Protein AF-0000000078068021 (afdb_homodimer)

pLDDT: mean 86.02, std 16.8, range [26.55, 98.88]

InterPro domains:
  IPR001138 Zn(2)Cys(6) fungal-type DNA-binding domain [SM00066] (8-51)
  IPR001138 Zn(2)Cys(6) fungal-type DNA-binding domain [cd00067] (9-42)
  IPR036864 Zn(2)-C6 fungal-type DNA-binding domain superfamily [SSF57701] (2-45)
  IPR053157 Sterol Uptake Control Transcription Regulator [PTHR47784] (2-380)

Foldseek 3Di:
DPPDPPQQQDPFFFPVQHSGPFPVPDVVGPVCLLVVPARRHGPPDPPPPPPCDPLNVVLLVVLLVLQLPPQLQLVFFDPLSNVCSNPVQVVVCVVPVLSSLLSSLSSLLCCLQVNDDDSDDPPSNLVSLRSSVVSNSVSVVSLVVCVVPDDLVCLQSNLVSLVSVLLSLLSNCVRPSCVVSDDDLLVSVLVSLVSLQVSVVSCVVNVVSNCDDSNVSVNVLLVVLCVVCVPPDQDDDPLVVVLLVLLVVLLVVQLVDDQPPPPDDPVNSVLVNLLSVQLSVLLVVLNRVVSSSSTADSLSCSSVSSDDSLSVCSNVVPLSSLLSVLSSLLNLLVSLVSRVSSPCSSVSSLVSSLVVLVDDDPSCPSSVDPSNLSNSQSSCVSNPHDRPPPDPPD/DPPPPPQQQDCFFFPVQHRGPFPVPDVVGPVCLLVVPARRHGPPDPPPPPPCDPLNVVLLVVLLVLQLPPQLQLVFFDPLSNVCSNPVQVVVCVVPVLSSLLSSLSSLLCCLQVNDDDSDDPPSNLVSLRSSVVSNSVSVVSLVVCVVPDDLVCLQSNLVSLVSVLLSLLSNCVRPSCVVSDDDLLVSVLVSLVSLQVSVVSCVVNVVSNCDDSNVSVNVLLVVLCVVCVPPDQDDDPLVVLLLVLLVVLLVVVLVDDQPPPPDDPVNSVLVNLLSVQLSVLLVVLNRVVSSSSTADSLSCSSVSSDDSLSVCSNVVPLSSLLSVLSSLLSLLVSLVSRVSSPCSSVSSLVSSLVVLVDDDPSCPSSVDPSNLSNSQSSCVSNPHDRPPPDPPD

Structure (mmCIF, N/CA/C/O backbone):
data_AF-0000000078068021-model_v1
#
loop_
_entity.id
_entity.type
_entity.pdbx_description
1 polymer 'Zn(2)-C6 fungal-type domain-containing protein'
#
loop_
_atom_site.group_PDB
_atom_site.id
_atom_site.type_symbol
_atom_site.label_atom_id
_atom_site.label_alt_id
_atom_site.label_comp_id
_atom_site.label_asym_id
_atom_site.label_entity_id
_atom_site.label_seq_id
_atom_site.pdbx_PDB_ins_code
_atom_site.Cartn_x
_atom_site.Cartn_y
_atom_site.Cartn_z
_atom_site.occupancy
_atom_site.B_iso_or_equiv
_atom_site.auth_seq_id
_atom_site.auth_comp_id
_atom_site.auth_asym_id
_atom_site.auth_atom_id
_atom_site.pdbx_PDB_model_num
ATOM 1 N N . MET A 1 1 ? -47.062 49.438 3.688 1 26.55 1 MET A N 1
ATOM 2 C CA . MET A 1 1 ? -47.156 48.188 4.461 1 26.55 1 MET A CA 1
ATOM 3 C C . MET A 1 1 ? -46.219 47.125 3.9 1 26.55 1 MET A C 1
ATOM 5 O O . MET A 1 1 ? -46.469 46.562 2.838 1 26.55 1 MET A O 1
ATOM 9 N N . MET A 1 2 ? -44.969 47.156 4.141 1 28.94 2 MET A N 1
ATOM 10 C CA . MET A 1 2 ? -43.906 46.375 3.512 1 28.94 2 MET A CA 1
ATOM 11 C C . MET A 1 2 ? -44.062 44.875 3.828 1 28.94 2 MET A C 1
ATOM 13 O O . MET A 1 2 ? -44.281 44.5 4.98 1 28.94 2 MET A O 1
ATOM 17 N N . LYS A 1 3 ? -44.438 44.125 2.75 1 36.81 3 LYS A N 1
ATOM 18 C CA . LYS A 1 3 ? -44.656 42.688 2.895 1 36.81 3 LYS A CA 1
ATOM 19 C C . LYS A 1 3 ? -43.562 42.031 3.727 1 36.81 3 LYS A C 1
ATOM 21 O O . LYS A 1 3 ? -42.375 42.219 3.457 1 36.81 3 LYS A O 1
ATOM 26 N N . ARG A 1 4 ? -43.875 41.656 5.02 1 37.69 4 ARG A N 1
ATOM 27 C CA . ARG A 1 4 ? -43.031 40.906 5.953 1 37.69 4 ARG A CA 1
ATOM 28 C C . ARG A 1 4 ? -42.344 39.719 5.27 1 37.69 4 ARG A C 1
ATOM 30 O O . ARG A 1 4 ? -43 38.969 4.535 1 37.69 4 ARG A O 1
ATOM 37 N N . LYS A 1 5 ? -41.125 39.812 5.008 1 42.5 5 LYS A N 1
ATOM 38 C CA . LYS A 1 5 ? -40.312 38.75 4.438 1 42.5 5 LYS A CA 1
ATOM 39 C C . LYS A 1 5 ? -40.594 37.406 5.133 1 42.5 5 LYS A C 1
ATOM 41 O O . LYS A 1 5 ? -40.5 37.312 6.359 1 42.5 5 LYS A O 1
ATOM 46 N N . THR A 1 6 ? -41.531 36.594 4.617 1 40.84 6 THR A N 1
ATOM 47 C CA . THR A 1 6 ? -41.906 35.25 5.094 1 40.84 6 THR A CA 1
ATOM 48 C C . THR A 1 6 ? -40.688 34.406 5.348 1 40.84 6 THR A C 1
ATOM 50 O O . THR A 1 6 ? -39.781 34.344 4.508 1 40.84 6 THR A O 1
ATOM 53 N N . HIS A 1 7 ? -40.219 34.375 6.543 1 40.62 7 HIS A N 1
ATOM 54 C CA . HIS A 1 7 ? -39.156 33.469 6.98 1 40.62 7 HIS A CA 1
ATOM 55 C C . HIS A 1 7 ? -39.438 32.031 6.602 1 40.62 7 HIS A C 1
ATOM 57 O O . HIS A 1 7 ? -40.531 31.516 6.883 1 40.62 7 HIS A O 1
ATOM 63 N N . SER A 1 8 ? -39 31.594 5.465 1 43.75 8 SER A N 1
ATOM 64 C CA . SER A 1 8 ? -39.219 30.234 5.012 1 43.75 8 SER A CA 1
ATOM 65 C C . SER A 1 8 ? -38.625 29.219 6 1 43.75 8 SER A C 1
ATOM 67 O O . SER A 1 8 ? -37.438 29.281 6.324 1 43.75 8 SER A O 1
ATOM 69 N N . LYS A 1 9 ? -39.344 28.797 6.988 1 49.19 9 LYS A N 1
ATOM 70 C CA . LYS A 1 9 ? -39.094 27.688 7.891 1 49.19 9 LYS A CA 1
ATOM 71 C C . LYS A 1 9 ? -38.75 26.422 7.113 1 49.19 9 LYS A C 1
ATOM 73 O O . LYS A 1 9 ? -39.406 26.078 6.125 1 49.19 9 LYS A O 1
ATOM 78 N N . SER A 1 10 ? -37.438 26 7.266 1 52.78 10 SER A N 1
ATOM 79 C CA . SER A 1 10 ? -37.062 24.734 6.637 1 52.78 10 SER A CA 1
ATOM 80 C C . SER A 1 10 ? -37.625 23.547 7.391 1 52.78 10 SER A C 1
ATOM 82 O O . SER A 1 10 ? -37.625 23.516 8.625 1 52.78 10 SER A O 1
ATOM 84 N N . ARG A 1 11 ? -38.5 22.734 7.043 1 60.44 11 ARG A N 1
ATOM 85 C CA . ARG A 1 11 ? -39.219 21.625 7.648 1 60.44 11 ARG A CA 1
ATOM 86 C C . ARG A 1 11 ? -38.25 20.562 8.172 1 60.44 11 ARG A C 1
ATOM 88 O O . ARG A 1 11 ? -38.594 19.781 9.062 1 60.44 11 ARG A O 1
ATOM 95 N N . ASN A 1 12 ? -37.062 20.391 7.656 1 59.09 12 ASN A N 1
ATOM 96 C CA . ASN A 1 12 ? -36.125 19.297 7.957 1 59.09 12 ASN A CA 1
ATOM 97 C C . ASN A 1 12 ? -34.75 19.812 8.391 1 59.09 12 ASN A C 1
ATOM 99 O O . ASN A 1 12 ? -33.719 19.25 8.023 1 59.09 12 ASN A O 1
ATOM 103 N N . GLY A 1 13 ? -34.688 20.875 9.156 1 61.62 13 GLY A N 1
ATOM 104 C CA . GLY A 1 13 ? -33.469 21.531 9.609 1 61.62 13 GLY A CA 1
ATOM 105 C C . GLY A 1 13 ? -32.688 20.703 10.609 1 61.62 13 GLY A C 1
ATOM 106 O O . GLY A 1 13 ? -33.25 19.797 11.242 1 61.62 13 GLY A O 1
ATOM 107 N N . CYS A 1 14 ? -31.344 20.969 10.672 1 66.06 14 CYS A N 1
ATOM 108 C CA . CYS A 1 14 ? -30.484 20.219 11.57 1 66.06 14 CYS A CA 1
ATOM 109 C C . CYS A 1 14 ? -30.766 20.578 13.023 1 66.06 14 CYS A C 1
ATOM 111 O O . CYS A 1 14 ? -31.484 21.531 13.305 1 66.06 14 CYS A O 1
ATOM 113 N N . ARG A 1 15 ? -30.312 19.766 13.961 1 68.56 15 ARG A N 1
ATOM 114 C CA . ARG A 1 15 ? -30.578 19.922 15.383 1 68.56 15 ARG A CA 1
ATOM 115 C C . ARG A 1 15 ? -30.172 21.312 15.859 1 68.56 15 ARG A C 1
ATOM 117 O O . ARG A 1 15 ? -30.797 21.875 16.766 1 68.56 15 ARG A O 1
ATOM 124 N N . ASN A 1 16 ? -29.094 21.828 15.281 1 69.62 16 ASN A N 1
ATOM 125 C CA . ASN A 1 16 ? -28.594 23.125 15.719 1 69.62 16 ASN A CA 1
ATOM 126 C C . ASN A 1 16 ? -29.438 24.266 15.156 1 69.62 16 ASN A C 1
ATOM 128 O O . ASN A 1 16 ? -29.719 25.25 15.859 1 69.62 16 ASN A O 1
ATOM 132 N N . CYS A 1 17 ? -29.703 24.078 13.938 1 66.75 17 CYS A N 1
ATOM 133 C CA . CYS A 1 17 ? -30.375 25.188 13.266 1 66.75 17 CYS A CA 1
ATOM 134 C C . CYS A 1 17 ? -31.891 25.078 13.383 1 66.75 17 CYS A C 1
ATOM 136 O O . CYS A 1 17 ? -32.594 26.047 13.156 1 66.75 17 CYS A O 1
ATOM 138 N N . LYS A 1 18 ? -32.344 24.094 13.992 1 59.97 18 LYS A N 1
ATOM 139 C CA . LYS A 1 18 ? -33.812 23.859 14 1 59.97 18 LYS A CA 1
ATOM 140 C C . LYS A 1 18 ? -34.438 24.406 12.727 1 59.97 18 LYS A C 1
ATOM 142 O O . LYS A 1 18 ? -33.75 24.703 11.75 1 59.97 18 LYS A O 1
ATOM 147 N N . LYS A 1 19 ? -35.781 24.719 12.688 1 55.09 19 LYS A N 1
ATOM 148 C CA . LYS A 1 19 ? -36.625 25.172 11.578 1 55.09 19 LYS A CA 1
ATOM 149 C C . LYS A 1 19 ? -36.188 26.562 11.102 1 55.09 19 LYS A C 1
ATOM 151 O O . LYS A 1 19 ? -36.625 27.016 10.047 1 55.09 19 LYS A O 1
ATOM 156 N N . ARG A 1 20 ? -35.25 27.094 11.781 1 58.53 20 ARG A N 1
ATOM 157 C CA . ARG A 1 20 ? -34.969 28.469 11.375 1 58.53 20 ARG A CA 1
ATOM 158 C C . ARG A 1 20 ? -33.562 28.578 10.75 1 58.53 20 ARG A C 1
ATOM 160 O O . ARG A 1 20 ? -32.594 28.125 11.328 1 58.53 20 ARG A O 1
ATOM 167 N N . HIS A 1 21 ? -33.281 29.047 9.586 1 63.25 21 HIS A N 1
ATOM 168 C CA . HIS A 1 21 ? -32.188 29.453 8.742 1 63.25 21 HIS A CA 1
ATOM 169 C C . HIS A 1 21 ? -31.312 28.25 8.344 1 63.25 21 HIS A C 1
ATOM 171 O O . HIS A 1 21 ? -30.141 28.422 7.988 1 63.25 21 HIS A O 1
ATOM 177 N N . CYS A 1 22 ? -31.734 26.922 8.602 1 63.03 22 CYS A N 1
ATOM 178 C CA . CYS A 1 22 ? -31.016 25.766 8.078 1 63.03 22 CYS A CA 1
ATOM 179 C C . CYS A 1 22 ? -31.188 25.641 6.57 1 63.03 22 CYS A C 1
ATOM 181 O O . CYS A 1 22 ? -32.312 25.734 6.062 1 63.03 22 CYS A O 1
ATOM 183 N N . ASP A 1 23 ? -30.344 25.703 5.852 1 68 23 ASP A N 1
ATOM 184 C CA . ASP A 1 23 ? -30.484 25.547 4.406 1 68 23 ASP A CA 1
ATOM 185 C C . ASP A 1 23 ? -30.656 24.078 4.027 1 68 23 ASP A C 1
ATOM 187 O O . ASP A 1 23 ? -30.719 23.75 2.842 1 68 23 ASP A O 1
ATOM 191 N N . GLU A 1 24 ? -30.828 23.094 5.043 1 64.75 24 GLU A N 1
ATOM 192 C CA . GLU A 1 24 ? -31.031 21.656 4.922 1 64.75 24 GLU A CA 1
ATOM 193 C C . GLU A 1 24 ? -30 21.031 3.992 1 64.75 24 GLU A C 1
ATOM 195 O O . GLU A 1 24 ? -30.203 19.922 3.486 1 64.75 24 GLU A O 1
ATOM 200 N N . GLN A 1 25 ? -28.953 21.844 3.781 1 61.31 25 GLN A N 1
ATOM 201 C CA . GLN A 1 25 ? -27.812 21.344 3.01 1 61.31 25 GLN A CA 1
ATOM 202 C C . GLN A 1 25 ? -26.625 21.031 3.916 1 61.31 25 GLN A C 1
ATOM 204 O O . GLN A 1 25 ? -26.078 21.922 4.566 1 61.31 25 GLN A O 1
ATOM 209 N N . GLY A 1 26 ? -26.5 19.406 4.566 1 58.31 26 GLY A N 1
ATOM 210 C CA . GLY A 1 26 ? -25.531 18.938 5.555 1 58.31 26 GLY A CA 1
ATOM 211 C C . GLY A 1 26 ? -25.938 17.609 6.18 1 58.31 26 GLY A C 1
ATOM 212 O O . GLY A 1 26 ? -26.703 16.844 5.594 1 58.31 26 GLY A O 1
ATOM 213 N N . PRO A 1 27 ? -25.422 17.188 7.309 1 61.38 27 PRO A N 1
ATOM 214 C CA . PRO A 1 27 ? -24.594 17.844 8.312 1 61.38 27 PRO A CA 1
ATOM 215 C C . PRO A 1 27 ? -23.125 17.953 7.895 1 61.38 27 PRO A C 1
ATOM 217 O O . PRO A 1 27 ? -22.609 17.078 7.207 1 61.38 27 PRO A O 1
ATOM 220 N N . PRO A 1 28 ? -22.625 19.172 8.523 1 62.22 28 PRO A N 1
ATOM 221 C CA . PRO A 1 28 ? -23.359 20.328 9.062 1 62.22 28 PRO A CA 1
ATOM 222 C C . PRO A 1 28 ? -23.953 21.203 7.973 1 62.22 28 PRO A C 1
ATOM 224 O O . PRO A 1 28 ? -23.406 21.281 6.867 1 62.22 28 PRO A O 1
ATOM 227 N N . CYS A 1 29 ? -25.094 21.719 8.109 1 65.19 29 CYS A N 1
ATOM 228 C CA . CYS A 1 29 ? -25.688 22.703 7.219 1 65.19 29 CYS A CA 1
ATOM 229 C C . CYS A 1 29 ? -24.828 23.953 7.141 1 65.19 29 CYS A C 1
ATOM 231 O O . CYS A 1 29 ? -23.984 24.188 8 1 65.19 29 CYS A O 1
ATOM 233 N N . THR A 1 30 ? -24.922 24.672 5.98 1 68 30 THR A N 1
ATOM 234 C CA . THR A 1 30 ? -24.125 25.875 5.73 1 68 30 THR A CA 1
ATOM 235 C C . THR A 1 30 ? -24.156 26.797 6.941 1 68 30 THR A C 1
ATOM 237 O O . THR A 1 30 ? -23.172 27.5 7.219 1 68 30 THR A O 1
ATOM 240 N N . HIS A 1 31 ? -25.125 26.75 7.668 1 67.38 31 HIS A N 1
ATOM 241 C CA . HIS A 1 31 ? -25.297 27.641 8.805 1 67.38 31 HIS A CA 1
ATOM 242 C C . HIS A 1 31 ? -24.547 27.141 10.023 1 67.38 31 HIS A C 1
ATOM 244 O O . HIS A 1 31 ? -23.891 27.922 10.734 1 67.38 31 HIS A O 1
ATOM 250 N N . CYS A 1 32 ? -24.625 25.875 10.281 1 65.88 32 CYS A N 1
ATOM 251 C CA . CYS A 1 32 ? -23.859 25.297 11.383 1 65.88 32 CYS A CA 1
ATOM 252 C C . CYS A 1 32 ? -22.359 25.391 11.117 1 65.88 32 CYS A C 1
ATOM 254 O O . CYS A 1 32 ? -21.594 25.656 12.031 1 65.88 32 CYS A O 1
ATOM 256 N N . LEU A 1 33 ? -22.047 25.266 9.859 1 67.81 33 LEU A N 1
ATOM 257 C CA . LEU A 1 33 ? -20.656 25.406 9.438 1 67.81 33 LEU A CA 1
ATOM 258 C C . LEU A 1 33 ? -20.172 26.828 9.617 1 67.81 33 LEU A C 1
ATOM 260 O O . LEU A 1 33 ? -19.062 27.062 10.094 1 67.81 33 LEU A O 1
ATOM 264 N N . ALA A 1 34 ? -20.969 27.828 9.305 1 66.44 34 ALA A N 1
ATOM 265 C CA . ALA A 1 34 ? -20.609 29.234 9.391 1 66.44 34 ALA A CA 1
ATOM 266 C C . ALA A 1 34 ? -20.516 29.688 10.844 1 66.44 34 ALA A C 1
ATOM 268 O O . ALA A 1 34 ? -19.703 30.562 11.172 1 66.44 34 ALA A O 1
ATOM 269 N N . ARG A 1 35 ? -21.266 29.125 11.727 1 65.38 35 ARG A N 1
ATOM 270 C CA . ARG A 1 35 ? -21.328 29.547 13.125 1 65.38 35 ARG A CA 1
ATOM 271 C C . ARG A 1 35 ? -20.531 28.609 14.016 1 65.38 35 ARG A C 1
ATOM 273 O O . ARG A 1 35 ? -20.531 28.75 15.242 1 65.38 35 ARG A O 1
ATOM 280 N N . ASN A 1 36 ? -19.812 27.719 13.469 1 55.59 36 ASN A N 1
ATOM 281 C CA . ASN A 1 36 ? -18.984 26.734 14.156 1 55.59 36 ASN A CA 1
ATOM 282 C C . ASN A 1 36 ? -19.75 26.031 15.266 1 55.59 36 ASN A C 1
ATOM 284 O O . ASN A 1 36 ? -19.266 25.891 16.391 1 55.59 36 ASN A O 1
ATOM 288 N N . LEU A 1 37 ? -21 25.797 14.977 1 63.84 37 LEU A N 1
ATOM 289 C CA . LEU A 1 37 ? -21.812 25.062 15.938 1 63.84 37 LEU A CA 1
ATOM 290 C C . LEU A 1 37 ? -21.562 23.562 15.812 1 63.84 37 LEU A C 1
ATOM 292 O O . LEU A 1 37 ? -21.547 23.016 14.711 1 63.84 37 LEU A O 1
ATOM 296 N N . GLU A 1 38 ? -21.25 22.922 16.922 1 63.03 38 GLU A N 1
ATOM 297 C CA . GLU A 1 38 ? -21.062 21.484 16.984 1 63.03 38 GLU A CA 1
ATOM 298 C C . GLU A 1 38 ? -22.406 20.766 17.078 1 63.03 38 GLU A C 1
ATOM 300 O O . GLU A 1 38 ? -23.391 21.344 17.516 1 63.03 38 GLU A O 1
ATOM 305 N N . GLY A 1 39 ? -22.672 19.562 16.562 1 59.59 39 GLY A N 1
ATOM 306 C CA . GLY A 1 39 ? -23.859 18.734 16.719 1 59.59 39 GLY A CA 1
ATOM 307 C C . GLY A 1 39 ? -24.906 18.984 15.656 1 59.59 39 GLY A C 1
ATOM 308 O O . GLY A 1 39 ? -26.109 18.844 15.914 1 59.59 39 GLY A O 1
ATOM 309 N N . CYS A 1 40 ? -24.516 19.609 14.602 1 60.94 40 CYS A N 1
ATOM 310 C CA . CYS A 1 40 ? -25.516 19.75 13.547 1 60.94 40 CYS A CA 1
ATOM 311 C C . CYS A 1 40 ? -26.016 18.391 13.078 1 60.94 40 CYS A C 1
ATOM 313 O O . CYS A 1 40 ? -25.25 17.594 12.523 1 60.94 40 CYS A O 1
ATOM 315 N N . SER A 1 41 ? -27.031 17.859 13.602 1 57.91 41 SER A N 1
ATOM 316 C CA . SER A 1 41 ? -27.672 16.594 13.258 1 57.91 41 SER A CA 1
ATOM 317 C C . SER A 1 41 ? -29.141 16.797 12.906 1 57.91 41 SER A C 1
ATOM 319 O O . SER A 1 41 ? -29.797 17.703 13.43 1 57.91 41 SER A O 1
ATOM 321 N N . TYR A 1 42 ? -29.594 16.406 11.773 1 50.81 42 TYR A N 1
ATOM 322 C CA . TYR A 1 42 ? -31.031 16.344 11.484 1 50.81 42 TYR A CA 1
ATOM 323 C C . TYR A 1 42 ? -31.672 15.18 12.219 1 50.81 42 TYR A C 1
ATOM 325 O O . TYR A 1 42 ? -31.031 14.164 12.484 1 50.81 42 TYR A O 1
ATOM 333 N N . LEU A 1 43 ? -32.719 15.43 12.984 1 45.06 43 LEU A N 1
ATOM 334 C CA . LEU A 1 43 ? -33.406 14.297 13.586 1 45.06 43 LEU A CA 1
ATOM 335 C C . LEU A 1 43 ? -33.406 13.102 12.648 1 45.06 43 LEU A C 1
ATOM 337 O O . LEU A 1 43 ? -34.406 12.789 12.031 1 45.06 43 LEU A O 1
ATOM 341 N N . THR A 1 44 ? -32.406 12.992 11.844 1 38.72 44 THR A N 1
ATOM 342 C CA . THR A 1 44 ? -32.531 11.75 11.086 1 38.72 44 THR A CA 1
ATOM 343 C C . THR A 1 44 ? -32.719 10.562 12.031 1 38.72 44 THR A C 1
ATOM 345 O O . THR A 1 44 ? -32.219 10.555 13.148 1 38.72 44 THR A O 1
ATOM 348 N N . GLU A 1 45 ? -33.875 9.727 11.844 1 35.5 45 GLU A N 1
ATOM 349 C CA . GLU A 1 45 ? -33.875 8.352 12.336 1 35.5 45 GLU A CA 1
ATOM 350 C C . GLU A 1 45 ? -32.469 7.859 12.656 1 35.5 45 GLU A C 1
ATOM 352 O O . GLU A 1 45 ? -31.5 8.32 12.062 1 35.5 45 GLU A O 1
ATOM 357 N N . PRO A 1 46 ? -32.312 7.18 13.859 1 32.25 46 PRO A N 1
ATOM 358 C CA . PRO A 1 46 ? -30.984 6.633 14.148 1 32.25 46 PRO A CA 1
ATOM 359 C C . PRO A 1 46 ? -30.125 6.43 12.898 1 32.25 46 PRO A C 1
ATOM 361 O O . PRO A 1 46 ? -30.672 6.156 11.82 1 32.25 46 PRO A O 1
ATOM 364 N N . LEU A 1 47 ? -29.016 7.172 12.734 1 32.06 47 LEU A N 1
ATOM 365 C CA . LEU A 1 47 ? -28.047 6.883 11.68 1 32.06 47 LEU A CA 1
ATOM 366 C C . LEU A 1 47 ? -28.141 5.426 11.234 1 32.06 47 LEU A C 1
ATOM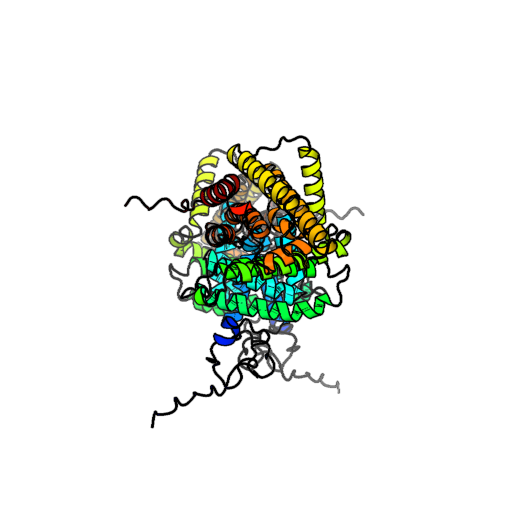 368 O O . LEU A 1 47 ? -27.734 4.523 11.969 1 32.06 47 LEU A O 1
ATOM 372 N N . ALA A 1 48 ? -29.25 4.988 10.898 1 32.19 48 ALA A N 1
ATOM 373 C CA . ALA A 1 48 ? -29.203 3.732 10.156 1 32.19 48 ALA A CA 1
ATOM 374 C C . ALA A 1 48 ? -27.844 3.547 9.484 1 32.19 48 ALA A C 1
ATOM 376 O O . ALA A 1 48 ? -27.297 4.484 8.898 1 32.19 48 ALA A O 1
ATOM 377 N N . GLN A 1 49 ? -26.969 2.779 10.07 1 35.34 49 GLN A N 1
ATOM 378 C CA . GLN A 1 49 ? -25.75 2.355 9.375 1 35.34 49 GLN A CA 1
ATOM 379 C C . GLN A 1 49 ? -25.828 2.668 7.883 1 35.34 49 GLN A C 1
ATOM 381 O O . GLN A 1 49 ? -26.859 2.422 7.246 1 35.34 49 GLN A O 1
ATOM 386 N N . LEU A 1 50 ? -25.391 3.893 7.461 1 37.16 50 LEU A N 1
ATOM 387 C CA . LEU A 1 50 ? -25.344 4.094 6.016 1 37.16 50 LEU A CA 1
ATOM 388 C C . LEU A 1 50 ? -25.578 2.781 5.277 1 37.16 50 LEU A C 1
ATOM 390 O O . LEU A 1 50 ? -24.844 1.812 5.477 1 37.16 50 LEU A O 1
ATOM 394 N N . PRO A 1 51 ? -26.719 2.293 5.273 1 42.97 51 PRO A N 1
ATOM 395 C CA . PRO A 1 51 ? -26.719 1.174 4.328 1 42.97 51 PRO A CA 1
ATOM 396 C C . PRO A 1 51 ? -25.625 1.292 3.268 1 42.97 51 PRO A C 1
ATOM 398 O O . PRO A 1 51 ? -25.5 2.338 2.625 1 42.97 51 PRO A O 1
ATOM 401 N N . ALA A 1 52 ? -24.531 0.797 3.627 1 53.31 52 ALA A N 1
ATOM 402 C CA . ALA A 1 52 ? -23.438 0.92 2.66 1 53.31 52 ALA A CA 1
ATOM 403 C C . ALA A 1 52 ? -23.969 0.885 1.229 1 53.31 52 ALA A C 1
ATOM 405 O O . ALA A 1 52 ? -24.516 -0.131 0.786 1 53.31 52 ALA A O 1
ATOM 406 N N . THR A 1 53 ? -24.422 2.176 0.751 1 76.69 53 THR A N 1
ATOM 407 C CA . THR A 1 53 ? -24.641 2.225 -0.69 1 76.69 53 THR A CA 1
ATOM 408 C C . THR A 1 53 ? -23.422 1.719 -1.443 1 76.69 53 THR A C 1
ATOM 410 O O . THR A 1 53 ? -22.328 1.617 -0.872 1 76.69 53 THR A O 1
ATOM 413 N N . GLU A 1 54 ? -23.719 1.089 -2.395 1 84.81 54 GLU A N 1
ATOM 414 C CA . GLU A 1 54 ? -22.672 0.57 -3.271 1 84.81 54 GLU A CA 1
ATOM 415 C C . GLU A 1 54 ? -21.609 1.627 -3.543 1 84.81 54 GLU A C 1
ATOM 417 O O . GLU A 1 54 ? -20.422 1.317 -3.57 1 84.81 54 GLU A O 1
ATOM 422 N N . THR A 1 55 ? -22.062 2.836 -3.547 1 90.12 55 THR A N 1
ATOM 423 C CA . THR A 1 55 ? -21.125 3.91 -3.83 1 90.12 55 THR A CA 1
ATOM 424 C C . THR A 1 55 ? -20.234 4.18 -2.619 1 90.12 55 THR A C 1
ATOM 426 O O . THR A 1 55 ? -19.016 4.352 -2.758 1 90.12 55 THR A O 1
ATOM 429 N N . ARG A 1 56 ? -20.812 4.215 -1.406 1 92.06 56 ARG A N 1
ATOM 430 C CA . ARG A 1 56 ? -20.047 4.445 -0.184 1 92.06 56 ARG A CA 1
ATOM 431 C C . ARG A 1 56 ? -19.031 3.332 0.042 1 92.06 56 ARG A C 1
ATOM 433 O O . ARG A 1 56 ? -17.906 3.592 0.462 1 92.06 56 ARG A O 1
ATOM 440 N N . ARG A 1 57 ? -19.5 2.168 -0.244 1 94.19 57 ARG A N 1
ATOM 441 C CA . ARG A 1 57 ? -18.609 1.014 -0.147 1 94.19 57 ARG A CA 1
ATOM 442 C C . ARG A 1 57 ? -17.391 1.188 -1.039 1 94.19 57 ARG A C 1
ATOM 444 O O . ARG A 1 57 ? -16.25 1.029 -0.583 1 94.19 57 ARG A O 1
ATOM 451 N N . ARG A 1 58 ? -17.547 1.595 -2.268 1 96.12 58 ARG A N 1
ATOM 452 C CA . ARG A 1 58 ? -16.469 1.771 -3.221 1 96.12 58 ARG A CA 1
ATOM 453 C C . ARG A 1 58 ? -15.555 2.926 -2.811 1 96.12 58 ARG A C 1
ATOM 455 O O . ARG A 1 58 ? -14.336 2.848 -2.965 1 96.12 58 ARG A O 1
ATOM 462 N N . ILE A 1 59 ? -16.156 3.908 -2.24 1 97.44 59 ILE A N 1
ATOM 463 C CA . ILE A 1 59 ? -15.391 5.078 -1.816 1 97.44 59 ILE A CA 1
ATOM 464 C C . ILE A 1 59 ? -14.477 4.703 -0.654 1 97.44 59 ILE A C 1
ATOM 466 O O . ILE A 1 59 ? -13.305 5.082 -0.631 1 97.44 59 ILE A O 1
ATOM 470 N N . GLU A 1 60 ? -15.016 3.975 0.301 1 98 60 GLU A N 1
ATOM 471 C CA . GLU A 1 60 ? -14.195 3.58 1.441 1 98 60 GLU A CA 1
ATOM 472 C C . GLU A 1 60 ? -13.039 2.686 1.006 1 98 60 GLU A C 1
ATOM 474 O O . GLU A 1 60 ? -11.938 2.775 1.552 1 98 60 GLU A O 1
ATOM 479 N N . LEU A 1 61 ? -13.289 1.841 0.008 1 98.56 61 LEU A N 1
ATOM 480 C CA . LEU A 1 61 ? -12.211 1.016 -0.534 1 98.56 61 LEU A CA 1
ATOM 481 C C . LEU A 1 61 ? -11.148 1.88 -1.208 1 98.56 61 LEU A C 1
ATOM 483 O O . LEU A 1 61 ? -9.953 1.624 -1.065 1 98.56 61 LEU A O 1
ATOM 487 N N . GLU A 1 62 ? -11.602 2.889 -1.918 1 98.62 62 GLU A N 1
ATOM 488 C CA . GLU A 1 62 ? -10.68 3.838 -2.529 1 98.62 62 GLU A CA 1
ATOM 489 C C . GLU A 1 62 ? -9.836 4.543 -1.472 1 98.62 62 GLU A C 1
ATOM 491 O O . GLU A 1 62 ? -8.617 4.691 -1.633 1 98.62 62 GLU A O 1
ATOM 496 N N . LEU A 1 63 ? -10.477 4.953 -0.407 1 98.81 63 LEU A N 1
ATOM 497 C CA . LEU A 1 63 ? -9.789 5.695 0.647 1 98.81 63 LEU A CA 1
ATOM 498 C C . LEU A 1 63 ? -8.797 4.801 1.382 1 98.81 63 LEU A C 1
ATOM 500 O O . LEU A 1 63 ? -7.703 5.242 1.737 1 98.81 63 LEU A O 1
ATOM 504 N N . MET A 1 64 ? -9.18 3.527 1.628 1 98.75 64 MET A N 1
ATOM 505 C CA . MET A 1 64 ? -8.266 2.584 2.262 1 98.75 64 MET A CA 1
ATOM 506 C C . MET A 1 64 ? -7.051 2.322 1.374 1 98.75 64 MET A C 1
ATOM 508 O O . MET A 1 64 ? -5.918 2.281 1.857 1 98.75 64 MET A O 1
ATOM 512 N N . HIS A 1 65 ? -7.301 2.146 0.076 1 98.75 65 HIS A N 1
ATOM 513 C CA . HIS A 1 65 ? -6.199 1.955 -0.863 1 98.75 65 HIS A CA 1
ATOM 514 C C . HIS A 1 65 ? -5.273 3.166 -0.879 1 98.75 65 HIS A C 1
ATOM 516 O O . HIS A 1 65 ? -4.051 3.016 -0.896 1 98.75 65 HIS A O 1
ATOM 522 N N . ARG A 1 66 ? -5.863 4.352 -0.878 1 98.44 66 ARG A N 1
ATOM 523 C CA . ARG A 1 66 ? -5.086 5.586 -0.871 1 98.44 66 ARG A CA 1
ATOM 524 C C . ARG A 1 66 ? -4.215 5.676 0.377 1 98.44 66 ARG A C 1
ATOM 526 O O . ARG A 1 66 ? -3.035 6.02 0.292 1 98.44 66 ARG A O 1
ATOM 533 N N . TRP A 1 67 ? -4.801 5.348 1.513 1 98.75 67 TRP A N 1
ATOM 534 C CA . TRP A 1 67 ? -4.012 5.34 2.74 1 98.75 67 TRP A CA 1
ATOM 535 C C . TRP A 1 67 ? -2.809 4.414 2.605 1 98.75 67 TRP A C 1
ATOM 537 O O . TRP A 1 67 ? -1.679 4.809 2.906 1 98.75 67 TRP A O 1
ATOM 547 N N . SER A 1 68 ? -3.084 3.193 2.119 1 98.56 68 SER A N 1
ATOM 548 C CA . SER A 1 68 ? -2.119 2.098 2.131 1 98.56 68 SER A CA 1
ATOM 549 C C . SER A 1 68 ? -0.995 2.34 1.131 1 98.56 68 SER A C 1
ATOM 551 O O . SER A 1 68 ? 0.065 1.716 1.219 1 98.56 68 SER A O 1
ATOM 553 N N . THR A 1 69 ? -1.227 3.297 0.194 1 98.19 69 THR A N 1
ATOM 554 C CA . THR A 1 69 ? -0.239 3.414 -0.873 1 98.19 69 THR A CA 1
ATOM 555 C C . THR A 1 69 ? 0.39 4.805 -0.877 1 98.19 69 THR A C 1
ATOM 557 O O . THR A 1 69 ? 1.52 4.98 -1.34 1 98.19 69 THR A O 1
ATOM 560 N N . SER A 1 70 ? -0.365 5.809 -0.342 1 97.81 70 SER A N 1
ATOM 561 C CA . SER A 1 70 ? 0.14 7.164 -0.535 1 97.81 70 SER A CA 1
ATOM 562 C C . SER A 1 70 ? -0.022 8 0.731 1 97.81 70 SER A C 1
ATOM 564 O O . SER A 1 70 ? 0.948 8.57 1.232 1 97.81 70 SER A O 1
ATOM 566 N N . THR A 1 71 ? -1.177 8.039 1.343 1 98.38 71 THR A N 1
ATOM 567 C CA . THR A 1 71 ? -1.555 8.992 2.377 1 98.38 71 THR A CA 1
ATOM 568 C C . THR A 1 71 ? -0.629 8.875 3.586 1 98.38 71 THR A C 1
ATOM 570 O O . THR A 1 71 ? -0.208 9.891 4.152 1 98.38 71 THR A O 1
ATOM 573 N N . TYR A 1 72 ? -0.315 7.668 3.984 1 98.19 72 TYR A N 1
ATOM 574 C CA . TYR A 1 72 ? 0.443 7.441 5.211 1 98.19 72 TYR A CA 1
ATOM 575 C C . TYR A 1 72 ? 1.827 8.078 5.121 1 98.19 72 TYR A C 1
ATOM 577 O O . TYR A 1 72 ? 2.402 8.469 6.137 1 98.19 72 TYR A O 1
ATOM 585 N N . LYS A 1 73 ? 2.4 8.227 3.918 1 98 73 LYS A N 1
ATOM 586 C CA . LYS A 1 73 ? 3.77 8.695 3.705 1 98 73 LYS A CA 1
ATOM 587 C C . LYS A 1 73 ? 3.941 10.133 4.184 1 98 73 LYS A C 1
ATOM 589 O O . LYS A 1 73 ? 5.02 10.516 4.641 1 98 73 LYS A O 1
ATOM 594 N N . SER A 1 74 ? 2.893 10.875 4.062 1 97.38 74 SER A N 1
ATOM 595 C CA . SER A 1 74 ? 2.963 12.297 4.398 1 97.38 74 SER A CA 1
ATOM 596 C C . SER A 1 74 ? 3.059 12.5 5.906 1 97.38 74 SER A C 1
ATOM 598 O O . SER A 1 74 ? 3.406 13.586 6.371 1 97.38 74 SER A O 1
ATOM 600 N N . LEU A 1 75 ? 2.824 11.461 6.703 1 97.44 75 LEU A N 1
ATOM 601 C CA . LEU A 1 75 ? 2.832 11.57 8.156 1 97.44 75 LEU A CA 1
ATOM 602 C C . LEU A 1 75 ? 4.172 11.109 8.727 1 97.44 75 LEU A C 1
ATOM 604 O O . LEU A 1 75 ? 4.438 11.289 9.922 1 97.44 75 LEU A O 1
ATOM 608 N N . ALA A 1 76 ? 5.012 10.547 7.918 1 96.88 76 ALA A N 1
ATOM 609 C CA . ALA A 1 76 ? 6.281 9.992 8.383 1 96.88 76 ALA A CA 1
ATOM 610 C C . ALA A 1 76 ? 7.293 11.102 8.664 1 96.88 76 ALA A C 1
ATOM 612 O O . ALA A 1 76 ? 7.492 11.992 7.836 1 96.88 76 ALA A O 1
ATOM 613 N N . SER A 1 77 ? 7.902 11.023 9.828 1 95.31 77 SER A N 1
ATOM 614 C CA . SER A 1 77 ? 8.961 11.961 10.188 1 95.31 77 SER A CA 1
ATOM 615 C C . SER A 1 77 ? 10.336 11.406 9.836 1 95.31 77 SER A C 1
ATOM 617 O O . SER A 1 77 ? 11.266 12.164 9.539 1 95.31 77 SER A O 1
ATOM 619 N N . ILE A 1 78 ? 10.461 10.117 9.984 1 95.25 78 ILE A N 1
ATOM 620 C CA . ILE A 1 78 ? 11.664 9.367 9.617 1 95.25 78 ILE A CA 1
ATOM 621 C C . ILE A 1 78 ? 11.273 8.133 8.82 1 95.25 78 ILE A C 1
ATOM 623 O O . ILE A 1 78 ? 10.125 7.688 8.859 1 95.25 78 ILE A O 1
ATOM 627 N N . PRO A 1 79 ? 12.156 7.551 8.109 1 95.44 79 PRO A N 1
ATOM 628 C CA . PRO A 1 79 ? 11.82 6.41 7.25 1 95.44 79 PRO A CA 1
ATOM 629 C C . PRO A 1 7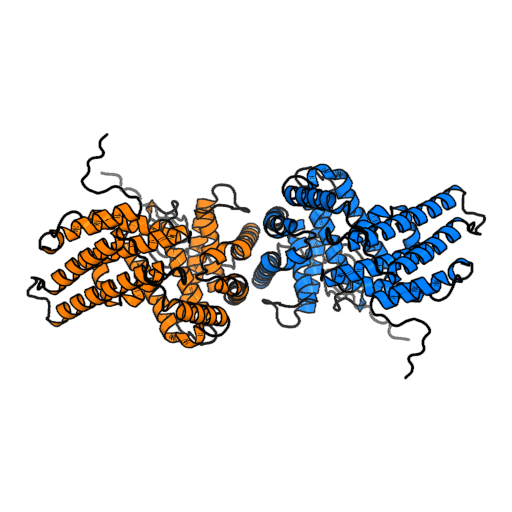9 ? 11.219 5.246 8.031 1 95.44 79 PRO A C 1
ATOM 631 O O . PRO A 1 79 ? 10.336 4.547 7.52 1 95.44 79 PRO A O 1
ATOM 634 N N . GLU A 1 80 ? 11.609 5.047 9.258 1 95.62 80 GLU A N 1
ATOM 635 C CA . GLU A 1 80 ? 11.18 3.92 10.078 1 95.62 80 GLU A CA 1
ATOM 636 C C . GLU A 1 80 ? 9.703 4.051 10.461 1 95.62 80 GLU A C 1
ATOM 638 O O . GLU A 1 80 ? 9.078 3.08 10.891 1 95.62 80 GLU A O 1
ATOM 643 N N . ASP A 1 81 ? 9.156 5.246 10.258 1 96.31 81 ASP A N 1
ATOM 644 C CA . ASP A 1 81 ? 7.746 5.453 10.57 1 96.31 81 ASP A CA 1
ATOM 645 C C . ASP A 1 81 ? 6.852 4.766 9.539 1 96.31 81 ASP A C 1
ATOM 647 O O . ASP A 1 81 ? 5.684 4.48 9.82 1 96.31 81 ASP A O 1
ATOM 651 N N . ASN A 1 82 ? 7.324 4.562 8.375 1 97.25 82 ASN A N 1
ATOM 652 C CA . ASN A 1 82 ? 6.512 4.086 7.258 1 97.25 82 ASN A CA 1
ATOM 653 C C . ASN A 1 82 ? 5.867 2.738 7.566 1 97.25 82 ASN A C 1
ATOM 655 O O . ASN A 1 82 ? 4.699 2.52 7.254 1 97.25 82 ASN A O 1
ATOM 659 N N . GLN A 1 83 ? 6.602 1.933 8.211 1 95.06 83 GLN A N 1
ATOM 660 C CA . GLN A 1 83 ? 6.121 0.573 8.43 1 95.06 83 GLN A CA 1
ATOM 661 C C . GLN A 1 83 ? 4.863 0.57 9.297 1 95.06 83 GLN A C 1
ATOM 663 O O . GLN A 1 83 ? 3.834 0.014 8.898 1 95.06 83 GLN A O 1
ATOM 668 N N . TRP A 1 84 ? 4.914 1.193 10.438 1 95.62 84 TRP A N 1
ATOM 669 C CA . TRP A 1 84 ? 3.762 1.114 11.328 1 95.62 84 TRP A CA 1
ATOM 670 C C . TRP A 1 84 ? 2.637 2.025 10.844 1 95.62 84 TRP A C 1
ATOM 672 O O . TRP A 1 84 ? 1.458 1.727 11.047 1 95.62 84 TRP A O 1
ATOM 682 N N . LEU A 1 85 ? 2.912 3.111 10.141 1 97.75 85 LEU A N 1
ATOM 683 C CA . LEU A 1 85 ? 1.874 3.971 9.578 1 97.75 85 LEU A CA 1
ATOM 684 C C . LEU A 1 85 ? 1.107 3.25 8.477 1 97.75 85 LEU A C 1
ATOM 686 O O . LEU A 1 85 ? -0.107 3.418 8.352 1 97.75 85 LEU A O 1
ATOM 690 N N . GLN A 1 86 ? 1.786 2.461 7.727 1 98.06 86 GLN A N 1
ATOM 691 C CA . GLN A 1 86 ? 1.183 1.759 6.598 1 98.06 86 GLN A CA 1
ATOM 692 C C . GLN A 1 86 ? 0.445 0.505 7.059 1 98.06 86 GLN A C 1
ATOM 694 O O . GLN A 1 86 ? -0.613 0.168 6.523 1 98.06 86 GLN A O 1
ATOM 699 N N . ASP A 1 87 ? 1.016 -0.165 8.016 1 96.44 87 ASP A N 1
ATOM 700 C CA . ASP A 1 87 ? 0.51 -1.497 8.328 1 96.44 87 ASP A CA 1
ATOM 701 C C . ASP A 1 87 ? -0.267 -1.492 9.648 1 96.44 87 ASP A C 1
ATOM 703 O O . ASP A 1 87 ? -1.417 -1.932 9.695 1 96.44 87 ASP A O 1
ATOM 707 N N . ASP A 1 88 ? 0.321 -0.966 10.719 1 95.44 88 ASP A N 1
ATOM 708 C CA . ASP A 1 88 ? -0.302 -1.031 12.039 1 95.44 88 ASP A CA 1
ATOM 709 C C . ASP A 1 88 ? -1.517 -0.11 12.117 1 95.44 88 ASP A C 1
ATOM 711 O O . ASP A 1 88 ? -2.537 -0.469 12.711 1 95.44 88 ASP A O 1
ATOM 715 N N . MET A 1 89 ? -1.406 1.081 11.523 1 97.19 89 MET A N 1
ATOM 716 C CA . MET A 1 89 ? -2.486 2.061 11.617 1 97.19 89 MET A CA 1
ATOM 717 C C . MET A 1 89 ? -3.777 1.503 11.023 1 97.19 89 MET A C 1
ATOM 719 O O . MET A 1 89 ? -4.828 1.544 11.664 1 97.19 89 MET A O 1
ATOM 723 N N . PRO A 1 90 ? -3.754 0.97 9.805 1 98.19 90 PRO A N 1
ATOM 724 C CA . PRO A 1 90 ? -4.98 0.365 9.281 1 98.19 90 PRO A CA 1
ATOM 725 C C . PRO A 1 90 ? -5.473 -0.802 10.133 1 98.19 90 PRO A C 1
ATOM 727 O O . PRO A 1 90 ? -6.68 -0.961 10.336 1 98.19 90 PRO A O 1
ATOM 730 N N . ARG A 1 91 ? -4.562 -1.598 10.68 1 96.62 91 ARG A N 1
ATOM 731 C CA . ARG A 1 91 ? -4.953 -2.695 11.562 1 96.62 91 ARG A CA 1
ATOM 732 C C . ARG A 1 91 ? -5.68 -2.174 12.797 1 96.62 91 ARG A C 1
ATOM 734 O O . ARG A 1 91 ? -6.703 -2.727 13.203 1 96.62 91 ARG A O 1
ATOM 741 N N . TRP A 1 92 ? -5.141 -1.102 13.375 1 96.62 92 TRP A N 1
ATOM 742 C CA . TRP A 1 92 ? -5.805 -0.458 14.508 1 96.62 92 TRP A CA 1
ATOM 743 C C . TRP A 1 92 ? -7.156 0.111 14.094 1 96.62 92 TRP A C 1
ATOM 745 O O . TRP A 1 92 ? -8.148 -0.03 14.812 1 96.62 92 TRP A O 1
ATOM 755 N N . GLY A 1 93 ? -7.145 0.788 12.922 1 97.38 93 GLY A N 1
ATOM 756 C CA . GLY A 1 93 ? -8.375 1.393 12.43 1 97.38 93 GLY A CA 1
ATOM 757 C C . GLY A 1 93 ? -9.492 0.389 12.227 1 97.38 93 GLY A C 1
ATOM 758 O O . GLY A 1 93 ? -10.656 0.691 12.492 1 97.38 93 GLY A O 1
ATOM 759 N N . LEU A 1 94 ? -9.188 -0.79 11.797 1 97.31 94 LEU A N 1
ATOM 760 C CA . LEU A 1 94 ? -10.18 -1.822 11.539 1 97.31 94 LEU A CA 1
ATOM 761 C C . LEU A 1 94 ? -10.812 -2.309 12.836 1 97.31 94 LEU A C 1
ATOM 763 O O . LEU A 1 94 ? -11.914 -2.865 12.828 1 97.31 94 LEU A O 1
ATOM 767 N N . LYS A 1 95 ? -10.133 -2.082 13.93 1 94.31 95 LYS A N 1
ATOM 768 C CA . LYS A 1 95 ? -10.633 -2.502 15.234 1 94.31 95 LYS A CA 1
ATOM 769 C C . LYS A 1 95 ? -11.227 -1.324 16 1 94.31 95 LYS A C 1
ATOM 771 O O . LYS A 1 95 ? -11.984 -1.517 16.953 1 94.31 95 LYS A O 1
ATOM 776 N N . HIS A 1 96 ? -10.828 -0.105 15.641 1 94.19 96 HIS A N 1
ATOM 777 C CA . HIS A 1 96 ? -11.305 1.122 16.266 1 94.19 96 HIS A CA 1
ATOM 778 C C . HIS A 1 96 ? -11.891 2.08 15.242 1 94.19 96 HIS A C 1
ATOM 780 O O . HIS A 1 96 ? -11.156 2.842 14.602 1 94.19 96 HIS A O 1
ATOM 786 N N . GLU A 1 97 ? -13.141 2.182 15.227 1 93.56 97 GLU A N 1
ATOM 787 C CA . GLU A 1 97 ? -13.852 2.852 14.133 1 93.56 97 GLU A CA 1
ATOM 788 C C . GLU A 1 97 ? -13.516 4.34 14.102 1 93.56 97 GLU A C 1
ATOM 790 O O . GLU A 1 97 ? -13.461 4.941 13.023 1 93.56 97 GLU A O 1
ATOM 795 N N . TYR A 1 98 ? -13.359 4.996 15.273 1 96 98 TYR A N 1
ATOM 796 C CA . TYR A 1 98 ? -13.031 6.414 15.273 1 96 98 TYR A CA 1
ATOM 797 C C . TYR A 1 98 ? -11.719 6.668 14.539 1 96 98 TYR A C 1
ATOM 799 O O . TYR A 1 98 ? -11.594 7.652 13.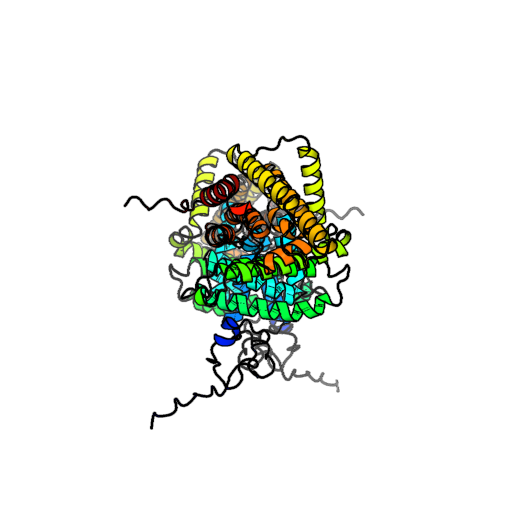805 1 96 98 TYR A O 1
ATOM 807 N N . LEU A 1 99 ? -10.727 5.77 14.742 1 97.94 99 LEU A N 1
ATOM 808 C CA . LEU A 1 99 ? -9.453 5.898 14.047 1 97.94 99 LEU A CA 1
ATOM 809 C C . LEU A 1 99 ? -9.625 5.66 12.555 1 97.94 99 LEU A C 1
ATOM 811 O O . LEU A 1 99 ? -9.047 6.383 11.734 1 97.94 99 LEU A O 1
ATOM 815 N N . LEU A 1 100 ? -10.484 4.676 12.203 1 98.25 100 LEU A N 1
ATOM 816 C CA . LEU A 1 100 ? -10.758 4.379 10.805 1 98.25 100 LEU A CA 1
ATOM 817 C C . LEU A 1 100 ? -11.391 5.574 10.109 1 98.25 100 LEU A C 1
ATOM 819 O O . LEU A 1 100 ? -10.992 5.941 9 1 98.25 100 LEU A O 1
ATOM 823 N N . HIS A 1 101 ? -12.328 6.152 10.742 1 97.88 101 HIS A N 1
ATOM 824 C CA . HIS A 1 101 ? -12.992 7.324 10.18 1 97.88 101 HIS A CA 1
ATOM 825 C C . HIS A 1 101 ? -12.031 8.5 10.055 1 97.88 101 HIS A C 1
ATOM 827 O O . HIS A 1 101 ? -12.109 9.273 9.102 1 97.88 101 HIS A O 1
ATOM 833 N N . GLY A 1 102 ? -11.141 8.656 11.078 1 98.56 102 GLY A N 1
ATOM 834 C CA . GLY A 1 102 ? -10.102 9.664 10.961 1 98.56 102 GLY A CA 1
ATOM 835 C C . GLY A 1 102 ? -9.195 9.453 9.758 1 98.56 102 GLY A C 1
ATOM 836 O O . GLY A 1 102 ? -8.859 10.406 9.055 1 98.56 102 GLY A O 1
ATOM 837 N N . MET A 1 103 ? -8.836 8.18 9.508 1 98.81 103 MET A N 1
ATOM 838 C CA . MET A 1 103 ? -8.016 7.824 8.359 1 98.81 103 MET A CA 1
ATOM 839 C C . MET A 1 103 ? -8.742 8.148 7.055 1 98.81 103 MET A C 1
ATOM 841 O O . MET A 1 103 ? -8.141 8.688 6.121 1 98.81 103 MET A O 1
ATOM 845 N N . PHE A 1 104 ? -10.047 7.863 7.027 1 98.75 104 PHE A N 1
ATOM 846 C CA . PHE A 1 104 ? -10.844 8.141 5.836 1 98.75 104 PHE A CA 1
ATOM 847 C C . PHE A 1 104 ? -10.922 9.641 5.578 1 98.75 104 PHE A C 1
ATOM 849 O O . PHE A 1 104 ? -10.781 10.094 4.441 1 98.75 104 PHE A O 1
ATOM 856 N N . ALA A 1 105 ? -11.141 10.375 6.648 1 98.75 105 ALA A N 1
ATOM 857 C CA . ALA A 1 105 ? -11.172 11.828 6.512 1 98.75 105 ALA A CA 1
ATOM 858 C C . ALA A 1 105 ? -9.867 12.352 5.922 1 98.75 105 ALA A C 1
ATOM 860 O O . ALA A 1 105 ? -9.875 13.172 4.996 1 98.75 105 ALA A O 1
ATOM 861 N N . PHE A 1 106 ? -8.789 11.844 6.445 1 98.81 106 PHE A N 1
ATOM 862 C CA . PHE A 1 106 ? -7.465 12.305 6.039 1 98.81 106 PHE A CA 1
ATOM 863 C C . PHE A 1 106 ? -7.172 11.898 4.598 1 98.81 106 PHE A C 1
ATOM 865 O O . PHE A 1 106 ? -6.656 12.703 3.816 1 98.81 106 PHE A O 1
ATOM 872 N N . SER A 1 107 ? -7.508 10.68 4.219 1 98.88 107 SER A N 1
ATOM 873 C CA . SER A 1 107 ? -7.316 10.211 2.852 1 98.88 107 SER A CA 1
ATOM 874 C C . SER A 1 107 ? -8.188 10.992 1.873 1 98.88 107 SER A C 1
ATOM 876 O O . SER A 1 107 ? -7.758 11.297 0.757 1 98.88 107 SER A O 1
ATOM 878 N N . ALA A 1 108 ? -9.414 11.273 2.252 1 98.75 108 ALA A N 1
ATOM 879 C CA . ALA A 1 108 ? -10.297 12.07 1.403 1 98.75 108 ALA A CA 1
ATOM 880 C C . ALA A 1 108 ? -9.695 13.445 1.127 1 98.75 108 ALA A C 1
ATOM 882 O O . ALA A 1 108 ? -9.766 13.953 0.003 1 98.75 108 ALA A O 1
ATOM 883 N N . LEU A 1 109 ? -9.062 14.008 2.098 1 98.69 109 LEU A N 1
ATOM 884 C CA . LEU A 1 109 ? -8.469 15.328 1.938 1 98.69 109 LEU A CA 1
ATOM 885 C C . LEU A 1 109 ? -7.258 15.273 1.015 1 98.69 109 LEU A C 1
ATOM 887 O O . LEU A 1 109 ? -6.977 16.234 0.294 1 98.69 109 LEU A O 1
ATOM 891 N N . GLU A 1 110 ? -6.523 14.18 1.08 1 98.69 110 GLU A N 1
ATOM 892 C CA . GLU A 1 110 ? -5.457 14.039 0.091 1 98.69 110 GLU A CA 1
ATOM 893 C C . GLU A 1 110 ? -6.016 14.086 -1.329 1 98.69 110 GLU A C 1
ATOM 895 O O . GLU A 1 110 ? -5.41 14.695 -2.217 1 98.69 110 GLU A O 1
ATOM 900 N N . ILE A 1 111 ? -7.125 13.438 -1.526 1 98.38 111 ILE A N 1
ATOM 901 C CA . ILE A 1 111 ? -7.75 13.453 -2.846 1 98.38 111 ILE A CA 1
ATOM 902 C C . ILE A 1 111 ? -8.125 14.883 -3.225 1 98.38 111 ILE A C 1
ATOM 904 O O . ILE A 1 111 ? -7.898 15.305 -4.359 1 98.38 111 ILE A O 1
ATOM 908 N N . VAL A 1 112 ? -8.68 15.609 -2.318 1 97.88 112 VAL A N 1
ATOM 909 C CA . VAL A 1 112 ? -9.102 16.984 -2.564 1 97.88 112 VAL A CA 1
ATOM 910 C C . VAL A 1 112 ? -7.898 17.828 -2.947 1 97.88 112 VAL A C 1
ATOM 912 O O . VAL A 1 112 ? -7.941 18.578 -3.932 1 97.88 112 VAL A O 1
ATOM 915 N N . LEU A 1 113 ? -6.812 17.703 -2.172 1 97.5 113 LEU A N 1
ATOM 916 C CA . LEU A 1 113 ? -5.703 18.641 -2.266 1 97.5 113 LEU A CA 1
ATOM 917 C C . LEU A 1 113 ? -4.676 18.172 -3.293 1 97.5 113 LEU A C 1
ATOM 919 O O . LEU A 1 113 ? -3.965 19 -3.885 1 97.5 113 LEU A O 1
ATOM 923 N N . CYS A 1 114 ? -4.578 16.875 -3.535 1 97.44 114 CYS A N 1
ATOM 924 C CA . CYS A 1 114 ? -3.527 16.359 -4.402 1 97.44 114 CYS A CA 1
ATOM 925 C C . CYS A 1 114 ? -4.121 15.68 -5.633 1 97.44 114 CYS A C 1
ATOM 927 O O . CYS A 1 114 ? -3.395 15.305 -6.551 1 97.44 114 CYS A O 1
ATOM 929 N N . GLY A 1 115 ? -5.41 15.477 -5.664 1 97.06 115 GLY A N 1
ATOM 930 C CA . GLY A 1 115 ? -6.062 14.852 -6.801 1 97.06 115 GLY A CA 1
ATOM 931 C C . GLY A 1 115 ? -6.004 13.336 -6.766 1 97.06 115 GLY A C 1
ATOM 932 O O . GLY A 1 115 ? -5.684 12.75 -5.734 1 97.06 115 GLY A O 1
ATOM 933 N N . GLY A 1 116 ? -6.527 12.664 -7.871 1 96.81 116 GLY A N 1
ATOM 934 C CA . GLY A 1 116 ? -6.438 11.227 -8.055 1 96.81 116 GLY A CA 1
ATOM 935 C C . GLY A 1 116 ? -7.711 10.5 -7.668 1 96.81 116 GLY A C 1
ATOM 936 O O . GLY A 1 116 ? -7.668 9.328 -7.285 1 96.81 116 GLY A O 1
ATOM 937 N N . ALA A 1 117 ? -8.836 11.18 -7.68 1 97.5 117 ALA A N 1
ATOM 938 C CA . ALA A 1 117 ? -10.117 10.539 -7.395 1 97.5 117 ALA A CA 1
ATOM 939 C C . ALA A 1 117 ? -10.43 9.453 -8.422 1 97.5 117 ALA A C 1
ATOM 941 O O . ALA A 1 117 ? -10.172 9.625 -9.609 1 97.5 117 ALA A O 1
ATOM 942 N N . VAL A 1 118 ? -11.008 8.383 -7.934 1 97.19 118 VAL A N 1
ATOM 943 C CA . VAL A 1 118 ? -11.258 7.258 -8.828 1 97.19 118 VAL A CA 1
ATOM 944 C C . VAL A 1 118 ? -12.758 7.012 -8.938 1 97.19 118 VAL A C 1
ATOM 946 O O . VAL A 1 118 ? -13.289 6.863 -10.039 1 97.19 118 VAL A O 1
ATOM 949 N N . VAL A 1 119 ? -13.484 6.973 -7.836 1 96.56 119 VAL A N 1
ATOM 950 C CA . VAL A 1 119 ? -14.891 6.586 -7.809 1 96.56 119 VAL A CA 1
ATOM 951 C C . VAL A 1 119 ? -15.75 7.758 -8.266 1 96.56 119 VAL A C 1
ATOM 953 O O . VAL A 1 119 ? -16.609 7.605 -9.141 1 96.56 119 VAL A O 1
ATOM 956 N N . ILE A 1 120 ? -15.5 8.914 -7.637 1 95.75 120 ILE A N 1
ATOM 957 C CA . ILE A 1 120 ? -16.188 10.141 -8.039 1 95.75 120 ILE A CA 1
ATOM 958 C C . ILE A 1 120 ? -15.219 11.055 -8.789 1 95.75 120 ILE A C 1
ATOM 960 O O . ILE A 1 120 ? -14.414 11.75 -8.18 1 95.75 120 ILE A O 1
ATOM 964 N N . GLU A 1 121 ? -15.414 11.109 -10.078 1 92.94 121 GLU A N 1
ATOM 965 C CA . GLU A 1 121 ? -14.453 11.836 -10.898 1 92.94 121 GLU A CA 1
ATOM 966 C C . GLU A 1 121 ? -14.914 13.266 -11.164 1 92.94 121 GLU A C 1
ATOM 968 O O . GLU A 1 121 ? -14.102 14.18 -11.289 1 92.94 121 GLU A O 1
ATOM 973 N N . GLU A 1 122 ? -16.234 13.391 -11.281 1 93 122 GLU A N 1
ATOM 974 C CA . GLU A 1 122 ? -16.781 14.727 -11.508 1 93 122 GLU A CA 1
ATOM 975 C C . GLU A 1 122 ? -16.984 15.469 -10.195 1 93 122 GLU A C 1
ATOM 977 O O . GLU A 1 122 ? -17.484 14.898 -9.227 1 93 122 GLU A O 1
ATOM 982 N N . ASP A 1 123 ? -16.594 16.688 -10.109 1 92.75 123 ASP A N 1
ATOM 983 C CA . ASP A 1 123 ? -16.719 17.547 -8.93 1 92.75 123 ASP A CA 1
ATOM 984 C C . ASP A 1 123 ? -16.172 16.844 -7.684 1 92.75 123 ASP A C 1
ATOM 986 O O . ASP A 1 123 ? -16.766 16.906 -6.613 1 92.75 123 ASP A O 1
ATOM 990 N N . TYR A 1 124 ? -15.102 16.125 -7.879 1 95.38 124 TYR A N 1
ATOM 991 C CA . TYR A 1 124 ? -14.578 15.289 -6.797 1 95.38 124 TYR A CA 1
ATOM 992 C C . TYR A 1 124 ? -14.102 16.141 -5.633 1 95.38 124 TYR A C 1
ATOM 994 O O . TYR A 1 124 ? -14.219 15.742 -4.473 1 95.38 124 TYR A O 1
ATOM 1002 N N . GLU A 1 125 ? -13.562 17.344 -5.859 1 95.38 125 GLU A N 1
ATOM 1003 C CA . GLU A 1 125 ? -13.023 18.172 -4.789 1 95.38 125 GLU A CA 1
ATOM 1004 C C . GLU A 1 125 ? -14.086 18.484 -3.746 1 95.38 125 GLU A C 1
ATOM 1006 O O . GLU A 1 125 ? -13.859 18.312 -2.547 1 95.38 125 GLU A O 1
ATOM 1011 N N . MET A 1 126 ? -15.219 18.922 -4.207 1 94.31 126 MET A N 1
ATOM 1012 C CA . MET A 1 126 ? -16.312 19.25 -3.299 1 94.31 126 MET A CA 1
ATOM 1013 C C . MET A 1 126 ? -16.844 18 -2.613 1 94.31 126 MET A C 1
ATOM 1015 O O . MET A 1 126 ? -17.094 18 -1.406 1 94.31 126 MET A O 1
ATOM 1019 N N . TYR A 1 127 ? -16.984 16.953 -3.412 1 95 127 TYR A N 1
ATOM 1020 C CA . TYR A 1 127 ? -17.531 15.727 -2.865 1 95 127 TYR A CA 1
ATOM 1021 C C . TYR A 1 127 ? -16.656 15.18 -1.75 1 95 127 TYR A C 1
ATOM 1023 O O . TYR A 1 127 ? -17.141 14.891 -0.654 1 95 127 TYR A O 1
ATOM 1031 N N . TYR A 1 128 ? -15.367 15.047 -1.984 1 97.56 128 TYR A N 1
ATOM 1032 C CA . TYR A 1 128 ? -14.469 14.43 -1.019 1 97.56 128 TYR A CA 1
ATOM 1033 C C . TYR A 1 128 ? -14.188 15.367 0.147 1 97.56 128 TYR A C 1
ATOM 1035 O O . TYR A 1 128 ? -13.898 14.922 1.259 1 97.56 128 TYR A O 1
ATOM 1043 N N . ALA A 1 129 ? -14.242 16.672 -0.086 1 96.25 129 ALA A N 1
ATOM 1044 C CA . ALA A 1 129 ? -14.133 17.609 1.03 1 96.25 129 ALA A CA 1
ATOM 1045 C C . ALA A 1 129 ? -15.289 17.438 2.01 1 96.25 129 ALA A C 1
ATOM 1047 O O . ALA A 1 129 ? -15.078 17.359 3.223 1 96.25 129 ALA A O 1
ATOM 1048 N N . LYS A 1 130 ? -16.484 17.328 1.482 1 94.62 130 LYS A N 1
ATOM 1049 C CA . LYS A 1 130 ? -17.656 17.094 2.324 1 94.62 130 LYS A CA 1
ATOM 1050 C C . LYS A 1 130 ? -17.562 15.75 3.035 1 94.62 130 LYS A C 1
ATOM 1052 O O . LYS A 1 130 ? -17.938 15.633 4.203 1 94.62 130 LYS A O 1
ATOM 1057 N N . LEU A 1 131 ? -17.062 14.812 2.291 1 96.5 131 LEU A N 1
ATOM 1058 C CA . LEU A 1 131 ? -16.891 13.477 2.859 1 96.5 131 LEU A CA 1
ATOM 1059 C C . LEU A 1 131 ? -15.891 13.508 4.008 1 96.5 131 LEU A C 1
ATOM 1061 O O . LEU A 1 131 ? -16.094 12.844 5.031 1 96.5 131 LEU A O 1
ATOM 1065 N N . ALA A 1 132 ? -14.797 14.234 3.801 1 97.88 132 ALA A N 1
ATOM 1066 C CA . ALA A 1 132 ? -13.781 14.359 4.844 1 97.88 132 ALA A CA 1
ATOM 1067 C C . ALA A 1 132 ? -14.383 14.938 6.125 1 97.88 132 ALA A C 1
ATOM 1069 O O . ALA A 1 132 ? -14.117 14.438 7.219 1 97.88 132 ALA A O 1
ATOM 1070 N N . VAL A 1 133 ? -15.203 15.938 5.98 1 95.38 133 VAL A N 1
ATOM 1071 C CA . VAL A 1 133 ? -15.836 16.578 7.133 1 95.38 133 VAL A CA 1
ATOM 1072 C C . VAL A 1 133 ? -16.797 15.586 7.805 1 95.38 133 VAL A C 1
ATOM 1074 O O . VAL A 1 133 ? -16.828 15.5 9.031 1 95.38 133 VAL A O 1
ATOM 1077 N N . GLU A 1 134 ? -17.5 14.852 7.012 1 95.25 134 GLU A N 1
ATOM 1078 C CA . GLU A 1 134 ? -18.438 13.859 7.543 1 95.25 134 GLU A CA 1
ATOM 1079 C C . GLU A 1 134 ? -17.703 12.805 8.359 1 95.25 134 GLU A C 1
ATOM 1081 O O . GLU A 1 134 ? -18.094 12.5 9.492 1 95.25 134 GLU A O 1
ATOM 1086 N N . TYR A 1 135 ? -16.672 12.211 7.809 1 97.38 135 TYR A N 1
ATOM 1087 C CA . TYR A 1 135 ? -15.914 11.172 8.508 1 97.38 135 TYR A CA 1
ATOM 1088 C C . TYR A 1 135 ? -15.227 11.734 9.742 1 97.38 135 TYR A C 1
ATOM 1090 O O . TYR A 1 135 ? -15.156 11.07 10.773 1 97.38 135 TYR A O 1
ATOM 1098 N N . TYR A 1 136 ? -14.711 12.914 9.633 1 96.94 136 TYR A N 1
ATOM 1099 C CA . TYR A 1 136 ? -14.055 13.523 10.789 1 96.94 136 TYR A CA 1
ATOM 1100 C C . TYR A 1 136 ? -15.047 13.75 11.922 1 96.94 136 TYR A C 1
ATOM 1102 O O . TYR A 1 136 ? -14.727 13.539 13.094 1 96.94 136 TYR A O 1
ATOM 1110 N N . ASP A 1 137 ? -16.203 14.227 11.578 1 94.25 137 ASP A N 1
ATOM 1111 C CA . ASP A 1 137 ? -17.25 14.445 12.586 1 94.25 137 ASP A CA 1
ATOM 1112 C C . ASP A 1 137 ? -17.609 13.141 13.297 1 94.25 137 ASP A C 1
ATOM 1114 O O . ASP A 1 137 ? -17.719 13.109 14.523 1 94.25 137 ASP A O 1
ATOM 1118 N N . LYS A 1 138 ? -17.797 12.094 12.492 1 93.56 138 LYS A N 1
ATOM 1119 C CA . LYS A 1 138 ? -18.078 10.781 13.062 1 93.56 138 LYS A CA 1
ATOM 1120 C C . LYS A 1 138 ? -16.953 10.32 13.984 1 93.56 138 LYS A C 1
ATOM 1122 O O . LYS A 1 138 ? -17.219 9.828 15.086 1 93.56 138 LYS A O 1
ATOM 1127 N N . ALA A 1 139 ? -15.758 10.516 13.555 1 96.25 139 ALA A N 1
ATOM 1128 C CA . ALA A 1 139 ? -14.586 10.094 14.312 1 96.25 139 ALA A CA 1
ATOM 1129 C C . ALA A 1 139 ? -14.461 10.875 15.617 1 96.25 139 ALA A C 1
ATOM 1131 O O . ALA A 1 139 ? -14.203 10.297 16.672 1 96.25 139 ALA A O 1
ATOM 1132 N N . SER A 1 140 ? -14.695 12.172 15.555 1 94.31 140 SER A N 1
ATOM 1133 C CA . SER A 1 140 ? -14.531 13.055 16.703 1 94.31 140 SER A CA 1
ATOM 1134 C C . SER A 1 140 ? -15.547 12.742 17.797 1 94.31 140 SER A C 1
ATOM 1136 O O . SER A 1 140 ? -15.219 12.773 18.984 1 94.31 140 SER A O 1
ATOM 1138 N N . ARG A 1 141 ? -16.719 12.414 17.438 1 90.38 141 ARG A N 1
ATOM 1139 C CA . ARG A 1 141 ? -17.75 12.07 18.406 1 90.38 141 ARG A CA 1
ATOM 1140 C C . ARG A 1 141 ? -17.391 10.797 19.156 1 90.38 141 ARG A C 1
ATOM 1142 O O . ARG A 1 141 ? -17.484 10.758 20.391 1 90.38 141 ARG A O 1
ATOM 1149 N N . SER A 1 142 ? -16.953 9.883 18.406 1 90.81 142 SER A N 1
ATOM 1150 C CA . SER A 1 142 ? -16.578 8.609 19 1 90.81 142 SER A CA 1
ATOM 1151 C C . SER A 1 142 ? -15.289 8.734 19.797 1 90.81 142 SER A C 1
ATOM 1153 O O . SER A 1 142 ? -15.102 8.039 20.812 1 90.81 142 SER A O 1
ATOM 1155 N N . PHE A 1 143 ? -14.375 9.547 19.484 1 92.88 143 PHE A N 1
ATOM 1156 C CA . PHE A 1 143 ? -13.086 9.758 20.109 1 92.88 143 PHE A CA 1
ATOM 1157 C C . PHE A 1 143 ? -13.25 10.352 21.516 1 92.88 143 PHE A C 1
ATOM 1159 O O . PHE A 1 143 ? -12.523 9.992 22.438 1 92.88 143 PHE A O 1
ATOM 1166 N N . ARG A 1 144 ? -14.172 11.242 21.641 1 88.56 144 ARG A N 1
ATOM 1167 C CA . ARG A 1 144 ? -14.406 11.875 22.922 1 88.56 144 ARG A CA 1
ATOM 1168 C C . ARG A 1 144 ? -14.711 10.836 24 1 88.56 144 ARG A C 1
ATOM 1170 O O . ARG A 1 144 ? -14.273 10.969 25.141 1 88.56 144 ARG A O 1
ATOM 1177 N N . ALA A 1 145 ? -15.344 9.805 23.578 1 86.81 145 ALA A N 1
ATOM 1178 C CA . ALA A 1 145 ? -15.641 8.719 24.5 1 86.81 145 ALA A CA 1
ATOM 1179 C C . ALA A 1 145 ? -14.375 7.965 24.891 1 86.81 145 ALA A C 1
ATOM 1181 O O . ALA A 1 145 ? -14.25 7.477 26.016 1 86.81 145 ALA A O 1
ATOM 1182 N N . GLN A 1 146 ? -13.422 7.914 24.031 1 88.56 146 GLN A N 1
ATOM 1183 C CA . GLN A 1 146 ? -12.172 7.195 24.281 1 88.56 146 GLN A CA 1
ATOM 1184 C C . GLN A 1 146 ? -11.273 7.984 25.219 1 88.56 146 GLN A C 1
ATOM 1186 O O . GLN A 1 146 ? -10.484 7.402 25.969 1 88.56 146 GLN A O 1
ATOM 1191 N N . LEU A 1 147 ? -11.336 9.273 25.188 1 88.75 147 LEU A N 1
ATOM 1192 C CA . LEU A 1 147 ? -10.469 10.148 25.969 1 88.75 147 LEU A CA 1
ATOM 1193 C C . LEU A 1 147 ? -10.75 9.992 27.469 1 88.75 147 LEU A C 1
ATOM 1195 O O . LEU A 1 147 ? -9.891 10.297 28.297 1 88.75 147 LEU A O 1
ATOM 1199 N N . GLU A 1 148 ? -11.906 9.508 27.734 1 86.81 148 GLU A N 1
ATOM 1200 C CA . GLU A 1 148 ? -12.281 9.328 29.125 1 86.81 148 GLU A CA 1
ATOM 1201 C C . GLU A 1 148 ? -11.562 8.133 29.75 1 86.81 148 GLU A C 1
ATOM 1203 O O . GLU A 1 148 ? -11.414 8.055 30.969 1 86.81 148 GLU A O 1
ATOM 1208 N N . ASN A 1 149 ? -11.094 7.273 28.938 1 88.38 149 ASN A N 1
ATOM 1209 C CA . ASN A 1 149 ? -10.438 6.066 29.438 1 88.38 149 ASN A CA 1
ATOM 1210 C C . ASN A 1 149 ? -9.234 5.688 28.578 1 88.38 149 ASN A C 1
ATOM 1212 O O . ASN A 1 149 ? -9.219 4.621 27.969 1 88.38 149 ASN A O 1
ATOM 1216 N N . VAL A 1 150 ? -8.203 6.484 28.672 1 90.44 150 VAL A N 1
ATOM 1217 C CA . VAL A 1 150 ? -6.984 6.188 27.922 1 90.44 150 VAL A CA 1
ATOM 1218 C C . VAL A 1 150 ? -6.098 5.246 28.734 1 90.44 150 VAL A C 1
ATOM 1220 O O . VAL A 1 150 ? -5.762 5.535 29.891 1 90.44 150 VAL A O 1
ATOM 1223 N N . THR A 1 151 ? -5.863 4.117 28.234 1 87.88 151 THR A N 1
ATOM 1224 C CA . THR A 1 151 ? -5.023 3.096 28.844 1 87.88 151 THR A CA 1
ATOM 1225 C C . THR A 1 151 ? -3.805 2.801 27.984 1 87.88 151 THR A C 1
ATOM 1227 O O . THR A 1 151 ? -3.66 3.363 26.891 1 87.88 151 THR A O 1
ATOM 1230 N N . ALA A 1 152 ? -2.996 1.933 28.484 1 85.5 152 ALA A N 1
ATOM 1231 C CA . ALA A 1 152 ? -1.818 1.525 27.719 1 85.5 152 ALA A CA 1
ATOM 1232 C C . ALA A 1 152 ? -2.217 0.814 26.438 1 85.5 152 ALA A C 1
ATOM 1234 O O . ALA A 1 152 ? -1.521 0.915 25.422 1 85.5 152 ALA A O 1
ATOM 1235 N N . GLU A 1 153 ? -3.363 0.222 26.406 1 86.38 153 GLU A N 1
ATOM 1236 C CA . GLU A 1 153 ? -3.811 -0.583 25.281 1 86.38 153 GLU A CA 1
ATOM 1237 C C . GLU A 1 153 ? -4.297 0.298 24.125 1 86.38 153 GLU A C 1
ATOM 1239 O O . GLU A 1 153 ? -4.164 -0.069 22.969 1 86.38 153 GLU A O 1
ATOM 1244 N N . ASN A 1 154 ? -4.824 1.434 24.469 1 90.56 154 ASN A N 1
ATOM 1245 C CA . ASN A 1 154 ? -5.418 2.225 23.406 1 90.56 154 ASN A CA 1
ATOM 1246 C C . ASN A 1 154 ? -4.688 3.553 23.219 1 90.56 154 ASN A C 1
ATOM 1248 O O . ASN A 1 154 ? -5.027 4.336 22.328 1 90.56 154 ASN A O 1
ATOM 1252 N N . ALA A 1 155 ? -3.631 3.801 23.969 1 92.94 155 ALA A N 1
ATOM 1253 C CA . ALA A 1 155 ? -2.926 5.078 23.984 1 92.94 155 ALA A CA 1
ATOM 1254 C C . ALA A 1 155 ? -2.389 5.422 22.594 1 92.94 155 ALA A C 1
ATOM 1256 O O . ALA A 1 155 ? -2.48 6.57 22.156 1 92.94 155 ALA A O 1
ATOM 1257 N N . GLN A 1 156 ? -1.824 4.438 21.938 1 93.25 156 GLN A N 1
ATOM 1258 C CA . GLN A 1 156 ? -1.268 4.676 20.609 1 93.25 156 GLN A CA 1
ATOM 1259 C C . GLN A 1 156 ? -2.357 5.094 19.625 1 93.25 156 GLN A C 1
ATOM 1261 O O . GLN A 1 156 ? -2.154 6 18.812 1 93.25 156 GLN A O 1
ATOM 1266 N N . LYS A 1 157 ? -3.527 4.465 19.703 1 95.25 157 LYS A N 1
ATOM 1267 C CA . LYS A 1 157 ? -4.645 4.75 18.812 1 95.25 157 LYS A CA 1
ATOM 1268 C C . LYS A 1 157 ? -5.223 6.137 19.078 1 95.25 157 LYS A C 1
ATOM 1270 O O . LYS A 1 157 ? -5.488 6.895 18.141 1 95.25 157 LYS A O 1
ATOM 1275 N N . VAL A 1 158 ? -5.324 6.418 20.359 1 95.44 158 VAL A N 1
ATOM 1276 C CA . VAL A 1 158 ? -5.855 7.715 20.766 1 95.44 158 VAL A CA 1
ATOM 1277 C C . VAL A 1 158 ? -4.906 8.828 20.328 1 95.44 158 VAL A C 1
ATOM 1279 O O . VAL A 1 158 ? -5.344 9.852 19.797 1 95.44 158 VAL A O 1
ATOM 1282 N N . PHE A 1 159 ? -3.646 8.602 20.562 1 95.44 159 PHE A N 1
ATOM 1283 C CA . PHE A 1 159 ? -2.643 9.586 20.156 1 95.44 159 PHE A CA 1
ATOM 1284 C C . PHE A 1 159 ? -2.691 9.828 18.656 1 95.44 159 PHE A C 1
ATOM 1286 O O . PHE A 1 159 ? -2.635 10.977 18.203 1 95.44 159 PHE A O 1
ATOM 1293 N N . MET A 1 160 ? -2.793 8.789 17.906 1 96 160 MET A N 1
ATOM 1294 C CA . MET A 1 160 ? -2.75 8.914 16.438 1 96 160 MET A CA 1
ATOM 1295 C C . MET A 1 160 ? -4.004 9.609 15.922 1 96 160 MET A C 1
ATOM 1297 O O . MET A 1 160 ? -3.932 10.398 14.977 1 96 160 MET A O 1
ATOM 1301 N N . PHE A 1 161 ? -5.145 9.297 16.484 1 97.56 161 PHE A N 1
ATOM 1302 C CA . PHE A 1 161 ? -6.32 10.047 16.047 1 97.56 161 PHE A CA 1
ATOM 1303 C C . PHE A 1 161 ? -6.172 11.531 16.391 1 97.56 161 PHE A C 1
ATOM 1305 O O . PHE A 1 161 ? -6.547 12.391 15.586 1 97.56 161 PHE A O 1
ATOM 1312 N N . SER A 1 162 ? -5.695 11.797 17.578 1 96.81 162 SER A N 1
ATOM 1313 C CA . SER A 1 162 ? -5.461 13.188 17.953 1 96.81 162 SER A CA 1
ATOM 1314 C C . SER A 1 162 ? -4.547 13.883 16.953 1 96.81 162 SER A C 1
ATOM 1316 O O . SER A 1 162 ? -4.777 15.039 16.578 1 96.81 162 SER A O 1
ATOM 1318 N N . PHE A 1 163 ? -3.547 13.188 16.578 1 97 163 PHE A N 1
ATOM 1319 C CA . PHE A 1 163 ? -2.635 13.742 15.578 1 97 163 PHE A CA 1
ATOM 1320 C C . PHE A 1 163 ? -3.342 13.93 14.242 1 97 163 PHE A C 1
ATOM 1322 O O . PHE A 1 163 ? -3.127 14.93 13.547 1 97 163 PHE A O 1
ATOM 1329 N N . LEU A 1 164 ? -4.156 12.961 13.859 1 98.31 164 LEU A N 1
ATOM 1330 C CA . LEU A 1 164 ? -4.93 13.102 12.625 1 98.31 164 LEU A CA 1
ATOM 1331 C C . LEU A 1 164 ? -5.852 14.312 12.695 1 98.31 164 LEU A C 1
ATOM 1333 O O . LEU A 1 164 ? -6.074 14.984 11.688 1 98.31 164 LEU A O 1
ATOM 1337 N N . ALA A 1 165 ? -6.379 14.531 13.844 1 97.44 165 ALA A N 1
ATOM 1338 C CA . ALA A 1 165 ? -7.25 15.695 14.016 1 97.44 165 ALA A CA 1
ATOM 1339 C C . ALA A 1 165 ? -6.504 16.984 13.703 1 97.44 165 ALA A C 1
ATOM 1341 O O . ALA A 1 165 ? -7.055 17.891 13.07 1 97.44 165 ALA A O 1
ATOM 1342 N N . VAL A 1 166 ? -5.281 17.078 14.141 1 97.44 166 VAL A N 1
ATOM 1343 C CA . VAL A 1 166 ? -4.43 18.219 13.844 1 97.44 166 VAL A CA 1
ATOM 1344 C C . VAL A 1 166 ? -4.242 18.359 12.336 1 97.44 166 VAL A C 1
ATOM 1346 O O . VAL A 1 166 ? -4.453 19.438 11.773 1 97.44 166 VAL A O 1
ATOM 1349 N N . SER A 1 167 ? -3.869 17.266 11.703 1 98 167 SER A N 1
ATOM 1350 C CA . SER A 1 167 ? -3.564 17.266 10.273 1 98 167 SER A CA 1
ATOM 1351 C C . SER A 1 167 ? -4.809 17.562 9.438 1 98 167 SER A C 1
ATOM 1353 O O . SER A 1 167 ? -4.738 18.266 8.438 1 98 167 SER A O 1
ATOM 1355 N N . VAL A 1 168 ? -5.914 17 9.891 1 97.56 168 VAL A N 1
ATOM 1356 C CA . VAL A 1 168 ? -7.18 17.219 9.195 1 97.56 168 VAL A CA 1
ATOM 1357 C C . VAL A 1 168 ? -7.566 18.703 9.297 1 97.56 168 VAL A C 1
ATOM 1359 O O . VAL A 1 168 ? -8.023 19.297 8.32 1 97.56 168 VAL A O 1
ATOM 1362 N N . ASN A 1 169 ? -7.41 19.266 10.453 1 94.81 169 ASN A N 1
ATOM 1363 C CA . ASN A 1 169 ? -7.719 20.672 10.648 1 94.81 169 ASN A CA 1
ATOM 1364 C C . ASN A 1 169 ? -6.922 21.562 9.688 1 94.81 169 ASN A C 1
ATOM 1366 O O . ASN A 1 169 ? -7.488 22.438 9.031 1 94.81 169 ASN A O 1
ATOM 1370 N N . MET A 1 170 ? -5.637 21.328 9.602 1 95.62 170 MET A N 1
ATOM 1371 C CA . MET A 1 170 ? -4.793 22.125 8.727 1 95.62 170 MET A CA 1
ATOM 1372 C C . MET A 1 170 ? -5.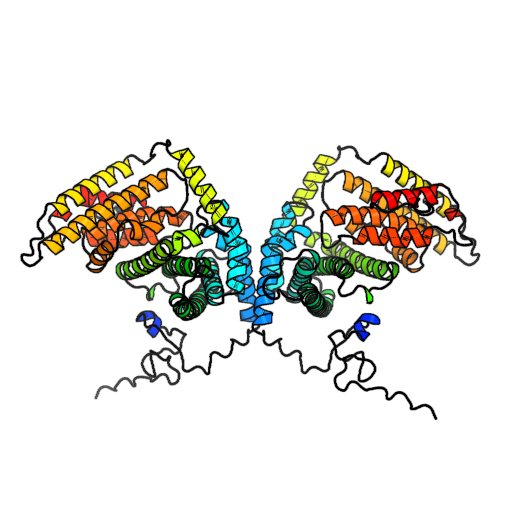16 21.906 7.266 1 95.62 170 MET A C 1
ATOM 1374 O O . MET A 1 170 ? -5.199 22.859 6.48 1 95.62 170 MET A O 1
ATOM 1378 N N . ALA A 1 171 ? -5.43 20.688 6.938 1 96.44 171 ALA A N 1
ATOM 1379 C CA . ALA A 1 171 ? -5.773 20.359 5.559 1 96.44 171 ALA A CA 1
ATOM 1380 C C . ALA A 1 171 ? -7.098 21 5.152 1 96.44 171 ALA A C 1
ATOM 1382 O O . ALA A 1 171 ? -7.223 21.531 4.047 1 96.44 171 ALA A O 1
ATOM 1383 N N . LEU A 1 172 ? -8.078 20.938 6.023 1 93.12 172 LEU A N 1
ATOM 1384 C CA . LEU A 1 172 ? -9.383 21.531 5.738 1 93.12 172 LEU A CA 1
ATOM 1385 C C . LEU A 1 172 ? -9.273 23.031 5.484 1 93.12 172 LEU A C 1
ATOM 1387 O O . LEU A 1 172 ? -10 23.578 4.656 1 93.12 172 LEU A O 1
ATOM 1391 N N . GLY A 1 173 ? -8.406 23.656 6.152 1 90.62 173 GLY A N 1
ATOM 1392 C CA . GLY A 1 173 ? -8.195 25.078 5.984 1 90.62 173 GLY A CA 1
ATOM 1393 C C . GLY A 1 173 ? -7.668 25.453 4.613 1 90.62 173 GLY A C 1
ATOM 1394 O O . GLY A 1 173 ? -7.699 26.625 4.219 1 90.62 173 GLY A O 1
ATOM 1395 N N . GLN A 1 174 ? -7.223 24.484 3.883 1 92.31 174 GLN A N 1
ATOM 1396 C CA . GLN A 1 174 ? -6.652 24.719 2.561 1 92.31 174 GLN A CA 1
ATOM 1397 C C . GLN A 1 174 ? -7.676 24.438 1.464 1 92.31 174 GLN A C 1
ATOM 1399 O O . GLN A 1 174 ? -7.43 24.734 0.291 1 92.31 174 GLN A O 1
ATOM 1404 N N . CYS A 1 175 ? -8.773 23.844 1.864 1 91 175 CYS A N 1
ATOM 1405 C CA . CYS A 1 175 ? -9.766 23.422 0.881 1 91 175 CYS A CA 1
ATOM 1406 C C . CYS A 1 175 ? -10.57 24.625 0.383 1 91 175 CYS A C 1
ATOM 1408 O O . CYS A 1 175 ? -11.148 25.359 1.18 1 91 175 CYS A O 1
ATOM 1410 N N . THR A 1 176 ? -10.664 24.797 -0.843 1 84.31 176 THR A N 1
ATOM 1411 C CA . THR A 1 176 ? -11.391 25.906 -1.466 1 84.31 176 THR A CA 1
ATOM 1412 C C . THR A 1 176 ? -12.883 25.797 -1.197 1 84.31 176 THR A C 1
ATOM 1414 O O . THR A 1 176 ? -13.586 26.812 -1.141 1 84.31 176 THR A O 1
ATOM 1417 N N . ALA A 1 177 ? -13.312 24.578 -1.07 1 78.31 177 ALA A N 1
ATOM 1418 C CA . ALA A 1 177 ? -14.727 24.312 -0.831 1 78.31 177 ALA A CA 1
ATOM 1419 C C . ALA A 1 177 ? -15.219 25.047 0.414 1 78.31 177 ALA A C 1
ATOM 1421 O O . ALA A 1 177 ? -16.406 25.359 0.529 1 78.31 177 ALA A O 1
ATOM 1422 N N . PHE A 1 178 ? -14.281 25.375 1.228 1 76.81 178 PHE A N 1
ATOM 1423 C CA . PHE A 1 178 ? -14.688 25.969 2.5 1 76.81 178 PHE A CA 1
ATOM 1424 C C . PHE A 1 178 ? -14.086 27.344 2.678 1 76.81 178 PHE A C 1
ATOM 1426 O O . PHE A 1 178 ? -13.984 27.859 3.799 1 76.81 178 PHE A O 1
ATOM 1433 N N . GLU A 1 179 ? -13.562 27.906 1.708 1 71.44 179 GLU A N 1
ATOM 1434 C CA . GLU A 1 179 ? -12.875 29.203 1.76 1 71.44 179 GLU A CA 1
ATOM 1435 C C . GLU A 1 179 ? -13.781 30.281 2.322 1 71.44 179 GLU A C 1
ATOM 1437 O O . GLU A 1 179 ? -13.328 31.172 3.049 1 71.44 179 GLU A O 1
ATOM 1442 N N . GLU A 1 180 ? -14.938 30.172 1.997 1 61.59 180 GLU A N 1
ATOM 1443 C CA . GLU A 1 180 ? -15.852 31.219 2.402 1 61.59 180 GLU A CA 1
ATOM 1444 C C . GLU A 1 180 ? -16.219 31.109 3.881 1 61.59 180 GLU A C 1
ATOM 1446 O O . GLU A 1 180 ? -16.625 32.094 4.508 1 61.59 180 GLU A O 1
ATOM 1451 N N . VAL A 1 181 ? -16.078 29.969 4.34 1 55.19 181 VAL A N 1
ATOM 1452 C CA . VAL A 1 181 ? -16.516 29.719 5.711 1 55.19 181 VAL A CA 1
ATOM 1453 C C . VAL A 1 181 ? -15.352 29.969 6.668 1 55.19 181 VAL A C 1
ATOM 1455 O O . VAL A 1 181 ? -15.562 30.219 7.855 1 55.19 181 VAL A O 1
ATOM 1458 N N . TYR A 1 182 ? -14.234 29.906 6.07 1 58.53 182 TYR A N 1
ATOM 1459 C CA . TYR A 1 182 ? -13.109 29.844 6.992 1 58.53 182 TYR A CA 1
ATOM 1460 C C . TYR A 1 182 ? -12.836 31.219 7.613 1 58.53 182 TYR A C 1
ATOM 1462 O O . TYR A 1 182 ? -12.898 32.25 6.93 1 58.53 182 TYR A O 1
ATOM 1470 N N . GLU A 1 183 ? -12.766 31.125 8.969 1 65.56 183 GLU A N 1
ATOM 1471 C CA . GLU A 1 183 ? -12.484 32.125 9.984 1 65.56 183 GLU A CA 1
ATOM 1472 C C . GLU A 1 183 ? -11.141 32.812 9.727 1 65.56 183 GLU A C 1
ATOM 1474 O O . GLU A 1 183 ? -10.352 32.344 8.906 1 65.56 183 GLU A O 1
ATOM 1479 N N . GLY A 1 184 ? -11.047 33.969 10.188 1 75.75 184 GLY A N 1
ATOM 1480 C CA . GLY A 1 184 ? -9.773 34.656 10.227 1 75.75 184 GLY A CA 1
ATOM 1481 C C . GLY A 1 184 ? -8.633 33.781 10.727 1 75.75 184 GLY A C 1
ATOM 1482 O O . GLY A 1 184 ? -8.867 32.781 11.391 1 75.75 184 GLY A O 1
ATOM 1483 N N . ILE A 1 185 ? -7.461 33.969 10.305 1 82.81 185 ILE A N 1
ATOM 1484 C CA . ILE A 1 185 ? -6.27 33.188 10.609 1 82.81 185 ILE A CA 1
ATOM 1485 C C . ILE A 1 185 ? -6.141 33 12.125 1 82.81 185 ILE A C 1
ATOM 1487 O O . ILE A 1 185 ? -5.719 31.938 12.602 1 82.81 185 ILE A O 1
ATOM 1491 N N . LEU A 1 186 ? -6.539 34 12.961 1 84.81 186 LEU A N 1
ATOM 1492 C CA . LEU A 1 186 ? -6.379 33.969 14.414 1 84.81 186 LEU A CA 1
ATOM 1493 C C . LEU A 1 186 ? -7.258 32.875 15.016 1 84.81 186 LEU A C 1
ATOM 1495 O O . LEU A 1 186 ? -6.812 32.125 15.891 1 84.81 186 LEU A O 1
ATOM 1499 N N . GLU A 1 187 ? -8.461 32.844 14.516 1 85.19 187 GLU A N 1
ATOM 1500 C CA . GLU A 1 187 ? -9.352 31.797 15 1 85.19 187 GLU A CA 1
ATOM 1501 C C . GLU A 1 187 ? -8.82 30.406 14.656 1 85.19 187 GLU A C 1
ATOM 1503 O O . GLU A 1 187 ? -8.867 29.484 15.484 1 85.19 187 GLU A O 1
ATOM 1508 N N . ARG A 1 188 ? -8.32 30.234 13.531 1 87.94 188 ARG A N 1
ATOM 1509 C CA . ARG A 1 188 ? -7.762 28.969 13.094 1 87.94 188 ARG A CA 1
ATOM 1510 C C . ARG A 1 188 ? -6.516 28.609 13.898 1 87.94 188 ARG A C 1
ATOM 1512 O O . ARG A 1 188 ? -6.285 27.438 14.203 1 87.94 188 ARG A O 1
ATOM 1519 N N . LEU A 1 189 ? -5.812 29.641 14.18 1 89.69 189 LEU A N 1
ATOM 1520 C CA . LEU A 1 189 ? -4.586 29.438 14.938 1 89.69 189 LEU A CA 1
ATOM 1521 C C . LEU A 1 189 ? -4.898 28.953 16.344 1 89.69 189 LEU A C 1
ATOM 1523 O O . LEU A 1 189 ? -4.203 28.078 16.875 1 89.69 189 LEU A O 1
ATOM 1527 N N . VAL A 1 190 ? -5.867 29.547 16.938 1 87.75 190 VAL A N 1
ATOM 1528 C CA . VAL A 1 190 ? -6.238 29.156 18.297 1 87.75 190 VAL A CA 1
ATOM 1529 C C . VAL A 1 190 ? -6.711 27.703 18.312 1 87.75 190 VAL A C 1
ATOM 1531 O O . VAL A 1 190 ? -6.332 26.922 19.188 1 87.75 190 VAL A O 1
ATOM 1534 N N . THR A 1 191 ? -7.527 27.344 17.344 1 90.81 191 THR A N 1
ATOM 1535 C CA . THR A 1 191 ? -8.008 25.969 17.234 1 90.81 191 THR A CA 1
ATOM 1536 C C . THR A 1 191 ? -6.844 25.016 17.031 1 90.81 191 THR A C 1
ATOM 1538 O O . THR A 1 191 ? -6.777 23.969 17.672 1 90.81 191 THR A O 1
ATOM 1541 N N . LEU A 1 192 ? -6.008 25.359 16.156 1 94.19 192 LEU A N 1
ATOM 1542 C CA . LEU A 1 192 ? -4.828 24.547 15.883 1 94.19 192 LEU A CA 1
ATOM 1543 C C . LEU A 1 192 ? -3.982 24.391 17.141 1 94.19 192 LEU A C 1
ATOM 1545 O O . LEU A 1 192 ? -3.512 23.281 17.453 1 94.19 192 LEU A O 1
ATOM 1549 N N . TRP A 1 193 ? -3.846 25.516 17.859 1 94.06 193 TRP A N 1
ATOM 1550 C CA . TRP A 1 193 ? -3.08 25.516 19.094 1 94.06 193 TRP A CA 1
ATOM 1551 C C . TRP A 1 193 ? -3.672 24.531 20.094 1 94.06 193 TRP A C 1
ATOM 1553 O O . TRP A 1 193 ? -2.943 23.75 20.719 1 94.06 193 TRP A O 1
ATOM 1563 N N . GLU A 1 194 ? -4.914 24.531 20.219 1 93.44 194 GLU A N 1
ATOM 1564 C CA . GLU A 1 194 ? -5.602 23.672 21.172 1 93.44 194 GLU A CA 1
ATOM 1565 C C . GLU A 1 194 ? -5.445 22.203 20.781 1 93.44 194 GLU A C 1
ATOM 1567 O O . GLU A 1 194 ? -5.211 21.344 21.641 1 93.44 194 GLU A O 1
ATOM 1572 N N . LEU A 1 195 ? -5.59 21.891 19.531 1 95.81 195 LEU A N 1
ATOM 1573 C CA . LEU A 1 195 ? -5.43 20.516 19.047 1 95.81 195 LEU A CA 1
ATOM 1574 C C . LEU A 1 195 ? -4.012 20.016 19.297 1 95.81 195 LEU A C 1
ATOM 1576 O O . LEU A 1 195 ? -3.82 18.891 19.75 1 95.81 195 LEU A O 1
ATOM 1580 N N . LEU A 1 196 ? -3.074 20.875 19.047 1 97.44 196 LEU A N 1
ATOM 1581 C CA . LEU A 1 196 ? -1.677 20.5 19.234 1 97.44 196 LEU A CA 1
ATOM 1582 C C . LEU A 1 196 ? -1.354 20.312 20.703 1 97.44 196 LEU A C 1
ATOM 1584 O O . LEU A 1 196 ? -0.648 19.359 21.078 1 97.44 196 LEU A O 1
ATOM 1588 N N . MET A 1 197 ? -1.879 21.203 21.516 1 95.38 197 MET A N 1
ATOM 1589 C CA . MET A 1 197 ? -1.681 21.094 22.953 1 95.38 197 MET A CA 1
ATOM 1590 C C . MET A 1 197 ? -2.32 19.812 23.484 1 95.38 197 MET A C 1
ATOM 1592 O O . MET A 1 197 ? -1.75 19.141 24.344 1 95.38 197 MET A O 1
ATOM 1596 N N . GLY A 1 198 ? -3.494 19.516 22.984 1 94 198 GLY A N 1
ATOM 1597 C CA . GLY A 1 198 ? -4.133 18.266 23.359 1 94 198 GLY A CA 1
ATOM 1598 C C . GLY A 1 198 ? -3.312 17.047 22.984 1 94 198 GLY A C 1
ATOM 1599 O O . GLY A 1 198 ? -3.141 16.125 23.797 1 94 198 GLY A O 1
ATOM 1600 N N . ASN A 1 199 ? -2.818 17 21.781 1 95.69 199 ASN A N 1
ATOM 1601 C CA . ASN A 1 199 ? -1.98 15.906 21.312 1 95.69 199 ASN A CA 1
ATOM 1602 C C . ASN A 1 199 ? -0.724 15.758 22.172 1 95.69 199 ASN A C 1
ATOM 1604 O O . ASN A 1 199 ? -0.335 14.641 22.516 1 95.69 199 ASN A O 1
ATOM 1608 N N . ALA A 1 200 ? -0.113 16.906 22.484 1 95.19 200 ALA A N 1
ATOM 1609 C CA . ALA A 1 200 ? 1.087 16.891 23.312 1 95.19 200 ALA A CA 1
ATOM 1610 C C . ALA A 1 200 ? 0.781 16.359 24.703 1 95.19 200 ALA A C 1
ATOM 1612 O O . ALA A 1 200 ? 1.599 15.664 25.312 1 95.19 200 ALA A O 1
ATOM 1613 N N . SER A 1 201 ? -0.325 16.75 25.172 1 93.94 201 SER A N 1
ATOM 1614 C CA . SER A 1 201 ? -0.733 16.297 26.5 1 93.94 201 SER A CA 1
ATOM 1615 C C . SER A 1 201 ? -0.855 14.773 26.562 1 93.94 201 SER A C 1
ATOM 1617 O O . SER A 1 201 ? -0.407 14.141 27.516 1 93.94 201 SER A O 1
ATOM 1619 N N . ILE A 1 202 ? -1.441 14.148 25.562 1 93 202 ILE A N 1
ATOM 1620 C CA . ILE A 1 202 ? -1.57 12.703 25.484 1 93 202 ILE A CA 1
ATOM 1621 C C . ILE A 1 202 ? -0.185 12.062 25.406 1 93 202 ILE A C 1
ATOM 1623 O O . ILE A 1 202 ? 0.086 11.078 26.109 1 93 202 ILE A O 1
ATOM 1627 N N . ALA A 1 203 ? 0.673 12.633 24.625 1 92.25 203 ALA A N 1
ATOM 1628 C CA . ALA A 1 203 ? 2.029 12.109 24.469 1 92.25 203 ALA A CA 1
ATOM 1629 C C . ALA A 1 203 ? 2.783 12.141 25.797 1 92.25 203 ALA A C 1
ATOM 1631 O O . ALA A 1 203 ? 3.488 11.195 26.141 1 92.25 203 ALA A O 1
ATOM 1632 N N . ASP A 1 204 ? 2.631 13.195 26.484 1 92.44 204 ASP A N 1
ATOM 1633 C CA . ASP A 1 204 ? 3.332 13.367 27.75 1 92.44 204 ASP A CA 1
ATOM 1634 C C . ASP A 1 204 ? 2.828 12.367 28.797 1 92.44 204 ASP A C 1
ATOM 1636 O O . ASP A 1 204 ? 3.623 11.758 29.5 1 92.44 204 ASP A O 1
ATOM 1640 N N . GLN A 1 205 ? 1.546 12.203 28.875 1 92.19 205 GLN A N 1
ATOM 1641 C CA . GLN A 1 205 ? 0.923 11.352 29.875 1 92.19 205 GLN A CA 1
ATOM 1642 C C . GLN A 1 205 ? 1.216 9.875 29.609 1 92.19 205 GLN A C 1
ATOM 1644 O O . GLN A 1 205 ? 1.298 9.078 30.547 1 92.19 205 GLN A O 1
ATOM 1649 N N . HIS A 1 206 ? 1.391 9.539 28.344 1 92.25 206 HIS A N 1
ATOM 1650 C CA . HIS A 1 206 ? 1.544 8.125 28 1 92.25 206 HIS A CA 1
ATOM 1651 C C . HIS A 1 206 ? 2.826 7.895 27.203 1 92.25 206 HIS A C 1
ATOM 1653 O O . HIS A 1 206 ? 2.861 7.047 26.312 1 92.25 206 HIS A O 1
ATOM 1659 N N . PHE A 1 207 ? 3.797 8.617 27.5 1 90.88 207 PHE A N 1
ATOM 1660 C CA . PHE A 1 207 ? 5.047 8.641 26.75 1 90.88 207 PHE A CA 1
ATOM 1661 C C . PHE A 1 207 ? 5.656 7.25 26.672 1 90.88 207 PHE A C 1
ATOM 1663 O O . PHE A 1 207 ? 6.016 6.781 25.594 1 90.88 207 PHE A O 1
ATOM 1670 N N . ASP A 1 208 ? 5.719 6.516 27.734 1 90 208 ASP A N 1
ATOM 1671 C CA . ASP A 1 208 ? 6.359 5.203 27.781 1 90 208 ASP A CA 1
ATOM 1672 C C . ASP A 1 208 ? 5.648 4.203 26.875 1 90 208 ASP A C 1
ATOM 1674 O O . ASP A 1 208 ? 6.293 3.408 26.203 1 90 208 ASP A O 1
ATOM 1678 N N . THR A 1 209 ? 4.395 4.332 26.891 1 90.12 209 THR A N 1
ATOM 1679 C CA . THR A 1 209 ? 3.592 3.43 26.078 1 90.12 209 THR A CA 1
ATOM 1680 C C . THR A 1 209 ? 3.764 3.752 24.594 1 90.12 209 THR A C 1
ATOM 1682 O O . THR A 1 209 ? 3.83 2.848 23.766 1 90.12 209 THR A O 1
ATOM 1685 N N . LEU A 1 210 ? 3.85 5 24.281 1 89.44 210 LEU A N 1
ATOM 1686 C CA . LEU A 1 210 ? 3.893 5.449 22.906 1 89.44 210 LEU A CA 1
ATOM 1687 C C . LEU A 1 210 ? 5.211 5.055 22.25 1 89.44 210 LEU A C 1
ATOM 1689 O O . LEU A 1 210 ? 5.246 4.73 21.047 1 89.44 210 LEU A O 1
ATOM 1693 N N . ILE A 1 211 ? 6.254 5.082 23.062 1 87.44 211 ILE A N 1
ATOM 1694 C CA . ILE A 1 211 ? 7.562 4.844 22.453 1 87.44 211 ILE A CA 1
ATOM 1695 C C . ILE A 1 211 ? 7.852 3.344 22.422 1 87.44 211 ILE A C 1
ATOM 1697 O O . ILE A 1 211 ? 8.898 2.918 21.938 1 87.44 211 ILE A O 1
ATOM 1701 N N . SER A 1 212 ? 6.922 2.652 22.922 1 85.31 212 SER A N 1
ATOM 1702 C CA . SER A 1 212 ? 7.078 1.2 22.906 1 85.31 212 SER A CA 1
ATOM 1703 C C . SER A 1 212 ? 6.172 0.556 21.859 1 85.31 212 SER A C 1
ATOM 1705 O O . SER A 1 212 ? 5.5 1.254 21.094 1 85.31 212 SER A O 1
ATOM 1707 N N . GLY A 1 213 ? 6.293 -0.686 21.594 1 80.5 213 GLY A N 1
ATOM 1708 C CA . GLY A 1 213 ? 5.434 -1.4 20.656 1 80.5 213 GLY A CA 1
ATOM 1709 C C . GLY A 1 213 ? 5.742 -1.097 19.203 1 80.5 213 GLY A C 1
ATOM 1710 O O . GLY A 1 213 ? 6.895 -1.212 18.766 1 80.5 213 GLY A O 1
ATOM 1711 N N . ALA A 1 214 ? 4.637 -0.528 18.5 1 77 214 ALA A N 1
ATOM 1712 C CA . ALA A 1 214 ? 4.75 -0.323 17.047 1 77 214 ALA A CA 1
ATOM 1713 C C . ALA A 1 214 ? 5.715 0.816 16.734 1 77 214 ALA A C 1
ATOM 1715 O O . ALA A 1 214 ? 6.359 0.812 15.68 1 77 214 ALA A O 1
ATOM 1716 N N . LEU A 1 215 ? 5.887 1.729 17.719 1 86.19 215 LEU A N 1
ATOM 1717 C CA . LEU A 1 215 ? 6.719 2.904 17.484 1 86.19 215 LEU A CA 1
ATOM 1718 C C . LEU A 1 215 ? 8.141 2.672 17.984 1 86.19 215 LEU A C 1
ATOM 1720 O O . LEU A 1 215 ? 9 3.547 17.859 1 86.19 215 LEU A O 1
ATOM 1724 N N . SER A 1 216 ? 8.406 1.52 18.5 1 87.38 216 SER A N 1
ATOM 1725 C CA . SER A 1 216 ? 9.695 1.233 19.125 1 87.38 216 SER A CA 1
ATOM 1726 C C . SER A 1 216 ? 10.836 1.386 18.125 1 87.38 216 SER A C 1
ATOM 1728 O O . SER A 1 216 ? 11.883 1.957 18.453 1 87.38 216 SER A O 1
ATOM 1730 N N . ARG A 1 217 ? 10.664 0.915 16.953 1 89.31 217 ARG A N 1
ATOM 1731 C CA . ARG A 1 217 ? 11.695 1.014 15.938 1 89.31 217 ARG A CA 1
ATOM 1732 C C . ARG A 1 217 ? 11.984 2.469 15.586 1 89.31 217 ARG A C 1
ATOM 1734 O O . ARG A 1 217 ? 13.141 2.844 15.359 1 89.31 217 ARG A O 1
ATOM 1741 N N . SER A 1 218 ? 10.969 3.178 15.469 1 92.44 218 SER A N 1
ATOM 1742 C CA . SER A 1 218 ? 11.117 4.602 15.188 1 92.44 218 SER A CA 1
ATOM 1743 C C . SER A 1 218 ? 11.859 5.312 16.312 1 92.44 218 SER A C 1
ATOM 1745 O O . SER A 1 218 ? 12.734 6.145 16.047 1 92.44 218 SER A O 1
ATOM 1747 N N . THR A 1 219 ? 11.516 4.984 17.5 1 90.81 219 THR A N 1
ATOM 1748 C CA . THR A 1 219 ? 12.156 5.59 18.672 1 90.81 219 THR A CA 1
ATOM 1749 C C . THR A 1 219 ? 13.641 5.254 18.703 1 90.81 219 THR A C 1
ATOM 1751 O O . THR A 1 219 ? 14.477 6.129 18.938 1 90.81 219 THR A O 1
ATOM 1754 N N . GLU A 1 220 ? 13.883 4.016 18.484 1 91.06 220 GLU A N 1
ATOM 1755 C CA . GLU A 1 220 ? 15.273 3.578 18.469 1 91.06 220 GLU A CA 1
ATOM 1756 C C . GLU A 1 220 ? 16.062 4.285 17.375 1 91.06 220 GLU A C 1
ATOM 1758 O O . GLU A 1 220 ? 17.188 4.727 17.594 1 91.06 220 GLU A O 1
ATOM 1763 N N . ALA A 1 221 ? 15.469 4.348 16.281 1 92.06 221 ALA A N 1
ATOM 1764 C CA . ALA A 1 221 ? 16.141 4.996 15.156 1 92.06 221 ALA A CA 1
ATOM 1765 C C . ALA A 1 221 ? 16.391 6.473 15.438 1 92.06 221 ALA A C 1
ATOM 1767 O O . ALA A 1 221 ? 17.453 7.004 15.109 1 92.06 221 ALA A O 1
ATOM 1768 N N . LEU A 1 222 ? 15.461 7.152 15.977 1 89.44 222 LEU A N 1
ATOM 1769 C CA . LEU A 1 222 ? 15.586 8.57 16.297 1 89.44 222 LEU A CA 1
ATOM 1770 C C . LEU A 1 222 ? 16.688 8.797 17.328 1 89.44 222 LEU A C 1
ATOM 1772 O O . LEU A 1 222 ? 17.453 9.758 17.234 1 89.44 222 LEU A O 1
ATOM 1776 N N . MET A 1 223 ? 16.734 7.953 18.328 1 87.38 223 MET A N 1
ATOM 1777 C CA . MET A 1 223 ? 17.781 8.047 19.344 1 87.38 223 MET A CA 1
ATOM 1778 C C . MET A 1 223 ? 19.156 7.879 18.734 1 87.38 223 MET A C 1
ATOM 1780 O O . MET A 1 223 ? 20.094 8.625 19.062 1 87.38 223 MET A O 1
ATOM 1784 N N . LEU A 1 224 ? 19.203 6.953 17.875 1 89.19 224 LEU A N 1
ATOM 1785 C CA . LEU A 1 224 ? 20.484 6.695 17.203 1 89.19 224 LEU A CA 1
ATOM 1786 C C . LEU A 1 224 ? 20.891 7.887 16.359 1 89.19 224 LEU A C 1
ATOM 1788 O O . LEU A 1 224 ? 22.062 8.297 16.375 1 89.19 224 LEU A O 1
ATOM 1792 N N . ARG A 1 225 ? 20 8.422 15.641 1 88.12 225 ARG A N 1
ATOM 1793 C CA . ARG A 1 225 ? 20.297 9.57 14.781 1 88.12 225 ARG A CA 1
ATOM 1794 C C . ARG A 1 225 ? 20.688 10.789 15.602 1 88.12 225 ARG A C 1
ATOM 1796 O O . ARG A 1 225 ? 21.562 11.555 15.195 1 88.12 225 ARG A O 1
ATOM 1803 N N . THR A 1 226 ? 20.047 10.977 16.656 1 84.5 226 THR A N 1
ATOM 1804 C CA . THR A 1 226 ? 20.328 12.109 17.531 1 84.5 226 THR A CA 1
ATOM 1805 C C . THR A 1 226 ? 21.719 11.977 18.172 1 84.5 226 THR A C 1
ATOM 1807 O O . THR A 1 226 ? 22.438 12.961 18.297 1 84.5 226 THR A O 1
ATOM 1810 N N . GLN A 1 227 ? 22.047 10.812 18.516 1 82.56 227 GLN A N 1
ATOM 1811 C CA . GLN A 1 227 ? 23.359 10.555 19.109 1 82.56 227 GLN A CA 1
ATOM 1812 C C . GLN A 1 227 ? 24.469 10.797 18.109 1 82.56 227 GLN A C 1
ATOM 1814 O O . GLN A 1 227 ? 25.531 11.328 18.453 1 82.56 227 GLN A O 1
ATOM 1819 N N . LEU A 1 228 ? 24.188 10.453 16.938 1 79.25 228 LEU A N 1
ATOM 1820 C CA . LEU A 1 228 ? 25.203 10.586 15.906 1 79.25 228 LEU A CA 1
ATOM 1821 C C . LEU A 1 228 ? 25.375 12.047 15.5 1 79.25 228 LEU A C 1
ATOM 1823 O O . LEU A 1 228 ? 26.453 12.453 15.047 1 79.25 228 LEU A O 1
ATOM 1827 N N . GLN A 1 229 ? 24.375 12.797 15.539 1 71.56 229 GLN A N 1
ATOM 1828 C CA . GLN A 1 229 ? 24.406 14.172 15.055 1 71.56 229 GLN A CA 1
ATOM 1829 C C . GLN A 1 229 ? 24.828 15.133 16.156 1 71.56 229 GLN A C 1
ATOM 1831 O O . GLN A 1 229 ? 24.906 16.344 15.945 1 71.56 229 GLN A O 1
ATOM 1836 N N . THR A 1 230 ? 24.969 14.719 17.328 1 62.25 230 THR A N 1
ATOM 1837 C CA . THR A 1 230 ? 25.359 15.594 18.422 1 62.25 230 THR A CA 1
ATOM 1838 C C . THR A 1 230 ? 26.5 16.516 18 1 62.25 230 THR A C 1
ATOM 1840 O O . THR A 1 230 ? 26.578 17.656 18.453 1 62.25 230 THR A O 1
ATOM 1843 N N . GLU A 1 231 ? 27.141 16.109 16.922 1 62.53 231 GLU A N 1
ATOM 1844 C CA . GLU A 1 231 ? 28.266 16.984 16.641 1 62.53 231 GLU A CA 1
ATOM 1845 C C . GLU A 1 231 ? 28.031 17.781 15.367 1 62.53 231 GLU A C 1
ATOM 1847 O O . GLU A 1 231 ? 28.906 18.547 14.945 1 62.53 231 GLU A O 1
ATOM 1852 N N . THR A 1 232 ? 26.922 17.656 14.789 1 64.88 232 THR A N 1
ATOM 1853 C CA . THR A 1 232 ? 26.766 18.359 13.516 1 64.88 232 THR A CA 1
ATOM 1854 C C . THR A 1 232 ? 26.438 19.828 13.734 1 64.88 232 THR A C 1
ATOM 1856 O O . THR A 1 232 ? 25.516 20.156 14.484 1 64.88 232 THR A O 1
ATOM 1859 N N . PRO A 1 233 ? 27.281 20.672 13.266 1 67.12 233 PRO A N 1
ATOM 1860 C CA . PRO A 1 233 ? 27.016 22.109 13.422 1 67.12 233 PRO A CA 1
ATOM 1861 C C . PRO A 1 233 ? 25.688 22.531 12.82 1 67.12 233 PRO A C 1
ATOM 1863 O O . PRO A 1 233 ? 25.203 21.906 11.883 1 67.12 233 PRO A O 1
ATOM 1866 N N . THR A 1 234 ? 25.062 23.484 13.531 1 72.06 234 THR A N 1
ATOM 1867 C CA . THR A 1 234 ? 23.844 24.094 13.016 1 72.06 234 THR A CA 1
ATOM 1868 C C . THR A 1 234 ? 24.109 24.797 11.688 1 72.06 234 THR A C 1
ATOM 1870 O O . THR A 1 234 ? 25.125 25.469 11.523 1 72.06 234 THR A O 1
ATOM 1873 N N . SER A 1 235 ? 23.359 24.469 10.742 1 82.44 235 SER A N 1
ATOM 1874 C CA . SER A 1 235 ? 23.531 25.094 9.438 1 82.44 235 SER A CA 1
ATOM 1875 C C . SER A 1 235 ? 22.359 26 9.094 1 82.44 235 SER A C 1
ATOM 1877 O O . SER A 1 235 ? 21.609 25.734 8.156 1 82.44 235 SER A O 1
ATOM 1879 N N . LEU A 1 236 ? 22.234 27.047 9.898 1 91.31 236 LEU A N 1
ATOM 1880 C CA . LEU A 1 236 ? 21.219 28.047 9.539 1 91.31 236 LEU A CA 1
ATOM 1881 C C . LEU A 1 236 ? 21.781 29.047 8.539 1 91.31 236 LEU A C 1
ATOM 1883 O O . LEU A 1 236 ? 22.969 29.375 8.57 1 91.31 236 LEU A O 1
ATOM 1887 N N . SER A 1 237 ? 21.031 29.469 7.641 1 92.94 237 SER A N 1
ATOM 1888 C CA . SER A 1 237 ? 21.438 30.547 6.746 1 92.94 237 SER A CA 1
ATOM 1889 C C . SER A 1 237 ? 21.719 31.828 7.52 1 92.94 237 SER A C 1
ATOM 1891 O O . SER A 1 237 ? 21.188 32.031 8.609 1 92.94 237 SER A O 1
ATOM 1893 N N . LYS A 1 238 ? 22.547 32.656 6.988 1 94.5 238 LYS A N 1
ATOM 1894 C CA . LYS A 1 238 ? 22.859 33.938 7.621 1 94.5 238 LYS A CA 1
ATOM 1895 C C . LYS A 1 238 ? 21.609 34.781 7.809 1 94.5 238 LYS A C 1
ATOM 1897 O O . LYS A 1 238 ? 21.453 35.469 8.828 1 94.5 238 LYS A O 1
ATOM 1902 N N . GLU A 1 239 ? 20.734 34.781 6.832 1 95.62 239 GLU A N 1
ATOM 1903 C CA . GLU A 1 239 ? 19.484 35.531 6.902 1 95.62 239 GLU A CA 1
ATOM 1904 C C . GLU A 1 239 ? 18.625 35.094 8.07 1 95.62 239 GLU A C 1
ATOM 1906 O O . GLU A 1 239 ? 18.047 35.906 8.781 1 95.62 239 GLU A O 1
ATOM 1911 N N . THR A 1 240 ? 18.578 33.812 8.266 1 96.69 240 THR A N 1
ATOM 1912 C CA . THR A 1 240 ? 17.781 33.25 9.352 1 96.69 240 THR A CA 1
ATOM 1913 C C . THR A 1 240 ? 18.422 33.594 10.703 1 96.69 240 THR A C 1
ATOM 1915 O O . THR A 1 240 ? 17.719 33.906 11.672 1 96.69 240 THR A O 1
ATOM 1918 N N . GLU A 1 241 ? 19.688 33.5 10.797 1 95.94 241 GLU A N 1
ATOM 1919 C CA . GLU A 1 241 ? 20.391 33.844 12.031 1 95.94 241 GLU A CA 1
ATOM 1920 C C . GLU A 1 241 ? 20.141 35.312 12.414 1 95.94 241 GLU A C 1
ATOM 1922 O O . GLU A 1 241 ? 19.891 35.625 13.578 1 95.94 241 GLU A O 1
ATOM 1927 N N . ASP A 1 242 ? 20.266 36.156 11.414 1 97.19 242 ASP A N 1
ATOM 1928 C CA . ASP A 1 242 ? 20 37.562 11.641 1 97.19 242 ASP A CA 1
ATOM 1929 C C . ASP A 1 242 ? 18.562 37.781 12.109 1 97.19 242 ASP A C 1
ATOM 1931 O O . ASP A 1 242 ? 18.328 38.625 12.984 1 97.19 242 ASP A O 1
ATOM 1935 N N . ALA A 1 243 ? 17.672 37.156 11.484 1 97.88 243 ALA A N 1
ATOM 1936 C CA . ALA A 1 243 ? 16.266 37.281 11.852 1 97.88 243 ALA A CA 1
ATOM 1937 C C . ALA A 1 243 ? 16.031 36.812 13.289 1 97.88 243 ALA A C 1
ATOM 1939 O O . ALA A 1 243 ? 15.297 37.469 14.039 1 97.88 243 ALA A O 1
ATOM 1940 N N . LEU A 1 244 ? 16.625 35.719 13.695 1 97.69 244 LEU A N 1
ATOM 1941 C CA . LEU A 1 244 ? 16.484 35.219 15.055 1 97.69 244 LEU A CA 1
ATOM 1942 C C . LEU A 1 244 ? 17.125 36.188 16.062 1 97.69 244 LEU A C 1
ATOM 1944 O O . LEU A 1 244 ? 16.641 36.312 17.188 1 97.69 244 LEU A O 1
ATOM 1948 N N . GLU A 1 245 ? 18.188 36.75 15.625 1 97.38 245 GLU A N 1
ATOM 1949 C CA . GLU A 1 245 ? 18.812 37.781 16.469 1 97.38 245 GLU A CA 1
ATOM 1950 C C . GLU A 1 245 ? 17.891 38.969 16.641 1 97.38 245 GLU A C 1
ATOM 1952 O O . GLU A 1 245 ? 17.75 39.5 17.75 1 97.38 245 GLU A O 1
ATOM 1957 N N . SER A 1 246 ? 17.328 39.406 15.57 1 97.5 246 SER A N 1
ATOM 1958 C CA . SER A 1 246 ? 16.359 40.5 15.641 1 97.5 246 SER A CA 1
ATOM 1959 C C . SER A 1 246 ? 15.219 40.156 16.594 1 97.5 246 SER A C 1
ATOM 1961 O O . SER A 1 246 ? 14.805 41 17.406 1 97.5 246 SER A O 1
ATOM 1963 N N . LEU A 1 247 ? 14.719 38.969 16.5 1 98 247 LEU A N 1
ATOM 1964 C CA . LEU A 1 247 ? 13.633 38.531 17.359 1 98 247 LEU A CA 1
ATOM 1965 C C . LEU A 1 247 ? 14.078 38.531 18.828 1 98 247 LEU A C 1
ATOM 1967 O O . LEU A 1 247 ? 13.305 38.875 19.719 1 98 247 LEU A O 1
ATOM 1971 N N . SER A 1 248 ? 15.305 38.094 19.062 1 97.38 248 SER A N 1
ATOM 1972 C CA . SER A 1 248 ? 15.852 38.094 20.406 1 97.38 248 SER A CA 1
ATOM 1973 C C . SER A 1 248 ? 15.859 39.5 21 1 97.38 248 SER A C 1
ATOM 1975 O O . SER A 1 248 ? 15.508 39.688 22.172 1 97.38 248 SER A O 1
ATOM 1977 N N . ILE A 1 249 ? 16.25 40.469 20.219 1 97 249 ILE A N 1
ATOM 1978 C CA . ILE A 1 249 ? 16.297 41.875 20.641 1 97 249 ILE A CA 1
ATOM 1979 C C . ILE A 1 249 ? 14.898 42.344 21 1 97 249 ILE A C 1
ATOM 1981 O O . ILE A 1 249 ? 14.695 42.969 22.047 1 97 249 ILE A O 1
ATOM 1985 N N . ILE A 1 250 ? 13.969 42.062 20.188 1 96.81 250 ILE A N 1
ATOM 1986 C CA . ILE A 1 250 ? 12.586 42.469 20.391 1 96.81 250 ILE A CA 1
ATOM 1987 C C . ILE A 1 250 ? 12.039 41.844 21.688 1 96.81 250 ILE A C 1
ATOM 1989 O O . ILE A 1 250 ? 11.445 42.531 22.516 1 96.81 250 ILE A O 1
ATOM 1993 N N . VAL A 1 251 ? 12.211 40.531 21.859 1 96.38 251 VAL A N 1
ATOM 1994 C CA . VAL A 1 251 ? 11.695 39.812 23.031 1 96.38 251 VAL A CA 1
ATOM 1995 C C . VAL A 1 251 ? 12.344 40.344 24.297 1 96.38 251 VAL A C 1
ATOM 1997 O O . VAL A 1 251 ? 11.664 40.531 25.312 1 96.38 251 VAL A O 1
ATOM 2000 N N . ASN A 1 252 ? 13.664 40.594 24.266 1 94.88 252 ASN A N 1
ATOM 2001 C CA . ASN A 1 252 ? 14.352 41.125 25.438 1 94.88 252 ASN A CA 1
ATOM 2002 C C . ASN A 1 252 ? 13.82 42.531 25.797 1 94.88 252 ASN A C 1
ATOM 2004 O O . ASN A 1 252 ? 13.625 42.812 26.969 1 94.88 252 ASN A O 1
ATOM 2008 N N . LYS A 1 253 ? 13.594 43.344 24.812 1 94 253 LYS A N 1
ATOM 2009 C CA . LYS A 1 253 ? 13.055 44.688 25.062 1 94 253 LYS A CA 1
ATOM 2010 C C . LYS A 1 253 ? 11.625 44.594 25.594 1 94 253 LYS A C 1
ATOM 2012 O O . LYS A 1 253 ? 11.242 45.406 26.469 1 94 253 LYS A O 1
ATOM 2017 N N . ALA A 1 254 ? 10.875 43.719 25.031 1 92.12 254 ALA A N 1
ATOM 2018 C CA . ALA A 1 254 ? 9.5 43.531 25.5 1 92.12 254 ALA A CA 1
ATOM 2019 C C . ALA A 1 254 ? 9.469 43.094 26.953 1 92.12 254 ALA A C 1
ATOM 2021 O O . ALA A 1 254 ? 8.547 43.438 27.703 1 92.12 254 ALA A O 1
ATOM 2022 N N . CYS A 1 255 ? 10.398 42.344 27.391 1 89.94 255 CYS A N 1
ATOM 2023 C CA . CYS A 1 255 ? 10.477 41.812 28.766 1 89.94 255 CYS A CA 1
ATOM 2024 C C . CYS A 1 255 ? 10.891 42.938 29.719 1 89.94 255 CYS A C 1
ATOM 2026 O O . CYS A 1 255 ? 10.617 42.844 30.922 1 89.94 255 CYS A O 1
ATOM 2028 N N . GLU A 1 256 ? 11.508 44 29.203 1 86.81 256 GLU A N 1
ATOM 2029 C CA . GLU A 1 256 ? 11.961 45.094 30.031 1 86.81 256 GLU A CA 1
ATOM 2030 C C . GLU A 1 256 ? 10.859 46.156 30.188 1 86.81 256 GLU A C 1
ATOM 2032 O O . GLU A 1 256 ? 10.883 46.938 31.125 1 86.81 256 GLU A O 1
ATOM 2037 N N . THR A 1 257 ? 10.031 46.25 29.156 1 73 257 THR A N 1
ATOM 2038 C CA . THR A 1 257 ? 9.023 47.312 29.125 1 73 257 THR A CA 1
ATOM 2039 C C . THR A 1 257 ? 7.867 46.969 30.062 1 73 257 THR A C 1
ATOM 2041 O O . THR A 1 257 ? 7.207 45.938 29.891 1 73 257 THR A O 1
ATOM 2044 N N . PRO A 1 258 ? 7.883 47.656 31.234 1 61.97 258 PRO A N 1
ATOM 2045 C CA . PRO A 1 258 ? 6.73 47.438 32.125 1 61.97 258 PRO A CA 1
ATOM 2046 C C . PRO A 1 258 ? 5.398 47.719 31.422 1 61.97 258 PRO A C 1
ATOM 2048 O O . PRO A 1 258 ? 5.328 48.562 30.531 1 61.97 258 PRO A O 1
ATOM 2051 N N . THR A 1 259 ? 4.57 46.719 31.125 1 57.09 259 THR A N 1
ATOM 2052 C CA . THR A 1 259 ? 3.262 47.031 30.562 1 57.09 259 THR A CA 1
ATOM 2053 C C . THR A 1 259 ? 2.602 48.188 31.344 1 57.09 259 THR A C 1
ATOM 2055 O O . THR A 1 259 ? 2.703 48.25 32.562 1 57.09 259 THR A O 1
ATOM 2058 N N . SER A 1 260 ? 2.602 49.281 30.641 1 48.97 260 SER A N 1
ATOM 2059 C CA . SER A 1 260 ? 2.012 50.5 31.203 1 48.97 260 SER A CA 1
ATOM 2060 C C . SER A 1 260 ? 0.793 50.156 32.062 1 48.97 260 SER A C 1
ATOM 2062 O O . SER A 1 260 ? 0.219 51.031 32.719 1 48.97 260 SER A O 1
ATOM 2064 N N . SER A 1 261 ? 0.077 49.094 31.734 1 48.44 261 SER A N 1
ATOM 2065 C CA . SER A 1 261 ? -1.185 49.125 32.469 1 48.44 261 SER A CA 1
ATOM 2066 C C . SER A 1 261 ? -0.965 48.875 33.969 1 48.44 261 SER A C 1
ATOM 2068 O O . SER A 1 261 ? -0.382 47.844 34.344 1 48.44 261 SER A O 1
ATOM 2070 N N . GLU A 1 262 ? -1 49.875 34.688 1 48.41 262 GLU A N 1
ATOM 2071 C CA . GLU A 1 262 ? -1.067 50 36.156 1 48.41 262 GLU A CA 1
ATOM 2072 C C . GLU A 1 262 ? -1.627 48.719 36.781 1 48.41 262 GLU A C 1
ATOM 2074 O O . GLU A 1 262 ? -1.292 48.406 37.938 1 48.41 262 GLU A O 1
ATOM 2079 N N . SER A 1 263 ? -2.678 48.188 36.219 1 51.53 263 SER A N 1
ATOM 2080 C CA . SER A 1 263 ? -3.514 47.219 36.906 1 51.53 263 SER A CA 1
ATOM 2081 C C . SER A 1 263 ? -2.977 45.781 36.75 1 51.53 263 SER A C 1
ATOM 2083 O O . SER A 1 263 ? -3.537 44.844 37.312 1 51.53 263 SER A O 1
ATOM 2085 N N . THR A 1 264 ? -1.908 45.656 35.969 1 60.38 264 THR A N 1
ATOM 2086 C CA . THR A 1 264 ? -1.508 44.25 35.844 1 60.38 264 THR A CA 1
ATOM 2087 C C . THR A 1 264 ? -0.581 43.844 36.969 1 60.38 264 THR A C 1
ATOM 2089 O O . THR A 1 264 ? 0.419 44.5 37.25 1 60.38 264 THR A O 1
ATOM 2092 N N . SER A 1 265 ? -1.031 42.906 37.781 1 68.38 265 SER A N 1
ATOM 2093 C CA . SER A 1 265 ? -0.303 42.344 38.906 1 68.38 265 SER A CA 1
ATOM 2094 C C . SER A 1 265 ? 1.08 41.875 38.5 1 68.38 265 SER A C 1
ATOM 2096 O O . SER A 1 265 ? 1.311 41.562 37.344 1 68.38 265 SER A O 1
ATOM 2098 N N . ASN A 1 266 ? 2.004 42.125 39.344 1 73.88 266 ASN A N 1
ATOM 2099 C CA . ASN A 1 266 ? 3.367 41.625 39.219 1 73.88 266 ASN A CA 1
ATOM 2100 C C . ASN A 1 266 ? 3.387 40.156 38.75 1 73.88 266 ASN A C 1
ATOM 2102 O O . ASN A 1 266 ? 4.242 39.781 37.938 1 73.88 266 ASN A O 1
ATOM 2106 N N . SER A 1 267 ? 2.375 39.531 39.062 1 77.94 267 SER A N 1
ATOM 2107 C CA . SER A 1 267 ? 2.301 38.094 38.688 1 77.94 267 SER A CA 1
ATOM 2108 C C . SER A 1 267 ? 1.982 37.938 37.219 1 77.94 267 SER A C 1
ATOM 2110 O O . SER A 1 267 ? 2.594 37.094 36.531 1 77.94 267 SER A O 1
ATOM 2112 N N . GLU A 1 268 ? 1.147 38.781 36.719 1 80.75 268 GLU A N 1
ATOM 2113 C CA . GLU A 1 268 ? 0.759 38.688 35.312 1 80.75 268 GLU A CA 1
ATOM 2114 C C . GLU A 1 268 ? 1.906 39.094 34.406 1 80.75 268 GLU A C 1
ATOM 2116 O O . GLU A 1 268 ? 2.102 38.5 33.344 1 80.75 268 GLU A O 1
ATOM 2121 N N . THR A 1 269 ? 2.584 40.062 34.844 1 83.12 269 THR A N 1
ATOM 2122 C CA . THR A 1 269 ? 3.738 40.531 34.094 1 83.12 269 THR A CA 1
ATOM 2123 C C . THR A 1 269 ? 4.809 39.438 34 1 83.12 269 THR A C 1
ATOM 2125 O O . THR A 1 269 ? 5.41 39.219 32.969 1 83.12 269 THR A O 1
ATOM 2128 N N . ASN A 1 270 ? 5.027 38.781 35.094 1 85.62 270 ASN A N 1
ATOM 2129 C CA . ASN A 1 270 ? 6.023 37.719 35.125 1 85.62 270 ASN A CA 1
ATOM 2130 C C . ASN A 1 270 ? 5.637 36.531 34.219 1 85.62 270 ASN A C 1
ATOM 2132 O O . ASN A 1 270 ? 6.492 35.938 33.562 1 85.62 270 ASN A O 1
ATOM 2136 N N . VAL A 1 271 ? 4.402 36.25 34.219 1 87.25 271 VAL A N 1
ATOM 2137 C CA . VAL A 1 271 ? 3.906 35.156 33.375 1 87.25 271 VAL A CA 1
ATOM 2138 C C . VAL A 1 271 ? 4.098 35.531 31.891 1 87.25 271 VAL A C 1
ATOM 2140 O O . VAL A 1 271 ? 4.496 34.688 31.094 1 87.25 271 VAL A O 1
ATOM 2143 N N . ARG A 1 272 ? 3.816 36.688 31.578 1 87.62 272 ARG A N 1
ATOM 2144 C CA . ARG A 1 272 ? 3.977 37.156 30.203 1 87.62 272 ARG A CA 1
ATOM 2145 C C . ARG A 1 272 ? 5.438 37.094 29.766 1 87.62 272 ARG A C 1
ATOM 2147 O O . ARG A 1 272 ? 5.742 36.594 28.672 1 87.62 272 ARG A O 1
ATOM 2154 N N . ILE A 1 273 ? 6.297 37.594 30.641 1 89.38 273 ILE A N 1
ATOM 2155 C CA . ILE A 1 273 ? 7.727 37.625 30.359 1 89.38 273 ILE A CA 1
ATOM 2156 C C . ILE A 1 273 ? 8.227 36.188 30.156 1 89.38 273 ILE A C 1
ATOM 2158 O O . ILE A 1 273 ? 8.953 35.906 29.203 1 89.38 273 ILE A O 1
ATOM 2162 N N . GLN A 1 274 ? 7.848 35.344 31.016 1 91.38 274 GLN A N 1
ATOM 2163 C CA . GLN A 1 274 ? 8.258 33.938 30.922 1 91.38 274 GLN A CA 1
ATOM 2164 C C . GLN A 1 274 ? 7.727 33.312 29.641 1 91.38 274 GLN A C 1
ATOM 2166 O O . GLN A 1 274 ? 8.414 32.5 29.016 1 91.38 274 GLN A O 1
ATOM 2171 N N . SER A 1 275 ? 6.566 33.625 29.297 1 93.38 275 SER A N 1
ATOM 2172 C CA . SER A 1 275 ? 5.953 33.094 28.094 1 93.38 275 SER A CA 1
ATOM 2173 C C . SER A 1 275 ? 6.727 33.5 26.844 1 93.38 275 SER A C 1
ATOM 2175 O O . SER A 1 275 ? 6.965 32.719 25.953 1 93.38 275 SER A O 1
ATOM 2177 N N . TYR A 1 276 ? 7.121 34.781 26.812 1 94.31 276 TYR A N 1
ATOM 2178 C CA . TYR A 1 276 ? 7.898 35.312 25.688 1 94.31 276 TYR A CA 1
ATOM 2179 C C . TYR A 1 276 ? 9.234 34.562 25.578 1 94.31 276 TYR A C 1
ATOM 2181 O O . TYR A 1 276 ? 9.609 34.125 24.484 1 94.31 276 TYR A O 1
ATOM 2189 N N . ARG A 1 277 ? 9.875 34.438 26.688 1 94.44 277 ARG A N 1
ATOM 2190 C CA . ARG A 1 277 ? 11.188 33.812 26.703 1 94.44 277 ARG A CA 1
ATOM 2191 C C . ARG A 1 277 ? 11.094 32.344 26.297 1 94.44 277 ARG A C 1
ATOM 2193 O O . ARG A 1 277 ? 11.898 31.844 25.516 1 94.44 277 ARG A O 1
ATOM 2200 N N . ALA A 1 278 ? 10.164 31.703 26.859 1 95.56 278 ALA A N 1
ATOM 2201 C CA . ALA A 1 278 ? 9.969 30.297 26.547 1 95.56 278 ALA A CA 1
ATOM 2202 C C . ALA A 1 278 ? 9.633 30.094 25.078 1 95.56 278 ALA A C 1
ATOM 2204 O O . ALA A 1 278 ? 10.125 29.172 24.438 1 95.56 278 ALA A O 1
ATOM 2205 N N . SER A 1 279 ? 8.734 30.875 24.547 1 97 279 SER A N 1
ATOM 2206 C CA . SER A 1 279 ? 8.312 30.734 23.156 1 97 279 SER A CA 1
ATOM 2207 C C . SER A 1 279 ? 9.453 31.078 22.203 1 97 279 SER A C 1
ATOM 2209 O O . SER A 1 279 ? 9.586 30.469 21.141 1 97 279 SER A O 1
ATOM 2211 N N . PHE A 1 280 ? 10.211 32.062 22.594 1 97.5 280 PHE A N 1
ATOM 2212 C CA . PHE A 1 280 ? 11.383 32.375 21.781 1 97.5 280 PHE A CA 1
ATOM 2213 C C . PHE A 1 280 ? 12.359 31.203 21.75 1 97.5 280 PHE A C 1
ATOM 2215 O O . PHE A 1 280 ? 12.867 30.828 20.703 1 97.5 280 PHE A O 1
ATOM 2222 N N . SER A 1 281 ? 12.664 30.703 22.938 1 97.38 281 SER A N 1
ATOM 2223 C CA . SER A 1 281 ? 13.547 29.547 23.016 1 97.38 281 SER A CA 1
ATOM 2224 C C . SER A 1 281 ? 13.008 28.391 22.188 1 97.38 281 SER A C 1
ATOM 2226 O O . SER A 1 281 ? 13.773 27.672 21.531 1 97.38 281 SER A O 1
ATOM 2228 N N . ALA A 1 282 ? 11.734 28.188 22.203 1 97.69 282 ALA A N 1
ATOM 2229 C CA . ALA A 1 282 ? 11.078 27.109 21.453 1 97.69 282 ALA A CA 1
ATOM 2230 C C . ALA A 1 282 ? 11.266 27.312 19.953 1 97.69 282 ALA A C 1
ATOM 2232 O O . ALA A 1 282 ? 11.609 26.375 19.234 1 97.69 282 ALA A O 1
ATOM 2233 N N . ILE A 1 283 ? 11.008 28.516 19.484 1 97.5 283 ILE A N 1
ATOM 2234 C CA . ILE A 1 283 ? 11.109 28.781 18.047 1 97.5 283 ILE A CA 1
ATOM 2235 C C . ILE A 1 283 ? 12.562 28.609 17.594 1 97.5 283 ILE A C 1
ATOM 2237 O O . ILE A 1 283 ? 12.82 28.094 16.516 1 97.5 283 ILE A O 1
ATOM 2241 N N . GLN A 1 284 ? 13.5 29.094 18.422 1 96.44 284 GLN A N 1
ATOM 2242 C CA . GLN A 1 284 ? 14.914 28.891 18.125 1 96.44 284 GLN A CA 1
ATOM 2243 C C . GLN A 1 284 ? 15.258 27.406 18 1 96.44 284 GLN A C 1
ATOM 2245 O O . GLN A 1 284 ? 15.961 27 17.078 1 96.44 284 GLN A O 1
ATOM 2250 N N . THR A 1 285 ? 14.781 26.703 18.906 1 95 285 THR A N 1
ATOM 2251 C CA . THR A 1 285 ? 15 25.25 18.906 1 95 285 THR A CA 1
ATOM 2252 C C . THR A 1 285 ? 14.453 24.625 17.641 1 95 285 THR A C 1
ATOM 2254 O O . THR A 1 285 ? 15.094 23.766 17.031 1 95 285 THR A O 1
ATOM 2257 N N . CYS A 1 286 ? 13.281 25 17.203 1 96.38 286 CYS A N 1
ATOM 2258 C CA . CYS A 1 286 ? 12.664 24.438 16 1 96.38 286 CYS A CA 1
ATOM 2259 C C . CYS A 1 286 ? 13.516 24.719 14.773 1 96.38 286 CYS A C 1
ATOM 2261 O O . CYS A 1 286 ? 13.75 23.828 13.953 1 96.38 286 CYS A O 1
ATOM 2263 N N . PHE A 1 287 ? 14.008 25.969 14.656 1 96.56 287 PHE A N 1
ATOM 2264 C CA . PHE A 1 287 ? 14.836 26.328 13.508 1 96.56 287 PHE A CA 1
ATOM 2265 C C . PHE A 1 287 ? 16.141 25.547 13.516 1 96.56 287 PHE A C 1
ATOM 2267 O O . PHE A 1 287 ? 16.562 25.031 12.477 1 96.56 287 PHE A O 1
ATOM 2274 N N . VAL A 1 288 ? 16.719 25.438 14.68 1 92.81 288 VAL A N 1
ATOM 2275 C CA . VAL A 1 288 ? 18 24.75 14.797 1 92.81 288 VAL A CA 1
ATOM 2276 C C . VAL A 1 288 ? 17.828 23.266 14.5 1 92.81 288 VAL A C 1
ATOM 2278 O O . VAL A 1 288 ? 18.578 22.688 13.727 1 92.81 288 VAL A O 1
ATOM 2281 N N . GLN A 1 289 ? 16.859 22.656 15.078 1 91.19 289 GLN A N 1
ATOM 2282 C CA . GLN A 1 289 ? 16.625 21.219 14.883 1 91.19 289 GLN A CA 1
ATOM 2283 C C . GLN A 1 289 ? 16.266 20.906 13.43 1 91.19 289 GLN A C 1
ATOM 2285 O O . GLN A 1 289 ? 16.688 19.891 12.891 1 91.19 289 GLN A O 1
ATOM 2290 N N . ASP A 1 290 ? 15.453 21.719 12.883 1 91.81 290 ASP A N 1
ATOM 2291 C CA . ASP A 1 290 ? 15.078 21.531 11.484 1 91.81 290 ASP A CA 1
ATOM 2292 C C . ASP A 1 290 ? 16.312 21.578 10.57 1 91.81 290 ASP A C 1
ATOM 2294 O O . ASP A 1 290 ? 16.359 20.891 9.547 1 91.81 290 ASP A O 1
ATOM 2298 N N . SER A 1 291 ? 17.25 22.391 10.891 1 90.31 291 SER A N 1
ATOM 2299 C CA . SER A 1 291 ? 18.438 22.562 10.07 1 90.31 291 SER A CA 1
ATOM 2300 C C . SER A 1 291 ? 19.312 21.312 10.117 1 90.31 291 SER A C 1
ATOM 2302 O O . SER A 1 291 ? 20.141 21.094 9.219 1 90.31 291 SER A O 1
ATOM 2304 N N . LYS A 1 292 ? 19.156 20.484 11.133 1 87.69 292 LYS A N 1
ATOM 2305 C CA . LYS A 1 292 ? 19.953 19.266 11.273 1 87.69 292 LYS A CA 1
ATOM 2306 C C . LYS A 1 292 ? 19.422 18.141 10.398 1 87.69 292 LYS A C 1
ATOM 2308 O O . LYS A 1 292 ? 20.125 17.172 10.109 1 87.69 292 LYS A O 1
ATOM 2313 N N . GLU A 1 293 ? 18.109 18.188 10.031 1 87.88 293 GLU A N 1
ATOM 2314 C CA . GLU A 1 293 ? 17.469 17.266 9.102 1 87.88 293 GLU A CA 1
ATOM 2315 C C . GLU A 1 293 ? 17.453 15.852 9.656 1 87.88 293 GLU A C 1
ATOM 2317 O O . GLU A 1 293 ? 17.672 14.891 8.906 1 87.88 293 GLU A O 1
ATOM 2322 N N . ILE A 1 294 ? 17.359 15.773 11 1 88.06 294 ILE A N 1
ATOM 2323 C CA . ILE A 1 294 ? 17.328 14.469 11.648 1 88.06 294 ILE A CA 1
ATOM 2324 C C . ILE A 1 294 ? 15.953 13.836 11.453 1 88.06 294 ILE A C 1
ATOM 2326 O O . ILE A 1 294 ? 15.852 12.633 11.203 1 88.06 294 ILE A O 1
ATOM 2330 N N . PHE A 1 295 ? 14.961 14.586 11.633 1 92.19 295 PHE A N 1
ATOM 2331 C CA . PHE A 1 295 ? 13.578 14.18 11.414 1 92.19 295 PHE A CA 1
ATOM 2332 C C . PHE A 1 295 ? 12.734 15.367 10.961 1 92.19 295 PHE A C 1
ATOM 2334 O O . PHE A 1 295 ? 13.109 16.516 11.18 1 92.19 295 PHE A O 1
ATOM 2341 N N . LYS A 1 296 ? 11.633 15.062 10.406 1 93.81 296 LYS A N 1
ATOM 2342 C CA . LYS A 1 296 ? 10.727 16.094 9.906 1 93.81 296 LYS A CA 1
ATOM 2343 C C . LYS A 1 296 ? 9.656 16.438 10.945 1 93.81 296 LYS A C 1
ATOM 2345 O O . LYS A 1 296 ? 9.219 15.562 11.695 1 93.81 296 LYS A O 1
ATOM 2350 N N . GLY A 1 297 ? 9.289 17.703 11.031 1 94.75 297 GLY A N 1
ATOM 2351 C CA . GLY A 1 297 ? 8.031 18.031 11.688 1 94.75 297 GLY A CA 1
ATOM 2352 C C . GLY A 1 297 ? 8.211 18.594 13.086 1 94.75 297 GLY A C 1
ATOM 2353 O O . GLY A 1 297 ? 7.289 18.562 13.898 1 94.75 297 GLY A O 1
ATOM 2354 N N . ILE A 1 298 ? 9.43 19.094 13.422 1 94.56 298 ILE A N 1
ATOM 2355 C CA . ILE A 1 298 ? 9.648 19.656 14.75 1 94.56 298 ILE A CA 1
ATOM 2356 C C . ILE A 1 298 ? 8.711 20.828 14.977 1 94.56 298 ILE A C 1
ATOM 2358 O O . ILE A 1 298 ? 8.312 21.109 16.109 1 94.56 298 ILE A O 1
ATOM 2362 N N . ALA A 1 299 ? 8.336 21.5 13.93 1 96.38 299 ALA A N 1
ATOM 2363 C CA . ALA A 1 299 ? 7.449 22.656 14 1 96.38 299 ALA A CA 1
ATOM 2364 C C . ALA A 1 299 ? 6.117 22.281 14.641 1 96.38 299 ALA A C 1
ATOM 2366 O O . ALA A 1 299 ? 5.465 23.125 15.266 1 96.38 299 ALA A O 1
ATOM 2367 N N . ILE A 1 300 ? 5.742 21.031 14.539 1 96.75 300 ILE A N 1
ATOM 2368 C CA . ILE A 1 300 ? 4.484 20.547 15.109 1 96.75 300 ILE A CA 1
ATOM 2369 C C . ILE A 1 300 ? 4.57 20.578 16.641 1 96.75 300 ILE A C 1
ATOM 2371 O O . ILE A 1 300 ? 3.551 20.703 17.312 1 96.75 300 ILE A O 1
ATOM 2375 N N . GLY A 1 301 ? 5.746 20.516 17.203 1 95.75 301 GLY A N 1
ATOM 2376 C CA . GLY A 1 301 ? 5.953 20.484 18.641 1 95.75 301 GLY A CA 1
ATOM 2377 C C . GLY A 1 301 ? 6.086 21.875 19.25 1 95.75 301 GLY A C 1
ATOM 2378 O O . GLY A 1 301 ? 6.184 22.016 20.469 1 95.75 301 GLY A O 1
ATOM 2379 N N . PHE A 1 302 ? 6.027 22.938 18.469 1 97.12 302 PHE A N 1
ATOM 2380 C CA . PHE A 1 302 ? 6.273 24.297 18.938 1 97.12 302 PHE A CA 1
ATOM 2381 C C . PHE A 1 302 ? 5.316 24.656 20.078 1 97.12 302 PHE A C 1
ATOM 2383 O O . PHE A 1 302 ? 5.742 25.156 21.109 1 97.12 302 PHE A O 1
ATOM 2390 N N . PRO A 1 303 ? 4.027 24.406 19.938 1 95.75 303 PRO A N 1
ATOM 2391 C CA . PRO A 1 303 ? 3.104 24.797 21 1 95.75 303 PRO A CA 1
ATOM 2392 C C . PRO A 1 303 ? 3.439 24.141 22.344 1 95.75 303 PRO A C 1
ATOM 2394 O O . PRO A 1 303 ? 3.395 24.812 23.391 1 95.75 303 PRO A O 1
ATOM 2397 N N . ALA A 1 304 ? 3.771 22.922 22.266 1 94.94 304 ALA A N 1
ATOM 2398 C CA . ALA A 1 304 ? 4.121 22.219 23.5 1 94.94 304 ALA A CA 1
ATOM 2399 C C . ALA A 1 304 ? 5.402 22.797 24.109 1 94.94 304 ALA A C 1
ATOM 2401 O O . ALA A 1 304 ? 5.527 22.875 25.328 1 94.94 304 ALA A O 1
ATOM 2402 N N . LEU A 1 305 ? 6.363 23.141 23.297 1 95.19 305 LEU A N 1
ATOM 2403 C CA . LEU A 1 305 ? 7.625 23.719 23.75 1 95.19 305 LEU A CA 1
ATOM 2404 C C . LEU A 1 305 ? 7.41 25.109 24.312 1 95.19 305 LEU A C 1
ATOM 2406 O O . LEU A 1 305 ? 8.062 25.516 25.281 1 95.19 305 LEU A O 1
ATOM 2410 N N . ALA A 1 306 ? 6.535 25.891 23.672 1 95.25 306 ALA A N 1
ATOM 2411 C CA . ALA A 1 306 ? 6.258 27.266 24.078 1 95.25 306 ALA A CA 1
ATOM 2412 C C . ALA A 1 306 ? 5.465 27.297 25.391 1 95.25 306 ALA A C 1
ATOM 2414 O O . ALA A 1 306 ? 5.652 28.203 26.219 1 95.25 306 ALA A O 1
ATOM 2415 N N . GLY A 1 307 ? 4.574 26.359 25.516 1 91.5 307 GLY A N 1
ATOM 2416 C CA . GLY A 1 307 ? 3.83 26.25 26.766 1 91.5 307 GLY A CA 1
ATOM 2417 C C . GLY A 1 307 ? 2.436 26.844 26.688 1 91.5 307 GLY A C 1
ATOM 2418 O O . GLY A 1 307 ? 2.139 27.625 25.766 1 91.5 307 GLY A O 1
ATOM 2419 N N . ARG A 1 308 ? 1.572 26.641 27.688 1 89.94 308 ARG A N 1
ATOM 2420 C CA . ARG A 1 308 ? 0.151 26.969 27.719 1 89.94 308 ARG A CA 1
ATOM 2421 C C . ARG A 1 308 ? -0.062 28.484 27.781 1 89.94 308 ARG A C 1
ATOM 2423 O O . ARG A 1 308 ? -1.015 29 27.203 1 89.94 308 ARG A O 1
ATOM 2430 N N . ASP A 1 309 ? 0.776 29.156 28.422 1 90.88 309 ASP A N 1
ATOM 2431 C CA . ASP A 1 309 ? 0.619 30.594 28.609 1 90.88 309 ASP A CA 1
ATOM 2432 C C . ASP A 1 309 ? 0.746 31.344 27.297 1 90.88 309 ASP A C 1
ATOM 2434 O O . ASP A 1 309 ? 0.117 32.375 27.094 1 90.88 309 ASP A O 1
ATOM 2438 N N . PHE A 1 310 ? 1.5 30.828 26.453 1 91.88 310 PHE A N 1
ATOM 2439 C CA . PHE A 1 310 ? 1.637 31.453 25.141 1 91.88 310 PHE A CA 1
ATOM 2440 C C . PHE A 1 310 ? 0.306 31.453 24.406 1 91.88 310 PHE A C 1
ATOM 2442 O O . PHE A 1 310 ? -0.011 32.406 23.672 1 91.88 310 PHE A O 1
ATOM 2449 N N . GLY A 1 311 ? -0.44 30.438 24.578 1 89.75 311 GLY A N 1
ATOM 2450 C CA . GLY A 1 311 ? -1.759 30.359 23.969 1 89.75 311 GLY A CA 1
ATOM 2451 C C . GLY A 1 311 ? -2.68 31.484 24.391 1 89.75 311 GLY A C 1
ATOM 2452 O O . GLY A 1 311 ? -3.459 32 23.594 1 89.75 311 GLY A O 1
ATOM 2453 N N . LEU A 1 312 ? -2.586 31.844 25.578 1 88.44 312 LEU A N 1
ATOM 2454 C CA . LEU A 1 312 ? -3.383 32.938 26.094 1 88.44 312 LEU A CA 1
ATOM 2455 C C . LEU A 1 312 ? -2.975 34.25 25.438 1 88.44 312 LEU A C 1
ATOM 2457 O O . LEU A 1 312 ? -3.828 35.094 25.125 1 88.44 312 LEU A O 1
ATOM 2461 N N . ALA A 1 313 ? -1.659 34.438 25.266 1 89.81 313 ALA A N 1
ATOM 2462 C CA . ALA A 1 313 ? -1.152 35.625 24.594 1 89.81 313 ALA A CA 1
ATOM 2463 C C . ALA A 1 313 ? -1.651 35.688 23.156 1 89.81 313 ALA A C 1
ATOM 2465 O O . ALA A 1 313 ? -1.951 36.781 22.641 1 89.81 313 ALA A O 1
ATOM 2466 N N . LEU A 1 314 ? -1.755 34.562 22.531 1 89.94 314 LEU A N 1
ATOM 2467 C CA . LEU A 1 314 ? -2.244 34.5 21.156 1 89.94 314 LEU A CA 1
ATOM 2468 C C . LEU A 1 314 ? -3.721 34.875 21.094 1 89.94 314 LEU A C 1
ATOM 2470 O O . LEU A 1 314 ? -4.137 35.594 20.188 1 89.94 314 LEU A O 1
ATOM 2474 N N . LYS A 1 315 ? -4.48 34.375 22.016 1 88.25 315 LYS A N 1
ATOM 2475 C CA . LYS A 1 315 ? -5.914 34.656 22.062 1 88.25 315 LYS A CA 1
ATOM 2476 C C . LYS A 1 315 ? -6.18 36.125 22.234 1 88.25 315 LYS A C 1
ATOM 2478 O O . LYS A 1 315 ? -7.176 36.656 21.734 1 88.25 315 LYS A O 1
ATOM 2483 N N . SER A 1 316 ? -5.293 36.781 22.906 1 88.5 316 SER A N 1
ATOM 2484 C CA . SER A 1 316 ? -5.449 38.219 23.156 1 88.5 316 SER A CA 1
ATOM 2485 C C . SER A 1 316 ? -4.809 39.031 22.047 1 88.5 316 SER A C 1
ATOM 2487 O O . SER A 1 316 ? -4.711 40.281 22.156 1 88.5 316 SER A O 1
ATOM 2489 N N . SER A 1 317 ? -4.289 38.438 21.031 1 90.62 317 SER A N 1
ATOM 2490 C CA . SER A 1 317 ? -3.641 39.062 19.891 1 90.62 317 SER A CA 1
ATOM 2491 C C . SER A 1 317 ? -2.475 39.938 20.344 1 90.62 317 SER A C 1
ATOM 2493 O O . SER A 1 317 ? -2.314 41.062 19.875 1 90.62 317 SER A O 1
ATOM 2495 N N . ASP A 1 318 ? -1.765 39.469 21.359 1 91.94 318 ASP A N 1
ATOM 2496 C CA . ASP A 1 318 ? -0.549 40.125 21.797 1 91.94 318 ASP A CA 1
ATOM 2497 C C . ASP A 1 318 ? 0.437 40.281 20.641 1 91.94 318 ASP A C 1
ATOM 2499 O O . ASP A 1 318 ? 0.779 39.312 19.969 1 91.94 318 ASP A O 1
ATOM 2503 N N . PRO A 1 319 ? 0.93 41.469 20.391 1 94.5 319 PRO A N 1
ATOM 2504 C CA . PRO A 1 319 ? 1.765 41.719 19.203 1 94.5 319 PRO A CA 1
ATOM 2505 C C . PRO A 1 319 ? 3.047 40.875 19.219 1 94.5 319 PRO A C 1
ATOM 2507 O O . PRO A 1 319 ? 3.457 40.344 18.188 1 94.5 319 PRO A O 1
ATOM 2510 N N . VAL A 1 320 ? 3.738 40.781 20.359 1 95.25 320 VAL A N 1
ATOM 2511 C CA . VAL A 1 320 ? 4.984 40.031 20.438 1 95.25 320 VAL A CA 1
ATOM 2512 C C . VAL A 1 320 ? 4.707 38.531 20.203 1 95.25 320 VAL A C 1
ATOM 2514 O O . VAL A 1 320 ? 5.457 37.875 19.484 1 95.25 320 VAL A O 1
ATOM 2517 N N . ALA A 1 321 ? 3.643 38.031 20.781 1 95 321 ALA A N 1
ATOM 2518 C CA . ALA A 1 321 ? 3.242 36.625 20.578 1 95 321 ALA A CA 1
ATOM 2519 C C . ALA A 1 321 ? 2.936 36.375 19.109 1 95 321 ALA A C 1
ATOM 2521 O O . ALA A 1 321 ? 3.316 35.344 18.562 1 95 321 ALA A O 1
ATOM 2522 N N . LEU A 1 322 ? 2.271 37.281 18.5 1 96.19 322 LEU A N 1
ATOM 2523 C CA . LEU A 1 322 ? 1.944 37.156 17.078 1 96.19 322 LEU A CA 1
ATOM 2524 C C . LEU A 1 322 ? 3.207 37.156 16.219 1 96.19 322 LEU A C 1
ATOM 2526 O O . LEU A 1 322 ? 3.301 36.438 15.234 1 96.19 322 LEU A O 1
ATOM 2530 N N . LEU A 1 323 ? 4.113 38.031 16.609 1 97.88 323 LEU A N 1
ATOM 2531 C CA . LEU A 1 323 ? 5.375 38.062 15.875 1 97.88 323 LEU A CA 1
ATOM 2532 C C . LEU A 1 323 ? 6.098 36.719 15.945 1 97.88 323 LEU A C 1
ATOM 2534 O O . LEU A 1 323 ? 6.59 36.25 14.938 1 97.88 323 LEU A O 1
ATOM 2538 N N . ILE A 1 324 ? 6.176 36.156 17.156 1 97.88 324 ILE A N 1
ATOM 2539 C CA . ILE A 1 324 ? 6.793 34.844 17.328 1 97.88 324 ILE A CA 1
ATOM 2540 C C . ILE A 1 324 ? 6.043 33.812 16.5 1 97.88 324 ILE A C 1
ATOM 2542 O O . ILE A 1 324 ? 6.656 32.938 15.852 1 97.88 324 ILE A O 1
ATOM 2546 N N . THR A 1 325 ? 4.746 33.906 16.469 1 97.5 325 THR A N 1
ATOM 2547 C CA . THR A 1 325 ? 3.9 33 15.695 1 97.5 325 THR A CA 1
ATOM 2548 C C . THR A 1 325 ? 4.199 33.156 14.211 1 97.5 325 THR A C 1
ATOM 2550 O O . THR A 1 325 ? 4.133 32.156 13.469 1 97.5 325 THR A O 1
ATOM 2553 N N . MET A 1 326 ? 4.48 34.312 13.797 1 97.94 326 MET A N 1
ATOM 2554 C CA . MET A 1 326 ? 4.855 34.5 12.406 1 97.94 326 MET A CA 1
ATOM 2555 C C . MET A 1 326 ? 6.086 33.688 12.047 1 97.94 326 MET A C 1
ATOM 2557 O O . MET A 1 326 ? 6.156 33.094 10.953 1 97.94 326 MET A O 1
ATOM 2561 N N . TYR A 1 327 ? 7.121 33.625 12.945 1 98.56 327 TYR A N 1
ATOM 2562 C CA . TYR A 1 327 ? 8.281 32.75 12.742 1 98.56 327 TYR A CA 1
ATOM 2563 C C . TYR A 1 327 ? 7.875 31.297 12.664 1 98.56 327 TYR A C 1
ATOM 2565 O O . TYR A 1 327 ? 8.43 30.531 11.867 1 98.56 327 TYR A O 1
ATOM 2573 N N . TRP A 1 328 ? 6.953 30.922 13.484 1 98.25 328 TRP A N 1
ATOM 2574 C CA . TRP A 1 328 ? 6.395 29.578 13.422 1 98.25 328 TRP A CA 1
ATOM 2575 C C . TRP A 1 328 ? 5.754 29.312 12.055 1 98.25 328 TRP A C 1
ATOM 2577 O O . TRP A 1 328 ? 5.871 28.219 11.516 1 98.25 328 TRP A O 1
ATOM 2587 N N . GLY A 1 329 ? 5.047 30.328 11.547 1 98.19 329 GLY A N 1
ATOM 2588 C CA . GLY A 1 329 ? 4.508 30.219 10.195 1 98.19 329 GLY A CA 1
ATOM 2589 C C . GLY A 1 329 ? 5.559 29.891 9.156 1 98.19 329 GLY A C 1
ATOM 2590 O O . GLY A 1 329 ? 5.305 29.094 8.242 1 98.19 329 GLY A O 1
ATOM 2591 N N . VAL A 1 330 ? 6.742 30.469 9.266 1 98.44 330 VAL A N 1
ATOM 2592 C CA . VAL A 1 330 ? 7.848 30.188 8.352 1 98.44 330 VAL A CA 1
ATOM 2593 C C . VAL A 1 330 ? 8.25 28.719 8.461 1 98.44 330 VAL A C 1
ATOM 2595 O O . VAL A 1 330 ? 8.5 28.062 7.449 1 98.44 330 VAL A O 1
ATOM 2598 N N . GLN A 1 331 ? 8.312 28.219 9.688 1 97.88 331 GLN A N 1
ATOM 2599 C CA . GLN A 1 331 ? 8.641 26.812 9.906 1 97.88 331 GLN A CA 1
ATOM 2600 C C . GLN A 1 331 ? 7.586 25.891 9.289 1 97.88 331 GLN A C 1
ATOM 2602 O O . GLN A 1 331 ? 7.918 24.891 8.664 1 97.88 331 GLN A O 1
ATOM 2607 N N . LEU A 1 332 ? 6.359 26.25 9.469 1 97.81 332 LEU A N 1
ATOM 2608 C CA . LEU A 1 332 ? 5.27 25.438 8.93 1 97.81 332 LEU A CA 1
ATOM 2609 C C . LEU A 1 332 ? 5.273 25.484 7.406 1 97.81 332 LEU A C 1
ATOM 2611 O O . LEU A 1 332 ? 4.918 24.5 6.758 1 97.81 332 LEU A O 1
ATOM 2615 N N . ASN A 1 333 ? 5.637 26.609 6.871 1 97.94 333 ASN A N 1
ATOM 2616 C CA . ASN A 1 333 ? 5.754 26.703 5.418 1 97.94 333 ASN A CA 1
ATOM 2617 C C . ASN A 1 333 ? 6.805 25.734 4.879 1 97.94 333 ASN A C 1
ATOM 2619 O O . ASN A 1 333 ? 6.609 25.125 3.832 1 97.94 333 ASN A O 1
ATOM 2623 N N . THR A 1 334 ? 7.887 25.625 5.562 1 96.75 334 THR A N 1
ATOM 2624 C CA . THR A 1 334 ? 8.922 24.672 5.184 1 96.75 334 THR A CA 1
ATOM 2625 C C . THR A 1 334 ? 8.391 23.25 5.262 1 96.75 334 THR A C 1
ATOM 2627 O O . THR A 1 334 ? 8.602 22.453 4.348 1 96.75 334 THR A O 1
ATOM 2630 N N . LEU A 1 335 ? 7.711 22.938 6.312 1 97.38 335 LEU A N 1
ATOM 2631 C CA . LEU A 1 335 ? 7.109 21.609 6.477 1 97.38 335 LEU A CA 1
ATOM 2632 C C . LEU A 1 335 ? 6.062 21.359 5.402 1 97.38 335 LEU A C 1
ATOM 2634 O O . LEU A 1 335 ? 5.902 20.219 4.945 1 97.38 335 LEU A O 1
ATOM 2638 N N . GLY A 1 336 ? 5.363 22.406 5.055 1 97.44 336 GLY A N 1
ATOM 2639 C CA . GLY A 1 336 ? 4.301 22.297 4.066 1 97.44 336 GLY A CA 1
ATOM 2640 C C . GLY A 1 336 ? 4.789 21.844 2.705 1 97.44 336 GLY A C 1
ATOM 2641 O O . GLY A 1 336 ? 4.016 21.297 1.914 1 97.44 336 GLY A O 1
ATOM 2642 N N . LYS A 1 337 ? 6.016 22.031 2.373 1 95.56 337 LYS A N 1
ATOM 2643 C CA . LYS A 1 337 ? 6.598 21.594 1.112 1 95.56 337 LYS A CA 1
ATOM 2644 C C . LYS A 1 337 ? 6.762 20.078 1.09 1 95.56 337 LYS A C 1
ATOM 2646 O O . LYS A 1 337 ? 6.84 19.469 0.018 1 95.56 337 LYS A O 1
ATOM 2651 N N . MET A 1 338 ? 6.711 19.484 2.248 1 94.56 338 MET A N 1
ATOM 2652 C CA . MET A 1 338 ? 6.93 18.047 2.363 1 94.56 338 MET A CA 1
ATOM 2653 C C . MET A 1 338 ? 5.637 17.328 2.736 1 94.56 338 MET A C 1
ATOM 2655 O O . MET A 1 338 ? 5.496 16.125 2.49 1 94.56 338 MET A O 1
ATOM 2659 N N . ALA A 1 339 ? 4.766 18.016 3.352 1 97.56 339 ALA A N 1
ATOM 2660 C CA . ALA A 1 339 ? 3.504 17.469 3.826 1 97.56 339 ALA A CA 1
ATOM 2661 C C . ALA A 1 339 ? 2.316 18.25 3.285 1 97.56 339 ALA A C 1
ATOM 2663 O O . ALA A 1 339 ? 2.055 19.375 3.729 1 97.56 339 ALA A O 1
ATOM 2664 N N . TRP A 1 340 ? 1.558 17.625 2.432 1 98.12 340 TRP A N 1
ATOM 2665 C CA . TRP A 1 340 ? 0.478 18.297 1.724 1 98.12 340 TRP A CA 1
ATOM 2666 C C . TRP A 1 340 ? -0.558 18.844 2.703 1 98.12 340 TRP A C 1
ATOM 2668 O O . TRP A 1 340 ? -1.224 19.844 2.422 1 98.12 340 TRP A O 1
ATOM 2678 N N . TRP A 1 341 ? -0.764 18.219 3.805 1 98 341 TRP A N 1
ATOM 2679 C CA . TRP A 1 341 ? -1.805 18.594 4.75 1 98 341 TRP A CA 1
ATOM 2680 C C . TRP A 1 341 ? -1.417 1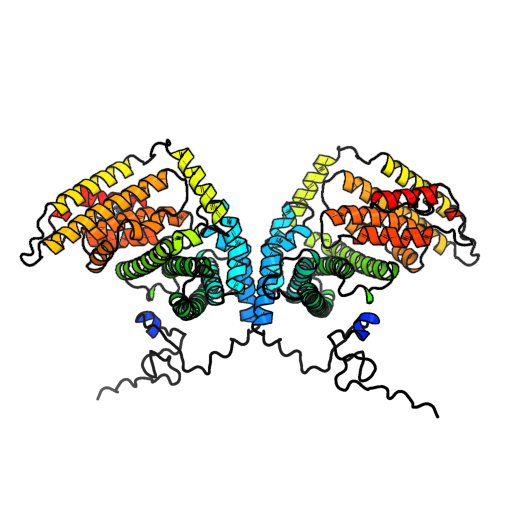9.875 5.492 1 98 341 TRP A C 1
ATOM 2682 O O . TRP A 1 341 ? -2.273 20.547 6.066 1 98 341 TRP A O 1
ATOM 2692 N N . VAL A 1 342 ? -0.143 20.188 5.594 1 97.81 342 VAL A N 1
ATOM 2693 C CA . VAL A 1 342 ? 0.289 21.5 6.062 1 97.81 342 VAL A CA 1
ATOM 2694 C C . VAL A 1 342 ? 0.217 22.5 4.918 1 97.81 342 VAL A C 1
ATOM 2696 O O . VAL A 1 342 ? -0.375 23.578 5.062 1 97.81 342 VAL A O 1
ATOM 2699 N N . GLY A 1 343 ? 0.802 22.125 3.809 1 96.44 343 GLY A N 1
ATOM 2700 C CA . GLY A 1 343 ? 0.681 22.859 2.559 1 96.44 343 GLY A CA 1
ATOM 2701 C C . GLY A 1 343 ? 1 24.344 2.701 1 96.44 343 GLY A C 1
ATOM 2702 O O . GLY A 1 343 ? 2.078 24.703 3.178 1 96.44 343 GLY A O 1
ATOM 2703 N N . THR A 1 344 ? 0.047 25.156 2.408 1 94.38 344 THR A N 1
ATOM 2704 C CA . THR A 1 344 ? 0.26 26.609 2.365 1 94.38 344 THR A CA 1
ATOM 2705 C C . THR A 1 344 ? -0.168 27.25 3.676 1 94.38 344 THR A C 1
ATOM 2707 O O . THR A 1 344 ? -0.304 28.469 3.754 1 94.38 344 THR A O 1
ATOM 2710 N N . PHE A 1 345 ? -0.423 26.453 4.637 1 94.38 345 PHE A N 1
ATOM 2711 C CA . PHE A 1 345 ? -0.914 26.969 5.91 1 94.38 345 PHE A CA 1
ATOM 2712 C C . PHE A 1 345 ? 0.047 28 6.484 1 94.38 345 PHE A C 1
ATOM 2714 O O . PHE A 1 345 ? -0.376 29.062 6.934 1 94.38 345 PHE A O 1
ATOM 2721 N N . GLY A 1 346 ? 1.347 27.688 6.5 1 96.56 346 GLY A N 1
ATOM 2722 C CA . GLY A 1 346 ? 2.361 28.594 7.012 1 96.56 346 GLY A CA 1
ATOM 2723 C C . GLY A 1 346 ? 2.416 29.906 6.262 1 96.56 346 GLY A C 1
ATOM 2724 O O . GLY A 1 346 ? 2.5 30.969 6.875 1 96.56 346 GLY A O 1
ATOM 2725 N N . LYS A 1 347 ? 2.361 29.844 5.008 1 96.81 347 LYS A N 1
ATOM 2726 C CA . LYS A 1 347 ? 2.385 31.047 4.168 1 96.81 347 LYS A CA 1
ATOM 2727 C C . LYS A 1 347 ? 1.191 31.953 4.465 1 96.81 347 LYS A C 1
ATOM 2729 O O . LYS A 1 347 ? 1.339 33.156 4.57 1 96.81 347 LYS A O 1
ATOM 2734 N N . LYS A 1 348 ? 0.081 31.391 4.59 1 93.94 348 LYS A N 1
ATOM 2735 C CA . LYS A 1 348 ? -1.124 32.156 4.906 1 93.94 348 LYS A CA 1
ATOM 2736 C C . LYS A 1 348 ? -1.012 32.812 6.277 1 93.94 348 LYS A C 1
ATOM 2738 O O . LYS A 1 348 ? -1.452 33.938 6.461 1 93.94 348 LYS A O 1
ATOM 2743 N N . MET A 1 349 ? -0.502 32.094 7.207 1 95.12 349 MET A N 1
ATOM 2744 C CA . MET A 1 349 ? -0.265 32.625 8.539 1 95.12 349 MET A CA 1
ATOM 2745 C C . MET A 1 349 ? 0.62 33.875 8.469 1 95.12 349 MET A C 1
ATOM 2747 O O . MET A 1 349 ? 0.283 34.906 9.031 1 95.12 349 MET A O 1
ATOM 2751 N N . VAL A 1 350 ? 1.712 33.719 7.781 1 97.69 350 VAL A N 1
ATOM 2752 C CA . VAL A 1 350 ? 2.66 34.844 7.664 1 97.69 350 VAL A CA 1
ATOM 2753 C C . VAL A 1 350 ? 1.992 36 6.973 1 97.69 350 VAL A C 1
ATOM 2755 O O . VAL A 1 350 ? 2.156 37.156 7.395 1 97.69 350 VAL A O 1
ATOM 2758 N N . ASP A 1 351 ? 1.287 35.719 5.969 1 96.62 351 ASP A N 1
ATOM 2759 C CA . ASP A 1 351 ? 0.628 36.781 5.195 1 96.62 351 ASP A CA 1
ATOM 2760 C C . ASP A 1 351 ? -0.317 37.594 6.074 1 96.62 351 ASP A C 1
ATOM 2762 O O . ASP A 1 351 ? -0.177 38.812 6.176 1 96.62 351 ASP A O 1
ATOM 2766 N N . GLU A 1 352 ? -1.201 36.969 6.738 1 94.56 352 GLU A N 1
ATOM 2767 C CA . GLU A 1 352 ? -2.217 37.688 7.527 1 94.56 352 GLU A CA 1
ATOM 2768 C C . GLU A 1 352 ? -1.607 38.312 8.766 1 94.56 352 GLU A C 1
ATOM 2770 O O . GLU A 1 352 ? -1.936 39.469 9.102 1 94.56 352 GLU A O 1
ATOM 2775 N N . ILE A 1 353 ? -0.725 37.625 9.445 1 96.12 353 ILE A N 1
ATOM 2776 C CA . ILE A 1 353 ? -0.132 38.125 10.672 1 96.12 353 ILE A CA 1
ATOM 2777 C C . ILE A 1 353 ? 0.743 39.344 10.344 1 96.12 353 ILE A C 1
ATOM 2779 O O . ILE A 1 353 ? 0.74 40.344 11.07 1 96.12 353 ILE A O 1
ATOM 2783 N N . SER A 1 354 ? 1.529 39.25 9.305 1 97.06 354 SER A N 1
ATOM 2784 C CA . SER A 1 354 ? 2.381 40.375 8.914 1 97.06 354 SER A CA 1
ATOM 2785 C C . SER A 1 354 ? 1.556 41.625 8.641 1 97.06 354 SER A C 1
ATOM 2787 O O . SER A 1 354 ? 1.952 42.75 9.008 1 97.06 354 SER A O 1
ATOM 2789 N N . GLU A 1 355 ? 0.448 41.469 8.031 1 94.94 355 GLU A N 1
ATOM 2790 C CA . GLU A 1 355 ? -0.429 42.625 7.754 1 94.94 355 GLU A CA 1
ATOM 2791 C C . GLU A 1 355 ? -0.966 43.219 9.047 1 94.94 355 GLU A C 1
ATOM 2793 O O . GLU A 1 355 ? -1.06 44.438 9.164 1 94.94 355 GLU A O 1
ATOM 2798 N N . MET A 1 356 ? -1.304 42.406 9.977 1 93 356 MET A N 1
ATOM 2799 C CA . MET A 1 356 ? -1.821 42.875 11.258 1 93 356 MET A CA 1
ATOM 2800 C C . MET A 1 356 ? -0.754 43.625 12.031 1 93 356 MET A C 1
ATOM 2802 O O . MET A 1 356 ? -1.068 44.562 12.766 1 93 356 MET A O 1
ATOM 2806 N N . LEU A 1 357 ? 0.491 43.219 11.859 1 95.94 357 LEU A N 1
ATOM 2807 C CA . LEU A 1 357 ? 1.567 43.719 12.703 1 95.94 357 LEU A CA 1
ATOM 2808 C C . LEU A 1 357 ? 2.299 44.875 12.023 1 95.94 357 LEU A C 1
ATOM 2810 O O . LEU A 1 357 ? 3.117 45.531 12.648 1 95.94 357 LEU A O 1
ATOM 2814 N N . TRP A 1 358 ? 2.012 45.094 10.852 1 94.5 358 TRP A N 1
ATOM 2815 C CA . TRP A 1 358 ? 2.795 46.031 10.078 1 94.5 358 TRP A CA 1
ATOM 2816 C C . TRP A 1 358 ? 2.664 47.469 10.648 1 94.5 358 TRP A C 1
ATOM 2818 O O . TRP A 1 358 ? 3.652 48.188 10.758 1 94.5 358 TRP A O 1
ATOM 2828 N N . GLU A 1 359 ? 1.463 47.844 10.969 1 91.06 359 GLU A N 1
ATOM 2829 C CA . GLU A 1 359 ? 1.245 49.188 11.547 1 91.06 359 GLU A CA 1
ATOM 2830 C C . GLU A 1 359 ? 1.335 49.125 13.07 1 91.06 359 GLU A C 1
ATOM 2832 O O . GLU A 1 359 ? 0.62 48.375 13.719 1 91.06 359 GLU A O 1
ATOM 2837 N N . PRO A 1 360 ? 2.207 49.938 13.602 1 89.94 360 PRO A N 1
ATOM 2838 C CA . PRO A 1 360 ? 2.334 49.938 15.062 1 89.94 360 PRO A CA 1
ATOM 2839 C C . PRO A 1 360 ? 1.032 50.312 15.766 1 89.94 360 PRO A C 1
ATOM 2841 O O . PRO A 1 360 ? 0.318 51.219 15.312 1 89.94 360 PRO A O 1
ATOM 2844 N N . LYS A 1 361 ? 0.702 49.594 16.719 1 86.81 361 LYS A N 1
ATOM 2845 C CA . LYS A 1 361 ? -0.464 49.875 17.547 1 86.81 361 LYS A CA 1
ATOM 2846 C C . LYS A 1 361 ? -0.121 50.875 18.641 1 86.81 361 LYS A C 1
ATOM 2848 O O . LYS A 1 361 ? 0.995 50.875 19.156 1 86.81 361 LYS A O 1
ATOM 2853 N N . PRO A 1 362 ? -1.085 51.688 18.969 1 83.56 362 PRO A N 1
ATOM 2854 C CA . PRO A 1 362 ? -0.828 52.625 20.062 1 83.56 362 PRO A CA 1
ATOM 2855 C C . PRO A 1 362 ? -0.437 51.938 21.359 1 83.56 362 PRO A C 1
ATOM 2857 O O . PRO A 1 362 ? -1.013 50.906 21.703 1 83.56 362 PRO A O 1
ATOM 2860 N N . GLY A 1 363 ? 0.568 52.375 22 1 79.25 363 GLY A N 1
ATOM 2861 C CA . GLY A 1 363 ? 0.982 51.844 23.297 1 79.25 363 GLY A CA 1
ATOM 2862 C C . GLY A 1 363 ? 2.006 50.719 23.172 1 79.25 363 GLY A C 1
ATOM 2863 O O . GLY A 1 363 ? 2.533 50.25 24.188 1 79.25 363 GLY A O 1
ATOM 2864 N N . HIS A 1 364 ? 2.273 50.375 21.938 1 86.69 364 HIS A N 1
ATOM 2865 C CA . HIS A 1 364 ? 3.252 49.312 21.734 1 86.69 364 HIS A CA 1
ATOM 2866 C C . HIS A 1 364 ? 4.531 49.844 21.109 1 86.69 364 HIS A C 1
ATOM 2868 O O . HIS A 1 364 ? 4.781 49.625 19.922 1 86.69 364 HIS A O 1
ATOM 2874 N N . GLN A 1 365 ? 5.336 50.375 21.922 1 86.88 365 GLN A N 1
ATOM 2875 C CA . GLN A 1 365 ? 6.566 51.031 21.5 1 86.88 365 GLN A CA 1
ATOM 2876 C C . GLN A 1 365 ? 7.527 50.031 20.859 1 86.88 365 GLN A C 1
ATOM 2878 O O . GLN A 1 365 ? 8.375 50.406 20.047 1 86.88 365 GLN A O 1
ATOM 2883 N N . ILE A 1 366 ? 7.328 48.812 21.203 1 91.38 366 ILE A N 1
ATOM 2884 C CA . ILE A 1 366 ? 8.211 47.75 20.703 1 91.38 366 ILE A CA 1
ATOM 2885 C C . ILE A 1 366 ? 8.031 47.594 19.203 1 91.38 366 ILE A C 1
ATOM 2887 O O . ILE A 1 366 ? 8.953 47.188 18.5 1 91.38 366 ILE A O 1
ATOM 2891 N N . MET A 1 367 ? 6.93 47.969 18.656 1 94.38 367 MET A N 1
ATOM 2892 C CA . MET A 1 367 ? 6.586 47.781 17.25 1 94.38 367 MET A CA 1
ATOM 2893 C C . MET A 1 367 ? 7.262 48.812 16.359 1 94.38 367 MET A C 1
ATOM 2895 O O . MET A 1 367 ? 7.262 48.688 15.141 1 94.38 367 MET A O 1
ATOM 2899 N N . ILE A 1 368 ? 7.789 49.781 17 1 92.31 368 ILE A N 1
ATOM 2900 C CA . ILE A 1 368 ? 8.438 50.875 16.25 1 92.31 368 ILE A CA 1
ATOM 2901 C C . ILE A 1 368 ? 9.906 50.5 16.016 1 92.31 368 ILE A C 1
ATOM 2903 O O . ILE A 1 368 ? 10.57 51.094 15.172 1 92.31 368 ILE A O 1
ATOM 2907 N N . LEU A 1 369 ? 10.438 49.5 16.719 1 93.62 369 LEU A N 1
ATOM 2908 C CA . LEU A 1 369 ? 11.828 49.094 16.578 1 93.62 369 LEU A CA 1
ATOM 2909 C C . LEU A 1 369 ? 12.125 48.656 15.141 1 93.62 369 LEU A C 1
ATOM 2911 O O . LEU A 1 369 ? 11.289 48 14.5 1 93.62 369 LEU A O 1
ATOM 2915 N N . PRO A 1 370 ? 13.32 49.031 14.617 1 95 370 PRO A N 1
ATOM 2916 C CA . PRO A 1 370 ? 13.703 48.562 13.273 1 95 370 PRO A CA 1
ATOM 2917 C C . PRO A 1 370 ? 13.68 47.062 13.141 1 95 370 PRO A C 1
ATOM 2919 O O . PRO A 1 370 ? 13.32 46.531 12.078 1 95 370 PRO A O 1
ATOM 2922 N N . GLU A 1 371 ? 14.07 46.375 14.203 1 96.56 371 GLU A N 1
ATOM 2923 C CA . GLU A 1 371 ? 14.094 44.906 14.195 1 96.56 371 GLU A CA 1
ATOM 2924 C C . GLU A 1 371 ? 12.703 44.312 13.961 1 96.56 371 GLU A C 1
ATOM 2926 O O . GLU A 1 371 ? 12.57 43.219 13.422 1 96.56 371 GLU A O 1
ATOM 2931 N N . TRP A 1 372 ? 11.688 45.094 14.383 1 96.88 372 TRP A N 1
ATOM 2932 C CA . TRP A 1 372 ? 10.305 44.656 14.195 1 96.88 372 TRP A CA 1
ATOM 2933 C C . TRP A 1 372 ? 9.969 44.531 12.719 1 96.88 372 TRP A C 1
ATOM 2935 O O . TRP A 1 372 ? 9.508 43.5 12.25 1 96.88 372 TRP A O 1
ATOM 2945 N N . ARG A 1 373 ? 10.258 45.531 11.93 1 95.12 373 ARG A N 1
ATOM 2946 C CA . ARG A 1 373 ? 10 45.531 10.492 1 95.12 373 ARG A CA 1
ATOM 2947 C C . ARG A 1 373 ? 10.898 44.562 9.766 1 95.12 373 ARG A C 1
ATOM 2949 O O . ARG A 1 373 ? 10.484 43.938 8.766 1 95.12 373 ARG A O 1
ATOM 2956 N N . ASP A 1 374 ? 12.133 44.469 10.227 1 95.94 374 ASP A N 1
ATOM 2957 C CA . ASP A 1 374 ? 13.055 43.5 9.648 1 95.94 374 ASP A CA 1
ATOM 2958 C C . ASP A 1 374 ? 12.508 42.062 9.766 1 95.94 374 ASP A C 1
ATOM 2960 O O . ASP A 1 374 ? 12.633 41.281 8.836 1 95.94 374 ASP A O 1
ATOM 2964 N N . SER A 1 375 ? 11.945 41.781 10.945 1 97.56 375 SER A N 1
ATOM 2965 C CA . SER A 1 375 ? 11.375 40.438 11.195 1 97.56 375 SER A CA 1
ATOM 2966 C C . SER A 1 375 ? 10.219 40.156 10.242 1 97.56 375 SER A C 1
ATOM 2968 O O . SER A 1 375 ? 10.125 39.062 9.688 1 97.56 375 SER A O 1
ATOM 2970 N N . ILE A 1 376 ? 9.398 41.125 10.07 1 97.81 376 ILE A N 1
ATOM 2971 C CA . ILE A 1 376 ? 8.242 41 9.195 1 97.81 376 ILE A CA 1
ATOM 2972 C C . ILE A 1 376 ? 8.703 40.781 7.758 1 97.81 376 ILE A C 1
ATOM 2974 O O . ILE A 1 376 ? 8.234 39.906 7.059 1 97.81 376 ILE A O 1
ATOM 2978 N N . SER A 1 377 ? 9.633 41.625 7.32 1 96.81 377 SER A N 1
ATOM 2979 C CA . SER A 1 377 ? 10.156 41.562 5.961 1 96.81 377 SER A CA 1
ATOM 2980 C C . SER A 1 377 ? 10.82 40.188 5.703 1 96.81 377 SER A C 1
ATOM 2982 O O . SER A 1 377 ? 10.617 39.594 4.648 1 96.81 377 SER A O 1
ATOM 2984 N N . TRP A 1 378 ? 11.594 39.75 6.598 1 97.88 378 TRP A N 1
ATOM 2985 C CA . TRP A 1 378 ? 12.266 38.469 6.473 1 97.88 378 TRP A CA 1
ATOM 2986 C C . TRP A 1 378 ? 11.25 37.344 6.324 1 97.88 378 TRP A C 1
ATOM 2988 O O . TRP A 1 378 ? 11.398 36.469 5.457 1 97.88 378 TRP A O 1
ATOM 2998 N N . ALA A 1 379 ? 10.281 37.312 7.234 1 98.44 379 ALA A N 1
ATOM 2999 C CA . ALA A 1 379 ? 9.289 36.219 7.227 1 98.44 379 ALA A CA 1
ATOM 3000 C C . ALA A 1 379 ? 8.555 36.188 5.891 1 98.44 379 ALA A C 1
ATOM 3002 O O . ALA A 1 379 ? 8.328 35.094 5.344 1 98.44 379 ALA A O 1
ATOM 3003 N N . ARG A 1 380 ? 8.172 37.312 5.383 1 98.31 380 ARG A N 1
ATOM 3004 C CA . ARG A 1 380 ? 7.453 37.375 4.113 1 98.31 380 ARG A CA 1
ATOM 3005 C C . ARG A 1 380 ? 8.32 36.875 2.971 1 98.31 380 ARG A C 1
ATOM 3007 O O . ARG A 1 380 ? 7.859 36.094 2.127 1 98.31 380 ARG A O 1
ATOM 3014 N N . VAL A 1 381 ? 9.586 37.219 2.926 1 97.5 381 VAL A N 1
ATOM 3015 C CA . VAL A 1 381 ? 10.516 36.781 1.891 1 97.5 381 VAL A CA 1
ATOM 3016 C C . VAL A 1 381 ? 10.703 35.281 1.979 1 97.5 381 VAL A C 1
ATOM 3018 O O . VAL A 1 381 ? 10.734 34.594 0.956 1 97.5 381 VAL A O 1
ATOM 3021 N N . GLU A 1 382 ? 10.836 34.812 3.211 1 97.25 382 GLU A N 1
ATOM 3022 C CA . GLU A 1 382 ? 11.109 33.406 3.436 1 97.25 382 GLU A CA 1
ATOM 3023 C C . GLU A 1 382 ? 9.969 32.531 2.904 1 97.25 382 GLU A C 1
ATOM 3025 O O . GLU A 1 382 ? 10.18 31.375 2.547 1 97.25 382 GLU A O 1
ATOM 3030 N N . VAL A 1 383 ? 8.758 33.062 2.865 1 98.06 383 VAL A N 1
ATOM 3031 C CA . VAL A 1 383 ? 7.625 32.25 2.408 1 98.06 383 VAL A CA 1
ATOM 3032 C C . VAL A 1 383 ? 7.199 32.719 1.014 1 98.06 383 VAL A C 1
ATOM 3034 O O . VAL A 1 383 ? 6.074 32.438 0.584 1 98.06 383 VAL A O 1
ATOM 3037 N N . ASP A 1 384 ? 8.055 33.531 0.318 1 97.06 384 ASP A N 1
ATOM 3038 C CA . ASP A 1 384 ? 7.91 33.969 -1.066 1 97.06 384 ASP A CA 1
ATOM 3039 C C . ASP A 1 384 ? 6.742 34.969 -1.215 1 97.06 384 ASP A C 1
ATOM 3041 O O . ASP A 1 384 ? 5.953 34.844 -2.152 1 97.06 384 ASP A O 1
ATOM 3045 N N . LEU A 1 385 ? 6.535 35.781 -0.222 1 97.25 385 LEU A N 1
ATOM 3046 C CA . LEU A 1 385 ? 5.574 36.875 -0.302 1 97.25 385 LEU A CA 1
ATOM 3047 C C . LEU A 1 385 ? 6.281 38.188 -0.597 1 97.25 385 LEU A C 1
ATOM 3049 O O . LEU A 1 385 ? 7.457 38.344 -0.267 1 97.25 385 LEU A O 1
ATOM 3053 N N . MET A 1 386 ? 5.555 39.094 -1.115 1 94.44 386 MET A N 1
ATOM 3054 C CA . MET A 1 386 ? 6.098 40.406 -1.39 1 94.44 386 MET A CA 1
ATOM 3055 C C . MET A 1 386 ? 6.227 41.219 -0.104 1 94.44 386 MET A C 1
ATOM 3057 O O . MET A 1 386 ? 5.375 41.125 0.781 1 94.44 386 MET A O 1
ATOM 3061 N N . PRO A 1 387 ? 7.324 42.062 -0.057 1 90.44 387 PRO A N 1
ATOM 3062 C CA . PRO A 1 387 ? 7.445 42.938 1.106 1 90.44 387 PRO A CA 1
ATOM 3063 C C . PRO A 1 387 ? 6.281 43.906 1.228 1 90.44 387 PRO A C 1
ATOM 3065 O O . PRO A 1 387 ? 5.688 44.312 0.218 1 90.44 387 PRO A O 1
ATOM 3068 N N . LEU A 1 388 ? 6.004 44.188 2.469 1 90.56 388 LEU A N 1
ATOM 3069 C CA . LEU A 1 388 ? 4.953 45.188 2.699 1 90.56 388 LEU A CA 1
ATOM 3070 C C . LEU A 1 388 ? 5.496 46.594 2.525 1 90.56 388 LEU A C 1
ATOM 3072 O O . LEU A 1 388 ? 6.664 46.844 2.82 1 90.56 388 LEU A O 1
ATOM 3076 N N . GLY A 1 389 ? 4.727 47.656 2.045 1 76.75 389 GLY A N 1
ATOM 3077 C CA . GLY A 1 389 ? 5.117 49.031 1.848 1 76.75 389 GLY A CA 1
ATOM 3078 C C . GLY A 1 389 ? 5.668 49.312 0.459 1 76.75 389 GLY A C 1
ATOM 3079 O O . GLY A 1 389 ? 5.848 50.469 0.075 1 76.75 389 GLY A O 1
ATOM 3080 N N . GLU A 1 390 ? 6.371 48.406 -0.242 1 59.38 390 GLU A N 1
ATOM 3081 C CA . GLU A 1 390 ? 6.852 48.656 -1.596 1 59.38 390 GLU A CA 1
ATOM 3082 C C . GLU A 1 390 ? 5.699 48.656 -2.598 1 59.38 390 GLU A C 1
ATOM 3084 O O . GLU A 1 390 ? 4.875 47.75 -2.602 1 59.38 390 GLU A O 1
ATOM 3089 N N . THR A 1 391 ? 5.113 49.812 -2.908 1 49.12 391 THR A N 1
ATOM 3090 C CA . THR A 1 391 ? 4.219 49.969 -4.047 1 49.12 391 THR A CA 1
ATOM 3091 C C . THR A 1 391 ? 4.691 49.125 -5.223 1 49.12 391 THR A C 1
ATOM 3093 O O . THR A 1 391 ? 5.859 49.188 -5.605 1 49.12 391 THR A O 1
ATOM 3096 N N . PRO A 1 392 ? 3.918 48.125 -5.656 1 46 392 PRO A N 1
ATOM 3097 C CA . PRO A 1 392 ? 4.352 47.438 -6.879 1 46 392 PRO A CA 1
ATOM 3098 C C . PRO A 1 392 ? 4.742 48.406 -7.992 1 46 392 PRO A C 1
ATOM 3100 O O . PRO A 1 392 ? 4.066 49.438 -8.195 1 46 392 PRO A O 1
ATOM 3103 N N . SER A 1 393 ? 6 48.594 -8.211 1 35.34 393 SER A N 1
ATOM 3104 C CA . SER A 1 393 ? 6.301 49.344 -9.43 1 35.34 393 SER A CA 1
ATOM 3105 C C . SER A 1 393 ? 5.551 48.781 -10.625 1 35.34 393 SER A C 1
ATOM 3107 O O . SER A 1 393 ? 5.742 47.594 -10.984 1 35.34 393 SER A O 1
ATOM 3109 N N . THR A 1 394 ? 4.23 49.031 -10.719 1 31.98 394 THR A N 1
ATOM 3110 C CA . THR A 1 394 ? 3.834 48.906 -12.117 1 31.98 394 THR A CA 1
ATOM 3111 C C . THR A 1 394 ? 4.734 49.781 -13 1 31.98 394 THR A C 1
ATOM 3113 O O . THR A 1 394 ? 5.008 50.938 -12.688 1 31.98 394 THR A O 1
ATOM 3116 N N . MET B 1 1 ? -39.156 -55.688 8.477 1 27.58 1 MET B N 1
ATOM 3117 C CA . MET B 1 1 ? -39.625 -54.5 7.754 1 27.58 1 MET B CA 1
ATOM 3118 C C . MET B 1 1 ? -38.719 -53.312 8.055 1 27.58 1 MET B C 1
ATOM 3120 O O . MET B 1 1 ? -38.75 -52.781 9.164 1 27.58 1 MET B O 1
ATOM 3124 N N . MET B 1 2 ? -37.625 -53.219 7.449 1 30.83 2 MET B N 1
ATOM 3125 C CA . MET B 1 2 ? -36.5 -52.312 7.734 1 30.83 2 MET B CA 1
ATOM 3126 C C . MET B 1 2 ? -36.906 -50.844 7.527 1 30.83 2 MET B C 1
ATOM 3128 O O . MET B 1 2 ? -37.531 -50.531 6.527 1 30.83 2 MET B O 1
ATOM 3132 N N . LYS B 1 3 ? -37 -50.125 8.711 1 35.53 3 LYS B N 1
ATOM 3133 C CA . LYS B 1 3 ? -37.406 -48.75 8.734 1 35.53 3 LYS B CA 1
ATOM 3134 C C . LYS B 1 3 ? -36.719 -47.938 7.645 1 35.53 3 LYS B C 1
ATOM 3136 O O . LYS B 1 3 ? -35.5 -47.938 7.535 1 35.53 3 LYS B O 1
ATOM 3141 N N . ARG B 1 4 ? -37.406 -47.562 6.527 1 32.25 4 ARG B N 1
ATOM 3142 C CA . ARG B 1 4 ? -36.938 -46.688 5.457 1 32.25 4 ARG B CA 1
ATOM 3143 C C . ARG B 1 4 ? -36.344 -45.406 6.023 1 32.25 4 ARG B C 1
ATOM 3145 O O . ARG B 1 4 ? -36.938 -44.781 6.891 1 32.25 4 ARG B O 1
ATOM 3152 N N . LYS B 1 5 ? -35.062 -45.312 6.012 1 39.44 5 LYS B N 1
ATOM 3153 C CA . LYS B 1 5 ? -34.344 -44.094 6.395 1 39.44 5 LYS B CA 1
ATOM 3154 C C . LYS B 1 5 ? -35 -42.875 5.793 1 39.44 5 LYS B C 1
ATOM 3156 O O . LYS B 1 5 ? -35.219 -42.781 4.582 1 39.44 5 LYS B O 1
ATOM 3161 N N . THR B 1 6 ? -35.906 -42.219 6.609 1 40.53 6 THR B N 1
ATOM 3162 C CA . THR B 1 6 ? -36.594 -40.969 6.262 1 40.53 6 THR B CA 1
ATOM 3163 C C . THR B 1 6 ? -35.594 -40 5.664 1 40.53 6 THR B C 1
ATOM 3165 O O . THR B 1 6 ? -34.5 -39.781 6.207 1 40.53 6 THR B O 1
ATOM 3168 N N . HIS B 1 7 ? -35.438 -39.938 4.387 1 41.03 7 HIS B N 1
ATOM 3169 C CA . HIS B 1 7 ? -34.625 -38.938 3.682 1 41.03 7 HIS B CA 1
ATOM 3170 C C . HIS B 1 7 ? -35 -37.531 4.141 1 41.03 7 HIS B C 1
ATOM 3172 O O . HIS B 1 7 ? -36.156 -37.156 4.164 1 41.03 7 HIS B O 1
ATOM 3178 N N . SER B 1 8 ? -34.344 -37 5.152 1 43.28 8 SER B N 1
ATOM 3179 C CA . SER B 1 8 ? -34.594 -35.656 5.676 1 43.28 8 SER B CA 1
ATOM 3180 C C . SER B 1 8 ? -34.438 -34.594 4.578 1 43.28 8 SER B C 1
ATOM 3182 O O . SER B 1 8 ? -33.406 -34.5 3.936 1 43.28 8 SER B O 1
ATOM 3184 N N . LYS B 1 9 ? -35.469 -34.281 3.84 1 48.81 9 LYS B N 1
ATOM 3185 C CA . LYS B 1 9 ? -35.656 -33.188 2.922 1 48.81 9 LYS B CA 1
ATOM 3186 C C . LYS B 1 9 ? -35.281 -31.859 3.592 1 48.81 9 LYS B C 1
ATOM 3188 O O . LYS B 1 9 ? -35.688 -31.594 4.723 1 48.81 9 LYS B O 1
ATOM 3193 N N . SER B 1 10 ? -34.125 -31.234 3.102 1 52 10 SER B N 1
ATOM 3194 C CA . SER B 1 10 ? -33.781 -29.922 3.621 1 52 10 SER B CA 1
ATOM 3195 C C . SER B 1 10 ? -34.719 -28.859 3.084 1 52 10 SER B C 1
ATOM 3197 O O . SER B 1 10 ? -35.062 -28.844 1.896 1 52 10 SER B O 1
ATOM 3199 N N . ARG B 1 11 ? -35.562 -28.172 3.684 1 60.44 11 ARG B N 1
ATOM 3200 C CA . ARG B 1 11 ? -36.594 -27.172 3.316 1 60.44 11 ARG B CA 1
ATOM 3201 C C . ARG B 1 11 ? -35.969 -25.984 2.594 1 60.44 11 ARG B C 1
ATOM 3203 O O . ARG B 1 11 ? -36.625 -25.281 1.846 1 60.44 11 ARG B O 1
ATOM 3210 N N . ASN B 1 12 ? -34.719 -25.625 2.787 1 58.78 12 ASN B N 1
ATOM 3211 C CA . ASN B 1 12 ? -34.094 -24.406 2.283 1 58.78 12 ASN B CA 1
ATOM 3212 C C . ASN B 1 12 ? -32.844 -24.719 1.482 1 58.78 12 ASN B C 1
ATOM 3214 O O . ASN B 1 12 ? -31.828 -24 1.577 1 58.78 12 ASN B O 1
ATOM 3218 N N . GLY B 1 13 ? -32.812 -25.797 0.706 1 61.41 13 GLY B N 1
ATOM 3219 C CA . GLY B 1 13 ? -31.688 -26.25 -0.084 1 61.41 13 GLY B CA 1
ATOM 3220 C C . GLY B 1 13 ? -31.344 -25.328 -1.242 1 61.41 13 GLY B C 1
ATOM 3221 O O . GLY B 1 13 ? -32.188 -24.547 -1.683 1 61.41 13 GLY B O 1
ATOM 3222 N N . CYS B 1 14 ? -30.062 -25.391 -1.676 1 65.88 14 CYS B N 1
ATOM 3223 C CA . CYS B 1 14 ? -29.625 -24.531 -2.768 1 65.88 14 CYS B CA 1
ATOM 3224 C C . CYS B 1 14 ? -30.25 -24.938 -4.086 1 65.88 14 CYS B C 1
ATOM 3226 O O . CYS B 1 14 ? -30.891 -26 -4.168 1 65.88 14 CYS B O 1
ATOM 3228 N N . ARG B 1 15 ? -30.219 -24.109 -5.094 1 68.19 15 ARG B N 1
ATOM 3229 C CA . ARG B 1 15 ? -30.859 -24.328 -6.383 1 68.19 15 ARG B CA 1
ATOM 3230 C C . ARG B 1 15 ? -30.438 -25.672 -6.977 1 68.19 15 ARG B C 1
ATOM 3232 O O . ARG B 1 15 ? -31.203 -26.312 -7.688 1 68.19 15 ARG B O 1
ATOM 3239 N N . ASN B 1 16 ? -29.188 -26.031 -6.73 1 69.81 16 ASN B N 1
ATOM 3240 C CA . ASN B 1 16 ? -28.656 -27.266 -7.324 1 69.81 16 ASN B CA 1
ATOM 3241 C C . ASN B 1 16 ? -29.125 -28.5 -6.559 1 69.81 16 ASN B C 1
ATOM 3243 O O . ASN B 1 16 ? -29.469 -29.516 -7.168 1 69.81 16 ASN B O 1
ATOM 3247 N N . CYS B 1 17 ? -29.047 -28.328 -5.301 1 66.56 17 CYS B N 1
ATOM 3248 C CA . CYS B 1 17 ? -29.312 -29.5 -4.484 1 66.56 17 CYS B CA 1
ATOM 3249 C C . CYS B 1 17 ? -30.797 -29.609 -4.164 1 66.56 17 CYS B C 1
ATOM 3251 O O . CYS B 1 17 ? -31.281 -30.688 -3.773 1 66.56 17 CYS B O 1
ATOM 3253 N N . LYS B 1 18 ? -31.547 -28.703 -4.574 1 59.59 18 LYS B N 1
ATOM 3254 C CA . LYS B 1 18 ? -32.969 -28.688 -4.172 1 59.59 18 LYS B CA 1
ATOM 3255 C C . LYS B 1 18 ? -33.125 -29.297 -2.787 1 59.59 18 LYS B C 1
ATOM 3257 O O . LYS B 1 18 ? -32.188 -29.438 -2.033 1 59.59 18 LYS B O 1
ATOM 3262 N N . LYS B 1 19 ? -34.344 -29.859 -2.416 1 54.44 19 LYS B N 1
ATOM 3263 C CA . LYS B 1 19 ? -34.75 -30.438 -1.137 1 54.44 19 LYS B CA 1
ATOM 3264 C C . LYS B 1 19 ? -33.969 -31.703 -0.834 1 54.44 19 LYS B C 1
ATOM 3266 O O . LYS B 1 19 ? -34.031 -32.219 0.286 1 54.44 19 LYS B O 1
ATOM 3271 N N . ARG B 1 20 ? -33.125 -32.094 -1.759 1 58.09 20 ARG B N 1
ATOM 3272 C CA . ARG B 1 20 ? -32.531 -33.375 -1.467 1 58.09 20 ARG B CA 1
ATOM 3273 C C . ARG B 1 20 ? -31.016 -33.25 -1.258 1 58.09 20 ARG B C 1
ATOM 3275 O O . ARG B 1 20 ? -30.312 -32.688 -2.098 1 58.09 20 ARG B O 1
ATOM 3282 N N . HIS B 1 21 ? -30.359 -33.625 -0.235 1 62.44 21 HIS B N 1
ATOM 3283 C CA . HIS B 1 21 ? -29.016 -33.844 0.287 1 62.44 21 HIS B CA 1
ATOM 3284 C C . HIS B 1 21 ? -28.266 -32.531 0.437 1 62.44 21 HIS B C 1
ATOM 3286 O O . HIS B 1 21 ? -27.031 -32.5 0.451 1 62.44 21 HIS B O 1
ATOM 3292 N N . CYS B 1 22 ? -28.938 -31.266 0.31 1 62.69 22 CYS B N 1
ATOM 3293 C CA . CYS B 1 22 ? -28.281 -30 0.627 1 62.69 22 CYS B CA 1
ATOM 3294 C C . CYS B 1 22 ? -28.047 -29.875 2.127 1 62.69 22 CYS B C 1
ATOM 3296 O O . CYS B 1 22 ? -28.938 -30.109 2.928 1 62.69 22 CYS B O 1
ATOM 3298 N N . ASP B 1 23 ? -27.016 -29.797 2.582 1 67.69 23 ASP B N 1
ATOM 3299 C CA . ASP B 1 23 ? -26.766 -29.625 4.012 1 67.69 23 ASP B CA 1
ATOM 3300 C C . ASP B 1 23 ? -27.047 -28.188 4.449 1 67.69 23 ASP B C 1
ATOM 3302 O O . ASP B 1 23 ? -26.828 -27.828 5.605 1 67.69 23 ASP B O 1
ATOM 3306 N N . GLU B 1 24 ? -27.656 -27.25 3.545 1 64.69 24 GLU B N 1
ATOM 3307 C CA . GLU B 1 24 ? -28.031 -25.859 3.744 1 64.69 24 GLU B CA 1
ATOM 3308 C C . GLU B 1 24 ? -26.875 -25.062 4.352 1 64.69 24 GLU B C 1
ATOM 3310 O O . GLU B 1 24 ? -27.094 -23.984 4.914 1 64.69 24 GLU B O 1
ATOM 3315 N N . GLN B 1 25 ? -25.703 -25.703 4.234 1 60.62 25 GLN B N 1
ATOM 3316 C CA . GLN B 1 25 ? -24.484 -25.031 4.656 1 60.62 25 GLN B CA 1
ATOM 3317 C C . GLN B 1 25 ? -23.672 -24.562 3.449 1 60.62 25 GLN B C 1
ATOM 3319 O O . GLN B 1 25 ? -23.219 -25.375 2.65 1 60.62 25 GLN B O 1
ATOM 3324 N N . GLY B 1 26 ? -23.938 -22.922 2.834 1 58.69 26 GLY B N 1
ATOM 3325 C CA . GLY B 1 26 ? -23.391 -22.344 1.621 1 58.69 26 GLY B CA 1
ATOM 3326 C C . GLY B 1 26 ? -24.141 -21.125 1.145 1 58.69 26 GLY B C 1
ATOM 3327 O O . GLY B 1 26 ? -24.844 -20.469 1.93 1 58.69 26 GLY B O 1
ATOM 3328 N N . PRO B 1 27 ? -24.062 -20.656 -0.09 1 61.34 27 PRO B N 1
ATOM 3329 C CA . PRO B 1 27 ? -23.469 -21.219 -1.309 1 61.34 27 PRO B CA 1
ATOM 3330 C C . PRO B 1 27 ? -21.953 -21.109 -1.338 1 61.34 27 PRO B C 1
ATOM 3332 O O . PRO B 1 27 ? -21.391 -20.141 -0.823 1 61.34 27 PRO B O 1
ATOM 3335 N N . PRO B 1 28 ? -21.484 -22.281 -2.094 1 62.03 28 PRO B N 1
ATOM 3336 C CA . PRO B 1 28 ? -22.172 -23.531 -2.412 1 62.03 28 PRO B CA 1
ATOM 3337 C C . PRO B 1 28 ? -22.281 -24.469 -1.207 1 62.03 28 PRO B C 1
ATOM 3339 O O . PRO B 1 28 ? -21.422 -24.438 -0.318 1 62.03 28 PRO B O 1
ATOM 3342 N N . CYS B 1 29 ? -23.328 -25.141 -1.011 1 65.12 29 CYS B N 1
ATOM 3343 C CA . CYS B 1 29 ? -23.5 -26.172 0 1 65.12 29 CYS B CA 1
ATOM 3344 C C . CYS B 1 29 ? -22.469 -27.297 -0.195 1 65.12 29 CYS B C 1
ATOM 3346 O O . CYS B 1 29 ? -21.891 -27.422 -1.271 1 65.12 29 CYS B O 1
ATOM 3348 N N . THR B 1 30 ? -22.109 -27.984 0.931 1 67.69 30 THR B N 1
ATOM 3349 C CA . THR B 1 30 ? -21.109 -29.047 0.92 1 67.69 30 THR B CA 1
ATOM 3350 C C . THR B 1 30 ? -21.359 -30 -0.248 1 67.69 30 THR B C 1
ATOM 3352 O O . THR B 1 30 ? -20.406 -30.547 -0.814 1 67.69 30 THR B O 1
ATOM 3355 N N . HIS B 1 31 ? -22.5 -30.125 -0.662 1 67.19 31 HIS B N 1
ATOM 3356 C CA . HIS B 1 31 ? -22.859 -31.062 -1.721 1 67.19 31 HIS B CA 1
ATOM 3357 C C . HIS B 1 31 ? -22.562 -30.469 -3.098 1 67.19 31 HIS B C 1
ATOM 3359 O O . HIS B 1 31 ? -22.047 -31.172 -3.973 1 67.19 31 HIS B O 1
ATOM 3365 N N . CYS B 1 32 ? -22.922 -29.234 -3.297 1 66.12 32 CYS B N 1
ATOM 3366 C CA . CYS B 1 32 ? -22.609 -28.578 -4.562 1 66.12 32 CYS B CA 1
ATOM 3367 C C . CYS B 1 32 ? -21.109 -28.453 -4.742 1 66.12 32 CYS B C 1
ATOM 3369 O O . CYS B 1 32 ? -20.594 -28.609 -5.852 1 66.12 32 CYS B O 1
ATOM 3371 N N . LEU B 1 33 ? -20.453 -28.234 -3.637 1 67.31 33 LEU B N 1
ATOM 3372 C CA . LEU B 1 33 ? -19 -28.141 -3.635 1 67.31 33 LEU B CA 1
ATOM 3373 C C . LEU B 1 33 ? -18.375 -29.484 -3.965 1 67.31 33 LEU B C 1
ATOM 3375 O O . LEU B 1 33 ? -17.422 -29.562 -4.746 1 67.31 33 LEU B O 1
ATOM 3379 N N . ALA B 1 34 ? -18.875 -30.594 -3.469 1 66.38 34 ALA B N 1
ATOM 3380 C CA . ALA B 1 34 ? -18.344 -31.938 -3.672 1 66.38 34 ALA B CA 1
ATOM 3381 C C . ALA B 1 34 ? -18.594 -32.406 -5.102 1 66.38 34 ALA B C 1
ATOM 3383 O O . ALA B 1 34 ? -17.797 -33.188 -5.656 1 66.38 34 ALA B O 1
ATOM 3384 N N . ARG B 1 35 ? -19.688 -32 -5.727 1 65.38 35 ARG B N 1
ATOM 3385 C CA . ARG B 1 35 ? -20.062 -32.469 -7.055 1 65.38 35 ARG B CA 1
ATOM 3386 C C . ARG B 1 35 ? -19.719 -31.438 -8.125 1 65.38 35 ARG B C 1
ATOM 3388 O O . ARG B 1 35 ? -20.062 -31.609 -9.297 1 65.38 35 ARG B O 1
ATOM 3395 N N . ASN B 1 36 ? -19.016 -30.438 -7.793 1 55.34 36 ASN B N 1
ATOM 3396 C CA . ASN B 1 36 ? -18.578 -29.359 -8.672 1 55.34 36 ASN B CA 1
ATOM 3397 C C . ASN B 1 36 ? -19.734 -28.797 -9.5 1 55.34 36 ASN B C 1
ATOM 3399 O O . ASN B 1 36 ? -19.609 -28.625 -10.711 1 55.34 36 ASN B O 1
ATOM 3403 N N . LEU B 1 37 ? -20.875 -28.75 -8.867 1 64 37 LEU B N 1
ATOM 3404 C CA . LEU B 1 37 ? -22.031 -28.172 -9.547 1 64 37 LEU B CA 1
ATOM 3405 C C . LEU B 1 37 ? -21.984 -26.641 -9.477 1 64 37 LEU B C 1
ATOM 3407 O O . LEU B 1 37 ? -21.75 -26.078 -8.406 1 64 37 LEU B O 1
ATOM 3411 N N . GLU B 1 38 ? -22.062 -26.016 -10.617 1 63.28 38 GLU B N 1
ATOM 3412 C CA . GLU B 1 38 ? -22.125 -24.547 -10.703 1 63.28 38 GLU B CA 1
ATOM 3413 C C . GLU B 1 38 ? -23.531 -24.031 -10.398 1 63.28 38 GLU B C 1
ATOM 3415 O O . GLU B 1 38 ? -24.516 -24.766 -10.531 1 63.28 38 GLU B O 1
ATOM 3420 N N . GLY B 1 39 ? -23.812 -22.859 -9.82 1 59.91 39 GLY B N 1
ATOM 3421 C CA . GLY B 1 39 ? -25.094 -22.219 -9.609 1 59.91 39 GLY B CA 1
ATOM 3422 C C . GLY B 1 39 ? -25.75 -22.594 -8.289 1 59.91 39 GLY B C 1
ATOM 3423 O O . GLY B 1 39 ? -26.969 -22.625 -8.172 1 59.91 39 GLY B O 1
ATOM 3424 N N . CYS B 1 40 ? -24.969 -23.141 -7.414 1 60.97 40 CYS B N 1
ATOM 3425 C CA . CYS B 1 40 ? -25.578 -23.391 -6.109 1 60.97 40 CYS B CA 1
ATOM 3426 C C . CYS B 1 40 ? -26.109 -22.094 -5.492 1 60.97 40 CYS B C 1
ATOM 3428 O O . CYS B 1 40 ? -25.328 -21.203 -5.172 1 60.97 40 CYS B O 1
ATOM 3430 N N . SER B 1 41 ? -27.297 -21.719 -5.68 1 58.31 41 SER B N 1
ATOM 3431 C CA . SER B 1 41 ? -27.984 -20.547 -5.141 1 58.31 41 SER B CA 1
ATOM 3432 C C . SER B 1 41 ? -29.234 -20.938 -4.379 1 58.31 41 SER B C 1
ATOM 3434 O O . SER B 1 41 ? -29.875 -21.938 -4.711 1 58.31 41 SER B O 1
ATOM 3436 N N . TYR B 1 42 ? -29.375 -20.578 -3.158 1 51.19 42 TYR B N 1
ATOM 3437 C CA . TYR B 1 42 ? -30.656 -20.703 -2.471 1 51.19 42 TYR B CA 1
ATOM 3438 C C . TYR B 1 42 ? -31.656 -19.672 -2.967 1 51.19 42 TYR B C 1
ATOM 3440 O O . TYR B 1 42 ? -31.25 -18.578 -3.396 1 51.19 42 TYR B O 1
ATOM 3448 N N . LEU B 1 43 ? -32.812 -20.062 -3.41 1 45.16 43 LEU B N 1
ATOM 3449 C CA . LEU B 1 43 ? -33.781 -19.047 -3.77 1 45.16 43 LEU B CA 1
ATOM 3450 C C . LEU B 1 43 ? -33.656 -17.812 -2.863 1 45.16 43 LEU B C 1
ATOM 3452 O O . LEU B 1 43 ? -34.531 -17.594 -2.008 1 45.16 43 LEU B O 1
ATOM 3456 N N . THR B 1 44 ? -32.469 -17.547 -2.406 1 39.16 44 THR B N 1
ATOM 3457 C CA . THR B 1 44 ? -32.531 -16.312 -1.637 1 39.16 44 THR B CA 1
ATOM 3458 C C . THR B 1 44 ? -33.156 -15.195 -2.465 1 39.16 44 THR B C 1
ATOM 3460 O O . THR B 1 44 ? -33 -15.148 -3.684 1 39.16 44 THR B O 1
ATOM 3463 N N . GLU B 1 45 ? -34.281 -14.492 -1.947 1 36.03 45 GLU B N 1
ATOM 3464 C CA . GLU B 1 45 ? -34.625 -13.148 -2.391 1 36.03 45 GLU B CA 1
ATOM 3465 C C . GLU B 1 45 ? -33.469 -12.477 -3.096 1 36.03 45 GLU B C 1
ATOM 3467 O O . GLU B 1 45 ? -32.312 -12.789 -2.818 1 36.03 45 GLU B O 1
ATOM 3472 N N . PRO B 1 46 ? -33.75 -11.805 -4.277 1 32.56 46 PRO B N 1
ATOM 3473 C CA . PRO B 1 46 ? -32.656 -11.086 -4.945 1 32.56 46 PRO B CA 1
ATOM 3474 C C . PRO B 1 46 ? -31.516 -10.727 -4 1 32.56 46 PRO B C 1
ATOM 3476 O O . PRO B 1 46 ? -31.75 -10.523 -2.805 1 32.56 46 PRO B O 1
ATOM 3479 N N . LEU B 1 47 ? -30.297 -11.273 -4.23 1 32.31 47 LEU B N 1
ATOM 3480 C CA . LEU B 1 47 ? -29.109 -10.82 -3.514 1 32.31 47 LEU B CA 1
ATOM 3481 C C . LEU B 1 47 ? -29.281 -9.391 -3.014 1 32.31 47 LEU B C 1
ATOM 3483 O O . LEU B 1 47 ? -29.266 -8.445 -3.807 1 32.31 47 LEU B O 1
ATOM 3487 N N . ALA B 1 48 ? -30.312 -9.102 -2.361 1 32.56 48 ALA B N 1
ATOM 3488 C CA . ALA B 1 48 ? -30.219 -7.844 -1.628 1 32.56 48 ALA B CA 1
ATOM 3489 C C . ALA B 1 48 ? -28.766 -7.469 -1.35 1 32.56 48 ALA B C 1
ATOM 3491 O O . ALA B 1 48 ? -27.969 -8.32 -0.954 1 32.56 48 ALA B O 1
ATOM 3492 N N . GLN B 1 49 ? -28.188 -6.598 -2.141 1 35.5 49 GLN B N 1
ATOM 3493 C CA . GLN B 1 49 ? -26.906 -5.996 -1.796 1 35.5 49 GLN B CA 1
ATOM 3494 C C . GLN B 1 49 ? -26.547 -6.285 -0.343 1 35.5 49 GLN B C 1
ATOM 3496 O O . GLN B 1 49 ? -27.375 -6.137 0.555 1 35.5 49 GLN B O 1
ATOM 3501 N N . LEU B 1 50 ? -25.859 -7.449 -0.076 1 37.22 50 LEU B N 1
ATOM 3502 C CA . LEU B 1 50 ? -25.406 -7.637 1.297 1 37.22 50 LEU B CA 1
ATOM 3503 C C . LEU B 1 50 ? -25.531 -6.344 2.096 1 37.22 50 LEU B C 1
ATOM 3505 O O . LEU B 1 50 ? -24.984 -5.309 1.713 1 37.22 50 LEU B O 1
ATOM 3509 N N . PRO B 1 51 ? -26.656 -5.965 2.473 1 43.41 51 PRO B N 1
ATOM 3510 C CA . PRO B 1 51 ? -26.5 -4.852 3.412 1 43.41 51 PRO B CA 1
ATOM 3511 C C . PRO B 1 51 ? -25.141 -4.848 4.109 1 43.41 51 PRO B C 1
ATOM 3513 O O . PRO B 1 51 ? -24.734 -5.871 4.66 1 43.41 51 PRO B O 1
ATOM 3516 N N . ALA B 1 52 ? -24.219 -4.285 3.455 1 53.88 52 ALA B N 1
ATOM 3517 C CA . ALA B 1 52 ? -22.891 -4.316 4.07 1 53.88 52 ALA B CA 1
ATOM 3518 C C . ALA B 1 52 ? -23 -4.32 5.594 1 53.88 52 ALA B C 1
ATOM 3520 O O . ALA B 1 52 ? -23.531 -3.379 6.188 1 53.88 52 ALA B O 1
ATOM 3521 N N . THR B 1 53 ? -23.094 -5.629 6.18 1 76.75 53 THR B N 1
ATOM 3522 C CA . THR B 1 53 ? -22.875 -5.68 7.621 1 76.75 53 THR B CA 1
ATOM 3523 C C . THR B 1 53 ? -21.562 -5.008 7.996 1 76.75 53 THR B C 1
ATOM 3525 O O . THR B 1 53 ? -20.703 -4.789 7.141 1 76.75 53 THR B O 1
ATOM 3528 N N . GLU B 1 54 ? -21.641 -4.406 9.008 1 85.06 54 GLU B N 1
ATOM 3529 C CA . GLU B 1 54 ? -20.469 -3.742 9.555 1 85.06 54 GLU B CA 1
ATOM 3530 C C . GLU B 1 54 ? -19.234 -4.648 9.484 1 85.06 54 GLU B C 1
ATOM 3532 O O . GLU B 1 54 ? -18.141 -4.191 9.164 1 85.06 54 GLU B O 1
ATOM 3537 N N . THR B 1 55 ? -19.516 -5.906 9.609 1 90.12 55 THR B N 1
ATOM 3538 C CA . THR B 1 55 ? -18.406 -6.844 9.586 1 90.12 55 THR B CA 1
ATOM 3539 C C . THR B 1 55 ? -17.875 -7.02 8.164 1 90.12 55 THR B C 1
ATOM 3541 O O . THR B 1 55 ? -16.672 -7.027 7.941 1 90.12 55 THR B O 1
ATOM 3544 N N . ARG B 1 56 ? -18.781 -7.156 7.168 1 92.12 56 ARG B N 1
ATOM 3545 C CA . ARG B 1 56 ? -18.375 -7.309 5.773 1 92.12 56 ARG B CA 1
ATOM 3546 C C . ARG B 1 56 ? -17.625 -6.078 5.281 1 92.12 56 ARG B C 1
ATOM 3548 O O . ARG B 1 56 ? -16.641 -6.199 4.547 1 92.12 56 ARG B O 1
ATOM 3555 N N . ARG B 1 57 ? -18.141 -4.973 5.719 1 94.19 57 ARG B N 1
ATOM 3556 C CA . ARG B 1 57 ? -17.469 -3.717 5.391 1 94.19 57 ARG B CA 1
ATOM 3557 C C . ARG B 1 57 ? -16.031 -3.713 5.883 1 94.19 57 ARG B C 1
ATOM 3559 O O . ARG B 1 57 ? -15.109 -3.42 5.121 1 94.19 57 ARG B O 1
ATOM 3566 N N . ARG B 1 58 ? -15.773 -4.117 7.098 1 96.19 58 ARG B N 1
ATOM 3567 C CA . ARG B 1 58 ? -14.438 -4.133 7.688 1 96.19 58 ARG B CA 1
ATOM 3568 C C . ARG B 1 58 ? -13.555 -5.168 7.008 1 96.19 58 ARG B C 1
ATOM 3570 O O . ARG B 1 58 ? -12.359 -4.934 6.805 1 96.19 58 ARG B O 1
ATOM 3577 N N . ILE B 1 59 ? -14.164 -6.23 6.625 1 97.44 59 ILE B N 1
ATOM 3578 C CA . ILE B 1 59 ? -13.414 -7.297 5.973 1 97.44 59 ILE B CA 1
ATOM 3579 C C . ILE B 1 59 ? -12.938 -6.828 4.602 1 97.44 59 ILE B C 1
ATOM 3581 O O . ILE B 1 59 ? -11.781 -7.051 4.23 1 97.44 59 ILE B O 1
ATOM 3585 N N . GLU B 1 60 ? -13.812 -6.203 3.859 1 97.94 60 GLU B N 1
ATOM 3586 C CA . GLU B 1 60 ? -13.414 -5.727 2.535 1 97.94 60 GLU B CA 1
ATOM 3587 C C . GLU B 1 60 ? -12.312 -4.68 2.631 1 97.94 60 GLU B C 1
ATOM 3589 O O . GLU B 1 60 ? -11.414 -4.637 1.786 1 97.94 60 GLU B O 1
ATOM 3594 N N . LEU B 1 61 ? -12.367 -3.857 3.676 1 98.56 61 LEU B N 1
ATOM 3595 C CA . LEU B 1 61 ? -11.297 -2.891 3.896 1 98.56 61 LEU B CA 1
ATOM 3596 C C . LEU B 1 61 ? -9.984 -3.596 4.215 1 98.56 61 LEU B C 1
ATOM 3598 O O . LEU B 1 61 ? -8.922 -3.189 3.732 1 98.56 61 LEU B O 1
ATOM 3602 N N . GLU B 1 62 ? -10.078 -4.637 5.008 1 98.69 62 GLU B N 1
ATOM 3603 C CA . GLU B 1 62 ? -8.898 -5.445 5.305 1 98.69 62 GLU B CA 1
ATOM 3604 C C . GLU B 1 62 ? -8.312 -6.059 4.035 1 98.69 62 GLU B C 1
ATOM 3606 O O . GLU B 1 62 ? -7.098 -6.043 3.83 1 98.69 62 GLU B O 1
ATOM 3611 N N . LEU B 1 63 ? -9.18 -6.566 3.199 1 98.81 63 LEU B N 1
ATOM 3612 C CA . LEU B 1 63 ? -8.742 -7.234 1.978 1 98.81 63 LEU B CA 1
ATOM 3613 C C . LEU B 1 63 ? -8.133 -6.234 1.002 1 98.81 63 LEU B C 1
ATOM 3615 O O . LEU B 1 63 ? -7.141 -6.539 0.334 1 98.81 63 LEU B O 1
ATOM 3619 N N . MET B 1 64 ? -8.727 -5.023 0.895 1 98.75 64 MET B N 1
ATOM 3620 C CA . MET B 1 64 ? -8.164 -3.984 0.038 1 98.75 64 MET B CA 1
ATOM 3621 C C . MET B 1 64 ? -6.789 -3.547 0.541 1 98.75 64 MET B C 1
ATOM 3623 O O . MET B 1 64 ? -5.863 -3.367 -0.25 1 98.75 64 MET B O 1
ATOM 3627 N N . HIS B 1 65 ? -6.672 -3.383 1.857 1 98.75 65 HIS B N 1
ATOM 3628 C CA . HIS B 1 65 ? -5.379 -3.033 2.439 1 98.75 65 HIS B CA 1
ATOM 3629 C C . HIS B 1 65 ? -4.344 -4.117 2.162 1 98.75 65 HIS B C 1
ATOM 3631 O O . HIS B 1 65 ? -3.197 -3.811 1.817 1 98.75 65 HIS B O 1
ATOM 3637 N N . ARG B 1 66 ? -4.75 -5.367 2.312 1 98.44 66 ARG B N 1
ATOM 3638 C CA . ARG B 1 66 ? -3.855 -6.488 2.059 1 98.44 66 ARG B CA 1
ATOM 3639 C C . ARG B 1 66 ? -3.379 -6.492 0.609 1 98.44 66 ARG B C 1
ATOM 3641 O O . ARG B 1 66 ? -2.189 -6.676 0.342 1 98.44 66 ARG B O 1
ATOM 3648 N N . TRP B 1 67 ? -4.309 -6.273 -0.297 1 98.75 67 TRP B N 1
ATOM 3649 C CA . TRP B 1 67 ? -3.918 -6.188 -1.7 1 98.75 67 TRP B CA 1
ATOM 3650 C C . TRP B 1 67 ? -2.855 -5.113 -1.904 1 98.75 67 TRP B C 1
ATOM 3652 O O . TRP B 1 67 ? -1.823 -5.363 -2.531 1 98.75 67 TRP B O 1
ATOM 3662 N N . SER B 1 68 ? -3.129 -3.926 -1.332 1 98.56 68 SER B N 1
ATOM 3663 C CA . SER B 1 68 ? -2.361 -2.715 -1.606 1 98.56 68 SER B CA 1
ATOM 3664 C C . SER B 1 68 ? -0.972 -2.787 -0.979 1 98.56 68 SER B C 1
ATOM 3666 O O . SER B 1 68 ? -0.075 -2.033 -1.358 1 98.56 68 SER B O 1
ATOM 3668 N N . THR B 1 69 ? -0.801 -3.748 -0.041 1 98.19 69 THR B N 1
ATOM 3669 C CA . THR B 1 69 ? 0.461 -3.715 0.69 1 98.19 69 THR B CA 1
ATOM 3670 C C . THR B 1 69 ? 1.238 -5.012 0.487 1 98.19 69 THR B C 1
ATOM 3672 O O . THR B 1 69 ? 2.465 -5.031 0.603 1 98.19 69 THR B O 1
ATOM 3675 N N . SER B 1 70 ? 0.495 -6.109 0.169 1 97.88 70 SER B N 1
ATOM 3676 C CA . SER B 1 70 ? 1.205 -7.387 0.18 1 97.88 70 SER B CA 1
ATOM 3677 C C . SER B 1 70 ? 0.789 -8.258 -0.997 1 97.88 70 SER B C 1
ATOM 3679 O O . SER B 1 70 ? 1.636 -8.719 -1.769 1 97.88 70 SER B O 1
ATOM 3681 N N . THR B 1 71 ? -0.475 -8.461 -1.244 1 98.38 71 THR B N 1
ATOM 3682 C CA . THR B 1 71 ? -1.01 -9.477 -2.141 1 98.38 71 THR B CA 1
ATOM 3683 C C . THR B 1 71 ? -0.498 -9.266 -3.562 1 98.38 71 THR B C 1
ATOM 3685 O O . THR B 1 71 ? -0.132 -10.227 -4.246 1 98.38 71 THR B O 1
ATOM 3688 N N . TYR B 1 72 ? -0.476 -8.031 -4.012 1 98.12 72 TYR B N 1
ATOM 3689 C CA . TYR B 1 72 ? -0.141 -7.738 -5.398 1 98.12 72 TYR B CA 1
ATOM 3690 C C . TYR B 1 72 ? 1.277 -8.188 -5.727 1 98.12 72 TYR B C 1
ATOM 3692 O O . TYR B 1 72 ? 1.579 -8.531 -6.875 1 98.12 72 TYR B O 1
ATOM 3700 N N . LYS B 1 73 ? 2.191 -8.242 -4.75 1 98 73 LYS B N 1
ATOM 3701 C CA . LYS B 1 73 ? 3.609 -8.523 -4.949 1 98 73 LYS B CA 1
ATOM 3702 C C . LYS B 1 73 ? 3.822 -9.938 -5.484 1 98 73 LYS B C 1
ATOM 3704 O O . LYS B 1 73 ? 4.758 -10.18 -6.246 1 98 73 LYS B O 1
ATOM 3709 N N . SER B 1 74 ? 2.967 -10.812 -5.082 1 97.38 74 SER B N 1
ATOM 3710 C CA . SER B 1 74 ? 3.119 -12.211 -5.453 1 97.38 74 SER B CA 1
ATOM 3711 C C . SER B 1 74 ? 2.797 -12.43 -6.93 1 97.38 74 SER B C 1
ATOM 3713 O O . SER B 1 74 ? 3.131 -13.477 -7.492 1 97.38 74 SER B O 1
ATOM 3715 N N . LEU B 1 75 ? 2.201 -11.453 -7.598 1 97.38 75 LEU B N 1
ATOM 3716 C CA . LEU B 1 75 ? 1.8 -11.586 -8.992 1 97.38 75 LEU B CA 1
ATOM 3717 C C . LEU B 1 75 ? 2.844 -10.969 -9.914 1 97.38 75 LEU B C 1
ATOM 3719 O O . LEU B 1 75 ? 2.77 -11.125 -11.141 1 97.38 75 LEU B O 1
ATOM 3723 N N . ALA B 1 76 ? 3.809 -10.281 -9.375 1 96.88 76 ALA B N 1
ATOM 3724 C CA . ALA B 1 76 ? 4.801 -9.578 -10.18 1 96.88 76 ALA B CA 1
ATOM 3725 C C . ALA B 1 76 ? 5.824 -10.547 -10.766 1 96.88 76 ALA B C 1
ATOM 3727 O O . ALA B 1 76 ? 6.375 -11.383 -10.047 1 96.88 76 ALA B O 1
ATOM 3728 N N . SER B 1 77 ? 6.047 -10.414 -12.062 1 95.25 77 SER B N 1
ATOM 3729 C CA . SER B 1 77 ? 7.066 -11.211 -12.734 1 95.25 77 SER B CA 1
ATOM 3730 C C . SER B 1 77 ? 8.398 -10.477 -12.789 1 95.25 77 SER B C 1
ATOM 3732 O O . SER B 1 77 ? 9.461 -11.102 -12.789 1 95.25 77 SER B O 1
ATOM 3734 N N . ILE B 1 78 ? 8.312 -9.18 -12.938 1 95.12 78 ILE B N 1
ATOM 3735 C CA . ILE B 1 78 ? 9.461 -8.273 -12.922 1 95.12 78 ILE B CA 1
ATOM 3736 C C . ILE B 1 78 ? 9.164 -7.082 -12.016 1 95.12 78 ILE B C 1
ATOM 3738 O O . ILE B 1 78 ? 8 -6.797 -11.719 1 95.12 78 ILE B O 1
ATOM 3742 N N . PRO B 1 79 ? 10.133 -6.387 -11.586 1 95.38 79 PRO B N 1
ATOM 3743 C CA . PRO B 1 79 ? 9.914 -5.281 -10.648 1 95.38 79 PRO B CA 1
ATOM 3744 C C . PRO B 1 79 ? 8.961 -4.223 -11.195 1 95.38 79 PRO B C 1
ATOM 3746 O O . PRO B 1 79 ? 8.188 -3.633 -10.438 1 95.38 79 PRO B O 1
ATOM 3749 N N . GLU B 1 80 ? 8.953 -3.998 -12.477 1 95.5 80 GLU B N 1
ATOM 3750 C CA . GLU B 1 80 ? 8.156 -2.955 -13.117 1 95.5 80 GLU B CA 1
ATOM 3751 C C . GLU B 1 80 ? 6.668 -3.285 -13.055 1 95.5 80 GLU B C 1
ATOM 3753 O O . GLU B 1 80 ? 5.824 -2.408 -13.25 1 95.5 80 GLU B O 1
ATOM 3758 N N . ASP B 1 81 ? 6.363 -4.547 -12.719 1 96.25 81 ASP B N 1
ATOM 3759 C CA . ASP B 1 81 ? 4.965 -4.941 -12.609 1 96.25 81 ASP B CA 1
ATOM 3760 C C . ASP B 1 81 ? 4.328 -4.352 -11.352 1 96.25 81 ASP B C 1
ATOM 3762 O O . ASP B 1 81 ? 3.104 -4.227 -11.266 1 96.25 81 ASP B O 1
ATOM 3766 N N . ASN B 1 82 ? 5.09 -4.059 -10.375 1 97.19 82 ASN B N 1
ATOM 3767 C CA . ASN B 1 82 ? 4.59 -3.668 -9.062 1 97.19 82 ASN B CA 1
ATOM 3768 C C . ASN B 1 82 ? 3.713 -2.422 -9.148 1 97.19 82 ASN B C 1
ATOM 3770 O O . ASN B 1 82 ? 2.666 -2.35 -8.5 1 97.19 82 ASN B O 1
ATOM 3774 N N . GLN B 1 83 ? 4.117 -1.541 -9.961 1 95 83 GLN B N 1
ATOM 3775 C CA . GLN B 1 83 ? 3.42 -0.26 -10.008 1 95 83 GLN B CA 1
ATOM 3776 C C . GLN B 1 83 ? 1.976 -0.437 -10.469 1 95 83 GLN B C 1
ATOM 3778 O O . GLN B 1 83 ? 1.043 -0.014 -9.781 1 95 83 GLN B O 1
ATOM 3783 N N . TRP B 1 84 ? 1.772 -1.069 -11.578 1 95.5 84 TRP B N 1
ATOM 3784 C CA . TRP B 1 84 ? 0.411 -1.157 -12.094 1 95.5 84 TRP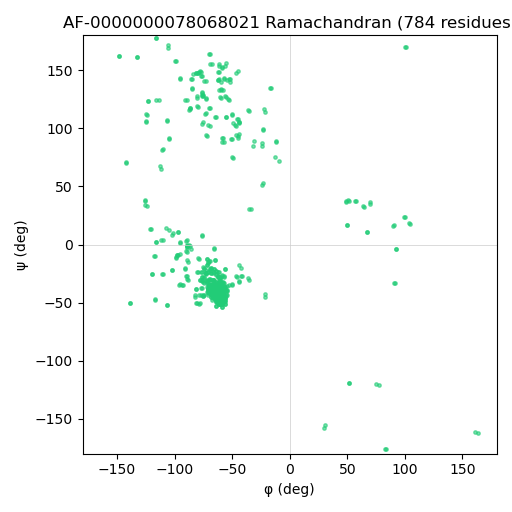 B CA 1
ATOM 3785 C C . TRP B 1 84 ? -0.398 -2.195 -11.32 1 95.5 84 TRP B C 1
ATOM 3787 O O . TRP B 1 84 ? -1.613 -2.053 -11.164 1 95.5 84 TRP B O 1
ATOM 3797 N N . LEU B 1 85 ? 0.206 -3.225 -10.758 1 97.69 85 LEU B N 1
ATOM 3798 C CA . LEU B 1 85 ? -0.503 -4.199 -9.938 1 97.69 85 LEU B CA 1
ATOM 3799 C C . LEU B 1 85 ? -1.003 -3.564 -8.641 1 97.69 85 LEU B C 1
ATOM 3801 O O . LEU B 1 85 ? -2.098 -3.885 -8.172 1 97.69 85 LEU B O 1
ATOM 3805 N N . GLN B 1 86 ? -0.244 -2.682 -8.102 1 98.06 86 GLN B N 1
ATOM 3806 C CA . GLN B 1 86 ? -0.579 -2.043 -6.832 1 98.06 86 GLN B CA 1
ATOM 3807 C C . GLN B 1 86 ? -1.572 -0.903 -7.035 1 98.06 86 GLN B C 1
ATOM 3809 O O . GLN B 1 86 ? -2.461 -0.692 -6.207 1 98.06 86 GLN B O 1
ATOM 3814 N N . ASP B 1 87 ? -1.396 -0.176 -8.102 1 96.38 87 ASP B N 1
ATOM 3815 C CA . ASP B 1 87 ? -2.137 1.074 -8.234 1 96.38 87 ASP B CA 1
ATOM 3816 C C . ASP B 1 87 ? -3.258 0.944 -9.266 1 96.38 87 ASP B C 1
ATOM 3818 O O . ASP B 1 87 ? -4.418 1.227 -8.961 1 96.38 87 ASP B O 1
ATOM 3822 N N . ASP B 1 88 ? -2.943 0.47 -10.477 1 95.31 88 ASP B N 1
ATOM 3823 C CA . ASP B 1 88 ? -3.926 0.431 -11.555 1 95.31 88 ASP B CA 1
ATOM 3824 C C . ASP B 1 88 ? -4.984 -0.639 -11.297 1 95.31 88 ASP B C 1
ATOM 3826 O O . ASP B 1 88 ? -6.168 -0.423 -11.555 1 95.31 88 ASP B O 1
ATOM 3830 N N . MET B 1 89 ? -4.547 -1.789 -10.781 1 97.12 89 MET B N 1
ATOM 3831 C CA . MET B 1 89 ? -5.473 -2.9 -10.578 1 97.12 89 MET B CA 1
ATOM 3832 C C . MET B 1 89 ? -6.594 -2.506 -9.625 1 97.12 89 MET B C 1
ATOM 3834 O O . MET B 1 89 ? -7.773 -2.697 -9.93 1 97.12 89 MET B O 1
ATOM 3838 N N . PRO B 1 90 ? -6.297 -1.954 -8.453 1 98.19 90 PRO B N 1
ATOM 3839 C CA . PRO B 1 90 ? -7.387 -1.505 -7.582 1 98.19 90 PRO B CA 1
ATOM 3840 C C . PRO B 1 90 ? -8.258 -0.427 -8.227 1 98.19 90 PRO B C 1
ATOM 3842 O O . PRO B 1 90 ? -9.477 -0.428 -8.062 1 98.19 90 PRO B O 1
ATOM 3845 N N . ARG B 1 91 ? -7.652 0.467 -9 1 96.56 91 ARG B N 1
ATOM 3846 C CA . ARG B 1 91 ? -8.422 1.488 -9.711 1 96.56 91 ARG B CA 1
ATOM 3847 C C . ARG B 1 91 ? -9.398 0.855 -10.688 1 96.56 91 ARG B C 1
ATOM 3849 O O . ARG B 1 91 ? -10.562 1.263 -10.766 1 96.56 91 ARG B O 1
ATOM 3856 N N . TRP B 1 92 ? -8.914 -0.142 -11.422 1 96.56 92 TRP B N 1
ATOM 3857 C CA . TRP B 1 92 ? -9.789 -0.888 -12.328 1 96.56 92 TRP B CA 1
ATOM 3858 C C . TRP B 1 92 ? -10.875 -1.62 -11.547 1 96.56 92 TRP B C 1
ATOM 3860 O O . TRP B 1 92 ? -12.039 -1.62 -11.945 1 96.56 92 TRP B O 1
ATOM 3870 N N . GLY B 1 93 ? -10.445 -2.268 -10.445 1 97.31 93 GLY B N 1
ATOM 3871 C CA . GLY B 1 93 ? -11.383 -3.016 -9.633 1 97.31 93 GLY B CA 1
ATOM 3872 C C . GLY B 1 93 ? -12.516 -2.16 -9.094 1 97.31 93 GLY B C 1
ATOM 3873 O O . GLY B 1 93 ? -13.664 -2.615 -9.008 1 97.31 93 GLY B O 1
ATOM 3874 N N . LEU B 1 94 ? -12.25 -0.939 -8.742 1 97.25 94 LEU B N 1
ATOM 3875 C CA . LEU B 1 94 ? -13.25 -0.038 -8.188 1 97.25 94 LEU B CA 1
ATOM 3876 C C . LEU B 1 94 ? -14.289 0.336 -9.234 1 97.25 94 LEU B C 1
ATOM 3878 O O . LEU B 1 94 ? -15.406 0.742 -8.898 1 97.25 94 LEU B O 1
ATOM 3882 N N . LYS B 1 95 ? -13.938 0.171 -10.469 1 94.25 95 LYS B N 1
ATOM 3883 C CA . LYS B 1 95 ? -14.844 0.5 -11.57 1 94.25 95 LYS B CA 1
ATOM 3884 C C . LYS B 1 95 ? -15.484 -0.758 -12.148 1 94.25 95 LYS B C 1
ATOM 3886 O O . LYS B 1 95 ? -16.5 -0.68 -12.844 1 94.25 95 LYS B O 1
ATOM 3891 N N . HIS B 1 96 ? -14.836 -1.906 -11.938 1 94.12 96 HIS B N 1
ATOM 3892 C CA . HIS B 1 96 ? -15.312 -3.193 -12.43 1 94.12 96 HIS B CA 1
ATOM 3893 C C . HIS B 1 96 ? -15.453 -4.199 -11.289 1 94.12 96 HIS B C 1
ATOM 3895 O O . HIS B 1 96 ? -14.469 -4.844 -10.906 1 94.12 96 HIS B O 1
ATOM 3901 N N . GLU B 1 97 ? -16.609 -4.477 -10.922 1 93.31 97 GLU B N 1
ATOM 3902 C CA . GLU B 1 97 ? -16.891 -5.215 -9.695 1 93.31 97 GLU B CA 1
ATOM 3903 C C . GLU B 1 97 ? -16.359 -6.645 -9.781 1 93.31 97 GLU B C 1
ATOM 3905 O O . GLU B 1 97 ? -15.922 -7.211 -8.781 1 93.31 97 GLU B O 1
ATOM 3910 N N . TYR B 1 98 ? -16.469 -7.297 -10.969 1 95.94 98 TYR B N 1
ATOM 3911 C CA . TYR B 1 98 ? -15.977 -8.664 -11.086 1 95.94 98 TYR B CA 1
ATOM 3912 C C . TYR B 1 98 ? -14.492 -8.727 -10.773 1 95.94 98 TYR B C 1
ATOM 3914 O O . TYR B 1 98 ? -14.023 -9.672 -10.125 1 95.94 98 TYR B O 1
ATOM 3922 N N . LEU B 1 99 ? -13.727 -7.711 -11.234 1 97.88 99 LEU B N 1
ATOM 3923 C CA . LEU B 1 99 ? -12.297 -7.656 -10.945 1 97.88 99 LEU B CA 1
ATOM 3924 C C . LEU B 1 99 ? -12.055 -7.414 -9.461 1 97.88 99 LEU B C 1
ATOM 3926 O O . LEU B 1 99 ? -11.18 -8.039 -8.859 1 97.88 99 LEU B O 1
ATOM 3930 N N . LEU B 1 100 ? -12.898 -6.539 -8.867 1 98.19 100 LEU B N 1
ATOM 3931 C CA . LEU B 1 100 ? -12.789 -6.254 -7.438 1 98.19 100 LEU B CA 1
ATOM 3932 C C . LEU B 1 100 ? -13.031 -7.508 -6.609 1 98.19 100 LEU B C 1
ATOM 3934 O O . LEU B 1 100 ? -12.281 -7.797 -5.676 1 98.19 100 LEU B O 1
ATOM 3938 N N . HIS B 1 101 ? -14.023 -8.211 -6.957 1 97.81 101 HIS B N 1
ATOM 3939 C CA . HIS B 1 101 ? -14.336 -9.453 -6.246 1 97.81 101 HIS B CA 1
ATOM 3940 C C . HIS B 1 101 ? -13.234 -10.492 -6.438 1 97.81 101 HIS B C 1
ATOM 3942 O O . HIS B 1 101 ? -12.93 -11.25 -5.516 1 97.81 101 HIS B O 1
ATOM 3948 N N . GLY B 1 102 ? -12.672 -10.547 -7.664 1 98.5 102 GLY B N 1
ATOM 3949 C CA . GLY B 1 102 ? -11.516 -11.406 -7.875 1 98.5 102 GLY B CA 1
ATOM 3950 C C . GLY B 1 102 ? -10.336 -11.055 -6.984 1 98.5 102 GLY B C 1
ATOM 3951 O O . GLY B 1 102 ? -9.688 -11.945 -6.426 1 98.5 102 GLY B O 1
ATOM 3952 N N . MET B 1 103 ? -10.102 -9.742 -6.832 1 98.75 103 MET B N 1
ATOM 3953 C CA . MET B 1 103 ? -9.031 -9.266 -5.961 1 98.75 103 MET B CA 1
ATOM 3954 C C . MET B 1 103 ? -9.297 -9.656 -4.512 1 98.75 103 MET B C 1
ATOM 3956 O O . MET B 1 103 ? -8.383 -10.094 -3.805 1 98.75 103 MET B O 1
ATOM 3960 N N . PHE B 1 104 ? -10.562 -9.531 -4.098 1 98.69 104 PHE B N 1
ATOM 3961 C CA . PHE B 1 104 ? -10.93 -9.891 -2.734 1 98.69 104 PHE B CA 1
ATOM 3962 C C . PHE B 1 104 ? -10.742 -11.383 -2.496 1 98.69 104 PHE B C 1
ATOM 3964 O O . PHE B 1 104 ? -10.211 -11.789 -1.457 1 98.69 104 PHE B O 1
ATOM 3971 N N . ALA B 1 105 ? -11.156 -12.156 -3.467 1 98.69 105 ALA B N 1
ATOM 3972 C CA . ALA B 1 105 ? -10.961 -13.602 -3.354 1 98.69 105 ALA B CA 1
ATOM 3973 C C . ALA B 1 105 ? -9.484 -13.938 -3.18 1 98.69 105 ALA B C 1
ATOM 3975 O O . ALA B 1 105 ? -9.117 -14.734 -2.307 1 98.69 105 ALA B O 1
ATOM 3976 N N . PHE B 1 106 ? -8.68 -13.305 -3.982 1 98.81 106 PHE B N 1
ATOM 3977 C CA . PHE B 1 106 ? -7.25 -13.586 -3.988 1 98.81 106 PHE B CA 1
ATOM 3978 C C . PHE B 1 106 ? -6.602 -13.117 -2.691 1 98.81 106 PHE B C 1
ATOM 3980 O O . PHE B 1 106 ? -5.785 -13.836 -2.107 1 98.81 106 PHE B O 1
ATOM 3987 N N . SER B 1 107 ? -6.969 -11.945 -2.205 1 98.88 107 SER B N 1
ATOM 3988 C CA . SER B 1 107 ? -6.445 -11.43 -0.943 1 98.88 107 SER B CA 1
ATOM 3989 C C . SER B 1 107 ? -6.883 -12.305 0.23 1 98.88 107 SER B C 1
ATOM 3991 O O . SER B 1 107 ? -6.109 -12.523 1.165 1 98.88 107 SER B O 1
ATOM 3993 N N . ALA B 1 108 ? -8.125 -12.742 0.224 1 98.75 108 ALA B N 1
ATOM 3994 C CA . ALA B 1 108 ? -8.609 -13.633 1.275 1 98.75 108 ALA B CA 1
ATOM 3995 C C . ALA B 1 108 ? -7.773 -14.914 1.336 1 98.75 108 ALA B C 1
ATOM 3997 O O . ALA B 1 108 ? -7.453 -15.406 2.422 1 98.75 108 ALA B O 1
ATOM 3998 N N . LEU B 1 109 ? -7.391 -15.406 0.213 1 98.62 109 LEU B N 1
ATOM 3999 C CA . LEU B 1 109 ? -6.613 -16.641 0.166 1 98.62 109 LEU B CA 1
ATOM 4000 C C . LEU B 1 109 ? -5.203 -16.406 0.699 1 98.62 109 LEU B C 1
ATOM 4002 O O . LEU B 1 109 ? -4.605 -17.312 1.289 1 98.62 109 LEU B O 1
ATOM 4006 N N . GLU B 1 110 ? -4.664 -15.227 0.443 1 98.69 110 GLU B N 1
ATOM 4007 C CA . GLU B 1 110 ? -3.387 -14.938 1.082 1 98.69 110 GLU B CA 1
ATOM 4008 C C . GLU B 1 110 ? -3.494 -15.031 2.602 1 98.69 110 GLU B C 1
ATOM 4010 O O . GLU B 1 110 ? -2.586 -15.539 3.262 1 98.69 110 GLU B O 1
ATOM 4015 N N . ILE B 1 111 ? -4.57 -14.516 3.129 1 98.38 111 ILE B N 1
ATOM 4016 C CA . ILE B 1 111 ? -4.773 -14.586 4.57 1 98.38 111 ILE B CA 1
ATOM 4017 C C . ILE B 1 111 ? -4.832 -16.047 5.016 1 98.38 111 ILE B C 1
ATOM 4019 O O . ILE B 1 111 ? -4.234 -16.422 6.031 1 98.38 111 ILE B O 1
ATOM 4023 N N . VAL B 1 112 ? -5.527 -16.859 4.301 1 97.88 112 VAL B N 1
ATOM 4024 C CA . VAL B 1 112 ? -5.68 -18.266 4.633 1 97.88 112 VAL B CA 1
ATOM 4025 C C . VAL B 1 112 ? -4.312 -18.953 4.633 1 97.88 112 VAL B C 1
ATOM 4027 O O . VAL B 1 112 ? -3.973 -19.672 5.574 1 97.88 112 VAL B O 1
ATOM 4030 N N . LEU B 1 113 ? -3.531 -18.703 3.576 1 97.5 113 LEU B N 1
ATOM 4031 C CA . LEU B 1 113 ? -2.33 -19.484 3.326 1 97.5 113 LEU B CA 1
ATOM 4032 C C . LEU B 1 113 ? -1.119 -18.875 4.016 1 97.5 113 LEU B C 1
ATOM 4034 O O . LEU B 1 113 ? -0.168 -19.578 4.363 1 97.5 113 LEU B O 1
ATOM 4038 N N . CYS B 1 114 ? -1.117 -17.562 4.238 1 97.38 114 CYS B N 1
ATOM 4039 C CA . CYS B 1 114 ? 0.062 -16.891 4.766 1 97.38 114 CYS B CA 1
ATOM 4040 C C . CYS B 1 114 ? -0.227 -16.281 6.133 1 97.38 114 CYS B C 1
ATOM 4042 O O . CYS B 1 114 ? 0.683 -15.789 6.801 1 97.38 114 CYS B O 1
ATOM 4044 N N . GLY B 1 115 ? -1.471 -16.25 6.543 1 97.06 115 GLY B N 1
ATOM 4045 C CA . GLY B 1 115 ? -1.838 -15.695 7.836 1 97.06 115 GLY B CA 1
ATOM 4046 C C . GLY B 1 115 ? -1.987 -14.18 7.816 1 97.06 115 GLY B C 1
ATOM 4047 O O . GLY B 1 115 ? -2.051 -13.578 6.746 1 97.06 115 GLY B O 1
ATOM 4048 N N . GLY B 1 116 ? -2.256 -13.562 9.031 1 96.81 116 GLY B N 1
ATOM 4049 C CA . GLY B 1 116 ? -2.303 -12.117 9.211 1 96.81 116 GLY B CA 1
ATOM 4050 C C . GLY B 1 116 ? -3.715 -11.562 9.227 1 96.81 116 GLY B C 1
ATOM 4051 O O . GLY B 1 116 ? -3.938 -10.406 8.875 1 96.81 116 GLY B O 1
ATOM 4052 N N . ALA B 1 117 ? -4.691 -12.383 9.555 1 97.5 117 ALA B N 1
ATOM 4053 C CA . ALA B 1 117 ? -6.074 -11.922 9.664 1 97.5 117 ALA B CA 1
ATOM 4054 C C . ALA B 1 117 ? -6.211 -10.867 10.758 1 97.5 117 ALA B C 1
ATOM 4056 O O . ALA B 1 117 ? -5.594 -10.977 11.82 1 97.5 117 ALA B O 1
ATOM 4057 N N . VAL B 1 118 ? -7.039 -9.891 10.477 1 97.19 118 VAL B N 1
ATOM 4058 C CA . VAL B 1 118 ? -7.164 -8.789 11.43 1 97.19 118 VAL B CA 1
ATOM 4059 C C . VAL B 1 118 ? -8.586 -8.734 11.984 1 97.19 118 VAL B C 1
ATOM 4061 O O . VAL B 1 118 ? -8.781 -8.641 13.195 1 97.19 118 VAL B O 1
ATOM 4064 N N . VAL B 1 119 ? -9.594 -8.797 11.133 1 96.62 119 VAL B N 1
ATOM 4065 C CA . VAL B 1 119 ? -10.984 -8.602 11.523 1 96.62 119 VAL B CA 1
ATOM 4066 C C . VAL B 1 119 ? -11.523 -9.867 12.195 1 96.62 119 VAL B C 1
ATOM 4068 O O . VAL B 1 119 ? -12.094 -9.812 13.281 1 96.62 119 VAL B O 1
ATOM 4071 N N . ILE B 1 120 ? -11.312 -10.992 11.5 1 95.81 120 ILE B N 1
ATOM 4072 C CA . ILE B 1 120 ? -11.688 -12.289 12.062 1 95.81 120 ILE B CA 1
ATOM 4073 C C . ILE B 1 120 ? -10.43 -13.047 12.492 1 95.81 120 ILE B C 1
ATOM 4075 O O . ILE B 1 120 ? -9.75 -13.648 11.656 1 95.81 120 ILE B O 1
ATOM 4079 N N . GLU B 1 121 ? -10.25 -13.109 13.773 1 93.06 121 GLU B N 1
ATOM 4080 C CA . GLU B 1 121 ? -9 -13.68 14.273 1 93.06 121 GLU B CA 1
ATOM 4081 C C . GLU B 1 121 ? -9.18 -15.156 14.633 1 93.06 121 GLU B C 1
ATOM 4083 O O . GLU B 1 121 ? -8.242 -15.945 14.5 1 93.06 121 GLU B O 1
ATOM 4088 N N . GLU B 1 122 ? -10.375 -15.445 15.125 1 93.06 122 GLU B N 1
ATOM 4089 C CA . GLU B 1 122 ? -10.648 -16.828 15.477 1 93.06 122 GLU B CA 1
ATOM 4090 C C . GLU B 1 122 ? -11.125 -17.625 14.258 1 93.06 122 GLU B C 1
ATOM 4092 O O . GLU B 1 122 ? -11.961 -17.141 13.492 1 93.06 122 GLU B O 1
ATOM 4097 N N . ASP B 1 123 ? -10.609 -18.797 14.031 1 92.75 123 ASP B N 1
ATOM 4098 C CA . ASP B 1 123 ? -10.969 -19.688 12.93 1 92.75 123 ASP B CA 1
ATOM 4099 C C . ASP B 1 123 ? -10.898 -18.953 11.594 1 92.75 123 ASP B C 1
ATOM 4101 O O . ASP B 1 123 ? -11.773 -19.109 10.742 1 92.75 123 ASP B O 1
ATOM 4105 N N . TYR B 1 124 ? -9.922 -18.094 11.477 1 95.44 124 TYR B N 1
ATOM 4106 C CA . TYR B 1 124 ? -9.859 -17.219 10.312 1 95.44 124 TYR B CA 1
ATOM 4107 C C . TYR B 1 124 ? -9.633 -18.031 9.039 1 95.44 124 TYR B C 1
ATOM 4109 O O . TYR B 1 124 ? -10.133 -17.672 7.973 1 95.44 124 TYR B O 1
ATOM 4117 N N . GLU B 1 125 ? -8.898 -19.141 9.078 1 95.38 125 GLU B N 1
ATOM 4118 C CA . GLU B 1 125 ? -8.594 -19.922 7.883 1 95.38 125 GLU B CA 1
ATOM 4119 C C . GLU B 1 125 ? -9.867 -20.391 7.191 1 95.38 125 GLU B C 1
ATOM 4121 O O . GLU B 1 125 ? -10.023 -20.219 5.98 1 95.38 125 GLU B O 1
ATOM 4126 N N . MET B 1 126 ? -10.75 -20.953 7.938 1 94.38 126 MET B N 1
ATOM 4127 C CA . MET B 1 126 ? -12.008 -21.438 7.383 1 94.38 126 MET B CA 1
ATOM 4128 C C . MET B 1 126 ? -12.875 -20.281 6.902 1 94.38 126 MET B C 1
ATOM 4130 O O . MET B 1 126 ? -13.461 -20.344 5.824 1 94.38 126 MET B O 1
ATOM 4134 N N . TYR B 1 127 ? -12.906 -19.25 7.734 1 95 127 TYR B N 1
ATOM 4135 C CA . TYR B 1 127 ? -13.75 -18.109 7.398 1 95 127 TYR B CA 1
ATOM 4136 C C . TYR B 1 127 ? -13.312 -17.484 6.082 1 95 127 TYR B C 1
ATOM 4138 O O . TYR B 1 127 ? -14.125 -17.281 5.18 1 95 127 TYR B O 1
ATOM 4146 N N . TYR B 1 128 ? -12.047 -17.172 5.934 1 97.56 128 TYR B N 1
ATOM 4147 C CA . TYR B 1 128 ? -11.555 -16.469 4.762 1 97.56 128 TYR B CA 1
ATOM 4148 C C . TYR B 1 128 ? -11.5 -17.391 3.547 1 97.56 128 TYR B C 1
ATOM 4150 O O . TYR B 1 128 ? -11.609 -16.922 2.408 1 97.56 128 TYR B O 1
ATOM 4158 N N . ALA B 1 129 ? -11.328 -18.672 3.764 1 96.12 129 ALA B N 1
ATOM 4159 C CA . ALA B 1 129 ? -11.422 -19.609 2.646 1 96.12 129 ALA B CA 1
ATOM 4160 C C . ALA B 1 129 ? -12.828 -19.609 2.049 1 96.12 129 ALA B C 1
ATOM 4162 O O . ALA B 1 129 ? -12.992 -19.531 0.829 1 96.12 129 ALA B O 1
ATOM 4163 N N . LYS B 1 130 ? -13.82 -19.656 2.902 1 94.38 130 LYS B N 1
ATOM 4164 C CA . LYS B 1 130 ? -15.203 -19.594 2.441 1 94.38 130 LYS B CA 1
ATOM 4165 C C . LYS B 1 130 ? -15.492 -18.266 1.761 1 94.38 130 LYS B C 1
ATOM 4167 O O . LYS B 1 130 ? -16.203 -18.219 0.752 1 94.38 130 LYS B O 1
ATOM 4172 N N . LEU B 1 131 ? -14.93 -17.25 2.348 1 96.44 131 LEU B N 1
ATOM 4173 C CA . LEU B 1 131 ? -15.102 -15.914 1.776 1 96.44 131 LEU B CA 1
ATOM 4174 C C . LEU B 1 131 ? -14.477 -15.836 0.385 1 96.44 131 LEU B C 1
ATOM 4176 O O . LEU B 1 131 ? -15.055 -15.227 -0.521 1 96.44 131 LEU B O 1
ATOM 4180 N N . ALA B 1 132 ? -13.289 -16.406 0.254 1 97.75 132 ALA B N 1
ATOM 4181 C CA . ALA B 1 132 ? -12.617 -16.422 -1.04 1 97.75 132 ALA B CA 1
ATOM 4182 C C . ALA B 1 132 ? -13.477 -17.109 -2.102 1 97.75 132 ALA B C 1
ATOM 4184 O O . ALA B 1 132 ? -13.609 -16.594 -3.217 1 97.75 132 ALA B O 1
ATOM 4185 N N . VAL B 1 133 ? -14.086 -18.188 -1.744 1 95.06 133 VAL B N 1
ATOM 4186 C CA . VAL B 1 133 ? -14.938 -18.922 -2.672 1 95.06 133 VAL B CA 1
ATOM 4187 C C . VAL B 1 133 ? -16.156 -18.094 -3.02 1 95.06 133 VAL B C 1
ATOM 4189 O O . VAL B 1 133 ? -16.578 -18.031 -4.18 1 95.06 133 VAL B O 1
ATOM 4192 N N . GLU B 1 134 ? -16.703 -17.438 -2.041 1 95.06 134 GLU B N 1
ATOM 4193 C CA . GLU B 1 134 ? -17.875 -16.594 -2.26 1 95.06 134 GLU B CA 1
ATOM 4194 C C . GLU B 1 134 ? -17.547 -15.461 -3.236 1 95.06 134 GLU B C 1
ATOM 4196 O O . GLU B 1 134 ? -18.297 -15.242 -4.199 1 95.06 134 GLU B O 1
ATOM 4201 N N . TYR B 1 135 ? -16.5 -14.734 -3 1 97.31 135 TYR B N 1
ATOM 4202 C CA . TYR B 1 135 ? -16.125 -13.617 -3.861 1 97.31 135 TYR B CA 1
ATOM 4203 C C . TYR B 1 135 ? -15.75 -14.109 -5.258 1 97.31 135 TYR B C 1
ATOM 4205 O O . TYR B 1 135 ? -16.062 -13.461 -6.254 1 97.31 135 TYR B O 1
ATOM 4213 N N . TYR B 1 136 ? -15.086 -15.211 -5.328 1 96.81 136 TYR B N 1
ATOM 4214 C CA . TYR B 1 136 ? -14.719 -15.75 -6.633 1 96.81 136 TYR B CA 1
ATOM 4215 C C . TYR B 1 136 ? -15.961 -16.125 -7.434 1 96.81 136 TYR B C 1
ATOM 4217 O O . TYR B 1 136 ? -16.016 -15.891 -8.641 1 96.81 136 TYR B O 1
ATOM 4225 N N . ASP B 1 137 ? -16.891 -16.734 -6.785 1 93.94 137 ASP B N 1
ATOM 4226 C CA . ASP B 1 137 ? -18.141 -17.109 -7.453 1 93.94 137 ASP B CA 1
ATOM 4227 C C . ASP B 1 137 ? -18.859 -15.875 -8 1 93.94 137 ASP B C 1
ATOM 4229 O O . ASP B 1 137 ? -19.328 -15.883 -9.141 1 93.94 137 ASP B O 1
ATOM 4233 N N . LYS B 1 138 ? -18.938 -14.852 -7.152 1 93.19 138 LYS B N 1
ATOM 4234 C CA . LYS B 1 138 ? -19.547 -13.602 -7.59 1 93.19 138 LYS B CA 1
ATOM 4235 C C . LYS B 1 138 ? -18.812 -13.016 -8.789 1 93.19 138 LYS B C 1
ATOM 4237 O O . LYS B 1 138 ? -19.438 -12.578 -9.758 1 93.19 138 LYS B O 1
ATOM 4242 N N . ALA B 1 139 ? -17.531 -13.039 -8.734 1 96.12 139 ALA B N 1
ATOM 4243 C CA . ALA B 1 139 ? -16.688 -12.484 -9.789 1 96.12 139 ALA B CA 1
ATOM 4244 C C . ALA B 1 139 ? -16.859 -13.273 -11.086 1 96.12 139 ALA B C 1
ATOM 4246 O O . ALA B 1 139 ? -16.984 -12.688 -12.164 1 96.12 139 ALA B O 1
ATOM 4247 N N . SER B 1 140 ? -16.891 -14.586 -10.984 1 94.06 140 SER B N 1
ATOM 4248 C CA . SER B 1 140 ? -16.953 -15.461 -12.148 1 94.06 140 SER B CA 1
ATOM 4249 C C . SER B 1 140 ? -18.266 -15.297 -12.898 1 94.06 140 SER B C 1
ATOM 4251 O O . SER B 1 140 ? -18.297 -15.32 -14.125 1 94.06 140 SER B O 1
ATOM 4253 N N . ARG B 1 141 ? -19.312 -15.125 -12.203 1 90.06 141 ARG B N 1
ATOM 4254 C CA . ARG B 1 141 ? -20.625 -14.938 -12.828 1 90.06 141 ARG B CA 1
ATOM 4255 C C . ARG B 1 141 ? -20.672 -13.641 -13.633 1 90.06 141 ARG B C 1
ATOM 4257 O O . ARG B 1 141 ? -21.125 -13.633 -14.773 1 90.06 141 ARG B O 1
ATOM 4264 N N . SER B 1 142 ? -20.141 -12.664 -13.016 1 90.56 142 SER B N 1
ATOM 4265 C CA . SER B 1 142 ? -20.125 -11.359 -13.672 1 90.56 142 SER B CA 1
ATOM 4266 C C . SER B 1 142 ? -19.125 -11.336 -14.812 1 90.56 142 SER B C 1
ATOM 4268 O O . SER B 1 142 ? -19.312 -10.641 -15.812 1 90.56 142 SER B O 1
ATOM 4270 N N . PHE B 1 143 ? -18.078 -12.023 -14.781 1 92.69 143 PHE B N 1
ATOM 4271 C CA . PHE B 1 143 ? -17 -12.086 -15.766 1 92.69 143 PHE B CA 1
ATOM 4272 C C . PHE B 1 143 ? -17.484 -12.719 -17.062 1 92.69 143 PHE B C 1
ATOM 4274 O O . PHE B 1 143 ? -17.109 -12.281 -18.156 1 92.69 143 PHE B O 1
ATOM 4281 N N . ARG B 1 144 ? -18.281 -13.711 -16.938 1 88.12 144 ARG B N 1
ATOM 4282 C CA . ARG B 1 144 ? -18.797 -14.391 -18.125 1 88.12 144 ARG B CA 1
ATOM 4283 C C . ARG B 1 144 ? -19.531 -13.414 -19.031 1 88.12 144 ARG B C 1
ATOM 4285 O O . ARG B 1 144 ? -19.422 -13.508 -20.266 1 88.12 144 ARG B O 1
ATOM 4292 N N . ALA B 1 145 ? -20.141 -12.477 -18.422 1 86.62 145 ALA B N 1
ATOM 4293 C CA . ALA B 1 145 ? -20.828 -11.461 -19.203 1 86.62 145 ALA B CA 1
ATOM 4294 C C . ALA B 1 145 ? -19.844 -10.547 -19.922 1 86.62 145 ALA B C 1
ATOM 4296 O O . ALA B 1 145 ? -20.109 -10.078 -21.016 1 86.62 145 ALA B O 1
ATOM 4297 N N . GLN B 1 146 ? -18.703 -10.352 -19.359 1 88.38 146 GLN B N 1
ATOM 4298 C CA . GLN B 1 146 ? -17.688 -9.484 -19.953 1 88.38 146 GLN B CA 1
ATOM 4299 C C . GLN B 1 146 ? -17 -10.172 -21.125 1 88.38 146 GLN B C 1
ATOM 4301 O O . GLN B 1 146 ? -16.547 -9.508 -22.062 1 88.38 146 GLN B O 1
ATOM 4306 N N . LEU B 1 147 ? -16.875 -11.453 -21.109 1 88.62 147 LEU B N 1
ATOM 4307 C CA . LEU B 1 147 ? -16.172 -12.227 -22.125 1 88.62 147 LEU B CA 1
ATOM 4308 C C . LEU B 1 147 ? -16.906 -12.141 -23.469 1 88.62 147 LEU B C 1
ATOM 4310 O O . LEU B 1 147 ? -16.297 -12.352 -24.516 1 88.62 147 LEU B O 1
ATOM 4314 N N . GLU B 1 148 ? -18.141 -11.812 -23.375 1 86.56 148 GLU B N 1
ATOM 4315 C CA . GLU B 1 148 ? -18.922 -11.719 -24.594 1 86.56 148 GLU B CA 1
ATOM 4316 C C . GLU B 1 148 ? -18.578 -10.453 -25.375 1 86.56 148 GLU B C 1
ATOM 4318 O O . GLU B 1 148 ? -18.812 -10.383 -26.578 1 86.56 148 GLU B O 1
ATOM 4323 N N . ASN B 1 149 ? -18.016 -9.523 -24.734 1 88.19 149 ASN B N 1
ATOM 4324 C CA . ASN B 1 149 ? -17.703 -8.25 -25.375 1 88.19 149 ASN B CA 1
ATOM 4325 C C . ASN B 1 149 ? -16.359 -7.707 -24.891 1 88.19 149 ASN B C 1
ATOM 4327 O O . ASN B 1 149 ? -16.297 -6.637 -24.281 1 88.19 149 ASN B O 1
ATOM 4331 N N . VAL B 1 150 ? -15.289 -8.367 -25.312 1 90.06 150 VAL B N 1
ATOM 4332 C CA . VAL B 1 150 ? -13.953 -7.902 -24.953 1 90.06 150 VAL B CA 1
ATOM 4333 C C . VAL B 1 150 ? -13.477 -6.863 -25.969 1 90.06 150 VAL B C 1
ATOM 4335 O O . VAL B 1 150 ? -13.453 -7.125 -27.172 1 90.06 150 VAL B O 1
ATOM 4338 N N . THR B 1 151 ? -13.25 -5.695 -25.516 1 87.56 151 THR B N 1
ATOM 4339 C CA . THR B 1 151 ? -12.766 -4.586 -26.328 1 87.56 151 THR B CA 1
ATOM 4340 C C . THR B 1 151 ? -11.391 -4.129 -25.859 1 87.56 151 THR B C 1
ATOM 4342 O O . THR B 1 151 ? -10.867 -4.652 -24.875 1 87.56 151 THR B O 1
ATOM 4345 N N . ALA B 1 152 ? -10.875 -3.172 -26.562 1 85.25 152 ALA B N 1
ATOM 4346 C CA . ALA B 1 152 ? -9.586 -2.609 -26.172 1 85.25 152 ALA B CA 1
ATOM 4347 C C . ALA B 1 152 ? -9.672 -1.929 -24.797 1 85.25 152 ALA B C 1
ATOM 4349 O O . ALA B 1 152 ? -8.703 -1.923 -24.047 1 85.25 152 ALA B O 1
ATOM 4350 N N . GLU B 1 153 ? -10.828 -1.481 -24.438 1 86.06 153 GLU B N 1
ATOM 4351 C CA . GLU B 1 153 ? -11.016 -0.715 -23.219 1 86.06 153 GLU B CA 1
ATOM 4352 C C . GLU B 1 153 ? -11.031 -1.628 -21.984 1 86.06 153 GLU B C 1
ATOM 4354 O O . GLU B 1 153 ? -10.609 -1.226 -20.906 1 86.06 153 GLU B O 1
ATOM 4359 N N . ASN B 1 154 ? -11.492 -2.828 -22.188 1 90.44 154 ASN B N 1
ATOM 4360 C CA . ASN B 1 154 ? -11.641 -3.668 -21 1 90.44 154 ASN B CA 1
ATOM 4361 C C . ASN B 1 154 ? -10.727 -4.887 -21.062 1 90.44 154 ASN B C 1
ATOM 4363 O O . ASN B 1 154 ? -10.688 -5.688 -20.125 1 90.44 154 ASN B O 1
ATOM 4367 N N . ALA B 1 155 ? -9.914 -5.016 -22.094 1 92.81 155 ALA B N 1
ATOM 4368 C CA . ALA B 1 155 ? -9.086 -6.191 -22.328 1 92.81 155 ALA B CA 1
ATOM 4369 C C . ALA B 1 155 ? -8.133 -6.438 -21.172 1 92.81 155 ALA B C 1
ATOM 4371 O O . ALA B 1 155 ? -7.945 -7.578 -20.734 1 92.81 155 ALA B O 1
ATOM 4372 N N . GLN B 1 156 ? -7.531 -5.383 -20.672 1 93.19 156 GLN B N 1
ATOM 4373 C CA . GLN B 1 156 ? -6.586 -5.523 -19.578 1 93.19 156 GLN B CA 1
ATOM 4374 C C . GLN B 1 156 ? -7.277 -6.059 -18.328 1 93.19 156 GLN B C 1
ATOM 4376 O O . GLN B 1 156 ? -6.73 -6.918 -17.625 1 93.19 156 GLN B O 1
ATOM 4381 N N . LYS B 1 157 ? -8.5 -5.59 -18.047 1 95.12 157 LYS B N 1
ATOM 4382 C CA . LYS B 1 157 ? -9.266 -6.004 -16.875 1 95.12 157 LYS B CA 1
ATOM 4383 C C . LYS B 1 157 ? -9.703 -7.457 -16.984 1 95.12 157 LYS B C 1
ATOM 4385 O O . LYS B 1 157 ? -9.594 -8.227 -16.031 1 95.12 157 LYS B O 1
ATOM 4390 N N . VAL B 1 158 ? -10.133 -7.77 -18.188 1 95.38 158 VAL B N 1
ATOM 4391 C CA . VAL B 1 158 ? -10.586 -9.133 -18.453 1 95.38 158 VAL B CA 1
ATOM 4392 C C . VAL B 1 158 ? -9.406 -10.102 -18.344 1 95.38 158 VAL B C 1
ATOM 4394 O O . VAL B 1 158 ? -9.531 -11.164 -17.719 1 95.38 158 VAL B O 1
ATOM 4397 N N . PHE B 1 159 ? -8.32 -9.719 -18.922 1 95.31 159 PHE B N 1
ATOM 4398 C CA . PHE B 1 159 ? -7.121 -10.547 -18.859 1 95.31 159 PHE B CA 1
ATOM 4399 C C . PHE B 1 159 ? -6.699 -10.766 -17.406 1 95.31 159 PHE B C 1
ATOM 4401 O O . PHE B 1 159 ? -6.363 -11.891 -17.016 1 95.31 159 PHE B O 1
ATOM 4408 N N . MET B 1 160 ? -6.715 -9.734 -16.625 1 95.94 160 MET B N 1
ATOM 4409 C CA . MET B 1 160 ? -6.234 -9.828 -15.25 1 95.94 160 MET B CA 1
ATOM 4410 C C . MET B 1 160 ? -7.176 -10.672 -14.398 1 95.94 160 MET B C 1
ATOM 4412 O O . MET B 1 160 ? -6.73 -11.43 -13.539 1 95.94 160 MET B O 1
ATOM 4416 N N . PHE B 1 161 ? -8.445 -10.523 -14.594 1 97.56 161 PHE B N 1
ATOM 4417 C CA . PHE B 1 161 ? -9.336 -11.406 -13.859 1 97.56 161 PHE B CA 1
ATOM 4418 C C . PHE B 1 161 ? -9.102 -12.859 -14.242 1 97.56 161 PHE B C 1
ATOM 4420 O O . PHE B 1 161 ? -9.117 -13.742 -13.391 1 97.56 161 PHE B O 1
ATOM 4427 N N . SER B 1 162 ? -8.984 -13.086 -15.531 1 96.69 162 SER B N 1
ATOM 4428 C CA . SER B 1 162 ? -8.688 -14.445 -15.984 1 96.69 162 SER B CA 1
ATOM 4429 C C . SER B 1 162 ? -7.441 -14.992 -15.305 1 96.69 162 SER B C 1
ATOM 4431 O O . SER B 1 162 ? -7.406 -16.172 -14.914 1 96.69 162 SER B O 1
ATOM 4433 N N . PHE B 1 163 ? -6.48 -14.172 -15.227 1 96.88 163 PHE B N 1
ATOM 4434 C CA . PHE B 1 163 ? -5.254 -14.586 -14.547 1 96.88 163 PHE B CA 1
ATOM 4435 C C . PHE B 1 163 ? -5.512 -14.828 -13.062 1 96.88 163 PHE B C 1
ATOM 4437 O O . PHE B 1 163 ? -4.98 -15.781 -12.492 1 96.88 163 PHE B O 1
ATOM 4444 N N . LEU B 1 164 ? -6.289 -13.977 -12.445 1 98.25 164 LEU B N 1
ATOM 4445 C CA . LEU B 1 164 ? -6.645 -14.188 -11.047 1 98.25 164 LEU B CA 1
ATOM 4446 C C . LEU B 1 164 ? -7.383 -15.508 -10.867 1 98.25 164 LEU B C 1
ATOM 4448 O O . LEU B 1 164 ? -7.207 -16.188 -9.852 1 98.25 164 LEU B O 1
ATOM 4452 N N . ALA B 1 165 ? -8.18 -15.82 -11.812 1 97.38 165 ALA B N 1
ATOM 4453 C CA . ALA B 1 165 ? -8.914 -17.078 -11.742 1 97.38 165 ALA B CA 1
ATOM 4454 C C . ALA B 1 165 ? -7.949 -18.266 -11.688 1 97.38 165 ALA B C 1
ATOM 4456 O O . ALA B 1 165 ? -8.172 -19.219 -10.93 1 97.38 165 ALA B O 1
ATOM 4457 N N . VAL B 1 166 ? -6.91 -18.203 -12.445 1 97.44 166 VAL B N 1
ATOM 4458 C CA . VAL B 1 166 ? -5.867 -19.234 -12.438 1 97.44 166 VAL B CA 1
ATOM 4459 C C . VAL B 1 166 ? -5.234 -19.312 -11.047 1 97.44 166 VAL B C 1
ATOM 4461 O O . VAL B 1 166 ? -5.133 -20.391 -10.469 1 97.44 166 VAL B O 1
ATOM 4464 N N . SER B 1 167 ? -4.832 -18.172 -10.539 1 97.94 167 SER B N 1
ATOM 4465 C CA . SER B 1 167 ? -4.129 -18.094 -9.266 1 97.94 167 SER B CA 1
ATOM 4466 C C . SER B 1 167 ? -5.031 -18.531 -8.109 1 97.94 167 SER B C 1
ATOM 4468 O O . SER B 1 167 ? -4.582 -19.203 -7.184 1 97.94 167 SER B O 1
ATOM 4470 N N . VAL B 1 168 ? -6.285 -18.125 -8.211 1 97.44 168 VAL B N 1
ATOM 4471 C CA . VAL B 1 168 ? -7.258 -18.5 -7.184 1 97.44 168 VAL B CA 1
ATOM 4472 C C . VAL B 1 168 ? -7.461 -20.016 -7.195 1 97.44 168 VAL B C 1
ATOM 4474 O O . VAL B 1 168 ? -7.535 -20.641 -6.141 1 97.44 168 VAL B O 1
ATOM 4477 N N . ASN B 1 169 ? -7.566 -20.562 -8.352 1 94.75 169 ASN B N 1
ATOM 4478 C CA . ASN B 1 169 ? -7.734 -22.016 -8.477 1 94.75 169 ASN B CA 1
ATOM 4479 C C . ASN B 1 169 ? -6.59 -22.766 -7.801 1 94.75 169 ASN B C 1
ATOM 4481 O O . ASN B 1 169 ? -6.824 -23.688 -7.02 1 94.75 169 ASN B O 1
ATOM 4485 N N . MET B 1 170 ? -5.387 -22.375 -8.086 1 95.56 170 MET B N 1
ATOM 4486 C CA . MET B 1 170 ? -4.23 -23.047 -7.508 1 95.56 170 MET B CA 1
ATOM 4487 C C . MET B 1 170 ? -4.18 -22.844 -6 1 95.56 170 MET B C 1
ATOM 4489 O O . MET B 1 170 ? -3.869 -23.766 -5.25 1 95.56 170 MET B O 1
ATOM 4493 N N . ALA B 1 171 ? -4.492 -21.656 -5.586 1 96.5 171 ALA B N 1
ATOM 4494 C CA . ALA B 1 171 ? -4.465 -21.344 -4.16 1 96.5 171 ALA B CA 1
ATOM 4495 C C . ALA B 1 171 ? -5.516 -22.156 -3.4 1 96.5 171 ALA B C 1
ATOM 4497 O O . ALA B 1 171 ? -5.246 -22.672 -2.316 1 96.5 171 ALA B O 1
ATOM 4498 N N . LEU B 1 172 ? -6.707 -22.234 -3.945 1 93 172 LEU B N 1
ATOM 4499 C CA . LEU B 1 172 ? -7.789 -22.984 -3.307 1 93 172 LEU B CA 1
ATOM 4500 C C . LEU B 1 172 ? -7.41 -24.438 -3.127 1 93 172 LEU B C 1
ATOM 4502 O O . LEU B 1 172 ? -7.781 -25.062 -2.131 1 93 172 LEU B O 1
ATOM 4506 N N . GLY B 1 173 ? -6.703 -24.969 -4.035 1 90.69 173 GLY B N 1
ATOM 4507 C CA . GLY B 1 173 ? -6.273 -26.359 -3.961 1 90.69 173 GLY B CA 1
ATOM 4508 C C . GLY B 1 173 ? -5.32 -26.625 -2.809 1 90.69 173 GLY B C 1
ATOM 4509 O O . GLY B 1 173 ? -5.086 -27.781 -2.451 1 90.69 173 GLY B O 1
ATOM 4510 N N . GLN B 1 174 ? -4.812 -25.609 -2.221 1 92.38 174 GLN B N 1
ATOM 4511 C CA . GLN B 1 174 ? -3.855 -25.734 -1.128 1 92.38 174 GLN B CA 1
ATOM 4512 C C . GLN B 1 174 ? -4.539 -25.562 0.226 1 92.38 174 GLN B C 1
ATOM 4514 O O . GLN B 1 174 ? -3.926 -25.797 1.27 1 92.38 174 GLN B O 1
ATOM 4519 N N . CYS B 1 175 ? -5.766 -25.109 0.165 1 90.88 175 CYS B N 1
ATOM 4520 C CA . CYS B 1 175 ? -6.477 -24.812 1.404 1 90.88 175 CYS B CA 1
ATOM 4521 C C . CYS B 1 175 ? -6.938 -26.094 2.088 1 90.88 175 CYS B C 1
ATOM 4523 O O . CYS B 1 175 ? -7.637 -26.922 1.48 1 90.88 175 CYS B O 1
ATOM 4525 N N . THR B 1 176 ? -6.648 -26.266 3.289 1 84.06 176 THR B N 1
ATOM 4526 C CA . THR B 1 176 ? -7.004 -27.453 4.07 1 84.06 176 THR B CA 1
ATOM 4527 C C . THR B 1 176 ? -8.516 -27.547 4.25 1 84.06 176 THR B C 1
ATOM 4529 O O . THR B 1 176 ? -9.062 -28.641 4.375 1 84.06 176 THR B O 1
ATOM 4532 N N . ALA B 1 177 ? -9.117 -26.391 4.277 1 77.88 177 ALA B N 1
ATOM 4533 C CA . ALA B 1 177 ? -10.562 -26.328 4.465 1 77.88 177 ALA B CA 1
ATOM 4534 C C . ALA B 1 177 ? -11.297 -27.141 3.4 1 77.88 177 ALA B C 1
ATOM 4536 O O . ALA B 1 177 ? -12.422 -27.594 3.625 1 77.88 177 ALA B O 1
ATOM 4537 N N . PHE B 1 178 ? -10.602 -27.344 2.344 1 76.44 178 PHE B N 1
ATOM 4538 C CA . PHE B 1 178 ? -11.281 -28 1.229 1 76.44 178 PHE B CA 1
ATOM 4539 C C . PHE B 1 178 ? -10.578 -29.297 0.854 1 76.44 178 PHE B C 1
ATOM 4541 O O . PHE B 1 178 ? -10.758 -29.812 -0.256 1 76.44 178 PHE B O 1
ATOM 4548 N N . GLU B 1 179 ? -9.734 -29.766 1.619 1 71.38 179 GLU B N 1
ATOM 4549 C CA . GLU B 1 179 ? -8.938 -30.953 1.341 1 71.38 179 GLU B CA 1
ATOM 4550 C C . GLU B 1 179 ? -9.828 -32.156 1.052 1 71.38 179 GLU B C 1
ATOM 4552 O O . GLU B 1 179 ? -9.492 -33 0.205 1 71.38 179 GLU B O 1
ATOM 4557 N N . GLU B 1 180 ? -10.828 -32.188 1.698 1 61.97 180 GLU B N 1
ATOM 4558 C CA . GLU B 1 180 ? -11.688 -33.375 1.562 1 61.97 180 GLU B CA 1
ATOM 4559 C C . GLU B 1 180 ? -12.484 -33.312 0.258 1 61.97 180 GLU B C 1
ATOM 4561 O O . GLU B 1 180 ? -12.922 -34.344 -0.244 1 61.97 180 GLU B O 1
ATOM 4566 N N . VAL B 1 181 ? -12.633 -32.156 -0.196 1 55.78 181 VAL B N 1
ATOM 4567 C CA . VAL B 1 181 ? -13.477 -32 -1.376 1 55.78 181 VAL B CA 1
ATOM 4568 C C . VAL B 1 181 ? -12.625 -32.094 -2.639 1 55.78 181 VAL B C 1
ATOM 4570 O O . VAL B 1 181 ? -13.141 -32.438 -3.715 1 55.78 181 VAL B O 1
ATOM 4573 N N . TYR B 1 182 ? -11.414 -31.875 -2.406 1 58.72 182 TYR B N 1
ATOM 4574 C CA . TYR B 1 182 ? -10.625 -31.703 -3.623 1 58.72 182 TYR B CA 1
ATOM 4575 C C . TYR B 1 182 ? -10.344 -33.031 -4.293 1 58.72 182 TYR B C 1
ATOM 4577 O O . TYR B 1 182 ? -10.062 -34.031 -3.621 1 58.72 182 TYR B O 1
ATOM 4585 N N . GLU B 1 183 ? -10.703 -33 -5.621 1 65.38 183 GLU B N 1
ATOM 4586 C CA . GLU B 1 183 ? -10.594 -34 -6.664 1 65.38 183 GLU B CA 1
ATOM 4587 C C . GLU B 1 183 ? -9.156 -34.5 -6.816 1 65.38 183 GLU B C 1
ATOM 4589 O O . GLU B 1 183 ? -8.234 -33.906 -6.262 1 65.38 183 GLU B O 1
ATOM 4594 N N . GLY B 1 184 ? -9.047 -35.625 -7.324 1 75.62 184 GLY B N 1
ATOM 4595 C CA . GLY B 1 184 ? -7.758 -36.156 -7.746 1 75.62 184 GLY B CA 1
ATOM 4596 C C . GLY B 1 184 ? -6.941 -35.156 -8.547 1 75.62 184 GLY B C 1
ATOM 4597 O O . GLY B 1 184 ? -7.488 -34.188 -9.094 1 75.62 184 GLY B O 1
ATOM 4598 N N . ILE B 1 185 ? -5.684 -35.156 -8.484 1 82.94 185 ILE B N 1
ATOM 4599 C CA . ILE B 1 185 ? -4.746 -34.219 -9.109 1 82.94 185 ILE B CA 1
ATOM 4600 C C . ILE B 1 185 ? -5.082 -34.062 -10.594 1 82.94 185 ILE B C 1
ATOM 4602 O O . ILE B 1 185 ? -4.957 -32.969 -11.148 1 82.94 185 ILE B O 1
ATOM 4606 N N . LEU B 1 186 ? -5.578 -35.125 -11.305 1 84.75 186 LEU B N 1
ATOM 4607 C CA . LEU B 1 186 ? -5.859 -35.062 -12.734 1 84.75 186 LEU B CA 1
ATOM 4608 C C . LEU B 1 186 ? -7.004 -34.125 -13.023 1 84.75 186 LEU B C 1
ATOM 4610 O O . LEU B 1 186 ? -6.934 -33.344 -13.977 1 84.75 186 LEU B O 1
ATOM 4614 N N . GLU B 1 187 ? -7.996 -34.25 -12.195 1 85.19 187 GLU B N 1
ATOM 4615 C CA . GLU B 1 187 ? -9.125 -33.344 -12.383 1 85.19 187 GLU B CA 1
ATOM 4616 C C . GLU B 1 187 ? -8.695 -31.891 -12.172 1 85.19 187 GLU B C 1
ATOM 4618 O O . GLU B 1 187 ? -9.102 -31 -12.93 1 85.19 187 GLU B O 1
ATOM 4623 N N . ARG B 1 188 ? -7.922 -31.641 -11.25 1 87.94 188 ARG B N 1
ATOM 4624 C CA . ARG B 1 188 ? -7.422 -30.297 -10.969 1 87.94 188 ARG B CA 1
ATOM 4625 C C . ARG B 1 188 ? -6.523 -29.797 -12.094 1 87.94 188 ARG B C 1
ATOM 4627 O O . ARG B 1 188 ? -6.551 -28.625 -12.438 1 87.94 188 ARG B O 1
ATOM 4634 N N . LEU B 1 189 ? -5.801 -30.734 -12.586 1 89.75 189 LEU B N 1
ATOM 4635 C CA . LEU B 1 189 ? -4.887 -30.391 -13.672 1 89.75 189 LEU B CA 1
ATOM 4636 C C . LEU B 1 189 ? -5.66 -29.969 -14.914 1 89.75 189 LEU B C 1
ATOM 4638 O O . LEU B 1 189 ? -5.262 -29.031 -15.609 1 89.75 189 LEU B O 1
ATOM 4642 N N . VAL B 1 190 ? -6.664 -30.688 -15.211 1 88 190 VAL B N 1
ATOM 4643 C CA . VAL B 1 190 ? -7.461 -30.375 -16.391 1 88 190 VAL B CA 1
ATOM 4644 C C . VAL B 1 190 ? -8.102 -29 -16.234 1 88 190 VAL B C 1
ATOM 4646 O O . VAL B 1 190 ? -8.102 -28.203 -17.172 1 88 190 VAL B O 1
ATOM 4649 N N . THR B 1 191 ? -8.648 -28.734 -15.062 1 90.88 191 THR B N 1
ATOM 4650 C CA . THR B 1 191 ? -9.242 -27.438 -14.789 1 90.88 191 THR B CA 1
ATOM 4651 C C . THR B 1 191 ? -8.203 -26.328 -14.922 1 90.88 191 THR B C 1
ATOM 4653 O O . THR B 1 191 ? -8.469 -25.297 -15.539 1 90.88 191 THR B O 1
ATOM 4656 N N . LEU B 1 192 ? -7.105 -26.547 -14.328 1 94.25 192 LEU B N 1
ATOM 4657 C CA . LEU B 1 192 ? -6.016 -25.578 -14.406 1 94.25 192 LEU B CA 1
ATOM 4658 C C . LEU B 1 192 ? -5.602 -25.344 -15.852 1 94.25 192 LEU B C 1
ATOM 4660 O O . LEU B 1 192 ? -5.387 -24.188 -16.266 1 94.25 192 LEU B O 1
ATOM 4664 N N . TRP B 1 193 ? -5.535 -26.453 -16.594 1 94.12 193 TRP B N 1
ATOM 4665 C CA . TRP B 1 193 ? -5.172 -26.375 -18 1 94.12 193 TRP B CA 1
ATOM 4666 C C . TRP B 1 193 ? -6.152 -25.5 -18.781 1 94.12 193 TRP B C 1
ATOM 4668 O O . TRP B 1 193 ? -5.746 -24.641 -19.562 1 94.12 193 TRP B O 1
ATOM 4678 N N . GLU B 1 194 ? -7.363 -25.672 -18.531 1 93.38 194 GLU B N 1
ATOM 4679 C CA . GLU B 1 194 ? -8.398 -24.922 -19.219 1 93.38 194 GLU B CA 1
ATOM 4680 C C . GLU B 1 194 ? -8.336 -23.438 -18.859 1 93.38 194 GLU B C 1
ATOM 4682 O O . GLU B 1 194 ? -8.469 -22.578 -19.734 1 93.38 194 GLU B O 1
ATOM 4687 N N . LEU B 1 195 ? -8.148 -23.125 -17.625 1 95.75 195 LEU B N 1
ATOM 4688 C CA . LEU B 1 195 ? -8.039 -21.734 -17.172 1 95.75 195 LEU B CA 1
ATOM 4689 C C . LEU B 1 195 ? -6.832 -21.062 -17.812 1 95.75 195 LEU B C 1
ATOM 4691 O O . LEU B 1 195 ? -6.93 -19.922 -18.281 1 95.75 195 LEU B O 1
ATOM 4695 N N . LEU B 1 196 ? -5.75 -21.781 -17.859 1 97.44 196 LEU B N 1
ATOM 4696 C CA . LEU B 1 196 ? -4.527 -21.234 -18.438 1 97.44 196 LEU B CA 1
ATOM 4697 C C . LEU B 1 196 ? -4.676 -21.031 -19.938 1 97.44 196 LEU B C 1
ATOM 4699 O O . LEU B 1 196 ? -4.234 -20.016 -20.484 1 97.44 196 LEU B O 1
ATOM 4703 N N . MET B 1 197 ? -5.297 -22 -20.578 1 95.31 197 MET B N 1
ATOM 4704 C CA . MET B 1 197 ? -5.547 -21.891 -22.016 1 95.31 197 MET B CA 1
ATOM 4705 C C . MET B 1 197 ? -6.469 -20.703 -22.312 1 95.31 197 MET B C 1
ATOM 4707 O O . MET B 1 197 ? -6.27 -19.984 -23.297 1 95.31 197 MET B O 1
ATOM 4711 N N . GLY B 1 198 ? -7.48 -20.578 -21.5 1 93.88 198 GLY B N 1
ATOM 4712 C CA . GLY B 1 198 ? -8.352 -19.422 -21.641 1 93.88 198 GLY B CA 1
ATOM 4713 C C . GLY B 1 198 ? -7.629 -18.094 -21.5 1 93.88 198 GLY B C 1
ATOM 4714 O O . GLY B 1 198 ? -7.824 -17.188 -22.297 1 93.88 198 GLY B O 1
ATOM 4715 N N . ASN B 1 199 ? -6.812 -17.969 -20.5 1 95.62 199 ASN B N 1
ATOM 4716 C CA . ASN B 1 199 ? -6.023 -16.766 -20.266 1 95.62 199 ASN B CA 1
ATOM 4717 C C . ASN B 1 199 ? -5.098 -16.469 -21.438 1 95.62 199 ASN B C 1
ATOM 4719 O O . ASN B 1 199 ? -4.98 -15.32 -21.859 1 95.62 199 ASN B O 1
ATOM 4723 N N . ALA B 1 200 ? -4.461 -17.516 -21.938 1 95.06 200 ALA B N 1
ATOM 4724 C CA . ALA B 1 200 ? -3.564 -17.375 -23.078 1 95.06 200 ALA B CA 1
ATOM 4725 C C . ALA B 1 200 ? -4.328 -16.922 -24.328 1 95.06 200 ALA B C 1
ATOM 4727 O O . ALA B 1 200 ? -3.816 -16.125 -25.109 1 95.06 200 ALA B O 1
ATOM 4728 N N . SER B 1 201 ? -5.453 -17.453 -24.453 1 93.81 201 SER B N 1
ATOM 4729 C CA . SER B 1 201 ? -6.285 -17.078 -25.594 1 93.81 201 SER B CA 1
ATOM 4730 C C . SER B 1 201 ? -6.613 -15.594 -25.578 1 93.81 201 SER B C 1
ATOM 4732 O O . SER B 1 201 ? -6.547 -14.922 -26.609 1 93.81 201 SER B O 1
ATOM 4734 N N . ILE B 1 202 ? -6.965 -15.039 -24.438 1 92.94 202 ILE B N 1
ATOM 4735 C CA . ILE B 1 202 ? -7.254 -13.617 -24.297 1 92.94 202 ILE B CA 1
ATOM 4736 C C . ILE B 1 202 ? -6.008 -12.797 -24.625 1 92.94 202 ILE B C 1
ATOM 4738 O O . ILE B 1 202 ? -6.078 -11.805 -25.359 1 92.94 202 ILE B O 1
ATOM 4742 N N . ALA B 1 203 ? -4.887 -13.234 -24.125 1 92 203 ALA B N 1
ATOM 4743 C CA . ALA B 1 203 ? -3.625 -12.539 -24.359 1 92 203 ALA B CA 1
ATOM 4744 C C . ALA B 1 203 ? -3.287 -12.5 -25.844 1 92 203 ALA B C 1
ATOM 4746 O O . ALA B 1 203 ? -2.844 -11.469 -26.359 1 92 203 ALA B O 1
ATOM 4747 N N . ASP B 1 204 ? -3.49 -13.578 -26.484 1 92.31 204 ASP B N 1
ATOM 4748 C CA . ASP B 1 204 ? -3.17 -13.68 -27.906 1 92.31 204 ASP B CA 1
ATOM 4749 C C . ASP B 1 204 ? -4.082 -12.781 -28.734 1 92.31 204 ASP B C 1
ATOM 4751 O O . ASP B 1 204 ? -3.613 -12.078 -29.641 1 92.31 204 ASP B O 1
ATOM 4755 N N . GLN B 1 205 ? -5.34 -12.797 -28.438 1 92.06 205 GLN B N 1
ATOM 4756 C CA . GLN B 1 205 ? -6.336 -12.047 -29.203 1 92.06 205 GLN B CA 1
ATOM 4757 C C . GLN B 1 205 ? -6.168 -10.547 -29.016 1 92.06 205 GLN B C 1
ATOM 4759 O O . GLN B 1 205 ? -6.457 -9.758 -29.922 1 92.06 205 GLN B O 1
ATOM 4764 N N . HIS B 1 206 ? -5.688 -10.156 -27.844 1 92 206 HIS B N 1
ATOM 4765 C CA . HIS B 1 206 ? -5.617 -8.734 -27.531 1 92 206 HIS B CA 1
ATOM 4766 C C . HIS B 1 206 ? -4.203 -8.328 -27.156 1 92 206 HIS B C 1
ATOM 4768 O O . HIS B 1 206 ? -4.016 -7.461 -26.297 1 92 206 HIS B O 1
ATOM 4774 N N . PHE B 1 207 ? -3.279 -8.93 -27.734 1 90.62 207 PHE B N 1
ATOM 4775 C CA . PHE B 1 207 ? -1.873 -8.781 -27.391 1 90.62 207 PHE B CA 1
ATOM 4776 C C . PHE B 1 207 ? -1.448 -7.316 -27.469 1 90.62 207 PHE B C 1
ATOM 4778 O O . PHE B 1 207 ? -0.855 -6.785 -26.516 1 90.62 207 PHE B O 1
ATOM 4785 N N . ASP B 1 208 ? -1.787 -6.602 -28.484 1 89.81 208 ASP B N 1
ATOM 4786 C CA . ASP B 1 208 ? -1.361 -5.219 -28.703 1 89.81 208 ASP B CA 1
ATOM 4787 C C . ASP B 1 208 ? -1.905 -4.301 -27.609 1 89.81 208 ASP B C 1
ATOM 4789 O O . ASP B 1 208 ? -1.196 -3.414 -27.141 1 89.81 208 ASP B O 1
ATOM 4793 N N . THR B 1 209 ? -3.09 -4.578 -27.266 1 89.75 209 THR B N 1
ATOM 4794 C CA . THR B 1 209 ? -3.73 -3.771 -26.234 1 89.75 209 THR B CA 1
ATOM 4795 C C . THR B 1 209 ? -3.096 -4.031 -24.875 1 89.75 209 THR B C 1
ATOM 4797 O O . THR B 1 209 ? -2.91 -3.104 -24.094 1 89.75 209 THR B O 1
ATOM 4800 N N . LEU B 1 210 ? -2.76 -5.25 -24.625 1 89.12 210 LEU B N 1
ATOM 4801 C CA . LEU B 1 210 ? -2.254 -5.648 -23.328 1 89.12 210 LEU B CA 1
ATOM 4802 C C . LEU B 1 210 ? -0.863 -5.074 -23.078 1 89.12 210 LEU B C 1
ATOM 4804 O O . LEU B 1 210 ? -0.53 -4.699 -21.953 1 89.12 210 LEU B O 1
ATOM 4808 N N . ILE B 1 211 ? -0.123 -5.008 -24.156 1 87.06 211 ILE B N 1
ATOM 4809 C CA . ILE B 1 211 ? 1.261 -4.586 -23.969 1 87.06 211 ILE B CA 1
ATOM 4810 C C . ILE B 1 211 ? 1.345 -3.062 -24 1 87.06 211 ILE B C 1
ATOM 4812 O O . ILE B 1 211 ? 2.422 -2.49 -23.812 1 87.06 211 ILE B O 1
ATOM 4816 N N . SER B 1 212 ? 0.23 -2.527 -24.203 1 84.75 212 SER B N 1
ATOM 4817 C CA . SER B 1 212 ? 0.186 -1.069 -24.203 1 84.75 212 SER B CA 1
ATOM 4818 C C . SER B 1 212 ? -0.465 -0.537 -22.922 1 84.75 212 SER B C 1
ATOM 4820 O O . SER B 1 212 ? -0.811 -1.309 -22.031 1 84.75 212 SER B O 1
ATOM 4822 N N . GLY B 1 213 ? -0.409 0.698 -22.656 1 79.94 213 GLY B N 1
ATOM 4823 C CA . GLY B 1 213 ? -1.052 1.307 -21.5 1 79.94 213 GLY B CA 1
ATOM 4824 C C . GLY B 1 213 ? -0.293 1.081 -20.203 1 79.94 213 GLY B C 1
ATOM 4825 O O . GLY B 1 213 ? 0.906 1.357 -20.125 1 79.94 213 GLY B O 1
ATOM 4826 N N . ALA B 1 214 ? -1.081 0.388 -19.203 1 76.75 214 ALA B N 1
ATOM 4827 C CA . ALA B 1 214 ? -0.526 0.24 -17.859 1 76.75 214 ALA B CA 1
ATOM 4828 C C . ALA B 1 214 ? 0.626 -0.761 -17.859 1 76.75 214 ALA B C 1
ATOM 4830 O O . ALA B 1 214 ? 1.549 -0.646 -17.047 1 76.75 214 ALA B O 1
ATOM 4831 N N . LEU B 1 215 ? 0.613 -1.675 -18.875 1 85.75 215 LEU B N 1
ATOM 4832 C CA . LEU B 1 215 ? 1.622 -2.729 -18.906 1 85.75 215 LEU B CA 1
ATOM 4833 C C . LEU B 1 215 ? 2.795 -2.328 -19.797 1 85.75 215 LEU B C 1
ATOM 4835 O O . LEU B 1 215 ? 3.762 -3.082 -19.922 1 85.75 215 LEU B O 1
ATOM 4839 N N . SER B 1 216 ? 2.754 -1.156 -20.328 1 87.12 216 SER B N 1
ATOM 4840 C CA . SER B 1 216 ? 3.758 -0.72 -21.297 1 87.12 216 SER B CA 1
ATOM 4841 C C . SER B 1 216 ? 5.148 -0.695 -20.672 1 87.12 216 SER B C 1
ATOM 4843 O O . SER B 1 216 ? 6.121 -1.137 -21.297 1 87.12 216 SER B O 1
ATOM 4845 N N . ARG B 1 217 ? 5.246 -0.22 -19.5 1 89.06 217 ARG B N 1
ATOM 4846 C CA . ARG B 1 217 ? 6.539 -0.153 -18.828 1 89.06 217 ARG B CA 1
ATOM 4847 C C . ARG B 1 217 ? 7.109 -1.549 -18.594 1 89.06 217 ARG B C 1
ATOM 4849 O O . ARG B 1 217 ? 8.312 -1.762 -18.734 1 89.06 217 ARG B O 1
ATOM 4856 N N . SER B 1 218 ? 6.277 -2.383 -18.203 1 92.19 218 SER B N 1
ATOM 4857 C CA . SER B 1 218 ? 6.699 -3.766 -18 1 92.19 218 SER B CA 1
ATOM 4858 C C . SER B 1 218 ? 7.168 -4.398 -19.312 1 92.19 218 SER B C 1
ATOM 4860 O O . SER B 1 218 ? 8.188 -5.094 -19.328 1 92.19 218 SER B O 1
ATOM 4862 N N . THR B 1 219 ? 6.449 -4.145 -20.344 1 90.5 219 THR B N 1
ATOM 4863 C CA . THR B 1 219 ? 6.797 -4.688 -21.656 1 90.5 219 THR B CA 1
ATOM 4864 C C . THR B 1 219 ? 8.148 -4.152 -22.109 1 90.5 219 THR B C 1
ATOM 4866 O O . THR B 1 219 ? 8.992 -4.918 -22.594 1 90.5 219 THR B O 1
ATOM 4869 N N . GLU B 1 220 ? 8.273 -2.885 -21.953 1 90.81 220 GLU B N 1
ATOM 4870 C CA . GLU B 1 220 ? 9.539 -2.264 -22.328 1 90.81 220 GLU B CA 1
ATOM 4871 C C . GLU B 1 220 ? 10.695 -2.836 -21.531 1 90.81 220 GLU B C 1
ATOM 4873 O O . GLU B 1 220 ? 11.758 -3.127 -22.078 1 90.81 220 GLU B O 1
ATOM 4878 N N . ALA B 1 221 ? 10.469 -2.957 -20.312 1 91.81 221 ALA B N 1
ATOM 4879 C CA . ALA B 1 221 ? 11.516 -3.486 -19.438 1 91.81 221 ALA B CA 1
ATOM 4880 C C . ALA B 1 221 ? 11.859 -4.926 -19.812 1 91.81 221 ALA B C 1
ATOM 4882 O O . ALA B 1 221 ? 13.031 -5.305 -19.812 1 91.81 221 ALA B O 1
ATOM 4883 N N . LEU B 1 222 ? 10.906 -5.723 -20.078 1 89.06 222 LEU B N 1
ATOM 4884 C CA . LEU B 1 222 ? 11.117 -7.117 -20.438 1 89.06 222 LEU B CA 1
ATOM 4885 C C . LEU B 1 222 ? 11.891 -7.223 -21.75 1 89.06 222 LEU B C 1
ATOM 4887 O O . LEU B 1 222 ? 12.773 -8.07 -21.891 1 89.06 222 LEU B O 1
ATOM 4891 N N . MET B 1 223 ? 11.539 -6.398 -22.703 1 87.19 223 MET B N 1
ATOM 4892 C CA . MET B 1 223 ? 12.234 -6.375 -23.984 1 87.19 223 MET B CA 1
ATOM 4893 C C . MET B 1 223 ? 13.703 -6.012 -23.797 1 87.19 223 MET B C 1
ATOM 4895 O O . MET B 1 223 ? 14.586 -6.633 -24.391 1 87.19 223 MET B O 1
ATOM 4899 N N . LEU B 1 224 ? 13.883 -5.062 -22.984 1 89 224 LEU B N 1
ATOM 4900 C CA . LEU B 1 224 ? 15.25 -4.629 -22.703 1 89 224 LEU B CA 1
ATOM 4901 C C . LEU B 1 224 ? 16.047 -5.734 -22.031 1 89 224 LEU B C 1
ATOM 4903 O O . LEU B 1 224 ? 17.203 -5.988 -22.391 1 89 224 LEU B O 1
ATOM 4907 N N . ARG B 1 225 ? 15.484 -6.371 -21.094 1 88.06 225 ARG B N 1
ATOM 4908 C CA . ARG B 1 225 ? 16.156 -7.449 -20.375 1 88.06 225 ARG B CA 1
ATOM 4909 C C . ARG B 1 225 ? 16.453 -8.617 -21.297 1 88.06 225 ARG B C 1
ATOM 4911 O O . ARG B 1 225 ? 17.516 -9.25 -21.188 1 88.06 225 ARG B O 1
ATOM 4918 N N . THR B 1 226 ? 15.562 -8.922 -22.125 1 84.25 226 THR B N 1
ATOM 4919 C CA . THR B 1 226 ? 15.734 -10.023 -23.062 1 84.25 226 THR B CA 1
ATOM 4920 C C . THR B 1 226 ? 16.844 -9.711 -24.078 1 84.25 226 THR B C 1
ATOM 4922 O O . THR B 1 226 ? 17.625 -10.594 -24.438 1 84.25 226 THR B O 1
ATOM 4925 N N . GLN B 1 227 ? 16.891 -8.516 -24.484 1 82.75 227 GLN B N 1
ATOM 4926 C CA . GLN B 1 227 ? 17.922 -8.102 -25.422 1 82.75 227 GLN B CA 1
ATOM 4927 C C . GLN B 1 227 ? 19.312 -8.18 -24.797 1 82.75 227 GLN B C 1
ATOM 4929 O O . GLN B 1 227 ? 20.266 -8.57 -25.453 1 82.75 227 GLN B O 1
ATOM 4934 N N . LEU B 1 228 ? 19.328 -7.848 -23.594 1 79.38 228 LEU B N 1
ATOM 4935 C CA . LEU B 1 228 ? 20.609 -7.824 -22.906 1 79.38 228 LEU B CA 1
ATOM 4936 C C . LEU B 1 228 ? 21.094 -9.242 -22.594 1 79.38 228 LEU B C 1
ATOM 4938 O O . LEU B 1 228 ? 22.297 -9.492 -22.484 1 79.38 228 LEU B O 1
ATOM 4942 N N . GLN B 1 229 ? 20.219 -10.117 -22.344 1 71.75 229 GLN B N 1
ATOM 4943 C CA . GLN B 1 229 ? 20.594 -11.461 -21.906 1 71.75 229 GLN B CA 1
ATOM 4944 C C . GLN B 1 229 ? 20.781 -12.391 -23.109 1 71.75 229 GLN B C 1
ATOM 4946 O O . GLN B 1 229 ? 21.047 -13.578 -22.938 1 71.75 229 GLN B O 1
ATOM 4951 N N . THR B 1 230 ? 20.5 -11.961 -24.25 1 62.56 230 THR B N 1
ATOM 4952 C CA . THR B 1 230 ? 20.672 -12.805 -25.438 1 62.56 230 THR B CA 1
ATOM 4953 C C . THR B 1 230 ? 21.984 -13.586 -25.375 1 62.56 230 THR B C 1
ATOM 4955 O O . THR B 1 230 ? 22.062 -14.719 -25.844 1 62.56 230 THR B O 1
ATOM 4958 N N . GLU B 1 231 ? 22.844 -13.055 -24.547 1 63.09 231 GLU B N 1
ATOM 4959 C CA . GLU B 1 231 ? 24.109 -13.773 -24.609 1 63.09 231 GLU B CA 1
ATOM 4960 C C . GLU B 1 231 ? 24.359 -14.578 -23.328 1 63.09 231 GLU B C 1
ATOM 4962 O O . GLU B 1 231 ? 25.406 -15.219 -23.203 1 63.09 231 GLU B O 1
ATOM 4967 N N . THR B 1 232 ? 23.453 -14.578 -22.453 1 65.69 232 THR B N 1
ATOM 4968 C CA . THR B 1 232 ? 23.75 -15.266 -21.203 1 65.69 232 THR B CA 1
ATOM 4969 C C . THR B 1 232 ? 23.578 -16.766 -21.344 1 65.69 232 THR B C 1
ATOM 4971 O O . THR B 1 232 ? 22.531 -17.234 -21.812 1 65.69 232 THR B O 1
ATOM 4974 N N . PRO B 1 233 ? 24.625 -17.469 -21.156 1 68.25 233 PRO B N 1
ATOM 4975 C CA . PRO B 1 233 ? 24.531 -18.922 -21.266 1 68.25 233 PRO B CA 1
ATOM 4976 C C . PRO B 1 233 ? 23.5 -19.531 -20.312 1 68.25 233 PRO B C 1
ATOM 4978 O O . PRO B 1 233 ? 23.203 -18.953 -19.266 1 68.25 233 PRO B O 1
ATOM 4981 N N . THR B 1 234 ? 22.828 -20.562 -20.844 1 73.12 234 THR B N 1
ATOM 4982 C CA . THR B 1 234 ? 21.922 -21.344 -20.031 1 73.12 234 THR B CA 1
ATOM 4983 C C . THR B 1 234 ? 22.656 -21.984 -18.859 1 73.12 234 THR B C 1
ATOM 4985 O O . THR B 1 234 ? 23.75 -22.516 -19.016 1 73.12 234 THR B O 1
ATOM 4988 N N . SER B 1 235 ? 22.172 -21.75 -17.719 1 82.62 235 SER B N 1
ATOM 4989 C CA . SER B 1 235 ? 22.812 -22.344 -16.547 1 82.62 235 SER B CA 1
ATOM 4990 C C . SER B 1 235 ? 21.906 -23.391 -15.891 1 82.62 235 SER B C 1
ATOM 4992 O O . SER B 1 235 ? 21.391 -23.156 -14.797 1 82.62 235 SER B O 1
ATOM 4994 N N . LEU B 1 236 ? 21.703 -24.469 -16.609 1 91.44 236 LEU B N 1
ATOM 4995 C CA . LEU B 1 236 ? 20.984 -25.578 -15.992 1 91.44 236 LEU B CA 1
ATOM 4996 C C . LEU B 1 236 ? 21.922 -26.484 -15.211 1 91.44 236 LEU B C 1
ATOM 4998 O O . LEU B 1 236 ? 23.078 -26.656 -15.594 1 91.44 236 LEU B O 1
ATOM 5002 N N . SER B 1 237 ? 21.516 -26.969 -14.141 1 93.06 237 SER B N 1
ATOM 5003 C CA . SER B 1 237 ? 22.312 -27.969 -13.43 1 93.06 237 SER B CA 1
ATOM 5004 C C . SER B 1 237 ? 22.516 -29.219 -14.273 1 93.06 237 SER B C 1
ATOM 5006 O O . SER B 1 237 ? 21.719 -29.516 -15.156 1 93.06 237 SER B O 1
ATOM 5008 N N . LYS B 1 238 ? 23.562 -29.938 -14.008 1 94.62 238 LYS B N 1
ATOM 5009 C CA . LYS B 1 238 ? 23.844 -31.172 -14.734 1 94.62 238 LYS B CA 1
ATOM 5010 C C . LYS B 1 238 ? 22.703 -32.188 -14.562 1 94.62 238 LYS B C 1
ATOM 5012 O O . LYS B 1 238 ? 22.344 -32.875 -15.516 1 94.62 238 LYS B O 1
ATOM 5017 N N . GLU B 1 239 ? 22.156 -32.25 -13.375 1 95.69 239 GLU B N 1
ATOM 5018 C CA . GLU B 1 239 ? 21.047 -33.188 -13.102 1 95.69 239 GLU B CA 1
ATOM 5019 C C . GLU B 1 239 ? 19.828 -32.844 -13.953 1 95.69 239 GLU B C 1
ATOM 5021 O O . GLU B 1 239 ? 19.172 -33.75 -14.484 1 95.69 239 GLU B O 1
ATOM 5026 N N . THR B 1 240 ? 19.578 -31.609 -14.109 1 96.75 240 THR B N 1
ATOM 5027 C CA . THR B 1 240 ? 18.438 -31.172 -14.906 1 96.75 240 THR B CA 1
ATOM 5028 C C . THR B 1 240 ? 18.688 -31.438 -16.391 1 96.75 240 THR B C 1
ATOM 5030 O O . THR B 1 240 ? 17.766 -31.859 -17.109 1 96.75 240 THR B O 1
ATOM 5033 N N . GLU B 1 241 ? 19.859 -31.188 -16.844 1 96 241 GLU B N 1
ATOM 5034 C CA . GLU B 1 241 ? 20.219 -31.469 -18.234 1 96 241 GLU B CA 1
ATOM 5035 C C . GLU B 1 241 ? 20.047 -32.969 -18.547 1 96 241 GLU B C 1
ATOM 5037 O O . GLU B 1 241 ? 19.5 -33.312 -19.609 1 96 241 GLU B O 1
ATOM 5042 N N . ASP B 1 242 ? 20.547 -33.75 -17.641 1 97.25 242 ASP B N 1
ATOM 5043 C CA . ASP B 1 242 ? 20.422 -35.188 -17.812 1 97.25 242 ASP B CA 1
ATOM 5044 C C . ASP B 1 242 ? 18.953 -35.625 -17.844 1 97.25 242 ASP B C 1
ATOM 5046 O O . ASP B 1 242 ? 18.578 -36.5 -18.625 1 97.25 242 ASP B O 1
ATOM 5050 N N . ALA B 1 243 ? 18.203 -35.094 -16.984 1 97.88 243 ALA B N 1
ATOM 5051 C CA . ALA B 1 243 ? 16.781 -35.406 -16.938 1 97.88 243 ALA B CA 1
ATOM 5052 C C . ALA B 1 243 ? 16.078 -35 -18.234 1 97.88 243 ALA B C 1
ATOM 5054 O O . ALA B 1 243 ? 15.242 -35.75 -18.75 1 97.88 243 ALA B O 1
ATOM 5055 N N . LEU B 1 244 ? 16.391 -33.844 -18.766 1 97.69 244 LEU B N 1
ATOM 5056 C CA . LEU B 1 244 ? 15.805 -33.406 -20.031 1 97.69 244 LEU B CA 1
ATOM 5057 C C . LEU B 1 244 ? 16.234 -34.281 -21.188 1 97.69 244 LEU B C 1
ATOM 5059 O O . LEU B 1 244 ? 15.469 -34.5 -22.125 1 97.69 244 LEU B O 1
ATOM 5063 N N . GLU B 1 245 ? 17.453 -34.719 -21.094 1 97.44 245 GLU B N 1
ATOM 5064 C CA . GLU B 1 245 ? 17.922 -35.656 -22.094 1 97.44 245 GLU B CA 1
ATOM 5065 C C . GLU B 1 245 ? 17.156 -36.969 -22.031 1 97.44 245 GLU B C 1
ATOM 5067 O O . GLU B 1 245 ? 16.781 -37.531 -23.062 1 97.44 245 GLU B O 1
ATOM 5072 N N . SER B 1 246 ? 16.984 -37.469 -20.844 1 97.62 246 SER B N 1
ATOM 5073 C CA . SER B 1 246 ? 16.172 -38.656 -20.656 1 97.62 246 SER B CA 1
ATOM 5074 C C . SER B 1 246 ? 14.773 -38.5 -21.219 1 97.62 246 SER B C 1
ATOM 5076 O O . SER B 1 246 ? 14.258 -39.375 -21.891 1 97.62 246 SER B O 1
ATOM 5078 N N . LEU B 1 247 ? 14.188 -37.375 -20.953 1 98 247 LEU B N 1
ATOM 5079 C CA . LEU B 1 247 ? 12.844 -37.094 -21.453 1 98 247 LEU B CA 1
ATOM 5080 C C . LEU B 1 247 ? 12.836 -37.062 -22.984 1 98 247 LEU B C 1
ATOM 5082 O O . LEU B 1 247 ? 11.891 -37.531 -23.609 1 98 247 LEU B O 1
ATOM 5086 N N . SER B 1 248 ? 13.875 -36.469 -23.562 1 97.38 248 SER B N 1
ATOM 5087 C CA . SER B 1 248 ? 14.008 -36.438 -25.016 1 97.38 248 SER B CA 1
ATOM 5088 C C . SER B 1 248 ? 14.023 -37.812 -25.609 1 97.38 248 SER B C 1
ATOM 5090 O O . SER B 1 248 ? 13.367 -38.094 -26.625 1 97.38 248 SER B O 1
ATOM 5092 N N . ILE B 1 249 ? 14.75 -38.719 -24.984 1 97 249 ILE B N 1
ATOM 5093 C CA . ILE B 1 249 ? 14.859 -40.094 -25.453 1 97 249 ILE B CA 1
ATOM 5094 C C . ILE B 1 249 ? 13.484 -40.781 -25.391 1 97 249 ILE B C 1
ATOM 5096 O O . ILE B 1 249 ? 13.07 -41.438 -26.344 1 97 249 ILE B O 1
ATOM 5100 N N . ILE B 1 250 ? 12.797 -40.594 -24.328 1 96.81 250 ILE B N 1
ATOM 5101 C CA . ILE B 1 250 ? 11.484 -41.188 -24.141 1 96.81 250 ILE B CA 1
ATOM 5102 C C . ILE B 1 250 ? 10.508 -40.656 -25.188 1 96.81 250 ILE B C 1
ATOM 5104 O O . ILE B 1 250 ? 9.797 -41.438 -25.828 1 96.81 250 ILE B O 1
ATOM 5108 N N . VAL B 1 251 ? 10.438 -39.312 -25.391 1 96.38 251 VAL B N 1
ATOM 5109 C CA . VAL B 1 251 ? 9.516 -38.688 -26.344 1 96.38 251 VAL B CA 1
ATOM 5110 C C . VAL B 1 251 ? 9.828 -39.188 -27.75 1 96.38 251 VAL B C 1
ATOM 5112 O O . VAL B 1 251 ? 8.914 -39.469 -28.531 1 96.38 251 VAL B O 1
ATOM 5115 N N . ASN B 1 252 ? 11.133 -39.25 -28.109 1 94.94 252 ASN B N 1
ATOM 5116 C CA . ASN B 1 252 ? 11.523 -39.719 -29.438 1 94.94 252 ASN B CA 1
ATOM 5117 C C . ASN B 1 252 ? 11.086 -41.188 -29.656 1 94.94 252 ASN B C 1
ATOM 5119 O O . ASN B 1 252 ? 10.594 -41.531 -30.734 1 94.94 252 ASN B O 1
ATOM 5123 N N . LYS B 1 253 ? 11.258 -42 -28.656 1 94 253 LYS B N 1
ATOM 5124 C CA . LYS B 1 253 ? 10.844 -43.406 -28.766 1 94 253 LYS B CA 1
ATOM 5125 C C . LYS B 1 253 ? 9.328 -43.531 -28.859 1 94 253 LYS B C 1
ATOM 5127 O O . LYS B 1 253 ? 8.805 -44.375 -29.594 1 94 253 LYS B O 1
ATOM 5132 N N . ALA B 1 254 ? 8.656 -42.75 -28.094 1 92.19 254 ALA B N 1
ATOM 5133 C CA . ALA B 1 254 ? 7.199 -42.75 -28.125 1 92.19 254 ALA B CA 1
ATOM 5134 C C . ALA B 1 254 ? 6.684 -42.344 -29.5 1 92.19 254 ALA B C 1
ATOM 5136 O O . ALA B 1 254 ? 5.637 -42.812 -29.953 1 92.19 254 ALA B O 1
ATOM 5137 N N . CYS B 1 255 ? 7.336 -41.469 -30.188 1 90 255 CYS B N 1
ATOM 5138 C CA . CYS B 1 255 ? 6.949 -40.969 -31.516 1 90 255 CYS B CA 1
ATOM 5139 C C . CYS B 1 255 ? 7.191 -42.031 -32.562 1 90 255 CYS B C 1
ATOM 5141 O O . CYS B 1 255 ? 6.57 -42 -33.625 1 90 255 CYS B O 1
ATOM 5143 N N . GLU B 1 256 ? 8.078 -43 -32.281 1 86.81 256 GLU B N 1
ATOM 5144 C CA . GLU B 1 256 ? 8.398 -44.062 -33.219 1 86.81 256 GLU B CA 1
ATOM 5145 C C . GLU B 1 256 ? 7.441 -45.25 -33.062 1 86.81 256 GLU B C 1
ATOM 5147 O O . GLU B 1 256 ? 7.293 -46.062 -33.969 1 86.81 256 GLU B O 1
ATOM 5152 N N . THR B 1 257 ? 6.965 -45.438 -31.828 1 73 257 THR B N 1
ATOM 5153 C CA . THR B 1 257 ? 6.145 -46.594 -31.531 1 73 257 THR B CA 1
ATOM 5154 C C . THR B 1 257 ? 4.73 -46.406 -32.094 1 73 257 THR B C 1
ATOM 5156 O O . THR B 1 257 ? 4.027 -45.469 -31.703 1 73 257 THR B O 1
ATOM 5159 N N . PRO B 1 258 ? 4.484 -47.125 -33.188 1 62.31 258 PRO B N 1
ATOM 5160 C CA . PRO B 1 258 ? 3.107 -47.094 -33.688 1 62.31 258 PRO B CA 1
ATOM 5161 C C . PRO B 1 258 ? 2.084 -47.5 -32.656 1 62.31 258 PRO B C 1
ATOM 5163 O O . PRO B 1 258 ? 2.387 -48.344 -31.797 1 62.31 258 PRO B O 1
ATOM 5166 N N . THR B 1 259 ? 1.24 -46.625 -32.125 1 57.22 259 THR B N 1
ATOM 5167 C CA . THR B 1 259 ? 0.208 -47.094 -31.203 1 57.22 259 THR B CA 1
ATOM 5168 C C . THR B 1 259 ? -0.491 -48.344 -31.75 1 57.22 259 THR B C 1
ATOM 5170 O O . THR B 1 259 ? -0.748 -48.438 -32.938 1 57.22 259 THR B O 1
ATOM 5173 N N . SER B 1 260 ? -0.145 -49.406 -31.078 1 49.34 260 SER B N 1
ATOM 5174 C CA . SER B 1 260 ? -0.713 -50.688 -31.453 1 49.34 260 SER B CA 1
ATOM 5175 C C . SER B 1 260 ? -2.162 -50.562 -31.906 1 49.34 260 SER B C 1
ATOM 5177 O O . SER B 1 260 ? -2.779 -51.531 -32.344 1 49.34 260 SER B O 1
ATOM 5179 N N . SER B 1 261 ? -2.869 -49.562 -31.375 1 48.59 261 SER B N 1
ATOM 5180 C CA . SER B 1 261 ? -4.277 -49.781 -31.703 1 48.59 261 SER B CA 1
ATOM 5181 C C . SER B 1 261 ? -4.543 -49.531 -33.188 1 48.59 261 SER B C 1
ATOM 5183 O O . SER B 1 261 ? -4.215 -48.469 -33.719 1 48.59 261 SER B O 1
ATOM 5185 N N . GLU B 1 262 ? -4.66 -50.531 -33.875 1 48.56 262 GLU B N 1
ATOM 5186 C CA . GLU B 1 262 ? -5.133 -50.719 -35.25 1 48.56 262 GLU B CA 1
ATOM 5187 C C . GLU B 1 262 ? -6.016 -49.531 -35.688 1 48.56 262 GLU B C 1
ATOM 5189 O O . GLU B 1 262 ? -6.074 -49.188 -36.875 1 48.56 262 GLU B O 1
ATOM 5194 N N . SER B 1 263 ? -6.895 -49.094 -34.781 1 51.75 263 SER B N 1
ATOM 5195 C CA . SER B 1 263 ? -8.008 -48.25 -35.219 1 51.75 263 SER B CA 1
ATOM 5196 C C . SER B 1 263 ? -7.629 -46.781 -35.188 1 51.75 263 SER B C 1
ATOM 5198 O O . SER B 1 263 ? -8.438 -45.906 -35.562 1 51.75 263 SER B O 1
ATOM 5200 N N . THR B 1 264 ? -6.402 -46.5 -34.781 1 60.75 264 THR B N 1
ATOM 5201 C CA . THR B 1 264 ? -6.152 -45.062 -34.75 1 60.75 264 THR B CA 1
ATOM 5202 C C . THR B 1 264 ? -5.66 -44.562 -36.125 1 60.75 264 THR B C 1
ATOM 5204 O O . THR B 1 264 ? -4.707 -45.125 -36.688 1 60.75 264 THR B O 1
ATOM 5207 N N . SER B 1 265 ? -6.438 -43.719 -36.75 1 68.75 265 SER B N 1
ATOM 5208 C CA . SER B 1 265 ? -6.148 -43.125 -38.062 1 68.75 265 SER B CA 1
ATOM 5209 C C . SER B 1 265 ? -4.781 -42.438 -38.062 1 68.75 265 SER B C 1
ATOM 5211 O O . SER B 1 265 ? -4.258 -42.094 -37 1 68.75 265 SER B O 1
ATOM 5213 N N . ASN B 1 266 ? -4.125 -42.594 -39.156 1 74.06 266 ASN B N 1
ATOM 5214 C CA . ASN B 1 266 ? -2.855 -41.938 -39.406 1 74.06 266 ASN B CA 1
ATOM 5215 C C . ASN B 1 266 ? -2.889 -40.469 -38.938 1 74.06 266 ASN B C 1
ATOM 5217 O O . ASN B 1 266 ? -1.896 -39.969 -38.406 1 74.06 266 ASN B O 1
ATOM 5221 N N . SER B 1 267 ? -4.02 -39.938 -38.938 1 78 267 SER B N 1
ATOM 5222 C CA . SER B 1 267 ? -4.164 -38.562 -38.562 1 78 267 SER B CA 1
ATOM 5223 C C . SER B 1 267 ? -4.059 -38.375 -37.031 1 78 267 SER B C 1
ATOM 5225 O O . SER B 1 267 ? -3.387 -37.469 -36.562 1 78 267 SER B O 1
ATOM 5227 N N . GLU B 1 268 ? -4.602 -39.312 -36.344 1 80.88 268 GLU B N 1
ATOM 5228 C CA . GLU B 1 268 ? -4.574 -39.25 -34.906 1 80.88 268 GLU B CA 1
ATOM 5229 C C . GLU B 1 268 ? -3.164 -39.5 -34.344 1 80.88 268 GLU B C 1
ATOM 5231 O O . GLU B 1 268 ? -2.748 -38.844 -33.406 1 80.88 268 GLU B O 1
ATOM 5236 N N . THR B 1 269 ? -2.527 -40.375 -35 1 83.31 269 THR B N 1
ATOM 5237 C CA . THR B 1 269 ? -1.152 -40.656 -34.625 1 83.31 269 THR B CA 1
ATOM 5238 C C . THR B 1 269 ? -0.255 -39.438 -34.844 1 83.31 269 THR B C 1
ATOM 5240 O O . THR B 1 269 ? 0.595 -39.125 -34 1 83.31 269 THR B O 1
ATOM 5243 N N . ASN B 1 270 ? -0.453 -38.781 -35.938 1 85.75 270 ASN B N 1
ATOM 5244 C CA . ASN B 1 270 ? 0.345 -37.594 -36.25 1 85.75 270 ASN B CA 1
ATOM 5245 C C . ASN B 1 270 ? 0.093 -36.469 -35.25 1 85.75 270 ASN B C 1
ATOM 5247 O O . ASN B 1 270 ? 1.022 -35.781 -34.844 1 85.75 270 ASN B O 1
ATOM 5251 N N . VAL B 1 271 ? -1.104 -36.344 -34.844 1 87.31 271 VAL B N 1
ATOM 5252 C CA . VAL B 1 271 ? -1.467 -35.312 -33.875 1 87.31 271 VAL B CA 1
ATOM 5253 C C . VAL B 1 271 ? -0.812 -35.625 -32.531 1 87.31 271 VAL B C 1
ATOM 5255 O O . VAL B 1 271 ? -0.308 -34.719 -31.875 1 87.31 271 VAL B O 1
ATOM 5258 N N . ARG B 1 272 ? -0.836 -36.812 -32.156 1 87.75 272 ARG B N 1
ATOM 5259 C CA . ARG B 1 272 ? -0.227 -37.219 -30.906 1 87.75 272 ARG B CA 1
ATOM 5260 C C . ARG B 1 272 ? 1.275 -36.938 -30.922 1 87.75 272 ARG B C 1
ATOM 5262 O O . ARG B 1 272 ? 1.822 -36.406 -29.953 1 87.75 272 ARG B O 1
ATOM 5269 N N . ILE B 1 273 ? 1.9 -37.375 -32 1 89.44 273 ILE B N 1
ATOM 5270 C CA . ILE B 1 273 ? 3.342 -37.188 -32.156 1 89.44 273 ILE B CA 1
ATOM 5271 C C . ILE B 1 273 ? 3.689 -35.719 -32.094 1 89.44 273 ILE B C 1
ATOM 5273 O O . ILE B 1 273 ? 4.617 -35.312 -31.375 1 89.44 273 ILE B O 1
ATOM 5277 N N . GLN B 1 274 ? 2.967 -34.938 -32.781 1 91.44 274 GLN B N 1
ATOM 5278 C CA . GLN B 1 274 ? 3.205 -33.5 -32.781 1 91.44 274 GLN B CA 1
ATOM 5279 C C . GLN B 1 274 ? 2.99 -32.906 -31.406 1 91.44 274 GLN B C 1
ATOM 5281 O O . GLN B 1 274 ? 3.723 -32 -30.984 1 91.44 274 GLN B O 1
ATOM 5286 N N . SER B 1 275 ? 2.031 -33.344 -30.734 1 93.38 275 SER B N 1
ATOM 5287 C CA . SER B 1 275 ? 1.736 -32.875 -29.391 1 93.38 275 SER B CA 1
ATOM 5288 C C . SER B 1 275 ? 2.883 -33.188 -28.438 1 93.38 275 SER B C 1
ATOM 5290 O O . SER B 1 275 ? 3.27 -32.344 -27.625 1 93.38 275 SER B O 1
ATOM 5292 N N . TYR B 1 276 ? 3.434 -34.375 -28.531 1 94.31 276 TYR B N 1
ATOM 5293 C CA . TYR B 1 276 ? 4.562 -34.781 -27.703 1 94.31 276 TYR B CA 1
ATOM 5294 C C . TYR B 1 276 ? 5.77 -33.875 -27.953 1 94.31 276 TYR B C 1
ATOM 5296 O O . TYR B 1 276 ? 6.387 -33.375 -27.016 1 94.31 276 TYR B O 1
ATOM 5304 N N . ARG B 1 277 ? 6.039 -33.688 -29.219 1 94.38 277 ARG B N 1
ATOM 5305 C CA . ARG B 1 277 ? 7.207 -32.906 -29.594 1 94.38 277 ARG B CA 1
ATOM 5306 C C . ARG B 1 277 ? 7.039 -31.453 -29.156 1 94.38 277 ARG B C 1
ATOM 5308 O O . ARG B 1 277 ? 7.973 -30.844 -28.625 1 94.38 277 ARG B O 1
ATOM 5315 N N . ALA B 1 278 ? 5.922 -30.938 -29.406 1 95.5 278 ALA B N 1
ATOM 5316 C CA . ALA B 1 278 ? 5.645 -29.562 -29.016 1 95.5 278 ALA B CA 1
ATOM 5317 C C . ALA B 1 278 ? 5.727 -29.391 -27.516 1 95.5 278 ALA B C 1
ATOM 5319 O O . ALA B 1 278 ? 6.266 -28.391 -27.016 1 95.5 278 ALA B O 1
ATOM 5320 N N . SER B 1 279 ? 5.133 -30.266 -26.766 1 97 279 SER B N 1
ATOM 5321 C CA . SER B 1 279 ? 5.125 -30.172 -25.297 1 97 279 SER B CA 1
ATOM 5322 C C . SER B 1 279 ? 6.527 -30.344 -24.734 1 97 279 SER B C 1
ATOM 5324 O O . SER B 1 279 ? 6.883 -29.688 -23.734 1 97 279 SER B O 1
ATOM 5326 N N . PHE B 1 280 ? 7.25 -31.203 -25.344 1 97.5 280 PHE B N 1
ATOM 5327 C CA . PHE B 1 280 ? 8.633 -31.344 -24.906 1 97.5 280 PHE B CA 1
ATOM 5328 C C . PHE B 1 280 ? 9.422 -30.062 -25.156 1 97.5 280 PHE B C 1
ATOM 5330 O O . PHE B 1 280 ? 10.156 -29.609 -24.281 1 97.5 280 PHE B O 1
ATOM 5337 N N . SER B 1 281 ? 9.305 -29.562 -26.359 1 97.38 281 SER B N 1
ATOM 5338 C CA . SER B 1 281 ? 9.969 -28.297 -26.656 1 97.38 281 SER B CA 1
ATOM 5339 C C . SER B 1 281 ? 9.547 -27.203 -25.688 1 97.38 281 SER B C 1
ATOM 5341 O O . SER B 1 281 ? 10.375 -26.375 -25.266 1 97.38 281 SER B O 1
ATOM 5343 N N . ALA B 1 282 ? 8.305 -27.156 -25.344 1 97.62 282 ALA B N 1
ATOM 5344 C CA . ALA B 1 282 ? 7.766 -26.172 -24.406 1 97.62 282 ALA B CA 1
ATOM 5345 C C . ALA B 1 282 ? 8.406 -26.312 -23.031 1 97.62 282 ALA B C 1
ATOM 5347 O O . ALA B 1 282 ? 8.812 -25.312 -22.422 1 97.62 282 ALA B O 1
ATOM 5348 N N . ILE B 1 283 ? 8.453 -27.531 -22.531 1 97.5 283 ILE B N 1
ATOM 5349 C CA . ILE B 1 283 ? 9 -27.75 -21.203 1 97.5 283 ILE B CA 1
ATOM 5350 C C . ILE B 1 283 ? 10.484 -27.406 -21.172 1 97.5 283 ILE B C 1
ATOM 5352 O O . ILE B 1 283 ? 10.977 -26.828 -20.203 1 97.5 283 ILE B O 1
ATOM 5356 N N . GLN B 1 284 ? 11.195 -27.75 -22.25 1 96.44 284 GLN B N 1
ATOM 5357 C CA . GLN B 1 284 ? 12.594 -27.375 -22.359 1 96.44 284 GLN B CA 1
ATOM 5358 C C . GLN B 1 284 ? 12.766 -25.859 -22.328 1 96.44 284 GLN B C 1
ATOM 5360 O O . GLN B 1 284 ? 13.648 -25.344 -21.641 1 96.44 284 GLN B O 1
ATOM 5365 N N . THR B 1 285 ? 11.961 -25.234 -23.047 1 94.94 285 THR B N 1
ATOM 5366 C CA . THR B 1 285 ? 11.984 -23.766 -23.078 1 94.94 285 THR B CA 1
ATOM 5367 C C . THR B 1 285 ? 11.75 -23.188 -21.688 1 94.94 285 THR B C 1
ATOM 5369 O O . THR B 1 285 ? 12.422 -22.234 -21.281 1 94.94 285 THR B O 1
ATOM 5372 N N . CYS B 1 286 ? 10.82 -23.703 -20.938 1 96.38 286 CYS B N 1
ATOM 5373 C CA . CYS B 1 286 ? 10.508 -23.219 -19.609 1 96.38 286 CYS B CA 1
ATOM 5374 C C . CYS B 1 286 ? 11.711 -23.359 -18.672 1 96.38 286 CYS B C 1
ATOM 5376 O O . CYS B 1 286 ? 12.055 -22.438 -17.953 1 96.38 286 CYS B O 1
ATOM 5378 N N . PHE B 1 287 ? 12.383 -24.531 -18.734 1 96.62 287 PHE B N 1
ATOM 5379 C CA . PHE B 1 287 ? 13.539 -24.75 -17.875 1 96.62 287 PHE B CA 1
ATOM 5380 C C . PHE B 1 287 ? 14.68 -23.797 -18.25 1 96.62 287 PHE B C 1
ATOM 5382 O O . PHE B 1 287 ? 15.32 -23.219 -17.375 1 96.62 287 PHE B O 1
ATOM 5389 N N . VAL B 1 288 ? 14.875 -23.656 -19.547 1 92.94 288 VAL B N 1
ATOM 5390 C CA . VAL B 1 288 ? 15.969 -22.812 -20.016 1 92.94 288 VAL B CA 1
ATOM 5391 C C . VAL B 1 288 ? 15.695 -21.359 -19.656 1 92.94 288 VAL B C 1
ATOM 5393 O O . VAL B 1 288 ? 16.562 -20.656 -19.109 1 92.94 288 VAL B O 1
ATOM 5396 N N . GLN B 1 289 ? 14.523 -20.875 -19.891 1 91.12 289 GLN B N 1
ATOM 5397 C CA . GLN B 1 289 ? 14.172 -19.484 -19.625 1 91.12 289 GLN B CA 1
ATOM 5398 C C . GLN B 1 289 ? 14.219 -19.188 -18.125 1 91.12 289 GLN B C 1
ATOM 5400 O O . GLN B 1 289 ? 14.641 -18.109 -17.703 1 91.12 289 GLN B O 1
ATOM 5405 N N . ASP B 1 290 ? 13.711 -20.094 -17.375 1 91.88 290 ASP B N 1
ATOM 5406 C CA . ASP B 1 290 ? 13.742 -19.922 -15.922 1 91.88 290 ASP B CA 1
ATOM 5407 C C . ASP B 1 290 ? 15.172 -19.797 -15.406 1 91.88 290 ASP B C 1
ATOM 5409 O O . ASP B 1 290 ? 15.43 -19.094 -14.43 1 91.88 290 ASP B O 1
ATOM 5413 N N . SER B 1 291 ? 16.078 -20.484 -16 1 90.25 291 SER B N 1
ATOM 5414 C CA . SER B 1 291 ? 17.469 -20.484 -15.562 1 90.25 291 SER B CA 1
ATOM 5415 C C . SER B 1 291 ? 18.125 -19.125 -15.836 1 90.25 291 SER B C 1
ATOM 5417 O O . SER B 1 291 ? 19.125 -18.781 -15.211 1 90.25 291 SER B O 1
ATOM 5419 N N . LYS B 1 292 ? 17.562 -18.359 -16.75 1 87.69 292 LYS B N 1
ATOM 5420 C CA . LYS B 1 292 ? 18.141 -17.047 -17.109 1 87.69 292 LYS B CA 1
ATOM 5421 C C . LYS B 1 292 ? 17.734 -15.992 -16.094 1 87.69 292 LYS B C 1
ATOM 5423 O O . LYS B 1 292 ? 18.359 -14.93 -16 1 87.69 292 LYS B O 1
ATOM 5428 N N . GLU B 1 293 ? 16.609 -16.188 -15.352 1 87.81 293 GLU B N 1
ATOM 5429 C CA . GLU B 1 293 ? 16.141 -15.344 -14.258 1 87.81 293 GLU B CA 1
ATOM 5430 C C . GLU B 1 293 ? 15.789 -13.945 -14.758 1 87.81 293 GLU B C 1
ATOM 5432 O O . GLU B 1 293 ? 16.078 -12.953 -14.086 1 87.81 293 GLU B O 1
ATOM 5437 N N . ILE B 1 294 ? 15.297 -13.914 -16.016 1 87.88 294 ILE B N 1
ATOM 5438 C CA . ILE B 1 294 ? 14.906 -12.633 -16.594 1 87.88 294 ILE B CA 1
ATOM 5439 C C . ILE B 1 294 ? 13.578 -12.18 -15.992 1 87.88 294 ILE B C 1
ATOM 5441 O O . ILE B 1 294 ? 13.391 -10.992 -15.711 1 87.88 294 ILE B O 1
ATOM 5445 N N . PHE B 1 295 ? 12.688 -13.062 -15.898 1 92 295 PHE B N 1
ATOM 5446 C CA . PHE B 1 295 ? 11.391 -12.836 -15.273 1 92 295 PHE B CA 1
ATOM 5447 C C . PHE B 1 295 ? 10.875 -14.109 -14.617 1 92 295 PHE B C 1
ATOM 5449 O O . PHE B 1 295 ? 11.328 -15.211 -14.945 1 92 295 PHE B O 1
ATOM 5456 N N . LYS B 1 296 ? 9.945 -13.938 -13.766 1 93.81 296 LYS B N 1
ATOM 5457 C CA . LYS B 1 296 ? 9.359 -15.07 -13.047 1 93.81 296 LYS B CA 1
ATOM 5458 C C . LYS B 1 296 ? 8.094 -15.562 -13.734 1 93.81 296 LYS B C 1
ATOM 5460 O O . LYS B 1 296 ? 7.344 -14.773 -14.312 1 93.81 296 LYS B O 1
ATOM 5465 N N . GLY B 1 297 ? 7.891 -16.891 -13.734 1 94.69 297 GLY B N 1
ATOM 5466 C CA . GLY B 1 297 ? 6.547 -17.375 -14.008 1 94.69 297 GLY B CA 1
ATOM 5467 C C . GLY B 1 297 ? 6.391 -17.938 -15.406 1 94.69 297 GLY B C 1
ATOM 5468 O O . GLY B 1 297 ? 5.273 -18.047 -15.914 1 94.69 297 GLY B O 1
ATOM 5469 N N . ILE B 1 298 ? 7.488 -18.281 -16.094 1 94.56 298 ILE B N 1
ATOM 5470 C CA . ILE B 1 298 ? 7.391 -18.828 -17.438 1 94.56 298 ILE B CA 1
ATOM 5471 C C . ILE B 1 298 ? 6.586 -20.125 -17.406 1 94.56 298 ILE B C 1
ATOM 5473 O O . ILE B 1 298 ? 5.91 -20.469 -18.375 1 94.56 298 ILE B O 1
ATOM 5477 N N . ALA B 1 299 ? 6.637 -20.812 -16.297 1 96.44 299 ALA B N 1
ATOM 5478 C CA . ALA B 1 299 ? 5.918 -22.078 -16.125 1 96.44 299 ALA B CA 1
ATOM 5479 C C . ALA B 1 299 ? 4.422 -21.891 -16.359 1 96.44 299 ALA B C 1
ATOM 5481 O O . ALA B 1 299 ? 3.73 -22.828 -16.781 1 96.44 299 ALA B O 1
ATOM 5482 N N . ILE B 1 300 ? 3.934 -20.688 -16.109 1 96.75 300 ILE B N 1
ATOM 5483 C CA . ILE B 1 300 ? 2.516 -20.391 -16.281 1 96.75 300 ILE B CA 1
ATOM 5484 C C . ILE B 1 300 ? 2.156 -20.438 -17.766 1 96.75 300 ILE B C 1
ATOM 5486 O O . ILE B 1 300 ? 1.008 -20.703 -18.125 1 96.75 300 ILE B O 1
ATOM 5490 N N . GLY B 1 301 ? 3.104 -20.234 -18.656 1 95.69 301 GLY B N 1
ATOM 5491 C CA . GLY B 1 301 ? 2.881 -20.203 -20.094 1 95.69 301 GLY B CA 1
ATOM 5492 C C . GLY B 1 301 ? 3.004 -21.578 -20.734 1 95.69 301 GLY B C 1
ATOM 5493 O O . GLY B 1 301 ? 2.752 -21.719 -21.938 1 95.69 301 GLY B O 1
ATOM 5494 N N . PHE B 1 302 ? 3.309 -22.625 -20 1 97.06 302 PHE B N 1
ATOM 5495 C CA . PHE B 1 302 ? 3.576 -23.953 -20.547 1 97.06 302 PHE B CA 1
ATOM 5496 C C . PHE B 1 302 ? 2.387 -24.453 -21.359 1 97.06 302 PHE B C 1
ATOM 5498 O O . PHE B 1 302 ? 2.547 -24.906 -22.484 1 97.06 302 PHE B O 1
ATOM 5505 N N . PRO B 1 303 ? 1.172 -24.359 -20.859 1 95.62 303 PRO B N 1
ATOM 5506 C CA . PRO B 1 303 ? 0.036 -24.891 -21.609 1 95.62 303 PRO B CA 1
ATOM 5507 C C . PRO B 1 303 ? -0.118 -24.219 -22.984 1 95.62 303 PRO B C 1
ATOM 5509 O O . PRO B 1 303 ? -0.38 -24.906 -23.969 1 95.62 303 PRO B O 1
ATOM 5512 N N . ALA B 1 304 ? 0.065 -22.969 -22.984 1 94.81 304 ALA B N 1
ATOM 5513 C CA . ALA B 1 304 ? -0.048 -22.25 -24.25 1 94.81 304 ALA B CA 1
ATOM 5514 C C . ALA B 1 304 ? 1.062 -22.656 -25.203 1 94.81 304 ALA B C 1
ATOM 5516 O O . ALA B 1 304 ? 0.838 -22.75 -26.422 1 94.81 304 ALA B O 1
ATOM 5517 N N . LEU B 1 305 ? 2.258 -22.875 -24.719 1 95.12 305 LEU B N 1
ATOM 5518 C CA . LEU B 1 305 ? 3.395 -23.297 -25.531 1 95.12 305 LEU B CA 1
ATOM 5519 C C . LEU B 1 305 ? 3.207 -24.719 -26.031 1 95.12 305 LEU B C 1
ATOM 5521 O O . LEU B 1 305 ? 3.594 -25.047 -27.156 1 95.12 305 LEU B O 1
ATOM 5525 N N . ALA B 1 306 ? 2.654 -25.594 -25.172 1 95.19 306 ALA B N 1
ATOM 5526 C CA . ALA B 1 306 ? 2.447 -27 -25.516 1 95.19 306 ALA B CA 1
ATOM 5527 C C . ALA B 1 306 ? 1.323 -27.156 -26.531 1 95.19 306 ALA B C 1
ATOM 5529 O O . ALA B 1 306 ? 1.383 -28.047 -27.391 1 95.19 306 ALA B O 1
ATOM 5530 N N . GLY B 1 307 ? 0.318 -26.344 -26.391 1 91.44 307 GLY B N 1
ATOM 5531 C CA . GLY B 1 307 ? -0.762 -26.359 -27.359 1 91.44 307 GLY B CA 1
ATOM 5532 C C . GLY B 1 307 ? -1.984 -27.125 -26.891 1 91.44 307 GLY B C 1
ATOM 5533 O O . GLY B 1 307 ? -1.903 -27.906 -25.938 1 91.44 307 GLY B O 1
ATOM 5534 N N . ARG B 1 308 ? -3.125 -27.047 -27.594 1 89.88 308 ARG B N 1
ATOM 5535 C CA . ARG B 1 308 ? -4.441 -27.562 -27.219 1 89.88 308 ARG B CA 1
ATOM 5536 C C . ARG B 1 308 ? -4.469 -29.078 -27.25 1 89.88 308 ARG B C 1
ATOM 5538 O O . ARG B 1 308 ? -5.133 -29.703 -26.422 1 89.88 308 ARG B O 1
ATOM 5545 N N . ASP B 1 309 ? -3.785 -29.656 -28.109 1 90.81 309 ASP B N 1
ATOM 5546 C CA . ASP B 1 309 ? -3.811 -31.109 -28.281 1 90.81 309 ASP B CA 1
ATOM 5547 C C . ASP B 1 309 ? -3.203 -31.812 -27.062 1 90.81 309 ASP B C 1
ATOM 5549 O O . ASP B 1 309 ? -3.602 -32.938 -26.719 1 90.81 309 ASP B O 1
ATOM 5553 N N . PHE B 1 310 ? -2.307 -31.188 -26.469 1 91.94 310 PHE B N 1
ATOM 5554 C CA . PHE B 1 310 ? -1.713 -31.75 -25.266 1 91.94 310 PHE B CA 1
ATOM 5555 C C . PHE B 1 310 ? -2.758 -31.906 -24.172 1 91.94 310 PHE B C 1
ATOM 5557 O O . PHE B 1 310 ? -2.723 -32.875 -23.406 1 91.94 310 PHE B O 1
ATOM 5564 N N . GLY B 1 311 ? -3.648 -31.016 -24.109 1 89.69 311 GLY B N 1
ATOM 5565 C CA . GLY B 1 311 ? -4.73 -31.094 -23.141 1 89.69 311 GLY B CA 1
ATOM 5566 C C . GLY B 1 311 ? -5.578 -32.344 -23.297 1 89.69 311 GLY B C 1
ATOM 5567 O O . GLY B 1 311 ? -6.016 -32.938 -22.312 1 89.69 311 GLY B O 1
ATOM 5568 N N . LEU B 1 312 ? -5.781 -32.719 -24.469 1 88.44 312 LEU B N 1
ATOM 5569 C CA . LEU B 1 312 ? -6.543 -33.938 -24.75 1 88.44 312 LEU B CA 1
ATOM 5570 C C . LEU B 1 312 ? -5.793 -35.156 -24.266 1 88.44 312 LEU B C 1
ATOM 5572 O O . LEU B 1 312 ? -6.402 -36.094 -23.719 1 88.44 312 LEU B O 1
ATOM 5576 N N . ALA B 1 313 ? -4.488 -35.156 -24.484 1 89.81 313 ALA B N 1
ATOM 5577 C CA . ALA B 1 313 ? -3.656 -36.25 -24.016 1 89.81 313 ALA B CA 1
ATOM 5578 C C . ALA B 1 313 ? -3.701 -36.344 -22.484 1 89.81 313 ALA B C 1
ATOM 5580 O O . ALA B 1 313 ? -3.699 -37.469 -21.938 1 89.81 313 ALA B O 1
ATOM 5581 N N . LEU B 1 314 ? -3.76 -35.219 -21.844 1 90.06 314 LEU B N 1
ATOM 5582 C CA . LEU B 1 314 ? -3.834 -35.219 -20.391 1 90.06 314 LEU B CA 1
ATOM 5583 C C . LEU B 1 314 ? -5.164 -35.781 -19.906 1 90.06 314 LEU B C 1
ATOM 5585 O O . LEU B 1 314 ? -5.203 -36.531 -18.938 1 90.06 314 LEU B O 1
ATOM 5589 N N . LYS B 1 315 ? -6.215 -35.406 -20.547 1 88.38 315 LYS B N 1
ATOM 5590 C CA . LYS B 1 315 ? -7.555 -35.844 -20.188 1 88.38 315 LYS B CA 1
ATOM 5591 C C . LYS B 1 315 ? -7.664 -37.375 -20.312 1 88.38 315 LYS B C 1
ATOM 5593 O O . LYS B 1 315 ? -8.391 -38 -19.547 1 88.38 315 LYS B O 1
ATOM 5598 N N . SER B 1 316 ? -6.934 -37.906 -21.234 1 88.62 316 SER B N 1
ATOM 5599 C CA . SER B 1 316 ? -6.965 -39.344 -21.453 1 88.62 316 SER B CA 1
ATOM 5600 C C . SER B 1 316 ? -5.93 -40.062 -20.594 1 88.62 316 SER B C 1
ATOM 5602 O O . SER B 1 316 ? -5.707 -41.281 -20.75 1 88.62 316 SER B O 1
ATOM 5604 N N . SER B 1 317 ? -5.227 -39.375 -19.75 1 90.75 317 SER B N 1
ATOM 5605 C CA . SER B 1 317 ? -4.195 -39.906 -18.859 1 90.75 317 SER B CA 1
ATOM 5606 C C . SER B 1 317 ? -3.109 -40.625 -19.656 1 90.75 317 SER B C 1
ATOM 5608 O O . SER B 1 317 ? -2.672 -41.719 -19.266 1 90.75 317 SER B O 1
ATOM 5610 N N . ASP B 1 318 ? -2.797 -40.062 -20.828 1 91.94 318 ASP B N 1
ATOM 5611 C CA . ASP B 1 318 ? -1.68 -40.594 -21.609 1 91.94 318 ASP B CA 1
ATOM 5612 C C . ASP B 1 318 ? -0.39 -40.594 -20.797 1 91.94 318 ASP B C 1
ATOM 5614 O O . ASP B 1 318 ? 0.001 -39.562 -20.234 1 91.94 318 ASP B O 1
ATOM 5618 N N . PRO B 1 319 ? 0.303 -41.719 -20.719 1 94.56 319 PRO B N 1
ATOM 5619 C CA . PRO B 1 319 ? 1.468 -41.812 -19.844 1 94.56 319 PRO B CA 1
ATOM 5620 C C . PRO B 1 319 ? 2.57 -40.812 -20.203 1 94.56 319 PRO B C 1
ATOM 5622 O O . PRO B 1 319 ? 3.189 -40.219 -19.328 1 94.56 319 PRO B O 1
ATOM 5625 N N . VAL B 1 320 ? 2.889 -40.656 -21.5 1 95.25 320 VAL B N 1
ATOM 5626 C CA . VAL B 1 320 ? 3.949 -39.719 -21.922 1 95.25 320 VAL B CA 1
ATOM 5627 C C . VAL B 1 320 ? 3.562 -38.281 -21.594 1 95.25 320 VAL B C 1
ATOM 5629 O O . VAL B 1 320 ? 4.391 -37.531 -21.109 1 95.25 320 VAL B O 1
ATOM 5632 N N . ALA B 1 321 ? 2.311 -37.938 -21.828 1 95.06 321 ALA B N 1
ATOM 5633 C CA . ALA B 1 321 ? 1.813 -36.594 -21.469 1 95.06 321 ALA B CA 1
ATOM 5634 C C . ALA B 1 321 ? 1.917 -36.344 -19.969 1 95.06 321 ALA B C 1
ATOM 5636 O O . ALA B 1 321 ? 2.307 -35.25 -19.547 1 95.06 321 ALA B O 1
ATOM 5637 N N . LEU B 1 322 ? 1.583 -37.344 -19.219 1 96.25 322 LEU B N 1
ATOM 5638 C CA . LEU B 1 322 ? 1.667 -37.219 -17.766 1 96.25 322 LEU B CA 1
ATOM 5639 C C . LEU B 1 322 ? 3.115 -37.062 -17.312 1 96.25 322 LEU B C 1
ATOM 5641 O O . LEU B 1 322 ? 3.398 -36.312 -16.375 1 96.25 322 LEU B O 1
ATOM 5645 N N . LEU B 1 323 ? 3.971 -37.781 -17.969 1 97.88 323 LEU B N 1
ATOM 5646 C CA . LEU B 1 323 ? 5.383 -37.656 -17.625 1 97.88 323 LEU B CA 1
ATOM 5647 C C . LEU B 1 323 ? 5.875 -36.25 -17.875 1 97.88 323 LEU B C 1
ATOM 5649 O O . LEU B 1 323 ? 6.574 -35.656 -17.047 1 97.88 323 LEU B O 1
ATOM 5653 N N . ILE B 1 324 ? 5.527 -35.656 -19.047 1 97.88 324 ILE B N 1
ATOM 5654 C CA . ILE B 1 324 ? 5.895 -34.281 -19.359 1 97.88 324 ILE B CA 1
ATOM 5655 C C . ILE B 1 324 ? 5.289 -33.344 -18.328 1 97.88 324 ILE B C 1
ATOM 5657 O O . ILE B 1 324 ? 5.949 -32.406 -17.875 1 97.88 324 ILE B O 1
ATOM 5661 N N . THR B 1 325 ? 4.082 -33.625 -17.938 1 97.5 325 THR B N 1
ATOM 5662 C CA . THR B 1 325 ? 3.387 -32.844 -16.922 1 97.5 325 THR B CA 1
ATOM 5663 C C . THR B 1 325 ? 4.121 -32.906 -15.594 1 97.5 325 THR B C 1
ATOM 5665 O O . THR B 1 325 ? 4.145 -31.922 -14.844 1 97.5 325 THR B O 1
ATOM 5668 N N . MET B 1 326 ? 4.66 -34 -15.312 1 97.94 326 MET B N 1
ATOM 5669 C CA . MET B 1 326 ? 5.449 -34.125 -14.086 1 97.94 326 MET B CA 1
ATOM 5670 C C . MET B 1 326 ? 6.617 -33.156 -14.086 1 97.94 326 MET B C 1
ATOM 5672 O O . MET B 1 326 ? 6.926 -32.531 -13.055 1 97.94 326 MET B O 1
ATOM 5676 N N . TYR B 1 327 ? 7.32 -32.969 -15.25 1 98.56 327 TYR B N 1
ATOM 5677 C CA . TYR B 1 327 ? 8.375 -31.969 -15.367 1 98.56 327 TYR B CA 1
ATOM 5678 C C . TYR B 1 327 ? 7.824 -30.562 -15.148 1 98.56 327 TYR B C 1
ATOM 5680 O O . TYR B 1 327 ? 8.484 -29.719 -14.531 1 98.56 327 TYR B O 1
ATOM 5688 N N . TRP B 1 328 ? 6.66 -30.328 -15.664 1 98.25 328 TRP B N 1
ATOM 5689 C CA . TRP B 1 328 ? 5.977 -29.062 -15.414 1 98.25 328 TRP B CA 1
ATOM 5690 C C . TRP B 1 328 ? 5.734 -28.859 -13.922 1 98.25 328 TRP B C 1
ATOM 5692 O O . TRP B 1 328 ? 5.863 -27.75 -13.406 1 98.25 328 TRP B O 1
ATOM 5702 N N . GLY B 1 329 ? 5.348 -29.938 -13.242 1 98.19 329 GLY B N 1
ATOM 5703 C CA . GLY B 1 329 ? 5.215 -29.891 -11.797 1 98.19 329 GLY B CA 1
ATOM 5704 C C . GLY B 1 329 ? 6.473 -29.406 -11.102 1 98.19 329 GLY B C 1
ATOM 5705 O O . GLY B 1 329 ? 6.398 -28.641 -10.133 1 98.19 329 GLY B O 1
ATOM 5706 N N . VAL B 1 330 ? 7.629 -29.828 -11.562 1 98.44 330 VAL B N 1
ATOM 5707 C CA . VAL B 1 330 ? 8.906 -29.391 -11 1 98.44 330 VAL B CA 1
ATOM 5708 C C . VAL B 1 330 ? 9.07 -27.891 -11.195 1 98.44 330 VAL B C 1
ATOM 5710 O O . VAL B 1 330 ? 9.508 -27.188 -10.281 1 98.44 330 VAL B O 1
ATOM 5713 N N . GLN B 1 331 ? 8.711 -27.391 -12.367 1 97.88 331 GLN B N 1
ATOM 5714 C CA . GLN B 1 331 ? 8.773 -25.953 -12.648 1 97.88 331 GLN B CA 1
ATOM 5715 C C . GLN B 1 331 ? 7.832 -25.172 -11.727 1 97.88 331 GLN B C 1
ATOM 5717 O O . GLN B 1 331 ? 8.195 -24.125 -11.203 1 97.88 331 GLN B O 1
ATOM 5722 N N . LEU B 1 332 ? 6.668 -25.703 -11.562 1 97.88 332 LEU B N 1
ATOM 5723 C CA . LEU B 1 332 ? 5.684 -25.031 -10.711 1 97.88 332 LEU B CA 1
ATOM 5724 C C . LEU B 1 332 ? 6.137 -25.031 -9.258 1 97.88 332 LEU B C 1
ATOM 5726 O O . LEU B 1 332 ? 5.859 -24.094 -8.516 1 97.88 332 LEU B O 1
ATOM 5730 N N . ASN B 1 333 ? 6.789 -26.094 -8.867 1 97.94 333 ASN B N 1
ATOM 5731 C CA . ASN B 1 333 ? 7.328 -26.141 -7.516 1 97.94 333 ASN B CA 1
ATOM 5732 C C . ASN B 1 333 ? 8.359 -25.047 -7.285 1 97.94 333 ASN B C 1
ATOM 5734 O O . ASN B 1 333 ? 8.398 -24.438 -6.211 1 97.94 333 ASN B O 1
ATOM 5738 N N . THR B 1 334 ? 9.172 -24.812 -8.25 1 96.75 334 THR B N 1
ATOM 5739 C CA . THR B 1 334 ? 10.141 -23.719 -8.172 1 96.75 334 THR B CA 1
ATOM 5740 C C . THR B 1 334 ? 9.43 -22.375 -8.062 1 96.75 334 THR B C 1
ATOM 5742 O O . THR B 1 334 ? 9.789 -21.547 -7.23 1 96.75 334 THR B O 1
ATOM 5745 N N . LEU B 1 335 ? 8.438 -22.172 -8.867 1 97.38 335 LEU B N 1
ATOM 5746 C CA . LEU B 1 335 ? 7.652 -20.953 -8.828 1 97.38 335 LEU B CA 1
ATOM 5747 C C . LEU B 1 335 ? 6.938 -20.812 -7.488 1 97.38 335 LEU B C 1
ATOM 5749 O O . LEU B 1 335 ? 6.77 -19.688 -6.984 1 97.38 335 LEU B O 1
ATOM 5753 N N . GLY B 1 336 ? 6.516 -21.938 -6.973 1 97.44 336 GLY B N 1
ATOM 5754 C CA . GLY B 1 336 ? 5.777 -21.953 -5.715 1 97.44 336 GLY B CA 1
ATOM 5755 C C . GLY B 1 336 ? 6.578 -21.422 -4.547 1 97.44 336 GLY B C 1
ATOM 5756 O O . GLY B 1 336 ? 6.004 -20.969 -3.551 1 97.44 336 GLY B O 1
ATOM 5757 N N . LYS B 1 337 ? 7.859 -21.438 -4.59 1 95.56 337 LYS B N 1
ATOM 5758 C CA . LYS B 1 337 ? 8.719 -20.891 -3.541 1 95.56 337 LYS B CA 1
ATOM 5759 C C . LYS B 1 337 ? 8.688 -19.359 -3.535 1 95.56 337 LYS B C 1
ATOM 5761 O O . LYS B 1 337 ? 9 -18.734 -2.521 1 95.56 337 LYS B O 1
ATOM 5766 N N . MET B 1 338 ? 8.234 -18.812 -4.621 1 94.56 338 MET B N 1
ATOM 5767 C CA . MET B 1 338 ? 8.219 -17.359 -4.766 1 94.56 338 MET B CA 1
ATOM 5768 C C . MET B 1 338 ? 6.793 -16.828 -4.734 1 94.56 338 MET B C 1
ATOM 5770 O O . MET B 1 338 ? 6.574 -15.648 -4.434 1 94.56 338 MET B O 1
ATOM 5774 N N . ALA B 1 339 ? 5.875 -17.641 -5.086 1 97.62 339 ALA B N 1
ATOM 5775 C CA . ALA B 1 339 ? 4.465 -17.25 -5.16 1 97.62 339 ALA B CA 1
ATOM 5776 C C . ALA B 1 339 ? 3.6 -18.172 -4.312 1 97.62 339 ALA B C 1
ATOM 5778 O O . ALA B 1 339 ? 3.367 -19.328 -4.684 1 97.62 339 ALA B O 1
ATOM 5779 N N . TRP B 1 340 ? 3.043 -17.625 -3.26 1 98.12 340 TRP B 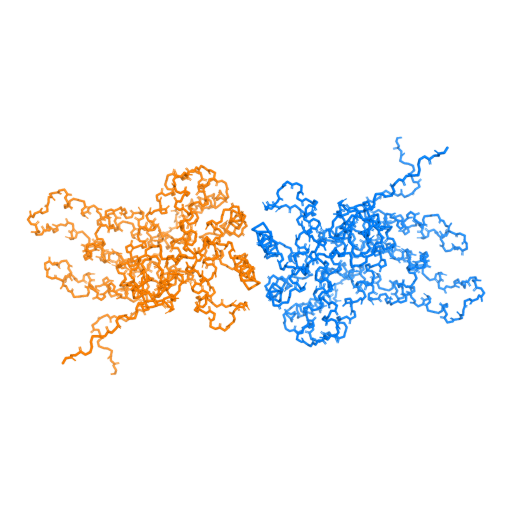N 1
ATOM 5780 C CA . TRP B 1 340 ? 2.314 -18.422 -2.281 1 98.12 340 TRP B CA 1
ATOM 5781 C C . TRP B 1 340 ? 1.118 -19.125 -2.926 1 98.12 340 TRP B C 1
ATOM 5783 O O . TRP B 1 340 ? 0.696 -20.188 -2.479 1 98.12 340 TRP B O 1
ATOM 5793 N N . TRP B 1 341 ? 0.517 -18.547 -3.91 1 98 341 TRP B N 1
ATOM 5794 C CA . TRP B 1 341 ? -0.694 -19.078 -4.52 1 98 341 TRP B CA 1
ATOM 5795 C C . TRP B 1 341 ? -0.377 -20.312 -5.363 1 98 341 TRP B C 1
ATOM 5797 O O . TRP B 1 341 ? -1.268 -21.109 -5.672 1 98 341 TRP B O 1
ATOM 5807 N N . VAL B 1 342 ? 0.84 -20.453 -5.836 1 97.81 342 VAL B N 1
ATOM 5808 C CA . VAL B 1 342 ? 1.283 -21.703 -6.434 1 97.81 342 VAL B CA 1
ATOM 5809 C C . VAL B 1 342 ? 1.675 -22.703 -5.34 1 97.81 342 VAL B C 1
ATOM 5811 O O . VAL B 1 342 ? 1.204 -23.844 -5.324 1 97.81 342 VAL B O 1
ATOM 5814 N N . GLY B 1 343 ? 2.508 -22.219 -4.441 1 96.44 343 GLY B N 1
ATOM 5815 C CA . GLY B 1 343 ? 2.85 -22.953 -3.229 1 96.44 343 GLY B CA 1
ATOM 5816 C C . GLY B 1 343 ? 3.305 -24.375 -3.488 1 96.44 343 GLY B C 1
ATOM 5817 O O . GLY B 1 343 ? 4.234 -24.594 -4.266 1 96.44 343 GLY B O 1
ATOM 5818 N N . THR B 1 344 ? 2.6 -25.297 -2.953 1 94.44 344 THR B N 1
ATOM 5819 C CA . THR B 1 344 ? 3.004 -26.703 -3.006 1 94.44 344 THR B CA 1
ATOM 5820 C C . THR B 1 344 ? 2.295 -27.422 -4.148 1 94.44 344 THR B C 1
ATOM 5822 O O . THR B 1 344 ? 2.301 -28.656 -4.207 1 94.44 344 THR B O 1
ATOM 5825 N N . PHE B 1 345 ? 1.672 -26.703 -4.969 1 94.44 345 PHE B N 1
ATOM 5826 C CA . PHE B 1 345 ? 0.901 -27.297 -6.059 1 94.44 345 PHE B CA 1
ATOM 5827 C C . PHE B 1 345 ? 1.778 -28.203 -6.91 1 94.44 345 PHE B C 1
ATOM 5829 O O . PHE B 1 345 ? 1.384 -29.312 -7.238 1 94.44 345 PHE B O 1
ATOM 5836 N N . GLY B 1 346 ? 2.961 -27.703 -7.305 1 96.56 346 GLY B N 1
ATOM 5837 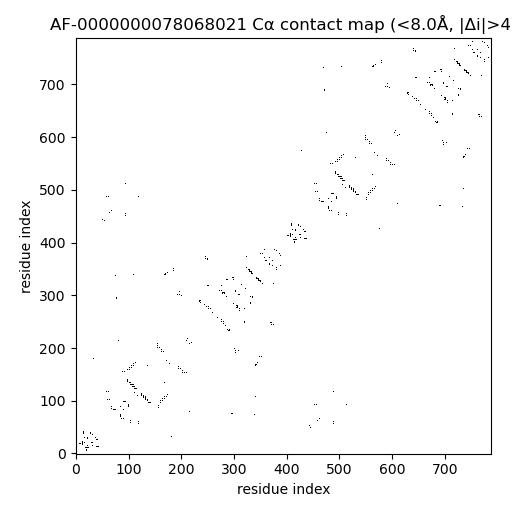C CA . GLY B 1 346 ? 3.891 -28.484 -8.102 1 96.56 346 GLY B CA 1
ATOM 5838 C C . GLY B 1 346 ? 4.332 -29.781 -7.43 1 96.56 346 GLY B C 1
ATOM 5839 O O . GLY B 1 346 ? 4.375 -30.828 -8.062 1 96.56 346 GLY B O 1
ATOM 5840 N N . LYS B 1 347 ? 4.641 -29.703 -6.207 1 96.81 347 LYS B N 1
ATOM 5841 C CA . LYS B 1 347 ? 5.062 -30.875 -5.438 1 96.81 347 LYS B CA 1
ATOM 5842 C C . LYS B 1 347 ? 3.961 -31.922 -5.391 1 96.81 347 LYS B C 1
ATOM 5844 O O . LYS B 1 347 ? 4.227 -33.125 -5.559 1 96.81 347 LYS B O 1
ATOM 5849 N N . LYS B 1 348 ? 2.799 -31.516 -5.172 1 93.94 348 LYS B N 1
ATOM 5850 C CA . LYS B 1 348 ? 1.664 -32.438 -5.141 1 93.94 348 LYS B CA 1
ATOM 5851 C C . LYS B 1 348 ? 1.457 -33.094 -6.496 1 93.94 348 LYS B C 1
ATOM 5853 O O . LYS B 1 348 ? 1.137 -34.281 -6.566 1 93.94 348 LYS B O 1
ATOM 5858 N N . MET B 1 349 ? 1.573 -32.344 -7.523 1 95.19 349 MET B N 1
ATOM 5859 C CA . MET B 1 349 ? 1.482 -32.875 -8.875 1 95.19 349 MET B CA 1
ATOM 5860 C C . MET B 1 349 ? 2.504 -34 -9.086 1 95.19 349 MET B C 1
ATOM 5862 O O . MET B 1 349 ? 2.156 -35.062 -9.547 1 95.19 349 MET B O 1
ATOM 5866 N N . VAL B 1 350 ? 3.723 -33.688 -8.742 1 97.69 350 VAL B N 1
ATOM 5867 C CA . VAL B 1 350 ? 4.801 -34.656 -8.93 1 97.69 350 VAL B CA 1
ATOM 5868 C C . VAL B 1 350 ? 4.52 -35.906 -8.102 1 97.69 350 VAL B C 1
ATOM 5870 O O . VAL B 1 350 ? 4.699 -37.031 -8.578 1 97.69 350 VAL B O 1
ATOM 5873 N N . ASP B 1 351 ? 4.105 -35.688 -6.926 1 96.62 351 ASP B N 1
ATOM 5874 C CA . ASP B 1 351 ? 3.84 -36.812 -6.016 1 96.62 351 ASP B CA 1
ATOM 5875 C C . ASP B 1 351 ? 2.795 -37.75 -6.598 1 96.62 351 ASP B C 1
ATOM 5877 O O . ASP B 1 351 ? 3.057 -38.938 -6.766 1 96.62 351 ASP B O 1
ATOM 5881 N N . GLU B 1 352 ? 1.684 -37.25 -6.961 1 94.56 352 GLU B N 1
ATOM 5882 C CA . GLU B 1 352 ? 0.58 -38.094 -7.434 1 94.56 352 GLU B CA 1
ATOM 5883 C C . GLU B 1 352 ? 0.883 -38.688 -8.812 1 94.56 352 GLU B C 1
ATOM 5885 O O . GLU B 1 352 ? 0.622 -39.875 -9.062 1 94.56 352 GLU B O 1
ATOM 5890 N N . ILE B 1 353 ? 1.427 -37.875 -9.711 1 96.19 353 ILE B N 1
ATOM 5891 C CA . ILE B 1 353 ? 1.703 -38.344 -11.062 1 96.19 353 ILE B CA 1
ATOM 5892 C C . ILE B 1 353 ? 2.783 -39.438 -11.023 1 96.19 353 ILE B C 1
ATOM 5894 O O . ILE B 1 353 ? 2.695 -40.438 -11.742 1 96.19 353 ILE B O 1
ATOM 5898 N N . SER B 1 354 ? 3.824 -39.219 -10.25 1 97.06 354 SER B N 1
ATOM 5899 C CA . SER B 1 354 ? 4.887 -40.219 -10.148 1 97.06 354 SER B CA 1
ATOM 5900 C C . SER B 1 354 ? 4.348 -41.562 -9.672 1 97.06 354 SER B C 1
ATOM 5902 O O . SER B 1 354 ? 4.758 -42.594 -10.156 1 97.06 354 SER B O 1
ATOM 5904 N N . GLU B 1 355 ? 3.451 -41.531 -8.758 1 94.94 355 GLU B N 1
ATOM 5905 C CA . GLU B 1 355 ? 2.846 -42.75 -8.266 1 94.94 355 GLU B CA 1
ATOM 5906 C C . GLU B 1 355 ? 2.039 -43.469 -9.352 1 94.94 355 GLU B C 1
ATOM 5908 O O . GLU B 1 355 ? 2.07 -44.688 -9.469 1 94.94 355 GLU B O 1
ATOM 5913 N N . MET B 1 356 ? 1.341 -42.719 -10.133 1 93 356 MET B N 1
ATOM 5914 C CA . MET B 1 356 ? 0.538 -43.25 -11.219 1 93 356 MET B CA 1
ATOM 5915 C C . MET B 1 356 ? 1.425 -43.906 -12.281 1 93 356 MET B C 1
ATOM 5917 O O . MET B 1 356 ? 1.033 -44.875 -12.914 1 93 356 MET B O 1
ATOM 5921 N N . LEU B 1 357 ? 2.596 -43.312 -12.469 1 96 357 LEU B N 1
ATOM 5922 C CA . LEU B 1 357 ? 3.436 -43.688 -13.594 1 96 357 LEU B CA 1
ATOM 5923 C C . LEU B 1 357 ? 4.477 -44.719 -13.18 1 96 357 LEU B C 1
ATOM 5925 O O . LEU B 1 357 ? 5.16 -45.312 -14.031 1 96 357 LEU B O 1
ATOM 5929 N N . TRP B 1 358 ? 4.574 -44.969 -11.984 1 94.5 358 TRP B N 1
ATOM 5930 C CA . TRP B 1 358 ? 5.668 -45.812 -11.492 1 94.5 358 TRP B CA 1
ATOM 5931 C C . TRP B 1 358 ? 5.562 -47.219 -12.031 1 94.5 358 TRP B C 1
ATOM 5933 O O . TRP B 1 358 ? 6.562 -47.812 -12.438 1 94.5 358 TRP B O 1
ATOM 5943 N N . GLU B 1 359 ? 4.371 -47.781 -11.992 1 91.12 359 GLU B N 1
ATOM 5944 C CA . GLU B 1 359 ? 4.168 -49.125 -12.516 1 91.12 359 GLU B CA 1
ATOM 5945 C C . GLU B 1 359 ? 3.805 -49.094 -13.992 1 91.12 359 GLU B C 1
ATOM 5947 O O . GLU B 1 359 ? 2.838 -48.438 -14.391 1 91.12 359 GLU B O 1
ATOM 5952 N N . PRO B 1 360 ? 4.582 -49.812 -14.766 1 90 360 PRO B N 1
ATOM 5953 C CA . PRO B 1 360 ? 4.281 -49.812 -16.203 1 90 360 PRO B CA 1
ATOM 5954 C C . PRO B 1 360 ? 2.891 -50.375 -16.5 1 90 360 PRO B C 1
ATOM 5956 O O . PRO B 1 360 ? 2.463 -51.344 -15.875 1 90 360 PRO B O 1
ATOM 5959 N N . LYS B 1 361 ? 2.205 -49.719 -17.281 1 86.81 361 LYS B N 1
ATOM 5960 C CA . LYS B 1 361 ? 0.899 -50.156 -17.75 1 86.81 361 LYS B CA 1
ATOM 5961 C C . LYS B 1 361 ? 1.039 -51.156 -18.906 1 86.81 361 LYS B C 1
ATOM 5963 O O . LYS B 1 361 ? 1.941 -51 -19.734 1 86.81 361 LYS B O 1
ATOM 5968 N N . PRO B 1 362 ? 0.131 -52.062 -18.969 1 83.56 362 PRO B N 1
ATOM 5969 C CA . PRO B 1 362 ? 0.185 -53 -20.094 1 83.56 362 PRO B CA 1
ATOM 5970 C C . PRO B 1 362 ? 0.089 -52.281 -21.438 1 83.56 362 PRO B C 1
ATOM 5972 O O . PRO B 1 362 ? -0.703 -51.375 -21.594 1 83.56 362 PRO B O 1
ATOM 5975 N N . GLY B 1 363 ? 0.898 -52.594 -22.344 1 79.25 363 GLY B N 1
ATOM 5976 C CA . GLY B 1 363 ? 0.849 -52.062 -23.688 1 79.25 363 GLY B CA 1
ATOM 5977 C C . GLY B 1 363 ? 1.71 -50.812 -23.859 1 79.25 363 GLY B C 1
ATOM 5978 O O . GLY B 1 363 ? 1.858 -50.312 -24.969 1 79.25 363 GLY B O 1
ATOM 5979 N N . HIS B 1 364 ? 2.287 -50.375 -22.75 1 86.62 364 HIS B N 1
ATOM 5980 C CA . HIS B 1 364 ? 3.137 -49.219 -22.828 1 86.62 364 HIS B CA 1
ATOM 5981 C C . HIS B 1 364 ? 4.602 -49.562 -22.609 1 86.62 364 HIS B C 1
ATOM 5983 O O . HIS B 1 364 ? 5.156 -49.312 -21.531 1 86.62 364 HIS B O 1
ATOM 5989 N N . GLN B 1 365 ? 5.191 -50 -23.625 1 86.88 365 GLN B N 1
ATOM 5990 C CA . GLN B 1 365 ? 6.57 -50.469 -23.594 1 86.88 365 GLN B CA 1
ATOM 5991 C C . GLN B 1 365 ? 7.535 -49.344 -23.25 1 86.88 365 GLN B C 1
ATOM 5993 O O . GLN B 1 365 ? 8.625 -49.594 -22.719 1 86.88 365 GLN B O 1
ATOM 5998 N N . ILE B 1 366 ? 7.082 -48.156 -23.5 1 91.31 366 ILE B N 1
ATOM 5999 C CA . ILE B 1 366 ? 7.922 -47 -23.266 1 91.31 366 ILE B CA 1
ATOM 6000 C C . ILE B 1 366 ? 8.172 -46.844 -21.766 1 91.31 366 ILE B C 1
ATOM 6002 O O . ILE B 1 366 ? 9.188 -46.281 -21.359 1 91.31 366 ILE B O 1
ATOM 6006 N N . MET B 1 367 ? 7.336 -47.344 -20.938 1 94.44 367 MET B N 1
ATOM 6007 C CA . MET B 1 367 ? 7.391 -47.156 -19.484 1 94.44 367 MET B CA 1
ATOM 6008 C C . MET B 1 367 ? 8.422 -48.094 -18.859 1 94.44 367 MET B C 1
ATOM 6010 O O . MET B 1 367 ? 8.766 -47.938 -17.688 1 94.44 367 MET B O 1
ATOM 6014 N N . ILE B 1 368 ? 8.867 -49 -19.641 1 92.44 368 ILE B N 1
ATOM 6015 C CA . ILE B 1 368 ? 9.836 -49.969 -19.125 1 92.44 368 ILE B CA 1
ATOM 6016 C C . ILE B 1 368 ? 11.25 -49.406 -19.328 1 92.44 368 ILE B C 1
ATOM 6018 O O . ILE B 1 368 ? 12.203 -49.906 -18.719 1 92.44 368 ILE B O 1
ATOM 6022 N N . LEU B 1 369 ? 11.43 -48.344 -20.125 1 93.62 369 LEU B N 1
ATOM 6023 C CA . LEU B 1 369 ? 12.742 -47.781 -20.391 1 93.62 369 LEU B CA 1
ATOM 6024 C C . LEU B 1 369 ? 13.375 -47.281 -19.094 1 93.62 369 LEU B C 1
ATOM 6026 O O . LEU B 1 369 ? 12.688 -46.719 -18.219 1 93.62 369 LEU B O 1
ATOM 6030 N N . PRO B 1 370 ? 14.719 -47.469 -18.953 1 95.06 370 PRO B N 1
ATOM 6031 C CA . PRO B 1 370 ? 15.406 -46.938 -17.766 1 95.06 370 PRO B CA 1
ATOM 6032 C C . PRO B 1 370 ? 15.227 -45.438 -17.609 1 95.06 370 PRO B C 1
ATOM 6034 O O . PRO B 1 370 ? 15.133 -44.938 -16.484 1 95.06 370 PRO B O 1
ATOM 6037 N N . GLU B 1 371 ? 15.203 -44.719 -18.719 1 96.62 371 GLU B N 1
ATOM 6038 C CA . GLU B 1 371 ? 15.039 -43.281 -18.703 1 96.62 371 GLU B CA 1
ATOM 6039 C C . GLU B 1 371 ? 13.711 -42.875 -18.062 1 96.62 371 GLU B C 1
ATOM 6041 O O . GLU B 1 371 ? 13.594 -41.781 -17.484 1 96.62 371 GLU B O 1
ATOM 6046 N N . TRP B 1 372 ? 12.711 -43.781 -18.188 1 96.94 372 TRP B N 1
ATOM 6047 C CA . TRP B 1 372 ? 11.406 -43.5 -17.594 1 96.94 372 TRP B CA 1
ATOM 6048 C C . TRP B 1 372 ? 11.5 -43.438 -16.078 1 96.94 372 TRP B C 1
ATOM 6050 O O . TRP B 1 372 ? 11.062 -42.438 -15.477 1 96.94 372 TRP B O 1
ATOM 6060 N N . ARG B 1 373 ? 12.141 -44.344 -15.438 1 95.19 373 ARG B N 1
ATOM 6061 C CA . ARG B 1 373 ? 12.312 -44.375 -13.992 1 95.19 373 ARG B CA 1
ATOM 6062 C C . ARG B 1 373 ? 13.25 -43.25 -13.531 1 95.19 373 ARG B C 1
ATOM 6064 O O . ARG B 1 373 ? 13.062 -42.688 -12.453 1 95.19 373 ARG B O 1
ATOM 6071 N N . ASP B 1 374 ? 14.273 -43 -14.328 1 95.94 374 ASP B N 1
ATOM 6072 C CA . ASP B 1 374 ? 15.195 -41.906 -14.023 1 95.94 374 ASP B CA 1
ATOM 6073 C C . ASP B 1 374 ? 14.461 -40.594 -13.945 1 95.94 374 ASP B C 1
ATOM 6075 O O . ASP B 1 374 ? 14.742 -39.75 -13.078 1 95.94 374 ASP B O 1
ATOM 6079 N N . SER B 1 375 ? 13.547 -40.406 -14.906 1 97.56 375 SER B N 1
ATOM 6080 C CA . SER B 1 375 ? 12.766 -39.156 -14.953 1 97.56 375 SER B CA 1
ATOM 6081 C C . SER B 1 375 ? 11.906 -39 -13.695 1 97.56 375 SER B C 1
ATOM 6083 O O . SER B 1 375 ? 11.836 -37.906 -13.125 1 97.56 375 SER B O 1
ATOM 6085 N N . ILE B 1 376 ? 11.305 -40.062 -13.32 1 97.81 376 ILE B N 1
ATOM 6086 C CA . ILE B 1 376 ? 10.438 -40.062 -12.148 1 97.81 376 ILE B CA 1
ATOM 6087 C C . ILE B 1 376 ? 11.273 -39.781 -10.898 1 97.81 376 ILE B C 1
ATOM 6089 O O . ILE B 1 376 ? 10.914 -38.938 -10.078 1 97.81 376 ILE B O 1
ATOM 6093 N N . SER B 1 377 ? 12.383 -40.469 -10.781 1 96.81 377 SER B N 1
ATOM 6094 C CA . SER B 1 377 ? 13.258 -40.312 -9.633 1 96.81 377 SER B CA 1
ATOM 6095 C C . SER B 1 377 ? 13.789 -38.875 -9.547 1 96.81 377 SER B C 1
ATOM 6097 O O . SER B 1 377 ? 13.828 -38.281 -8.461 1 96.81 377 SER B O 1
ATOM 6099 N N . TRP B 1 378 ? 14.211 -38.375 -10.617 1 97.94 378 TRP B N 1
ATOM 6100 C CA . TRP B 1 378 ? 14.711 -37 -10.664 1 97.94 378 TRP B CA 1
ATOM 6101 C C . TRP B 1 378 ? 13.648 -36 -10.203 1 97.94 378 TRP B C 1
ATOM 6103 O O . TRP B 1 378 ? 13.93 -35.125 -9.398 1 97.94 378 TRP B O 1
ATOM 6113 N N . ALA B 1 379 ? 12.461 -36.125 -10.789 1 98.44 379 ALA B N 1
ATOM 6114 C CA . ALA B 1 379 ? 11.383 -35.188 -10.469 1 98.44 379 ALA B CA 1
ATOM 6115 C C . ALA B 1 379 ? 11.062 -35.188 -8.977 1 98.44 379 ALA B C 1
ATOM 6117 O O . ALA B 1 379 ? 10.867 -34.125 -8.367 1 98.44 379 ALA B O 1
ATOM 6118 N N . ARG B 1 380 ? 11.008 -36.375 -8.406 1 98.31 380 ARG B N 1
ATOM 6119 C CA . ARG B 1 380 ? 10.703 -36.5 -6.988 1 98.31 380 ARG B CA 1
ATOM 6120 C C . ARG B 1 380 ? 11.797 -35.844 -6.133 1 98.31 380 ARG B C 1
ATOM 6122 O O . ARG B 1 380 ? 11.5 -35.125 -5.176 1 98.31 380 ARG B O 1
ATOM 6129 N N . VAL B 1 381 ? 13.039 -36.031 -6.469 1 97.5 381 VAL B N 1
ATOM 6130 C CA . VAL B 1 381 ? 14.164 -35.469 -5.738 1 97.5 381 VAL B CA 1
ATOM 6131 C C . VAL B 1 381 ? 14.125 -33.938 -5.848 1 97.5 381 VAL B C 1
ATOM 6133 O O . VAL B 1 381 ? 14.352 -33.219 -4.863 1 97.5 381 VAL B O 1
ATOM 6136 N N . GLU B 1 382 ? 13.836 -33.5 -7.055 1 97.25 382 GLU B N 1
ATOM 6137 C CA . GLU B 1 382 ? 13.844 -32.062 -7.316 1 97.25 382 GLU B CA 1
ATOM 6138 C C . GLU B 1 382 ? 12.812 -31.328 -6.461 1 97.25 382 GLU B C 1
ATOM 6140 O O . GLU B 1 382 ? 12.969 -30.141 -6.16 1 97.25 382 GLU B O 1
ATOM 6145 N N . VAL B 1 383 ? 11.734 -32 -6.09 1 98.06 383 VAL B N 1
ATOM 6146 C CA . VAL B 1 383 ? 10.695 -31.359 -5.309 1 98.06 383 VAL B CA 1
ATOM 6147 C C . VAL B 1 383 ? 10.758 -31.828 -3.859 1 98.06 383 VAL B C 1
ATOM 6149 O O . VAL B 1 383 ? 9.781 -31.703 -3.113 1 98.06 383 VAL B O 1
ATOM 6152 N N . ASP B 1 384 ? 11.875 -32.531 -3.455 1 97.06 384 ASP B N 1
ATOM 6153 C CA . ASP B 1 384 ? 12.195 -32.969 -2.096 1 97.06 384 ASP B CA 1
ATOM 6154 C C . ASP B 1 384 ? 11.258 -34.062 -1.636 1 97.06 384 ASP B C 1
ATOM 6156 O O . ASP B 1 384 ? 10.766 -34.062 -0.507 1 97.06 384 ASP B O 1
ATOM 6160 N N . LEU B 1 385 ? 10.867 -34.938 -2.541 1 97.19 385 LEU B N 1
ATOM 6161 C CA . LEU B 1 385 ? 10.125 -36.156 -2.207 1 97.19 385 LEU B CA 1
ATOM 6162 C C . LEU B 1 385 ? 11.055 -37.344 -2.154 1 97.19 385 LEU B C 1
ATOM 6164 O O . LEU B 1 385 ? 12.094 -37.375 -2.818 1 97.19 385 LEU B O 1
ATOM 6168 N N . MET B 1 386 ? 10.633 -38.344 -1.467 1 94.31 386 MET B N 1
ATOM 6169 C CA . MET B 1 386 ? 11.398 -39.562 -1.389 1 94.31 386 MET B CA 1
ATOM 6170 C C . MET B 1 386 ? 11.25 -40.375 -2.672 1 94.31 386 MET B C 1
ATOM 6172 O O . MET B 1 386 ? 10.172 -40.438 -3.264 1 94.31 386 MET B O 1
ATOM 6176 N N . PRO B 1 387 ? 12.375 -41.062 -3.043 1 90.19 387 PRO B N 1
ATOM 6177 C CA . PRO B 1 387 ? 12.266 -41.938 -4.211 1 90.19 387 PRO B CA 1
ATOM 6178 C C . PRO B 1 387 ? 11.258 -43.062 -4.008 1 90.19 387 PRO B C 1
ATOM 6180 O O . PRO B 1 387 ? 11.047 -43.5 -2.877 1 90.19 387 PRO B O 1
ATOM 6183 N N . LEU B 1 388 ? 10.672 -43.406 -5.109 1 90.31 388 LEU B N 1
ATOM 6184 C CA . LEU B 1 388 ? 9.742 -44.531 -5.047 1 90.31 388 LEU B CA 1
ATOM 6185 C C . LEU B 1 388 ? 10.492 -45.844 -5.066 1 90.31 388 LEU B C 1
ATOM 6187 O O . LEU B 1 388 ? 11.555 -45.969 -5.691 1 90.31 388 LEU B O 1
ATOM 6191 N N . GLY B 1 389 ? 10.039 -47 -4.398 1 76.56 389 GLY B N 1
ATOM 6192 C CA . GLY B 1 389 ? 10.656 -48.312 -4.352 1 76.56 389 GLY B CA 1
ATOM 6193 C C . GLY B 1 389 ? 11.602 -48.5 -3.178 1 76.56 389 GLY B C 1
ATOM 6194 O O . GLY B 1 389 ? 12.031 -49.594 -2.885 1 76.56 389 GLY B O 1
ATOM 6195 N N . GLU B 1 390 ? 12.352 -47.469 -2.676 1 59.16 390 GLU B N 1
ATOM 6196 C CA . GLU B 1 390 ? 13.211 -47.656 -1.514 1 59.16 390 GLU B CA 1
ATOM 6197 C C . GLU B 1 390 ? 12.398 -47.781 -0.231 1 59.16 390 GLU B C 1
ATOM 6199 O O . GLU B 1 390 ? 11.5 -46.969 0.023 1 59.16 390 GLU B O 1
ATOM 6204 N N . THR B 1 391 ? 12.062 -49 0.213 1 48.91 391 THR B N 1
ATOM 6205 C CA . THR B 1 391 ? 11.547 -49.25 1.558 1 48.91 391 THR B CA 1
ATOM 6206 C C . THR B 1 391 ? 12.219 -48.312 2.562 1 48.91 391 THR B C 1
ATOM 6208 O O . THR B 1 391 ? 13.445 -48.219 2.6 1 48.91 391 THR B O 1
ATOM 6211 N N . PRO B 1 392 ? 11.484 -47.406 3.195 1 45.91 392 PRO B N 1
ATOM 6212 C CA . PRO B 1 392 ? 12.141 -46.625 4.246 1 45.91 392 PRO B CA 1
ATOM 6213 C C . PRO B 1 392 ? 12.953 -47.5 5.203 1 45.91 392 PRO B C 1
ATOM 6215 O O . PRO B 1 392 ? 12.5 -48.562 5.594 1 45.91 392 PRO B O 1
ATOM 6218 N N . SER B 1 393 ? 14.227 -47.531 5.059 1 35.91 393 SER B N 1
ATOM 6219 C CA . SER B 1 393 ? 14.953 -48.188 6.141 1 35.91 393 SER B CA 1
ATOM 6220 C C . SER B 1 393 ? 14.516 -47.656 7.5 1 35.91 393 SER B C 1
ATOM 6222 O O . SER B 1 393 ? 14.664 -46.469 7.781 1 35.91 393 SER B O 1
ATOM 6224 N N . THR B 1 394 ? 13.336 -48.062 7.965 1 32.03 394 THR B N 1
ATOM 6225 C CA . THR B 1 394 ? 13.352 -47.938 9.422 1 32.03 394 THR B CA 1
ATOM 6226 C C . THR B 1 394 ? 14.57 -48.656 10.008 1 32.03 394 THR B C 1
ATOM 6228 O O . THR B 1 394 ? 14.906 -49.75 9.609 1 32.03 394 THR B O 1
#

Organism: Fusarium culmorum (NCBI:txid5516)

Nearest PDB structures (foldseek):
  8qah-assembly2_B  TM=2.686E-01  e=2.643E-01  synthetic construct
  6e9v-assembly1_Q  TM=3.769E-01  e=1.666E+00  synthetic construct
  5cwm-assembly1_A  TM=3.606E-01  e=8.881E+00  synthetic construct
  8qah-assembly2_B  TM=2.686E-01  e=2.474E-01  synthetic construct
  6e9v-assembly1_Q  TM=3.770E-01  e=2.019E+00  synthetic construct

Sequence (788 aa):
MMKRKTHSKSRNGCRNCKKRHCDEQGPPCTHCLARNLEGCSYLTEPLAQLPATETRRRIELELMHRWSTSTYKSLASIPEDNQWLQDDMPRWGLKHEYLLHGMFAFSALEIVLCGGAVVIEEDYEMYYAKLAVEYYDKASRSFRAQLENVTAENAQKVFMFSFLAVSVNMALGQCTAFEEVYEGILERLVTLWELLMGNASIADQHFDTLISGALSRSTEALMLRTQLQTETPTSLSKETEDALESLSIIVNKACETPTSSESTSNSETNVRIQSYRASFSAIQTCFVQDSKEIFKGIAIGFPALAGRDFGLALKSSDPVALLITMYWGVQLNTLGKMAWWVGTFGKKMVDEISEMLWEPKPGHQIMILPEWRDSISWARVEVDLMPLGETPSTMMKRKTHSKSRNGCRNCKKRHCDEQGPPCTHCLARNLEGCSYLTEPLAQLPATETRRRIELELMHRWSTSTYKSLASIPEDNQWLQDDMPRWGLKHEYLLHGMFAFSALEIVLCGGAVVIEEDYEMYYAKLAVEYYDKASRSFRAQLENVTAENAQKVFMFSFLAVSVNMALGQCTAFEEVYEGILERLVTLWELLMGNASIADQHFDTLISGALSRSTEALMLRTQLQTETPTSLSKETEDALESLSIIVNKACETPTSSESTSNSETNVRIQSYRASFSAIQTCFVQDSKEIFKGIAIGFPALAGRDFGLALKSSDPVALLITMYWGVQLNTLGKMAWWVGTFGKKMVDEISEMLWEPKPGHQIMILPEWRDSISWARVEVDLMPLGETPST

Solvent-accessible surface area (backbone atoms only — not comparable to full-atom values): 42242 Å² total; per-residue (Å²): 132,78,82,73,78,76,76,72,63,32,93,69,19,24,60,67,40,34,45,56,78,24,71,64,50,69,65,54,21,64,45,33,55,60,64,70,49,80,70,35,38,44,83,57,67,74,81,57,67,67,62,49,43,73,64,55,48,45,44,52,43,50,28,42,36,40,31,40,70,52,51,38,61,55,72,42,40,45,79,60,36,48,58,37,48,42,52,49,44,54,58,48,16,69,75,33,62,35,41,34,26,33,50,40,14,46,26,24,42,45,32,44,77,71,45,82,60,74,84,50,65,74,69,30,47,56,52,28,44,53,47,17,53,43,28,34,53,56,12,52,61,51,41,60,64,47,67,76,64,70,42,79,88,46,39,58,57,52,46,48,38,39,48,44,51,44,43,40,52,44,32,54,73,68,36,71,85,41,53,84,53,56,67,59,68,66,60,51,46,51,52,51,48,51,40,43,41,51,37,44,50,50,46,66,77,40,40,73,57,49,48,32,77,79,35,27,62,34,46,53,50,50,52,51,52,52,64,69,43,71,74,59,73,76,60,70,52,70,68,56,51,52,41,53,49,32,49,50,52,51,51,55,49,56,60,65,50,71,70,77,60,83,81,61,48,74,66,56,53,50,51,50,39,50,24,51,53,35,32,49,53,26,53,51,48,35,57,47,51,52,49,62,64,77,50,56,62,57,59,70,47,36,58,59,57,23,35,74,64,39,53,55,37,47,75,67,62,33,66,69,49,46,51,54,47,30,56,50,15,46,47,34,31,61,47,11,78,70,17,75,39,44,26,63,51,13,40,52,43,31,53,55,47,42,63,67,58,64,61,62,53,91,92,41,70,70,52,69,39,69,47,45,54,50,42,46,43,49,47,30,50,74,58,75,40,76,63,82,88,65,68,76,83,122,132,80,80,73,77,76,76,74,63,31,92,68,19,25,62,67,38,34,45,54,76,24,72,64,49,68,65,53,21,64,47,32,56,56,65,70,48,80,70,34,36,47,86,58,67,75,82,57,69,67,62,49,43,73,64,55,49,46,45,51,43,51,28,42,35,39,30,40,70,51,52,39,62,56,72,42,39,46,79,62,37,47,58,37,49,44,49,48,45,54,56,49,15,69,77,33,62,33,41,33,25,35,48,41,15,46,26,25,41,45,32,44,76,72,47,83,59,74,83,52,66,74,69,31,48,55,52,29,45,52,47,18,51,43,27,36,53,56,11,52,60,52,40,58,62,46,68,77,64,72,43,79,86,45,38,57,57,53,45,50,37,39,48,43,51,42,44,42,53,42,32,54,74,68,36,71,86,42,53,86,50,58,66,59,67,66,60,51,47,53,52,50,47,50,41,44,41,50,35,44,50,50,46,65,78,40,39,73,57,46,48,33,76,80,38,27,61,35,44,52,51,50,52,52,52,50,63,69,43,71,72,59,72,74,61,71,53,69,68,56,52,52,41,52,50,31,50,49,53,51,53,54,50,56,60,66,51,72,70,78,58,82,82,60,50,73,64,55,53,50,51,51,40,49,24,50,51,35,34,50,54,26,52,51,47,35,57,47,50,52,48,62,63,76,49,56,63,56,60,71,48,37,57,60,56,23,34,73,64,39,54,55,36,48,74,67,64,34,66,69,50,45,54,55,47,31,56,50,15,45,46,34,31,59,47,12,78,69,18,74,41,44,26,62,49,12,40,52,42,31,53,55,47,43,62,67,60,65,60,62,53,91,93,40,70,69,52,70,39,70,46,45,55,50,41,46,41,49,48,29,49,74,56,74,42,76,61,83,88,65,70,77,82,120

Radius of gyration: 34.66 Å; Cα contacts (8 Å, |Δi|>4): 1032; chains: 2; bounding box: 75×107×79 Å

Secondary structure (DSSP, 8-state):
----------TT-BTTTTTSS--S-TTTTHHHHHTT-S---B--SS-------HHHHHHHHHHHHHHHHTGGGGG-SSTTHHHIIIIIHHHHHHH-HHHHHHHHHHHHHHHHHH---SS--TTHHHHHHHHHHHHHHHHHHHHHHHHTT--TTTHHHHHHHHHHHHHHHHHHTT-GGGTTT---HHHHHHHHHHHHHHHHHHHHHTHHHHTSGGGHHHHHHHHHHHHHHTTPPP---HHHHHHHHHHHHHHHHHHHS--S-TTS-HHHHHHHHHHHHHHHHHHHHHHHHHHHTSSS-GGGGHHHHH-HHHHHHHHTT-HHHHHHHHHHHHHHHHHHTT-TTTTTHHHHHHHHHHHHHHSPPTT-GGGGSHHHHHHHHHHHHHTTPPPSS-----/----------TT-BTTTTTSS--S-TTTTHHHHHTT-S---B--SS-------HHHHHHHHHHHHHHHHTGGGGG-SSTTHHHIIIIIHHHHHHH-HHHHHHHHHHHHHHHHHH---SS--TTHHHHHHHHHHHHHHHHHHHHHHHHTT--TTTHHHHHHHHHHHHHHHHHHTT-GGGTTTPPPHHHHHHHHHHHHHHHHHHHHHTHHHHTSGGGHHHHHHHHHHHHHHTTPPP---HHHHHHHHHHHHHHHHHHHS--S-TTS-HHHHHHHHHHHHHHHHHHHHHHHHHHHTSSS-GGGGHHHHH-HHHHHHHHTT-HHHHHHHHHHHHHHHHHHTT-TTTTTHHHHHHHHHHHHHHSPPTT-GGGGSHHHHHHHHHHHHHTTPPPSS-----